Protein AF-0000000072311436 (afdb_homodimer)

Solvent-accessible surface area (backbone atoms only — not comparable to full-atom values): 47135 Å² total; per-residue (Å²): 134,53,74,67,56,51,48,60,60,48,45,54,50,68,65,32,69,63,49,47,47,46,50,50,52,46,50,50,48,48,52,52,47,52,50,50,51,50,51,50,51,47,51,50,53,33,49,52,52,41,49,52,25,52,52,29,51,49,51,46,50,51,51,28,50,52,49,45,70,76,40,73,82,64,59,47,72,61,61,71,67,48,51,60,64,57,44,34,51,34,36,73,73,56,82,38,52,48,63,60,50,39,41,40,33,50,43,38,30,52,54,36,25,74,72,24,44,18,64,55,38,50,39,72,62,25,61,57,48,52,56,52,53,73,70,46,85,77,74,34,80,35,31,44,38,48,27,36,36,35,33,30,47,30,40,55,76,36,64,36,37,45,50,37,61,86,34,57,92,47,62,32,86,48,53,8,53,56,51,50,39,40,44,69,22,28,28,28,56,41,34,27,15,33,37,4,42,65,44,82,36,53,52,17,32,16,75,59,84,40,59,29,30,12,73,90,40,72,91,39,57,8,18,11,25,22,9,12,46,23,22,32,36,59,52,58,19,37,60,33,25,42,31,40,29,64,87,40,10,33,53,40,3,14,59,62,38,74,38,32,48,46,79,57,65,70,51,69,50,66,63,55,52,49,68,62,67,64,61,40,58,73,61,53,65,60,30,50,28,42,35,24,76,40,66,66,47,43,52,52,48,47,47,52,52,35,38,69,65,43,29,66,77,34,74,82,25,72,85,62,59,62,58,63,66,70,72,69,53,83,71,71,48,79,42,78,42,65,75,60,64,88,76,62,81,64,52,70,68,55,43,49,52,52,53,52,48,51,51,54,43,42,75,72,58,31,45,75,41,82,52,74,74,74,63,47,66,55,43,48,37,62,38,45,47,15,28,74,18,28,44,22,37,45,57,58,58,56,65,44,65,82,52,77,82,34,78,94,46,40,70,62,50,55,58,46,64,48,53,53,70,58,33,46,53,50,16,64,69,29,36,87,80,40,48,66,61,13,46,48,36,47,19,47,42,27,48,59,26,24,52,45,41,19,52,48,38,43,50,50,74,74,101,134,52,73,66,56,50,48,61,60,48,46,55,49,69,65,32,65,68,48,47,47,48,50,50,52,47,50,51,48,48,51,52,49,52,51,48,51,50,50,50,52,46,51,48,52,34,50,51,51,43,50,51,26,52,53,28,53,48,50,48,51,51,52,29,51,51,47,44,69,76,39,72,82,64,58,48,70,60,61,72,66,48,51,61,65,56,44,35,50,33,36,73,71,56,82,39,54,48,64,61,50,38,41,41,33,49,43,37,29,51,55,35,26,74,72,23,45,17,65,54,40,50,39,71,61,25,61,57,48,51,55,52,52,72,70,44,84,76,74,34,80,34,31,46,39,48,27,36,35,34,33,30,48,28,40,54,75,36,64,37,35,45,49,37,61,87,34,58,90,47,63,31,87,48,52,8,53,56,52,50,38,40,44,72,22,27,27,28,54,41,34,26,15,33,37,4,42,66,42,80,36,51,52,18,33,17,75,59,83,41,59,31,30,13,73,91,40,72,90,40,56,9,18,12,24,19,8,11,46,22,21,31,37,60,53,58,18,37,60,33,24,41,32,38,29,65,88,40,10,33,53,39,2,13,58,62,39,72,37,31,46,46,79,57,66,72,52,69,52,66,63,55,53,48,66,61,66,64,61,40,57,71,60,51,63,59,30,49,28,44,34,23,76,39,66,66,47,43,52,51,49,47,46,50,52,35,38,70,65,43,29,67,77,34,74,80,24,72,83,63,60,60,59,63,67,69,72,68,53,82,71,70,47,80,42,76,44,66,76,60,65,86,77,61,81,63,52,69,68,55,43,48,53,52,53,52,48,52,52,54,42,42,74,73,58,30,46,75,42,83,52,74,73,75,61,47,66,53,42,49,38,60,39,44,47,15,28,74,18,27,44,23,35,45,56,58,56,56,65,43,64,79,52,76,81,33,79,93,46,40,71,63,50,56,59,46,65,49,54,53,68,57,32,47,52,50,17,63,69,29,36,88,80,40,47,68,59,14,46,46,36,47,18,47,42,28,49,59,25,24,52,46,41,17,52,49,37,43,49,50,73,74,101

Secondary structure (DSSP, 8-state):
--HHHHHHHHHHHHH-HHHHHHHHHHHHHHHHHHHHHHHHHHHHHHHHHHHHHHHHHHHHHHHHHHHHHH-TT--HHHHHHS-HHHHHHHHHHTSS-HHHHHHHHHHHHHHHHHHH--EEEE-THHHHHHHHHHH-SS--TTTT-EEEEETTB--TTSB--TT-GGGTT-B-SS--HHHHHHHHTT-EEEEEE---GGG-SSS---TTT-PPPBTTBTTS---SSSHHHHHHHHTTS-SEEEEEESSSTTHHHHHHTT-EE--PPTTSS--TTB--TTTT--SS--EEEEEESSHHHHHHHHHHHSSHHHHHH-TTS------HHHHH-----EEEE-S--SSSPPPHHHHHHHHHHHHHHHHTTPEEEE---TTHHHIIIIIIIHHHTTTTTHHHHHTTTTS---GGGHHHHHHHHS-HHHHHHHHHHHTTT-HHHHHHHHHHT---BHHHHHHHHHHHHH-/--HHHHHHHHHHHHH-HHHHHHHHHHHHHHHHHHHHHHHHHHHHHHHHHHHHHHHHHHHHHHHHHHHHHH-TT--HHHHHHS-HHHHHHHHHHTSS-HHHHHHHHHHHHHHHHHHH--EEEE-THHHHHHHHHHH-SS--TTTT-EEEEETTB--TTSB--TT-GGGTT-B-SS--HHHHHHHHTT-EEEEEE---GGG-SSS---TTT-PPPBTTBTTS---SSSHHHHHHHHTTS-SEEEEEESSSTTHHHHHHTT-EE--PPTTSS--TTB--TTTT--SS--EEEEEESSHHHHHHHHHHHSSHHHHHH-TTS------HHHHH-----EEEE-S--SSSPPPHHHHHHHHHHHHHHHHTTPEEEE---TTHHHIIIIIIIHHHTTTTTHHHHHTTTTS---GGGHHHHHHHHS-HHHHHHHHHHHTTT-HHHHHHHHHTT---BHHHHHHHHHHHHH-

Foldseek 3Di:
DDPVVVCVVVVVCVVDVVNVVCVVVVVVVVVVVVVVVLVVVLVVLLVVLQVQQVVQLVVLVVLLVVCCVVCVPQPLVVLLPDAQQRNLVCPVVVVDDLSSNVSSLSVLLSVLCVPFVWFRGWPPCLVVLSVVLVPDPDAALNASAEEEEEQQFADAQDWRDLLFSVRGPPGDHHGFLQVVLCSVRRYGHTTYTFADRLQPWFFGAHPSRGGGAAPVDRVDGLTTRNRSVLSSQLSSSHAKYKDKDQPCHFPSSCVSSQWDKDDDDALQADCGRGDHLQPPQDLTGMGMAMIGRDPVVRLSSQQSRLDPSRCVVPVSNPNDHRDPCVVPDLDAEEAEDELDQVPDDDDPVSSVVRVVVVVVSVVSPHHYDYDHDPPVVCCVLQRRLLSSQQVLCVSVLVSCVSHDDDPVCVVVSVLSPDALVVLQVVLVVCCVPPVSSSSNSNSSSHQNDPVSSVVSSVVSVVD/DDPVVVCVVVVVLVVDVVNVVVVVVVVVVVVVVVVVVLVVVLVVLLVVLQVQQVVQLVVLVVLLVVCCVVCVPQPLVVLLPDAQQRNLVCPVVVVDDLSSNVSSLSVLLSVLCVPFVWFRGWQPCLVVLSVVLVPDPDAALNASAEEEEEQQFADAQDWRALLFSVRGPPGDHHGFLQVVLCSVRRYGHTTYTFADRLQPWFFGAHPSRGGGAAPVDRVDGLTTRNRSVLRSQLSSSHAKYKDKDQPCHFPSSCVSSQWDKDDDDALQADCGRGDHLQPPQDLTGMGMAMIGRDPVVRLSSQQSRLDPSRCVVPVSNPNDHRDPCVVPDLDAEEAEDELDQVPDDDDPVSSVVRVVVVVVSVVSPHHYDYDHDPPVVCCVLQRRLLRSQQVLCVSVLVSCVSHDDDPVCVVVSVLSPDALVVLQVVLVVCCVPPVSSSSNSNSSSHQHDPVSSVVSSVVSVVD

InterPro domains:
  IPR020556 Amidase, conserved site [PS00571] (223-254)
  IPR023631 Amidase signature domain [PF01425] (102-411)
  IPR036928 Amidase signature (AS) superfamily [G3DSA:3.90.1300.10] (38-461)
  IPR036928 Amidase signature (AS) superfamily [SSF75304] (56-448)
  IPR052096 Endocannabinoid-regulating amidase [PTHR45847] (21-460)

pLDDT: mean 94.95, std 7.38, range [40.28, 98.94]

Organism: Meleagris gallopavo (NCBI:txid9103)

Nearest PDB structures (foldseek):
  3lj7-assembly2_B  TM=9.863E-01  e=2.237E-47  Rattus norvegicus
  3qj9-assembly1_A  TM=9.854E-01  e=7.617E-47  Rattus norvegicus
  4hbp-assembly1_A  TM=9.865E-01  e=2.593E-46  Rattus norvegicus
  4hbp-assembly1_B  TM=9.882E-01  e=1.282E-45  Rattus norvegicus
  8wv2-assembly1_D  TM=8.559E-01  e=1.307E-25  Candida parapsilosis

Sequence (926 aa):
MTQEQLWQVLDPLWADPRVLSALFCGSAATIVLLKWLGHRQIQQKMEEARRTRDLALERMEKAARRFKQENPGTQTAHILSLTMVELAEKLKEGSLSPESVLYSYIGKALEVNQEVNCVIDFVHGCEDQLQKLKKQKEKGLLYGIPVSIKDHIDCKGHVSTGGLVKFLGQVKEEDSVIVQVLKSQGAIPFVKTNIPQTMINYDCSNLIFGQTLNPLNHQKTPGGSSGGEGALIAGGGSLLGIGSDVAGSIRLPSSFCGLCGLKPTGFRISKLGVISPIAGMSSVIGMLGPIARDVDSLALCMKALLCEEMFRLDPTVPPIPFDEEVYTSSKPLRIGYYEEDGYFQPSPSMKRAVQQTRKLLQEAGHTIVPFAPPKIDYMVDELFTRGIFSDGAAHLVDSFKGDIVDPNLKSQFNTYRLPALLKRILAIILKPIYPRIARDLSALCGVGSAKNLWDQHVAVAVGMTQEQLWQVLDPLWADPRVLSALFCGSAATIVLLKWLGHRQIQQKMEEARRTRDLALERMEKAARRFKQENPGTQTAHILSLTMVELAEKLKEGSLSPESVLYSYIGKALEVNQEVNCVIDFVHGCEDQLQKLKKQKEKGLLYGIPVSIKDHIDCKGHVSTGGLVKFLGQVKEEDSVIVQVLKSQGAIPFVKTNIPQTMINYDCSNLIFGQTLNPLNHQKTPGGSSGGEGALIAGGGSLLGIGSDVAGSIRLPSSFCGLCGLKPTGFRISKLGVISPIAGMSSVIGMLGPIARDVDSLALCMKALLCEEMFRLDPTVPPIPFDEEVYTSSKPLRIGYYEEDGYFQPSPSMKRAVQQTRKLLQEAGHTIVPFAPPKIDYMVDELFTRGIFSDGAAHLVDSFKGDIVDPNLKSQFNTYRLPALLKRILAIILKPIYPRIARDLSALCGVGSAKNLWDQHVAVAVG

Radius of gyration: 33.76 Å; Cα contacts (8 Å, |Δi|>4): 1717; chains: 2; bounding box: 99×95×74 Å

Structure (mmCIF, N/CA/C/O backbone):
data_AF-0000000072311436-model_v1
#
loop_
_entity.id
_entity.type
_entity.pdbx_description
1 polymer 'Fatty-acid amide hydrolase 1'
#
loop_
_atom_site.group_PDB
_atom_site.id
_atom_site.type_symbol
_atom_site.label_atom_id
_atom_site.label_alt_id
_atom_site.label_comp_id
_atom_site.label_asym_id
_atom_site.label_entity_id
_atom_site.label_seq_id
_atom_site.pdbx_PDB_ins_code
_atom_site.Cartn_x
_atom_site.Cartn_y
_atom_site.Cartn_z
_atom_site.occupancy
_atom_site.B_iso_or_equiv
_atom_site.auth_seq_id
_atom_site.auth_comp_id
_atom_site.auth_asym_id
_atom_site.auth_atom_id
_atom_site.pdbx_PDB_model_num
ATOM 1 N N . MET A 1 1 ? 62.406 -22.281 21.609 1 40.75 1 MET A N 1
ATOM 2 C CA . MET A 1 1 ? 62.531 -21.875 20.219 1 40.75 1 MET A CA 1
ATOM 3 C C . MET A 1 1 ? 62.125 -20.438 20.031 1 40.75 1 MET A C 1
ATOM 5 O O . MET A 1 1 ? 60.969 -20.078 20.297 1 40.75 1 MET A O 1
ATOM 9 N N . THR A 1 2 ? 63.062 -19.438 20.094 1 55.28 2 THR A N 1
ATOM 10 C CA . THR A 1 2 ? 62.844 -17.984 20.141 1 55.28 2 THR A CA 1
ATOM 11 C C . THR A 1 2 ? 62.156 -17.5 18.891 1 55.28 2 THR A C 1
ATOM 13 O O . THR A 1 2 ? 62.188 -18.172 17.844 1 55.28 2 THR A O 1
ATOM 16 N N . GLN A 1 3 ? 61.344 -16.469 19.031 1 61.69 3 GLN A N 1
ATOM 17 C CA . GLN A 1 3 ? 60.656 -15.828 17.922 1 61.69 3 GLN A CA 1
ATOM 18 C C . GLN A 1 3 ? 61.562 -15.617 16.719 1 61.69 3 GLN A C 1
ATOM 20 O O . GLN A 1 3 ? 61.156 -15.789 15.578 1 61.69 3 GLN A O 1
ATOM 25 N N . GLU A 1 4 ? 62.844 -15.328 16.984 1 63.34 4 GLU A N 1
ATOM 26 C CA . GLU A 1 4 ? 63.844 -15.125 15.945 1 63.34 4 GLU A CA 1
ATOM 27 C C . GLU A 1 4 ? 64.125 -16.422 15.203 1 63.34 4 GLU A C 1
ATOM 29 O O . GLU A 1 4 ? 64.312 -16.422 13.977 1 63.34 4 GLU A O 1
ATOM 34 N N . GLN A 1 5 ? 64.188 -17.516 15.922 1 59.09 5 GLN A N 1
ATOM 35 C CA . GLN A 1 5 ? 64.438 -18.812 15.289 1 59.09 5 GLN A CA 1
ATOM 36 C C . GLN A 1 5 ? 63.25 -19.266 14.461 1 59.09 5 GLN A C 1
ATOM 38 O O . GLN A 1 5 ? 63.406 -19.938 13.445 1 59.09 5 GLN A O 1
ATOM 43 N N . LEU A 1 6 ? 62.094 -18.828 14.961 1 57.03 6 LEU A N 1
ATOM 44 C CA . LEU A 1 6 ? 60.906 -19.172 14.18 1 57.03 6 LEU A CA 1
ATOM 45 C C . LEU A 1 6 ? 60.875 -18.406 12.859 1 57.03 6 LEU A C 1
ATOM 47 O O . LEU A 1 6 ? 60.531 -18.953 11.82 1 57.03 6 LEU A O 1
ATOM 51 N N . TRP A 1 7 ? 61.312 -17.109 12.859 1 59.72 7 TRP A N 1
ATOM 52 C CA . TRP A 1 7 ? 61.375 -16.328 11.625 1 59.72 7 TRP A CA 1
ATOM 53 C C . TRP A 1 7 ? 62.5 -16.828 10.727 1 59.72 7 TRP A C 1
ATOM 55 O O . TRP A 1 7 ? 62.375 -16.781 9.5 1 59.72 7 TRP A O 1
ATOM 65 N N . GLN A 1 8 ? 63.594 -17.266 11.203 1 60.16 8 GLN A N 1
ATOM 66 C CA . GLN A 1 8 ? 64.688 -17.797 10.414 1 60.16 8 GLN A CA 1
ATOM 67 C C . GLN A 1 8 ? 64.312 -19.094 9.719 1 60.16 8 GLN A C 1
ATOM 69 O O . GLN A 1 8 ? 64.875 -19.406 8.648 1 60.16 8 GLN A O 1
ATOM 74 N N . VAL A 1 9 ? 63.562 -19.953 10.398 1 58.25 9 VAL A N 1
ATOM 75 C CA . VAL A 1 9 ? 63.094 -21.203 9.789 1 58.25 9 VAL A CA 1
ATOM 76 C C . VAL A 1 9 ? 61.969 -20.906 8.82 1 58.25 9 VAL A C 1
ATOM 78 O O . VAL A 1 9 ? 61.844 -21.531 7.762 1 58.25 9 VAL A O 1
ATOM 81 N N . LEU A 1 10 ? 61.125 -20 9.242 1 58.22 10 LEU A N 1
ATOM 82 C CA . LEU A 1 10 ? 59.969 -19.703 8.398 1 58.22 10 LEU A CA 1
ATOM 83 C C . LEU A 1 10 ? 60.375 -18.797 7.238 1 58.22 10 LEU A C 1
ATOM 85 O O . LEU A 1 10 ? 59.719 -18.797 6.191 1 58.22 10 LEU A O 1
ATOM 89 N N . ASP A 1 11 ? 61.469 -18.031 7.359 1 61.62 11 ASP A N 1
ATOM 90 C CA . ASP A 1 11 ? 61.906 -17.078 6.348 1 61.62 11 ASP A CA 1
ATOM 91 C C . ASP A 1 11 ? 62.281 -17.781 5.047 1 61.62 11 ASP A C 1
ATOM 93 O O . ASP A 1 11 ? 61.844 -17.359 3.965 1 61.62 11 ASP A O 1
ATOM 97 N N . PRO A 1 12 ? 63.188 -18.734 5.145 1 62.94 12 PRO A N 1
ATOM 98 C CA . PRO A 1 12 ? 63.531 -19.344 3.857 1 62.94 12 PRO A CA 1
ATOM 99 C C . PRO A 1 12 ? 62.375 -20.125 3.244 1 62.94 12 PRO A C 1
ATOM 101 O O . PRO A 1 12 ? 62.344 -20.344 2.031 1 62.94 12 PRO A O 1
ATOM 104 N N . LEU A 1 13 ? 61.688 -20.703 4.035 1 60.44 13 LEU A N 1
ATOM 105 C CA . LEU A 1 13 ? 60.562 -21.484 3.506 1 60.44 13 LEU A CA 1
ATOM 106 C C . LEU A 1 13 ? 59.594 -20.594 2.771 1 60.44 13 LEU A C 1
ATOM 108 O O . LEU A 1 13 ? 59.062 -20.969 1.721 1 60.44 13 LEU A O 1
ATOM 112 N N . TRP A 1 14 ? 59.5 -19.328 3.248 1 65.38 14 TRP A N 1
ATOM 113 C CA . TRP A 1 14 ? 58.562 -18.422 2.596 1 65.38 14 TRP A CA 1
ATOM 114 C C . TRP A 1 14 ? 59.188 -17.812 1.338 1 65.38 14 TRP A C 1
ATOM 116 O O . TRP A 1 14 ? 58.469 -17.266 0.501 1 65.38 14 TRP A O 1
ATOM 126 N N . ALA A 1 15 ? 60.531 -17.969 1.223 1 65.44 15 ALA A N 1
ATOM 127 C CA . ALA A 1 15 ? 61.219 -17.453 0.049 1 65.44 15 ALA A CA 1
ATOM 128 C C . ALA A 1 15 ? 61.438 -18.547 -0.99 1 65.44 15 ALA A C 1
ATOM 130 O O . ALA A 1 15 ? 61.875 -18.266 -2.113 1 65.44 15 ALA A O 1
ATOM 131 N N . ASP A 1 16 ? 61.281 -19.734 -0.703 1 76.62 16 ASP A N 1
ATOM 132 C CA . ASP A 1 16 ? 61.438 -20.828 -1.664 1 76.62 16 ASP A CA 1
ATOM 133 C C . ASP A 1 16 ? 60.219 -20.891 -2.598 1 76.62 16 ASP A C 1
ATOM 135 O O . ASP A 1 16 ? 59.094 -21.047 -2.143 1 76.62 16 ASP A O 1
ATOM 139 N N . PRO A 1 17 ? 60.406 -20.703 -3.914 1 84.25 17 PRO A N 1
ATOM 140 C CA . PRO A 1 17 ? 59.312 -20.719 -4.895 1 84.25 17 PRO A CA 1
ATOM 141 C C . PRO A 1 17 ? 58.562 -22.047 -4.891 1 84.25 17 PRO A C 1
ATOM 143 O O . PRO A 1 17 ? 57.375 -22.062 -5.23 1 84.25 17 PRO A O 1
ATOM 146 N N . ARG A 1 18 ? 59.125 -23 -4.355 1 81.69 18 ARG A N 1
ATOM 147 C CA . ARG A 1 18 ? 58.5 -24.297 -4.297 1 81.69 18 ARG A CA 1
ATOM 148 C C . ARG A 1 18 ? 57.438 -24.359 -3.189 1 81.69 18 ARG A C 1
ATOM 150 O O . ARG A 1 18 ? 56.375 -24.938 -3.369 1 81.69 18 ARG A O 1
ATOM 157 N N . VAL A 1 19 ? 57.844 -23.75 -2.148 1 80.38 19 VAL A N 1
ATOM 158 C CA . VAL A 1 19 ? 56.906 -23.719 -1.018 1 80.38 19 VAL A CA 1
ATOM 159 C C . VAL A 1 19 ? 55.75 -22.781 -1.325 1 80.38 19 VAL A C 1
ATOM 161 O O . VAL A 1 19 ? 54.594 -23.109 -1.052 1 80.38 19 VAL A O 1
ATOM 164 N N . LEU A 1 20 ? 56.062 -21.688 -1.97 1 83.19 20 LEU A N 1
ATOM 165 C CA . LEU A 1 20 ? 55.031 -20.75 -2.354 1 83.19 20 LEU A CA 1
ATOM 166 C C . LEU A 1 20 ? 54.094 -21.359 -3.408 1 83.19 20 LEU A C 1
ATOM 168 O O . LEU A 1 20 ? 52.875 -21.188 -3.352 1 83.19 20 LEU A O 1
ATOM 172 N N . SER A 1 21 ? 54.75 -22.078 -4.305 1 86.62 21 SER A N 1
ATOM 173 C CA . SER A 1 21 ? 53.969 -22.75 -5.328 1 86.62 21 SER A CA 1
ATOM 174 C C . SER A 1 21 ? 53.094 -23.844 -4.723 1 86.62 21 SER A C 1
ATOM 176 O O . SER A 1 21 ? 51.938 -24.016 -5.125 1 86.62 21 SER A O 1
ATOM 178 N N . ALA A 1 22 ? 53.594 -24.516 -3.807 1 85.62 22 ALA A N 1
ATOM 179 C CA . ALA A 1 22 ? 52.812 -25.578 -3.137 1 85.62 22 ALA A CA 1
ATOM 180 C C . ALA A 1 22 ? 51.656 -24.984 -2.328 1 85.62 22 ALA A C 1
ATOM 182 O O . ALA A 1 22 ? 50.562 -25.547 -2.297 1 85.62 22 ALA A O 1
ATOM 183 N N . LEU A 1 23 ? 51.938 -23.922 -1.688 1 85.56 23 LEU A N 1
ATOM 184 C CA . LEU A 1 23 ? 50.906 -23.25 -0.927 1 85.56 23 LEU A CA 1
ATOM 185 C C . LEU A 1 23 ? 49.812 -22.719 -1.854 1 85.56 23 LEU A C 1
ATOM 187 O O . LEU A 1 23 ? 48.625 -22.828 -1.546 1 85.56 23 LEU A O 1
ATOM 191 N N . PHE A 1 24 ? 50.25 -22.156 -2.949 1 87.31 24 PHE A N 1
ATOM 192 C CA . PHE A 1 24 ? 49.281 -21.656 -3.934 1 87.31 24 PHE A CA 1
ATOM 193 C C . PHE A 1 24 ? 48.469 -22.797 -4.535 1 87.31 24 PHE A C 1
ATOM 195 O O . PHE A 1 24 ? 47.25 -22.719 -4.664 1 87.31 24 PHE A O 1
ATOM 202 N N . CYS A 1 25 ? 49.188 -23.859 -4.941 1 87.12 25 CYS A N 1
ATOM 203 C CA . CYS A 1 25 ? 48.531 -25.031 -5.508 1 87.12 25 CYS A CA 1
ATOM 204 C C . CYS A 1 25 ? 47.594 -25.672 -4.477 1 87.12 25 CYS A C 1
ATOM 206 O O . CYS A 1 25 ? 46.5 -26.109 -4.809 1 87.12 25 CYS A O 1
ATOM 208 N N . GLY A 1 26 ? 48.031 -25.734 -3.291 1 87.75 26 GLY A N 1
ATOM 209 C CA . GLY A 1 26 ? 47.219 -26.25 -2.217 1 87.75 26 GLY A CA 1
ATOM 210 C C . GLY A 1 26 ? 45.969 -25.422 -1.958 1 87.75 26 GLY A C 1
ATOM 211 O O . GLY A 1 26 ? 44.875 -25.969 -1.781 1 87.75 26 GLY A O 1
ATOM 212 N N . SER A 1 27 ? 46.188 -24.141 -1.905 1 88.81 27 SER A N 1
ATOM 213 C CA . SER A 1 27 ? 45.062 -23.234 -1.721 1 88.81 27 SER A CA 1
ATOM 214 C C . SER A 1 27 ? 44.094 -23.328 -2.887 1 88.81 27 SER A C 1
ATOM 216 O O . SER A 1 27 ? 42.875 -23.328 -2.684 1 88.81 27 SER A O 1
ATOM 218 N N . ALA A 1 28 ? 44.625 -23.344 -4.031 1 89.75 28 ALA A N 1
ATOM 219 C CA . ALA A 1 28 ? 43.781 -23.516 -5.211 1 89.75 28 ALA A CA 1
ATOM 220 C C . ALA A 1 28 ? 43 -24.828 -5.168 1 89.75 28 ALA A C 1
ATOM 222 O O . ALA A 1 28 ? 41.812 -24.891 -5.477 1 89.75 28 ALA A O 1
ATOM 223 N N . ALA A 1 29 ? 43.75 -25.844 -4.789 1 90.44 29 ALA A N 1
ATOM 224 C CA . ALA A 1 29 ? 43.094 -27.156 -4.68 1 90.44 29 ALA A CA 1
ATOM 225 C C . ALA A 1 29 ? 42 -27.141 -3.615 1 90.44 29 ALA A C 1
ATOM 227 O O . ALA A 1 29 ? 40.969 -27.766 -3.791 1 90.44 29 ALA A O 1
ATOM 228 N N . THR A 1 30 ? 42.312 -26.484 -2.561 1 92.12 30 THR A N 1
ATOM 229 C CA . THR A 1 30 ? 41.344 -26.391 -1.496 1 92.12 30 THR A CA 1
ATOM 230 C C . THR A 1 30 ? 40.094 -25.625 -1.977 1 92.12 30 THR A C 1
ATOM 232 O O . THR A 1 30 ? 38.969 -26.016 -1.683 1 92.12 30 THR A O 1
ATOM 235 N N . ILE A 1 31 ? 40.281 -24.594 -2.652 1 90.81 31 ILE A N 1
ATOM 236 C CA . ILE A 1 31 ? 39.188 -23.812 -3.186 1 90.81 31 ILE A CA 1
ATOM 237 C C . ILE A 1 31 ? 38.375 -24.656 -4.164 1 90.81 31 ILE A C 1
ATOM 239 O O . ILE A 1 31 ? 37.125 -24.656 -4.117 1 90.81 31 ILE A O 1
ATOM 243 N N . VAL A 1 32 ? 39 -25.312 -5.016 1 91.38 32 VAL A N 1
ATOM 244 C CA . VAL A 1 32 ? 38.344 -26.141 -6 1 91.38 32 VAL A CA 1
ATOM 245 C C . VAL A 1 32 ? 37.562 -27.25 -5.297 1 91.38 32 VAL A C 1
ATOM 247 O O . VAL A 1 32 ? 36.438 -27.578 -5.684 1 91.38 32 VAL A O 1
ATOM 250 N N . LEU A 1 33 ? 38.156 -27.812 -4.305 1 91.81 33 LEU A N 1
ATOM 251 C CA . LEU A 1 33 ? 37.5 -28.875 -3.545 1 91.81 33 LEU A CA 1
ATOM 252 C C . LEU A 1 33 ? 36.25 -28.328 -2.852 1 91.81 33 LEU A C 1
ATOM 254 O O . LEU A 1 33 ? 35.188 -28.984 -2.844 1 91.81 33 LEU A O 1
ATOM 258 N N . LEU A 1 34 ? 36.406 -27.219 -2.268 1 90.88 34 LEU A N 1
ATOM 259 C CA . LEU A 1 34 ? 35.281 -26.625 -1.586 1 90.88 34 LEU A CA 1
ATOM 260 C C . LEU A 1 34 ? 34.156 -26.297 -2.572 1 90.88 34 LEU A C 1
ATOM 262 O O . LEU A 1 34 ? 32.969 -26.484 -2.264 1 90.88 34 LEU A O 1
ATOM 266 N N . LYS A 1 35 ? 34.5 -25.859 -3.67 1 90.69 35 LYS A N 1
ATOM 267 C CA . LYS A 1 35 ? 33.5 -25.578 -4.719 1 90.69 35 LYS A CA 1
ATOM 268 C C . LYS A 1 35 ? 32.844 -26.875 -5.188 1 90.69 35 LYS A C 1
ATOM 270 O O . LYS A 1 35 ? 31.625 -26.891 -5.414 1 90.69 35 LYS A O 1
ATOM 275 N N . TRP A 1 36 ? 33.656 -27.797 -5.379 1 92.69 36 TRP A N 1
ATOM 276 C CA . TRP A 1 36 ? 33.125 -29.094 -5.801 1 92.69 36 TRP A CA 1
ATOM 277 C C . TRP A 1 36 ? 32.188 -29.672 -4.746 1 92.69 36 TRP A C 1
ATOM 279 O O . TRP A 1 36 ? 31.125 -30.188 -5.074 1 92.69 36 TRP A O 1
ATOM 289 N N . LEU A 1 37 ? 32.531 -29.578 -3.547 1 92.81 37 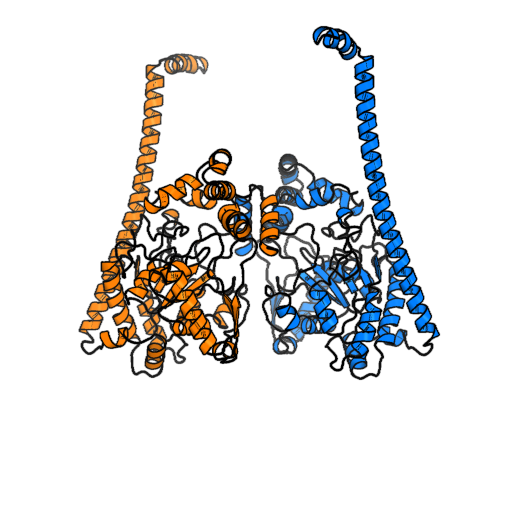LEU A N 1
ATOM 290 C CA . LEU A 1 37 ? 31.688 -30.062 -2.457 1 92.81 37 LEU A CA 1
ATOM 291 C C . LEU A 1 37 ? 30.391 -29.297 -2.398 1 92.81 37 LEU A C 1
ATOM 293 O O . LEU A 1 37 ? 29.328 -29.875 -2.156 1 92.81 37 LEU A O 1
ATOM 297 N N . GLY A 1 38 ? 30.5 -28.047 -2.564 1 92.5 38 GLY A N 1
ATOM 298 C CA . GLY A 1 38 ? 29.297 -27.234 -2.621 1 92.5 38 GLY A CA 1
ATOM 299 C C . GLY A 1 38 ? 28.359 -27.625 -3.744 1 92.5 38 GLY A C 1
ATOM 300 O O . GLY A 1 38 ? 27.141 -27.719 -3.543 1 92.5 38 GLY A O 1
ATOM 301 N N . HIS A 1 39 ? 28.922 -27.812 -4.832 1 93.94 39 HIS A N 1
ATOM 302 C CA . HIS A 1 39 ? 28.141 -28.234 -5.996 1 93.94 39 HIS A CA 1
ATOM 303 C C . HIS A 1 39 ? 27.469 -29.578 -5.754 1 93.94 39 HIS A C 1
ATOM 305 O O . HIS A 1 39 ? 26.312 -29.781 -6.121 1 93.94 39 HIS A O 1
ATOM 311 N N . ARG A 1 40 ? 28.172 -30.438 -5.199 1 95.19 40 ARG A N 1
ATOM 312 C CA . ARG A 1 40 ? 27.641 -31.766 -4.902 1 95.19 40 ARG A CA 1
ATOM 313 C C . ARG A 1 40 ? 26.484 -31.688 -3.916 1 95.19 40 ARG A C 1
ATOM 315 O O . ARG A 1 40 ? 25.5 -32.406 -4.047 1 95.19 40 ARG A O 1
ATOM 322 N N . GLN A 1 41 ? 26.672 -30.859 -2.977 1 95.94 41 GLN A N 1
ATOM 323 C CA . GLN A 1 41 ? 25.609 -30.688 -1.993 1 95.94 41 GLN A CA 1
ATOM 324 C C . GLN A 1 41 ? 24.344 -30.156 -2.646 1 95.94 41 GLN A C 1
ATOM 326 O O . GLN A 1 41 ? 23.234 -30.594 -2.316 1 95.94 41 GLN A O 1
ATOM 331 N N . ILE A 1 42 ? 24.5 -29.234 -3.498 1 96.94 42 ILE A N 1
ATOM 332 C CA . ILE A 1 42 ? 23.375 -28.656 -4.234 1 96.94 42 ILE A CA 1
ATOM 333 C C . ILE A 1 42 ? 22.688 -29.75 -5.059 1 96.94 42 ILE A C 1
ATOM 335 O O . ILE A 1 42 ? 21.453 -29.875 -5.035 1 96.94 42 ILE A O 1
ATOM 339 N N . GLN A 1 43 ? 23.438 -30.531 -5.73 1 96.75 43 GLN A N 1
ATOM 340 C CA . GLN A 1 43 ? 22.906 -31.609 -6.555 1 96.75 43 GLN A CA 1
ATOM 341 C C . GLN A 1 43 ? 22.156 -32.625 -5.699 1 96.75 43 GLN A C 1
ATOM 343 O O . GLN A 1 43 ? 21.109 -33.125 -6.109 1 96.75 43 GLN A O 1
ATOM 348 N N . GLN A 1 44 ? 22.703 -32.906 -4.605 1 97.19 44 GLN A N 1
ATOM 349 C CA . GLN A 1 44 ? 22.062 -33.844 -3.703 1 97.19 44 GLN A CA 1
ATOM 350 C C . GLN A 1 44 ? 20.703 -33.344 -3.234 1 97.19 44 GLN A C 1
ATOM 352 O O . GLN A 1 44 ? 19.734 -34.125 -3.158 1 97.19 44 GLN A O 1
ATOM 357 N N . LYS A 1 45 ? 20.672 -32.094 -2.879 1 97.5 45 LYS A N 1
ATOM 358 C CA . LYS A 1 45 ? 19.406 -31.484 -2.469 1 97.5 45 LYS A CA 1
ATOM 359 C C . LYS A 1 45 ? 18.359 -31.578 -3.584 1 97.5 45 LYS A C 1
ATOM 361 O O . LYS A 1 45 ? 17.203 -31.891 -3.334 1 97.5 45 LYS A O 1
ATOM 366 N N . MET A 1 46 ? 18.766 -31.281 -4.758 1 98.06 46 MET A N 1
ATOM 367 C CA . MET A 1 46 ? 17.859 -31.344 -5.906 1 98.06 46 MET A CA 1
ATOM 368 C C . MET A 1 46 ? 17.391 -32.781 -6.152 1 98.06 46 MET A C 1
ATOM 370 O O . MET A 1 46 ? 16.219 -33 -6.457 1 98.06 46 MET A O 1
ATOM 374 N N . GLU A 1 47 ? 18.297 -33.688 -6.043 1 97.88 47 GLU A N 1
ATOM 375 C CA . GLU A 1 47 ? 17.953 -35.094 -6.234 1 97.88 47 GLU A CA 1
ATOM 376 C C . GLU A 1 47 ? 16.938 -35.562 -5.191 1 97.88 47 GLU A C 1
ATOM 378 O O . GLU A 1 47 ? 16.016 -36.312 -5.504 1 97.88 47 GLU A O 1
ATOM 383 N N . GLU A 1 48 ? 17.188 -35.156 -4.023 1 97.75 48 GLU A N 1
ATOM 384 C CA . GLU A 1 48 ? 16.25 -35.531 -2.963 1 97.75 48 GLU A CA 1
ATOM 385 C C . GLU A 1 48 ? 14.859 -34.938 -3.246 1 97.75 48 GLU A C 1
ATOM 387 O O . GLU A 1 48 ? 13.852 -35.625 -3.008 1 97.75 48 GLU A O 1
ATOM 392 N N . ALA A 1 49 ? 14.836 -33.719 -3.719 1 98.06 49 ALA A N 1
ATOM 393 C CA . ALA A 1 49 ? 13.562 -33.125 -4.078 1 98.06 49 ALA A CA 1
ATOM 394 C C . ALA A 1 49 ? 12.867 -33.875 -5.195 1 98.06 49 ALA A C 1
ATOM 396 O O . ALA A 1 49 ? 11.648 -34.062 -5.168 1 98.06 49 ALA A O 1
ATOM 397 N N . ARG A 1 50 ? 13.586 -34.312 -6.152 1 98.12 50 ARG A N 1
ATOM 398 C CA . ARG A 1 50 ? 13.031 -35.094 -7.258 1 98.12 50 ARG A CA 1
ATOM 399 C C . ARG A 1 50 ? 12.531 -36.469 -6.773 1 98.12 50 ARG A C 1
ATOM 401 O O . ARG A 1 50 ? 11.484 -36.938 -7.227 1 98.12 50 ARG A O 1
ATOM 408 N N . ARG A 1 51 ? 13.25 -37.031 -5.926 1 97.75 51 ARG A N 1
ATOM 409 C CA . ARG A 1 51 ? 12.812 -38.312 -5.359 1 97.75 51 ARG A CA 1
ATOM 410 C C . ARG A 1 51 ? 11.492 -38.156 -4.617 1 97.75 51 ARG A C 1
ATOM 412 O O . ARG A 1 51 ? 10.602 -39 -4.73 1 97.75 51 ARG A O 1
ATOM 419 N N . THR A 1 52 ? 11.477 -37.094 -3.863 1 97.19 52 THR A N 1
ATOM 420 C CA . THR A 1 52 ? 10.242 -36.812 -3.137 1 97.19 52 THR A CA 1
ATOM 421 C C . THR A 1 52 ? 9.078 -36.625 -4.102 1 97.19 52 THR A C 1
ATOM 423 O O . THR A 1 52 ? 7.977 -37.094 -3.859 1 97.19 52 THR A O 1
ATOM 426 N N . ARG A 1 53 ? 9.289 -35.875 -5.137 1 97.5 53 ARG A N 1
ATOM 427 C CA . ARG A 1 53 ? 8.273 -35.688 -6.168 1 97.5 53 ARG A CA 1
ATOM 428 C C . ARG A 1 53 ? 7.863 -37 -6.781 1 97.5 53 ARG A C 1
ATOM 430 O O . ARG A 1 53 ? 6.672 -37.281 -6.934 1 97.5 53 ARG A O 1
ATOM 437 N N . ASP A 1 54 ? 8.828 -37.844 -7.137 1 97.75 54 ASP A N 1
ATOM 438 C CA . ASP A 1 54 ? 8.547 -39.125 -7.762 1 97.75 54 ASP A CA 1
ATOM 439 C C . ASP A 1 54 ? 7.719 -40.031 -6.84 1 97.75 54 ASP A C 1
ATOM 441 O O . ASP A 1 54 ? 6.797 -40.719 -7.289 1 97.75 54 ASP A O 1
ATOM 445 N N . LEU A 1 55 ? 8.055 -40 -5.594 1 97.25 55 LEU A N 1
ATOM 446 C CA . LEU A 1 55 ? 7.281 -40.75 -4.617 1 97.25 55 LEU A CA 1
ATOM 447 C C . LEU A 1 55 ? 5.855 -40.219 -4.523 1 97.25 55 LEU A C 1
ATOM 449 O O . LEU A 1 55 ? 4.91 -41 -4.391 1 97.25 55 LEU A O 1
ATOM 453 N N . ALA A 1 56 ? 5.695 -38.969 -4.551 1 97 56 ALA A N 1
ATOM 454 C CA . ALA A 1 56 ? 4.371 -38.375 -4.523 1 97 56 ALA A CA 1
ATOM 455 C C . ALA A 1 56 ? 3.551 -38.781 -5.742 1 97 56 ALA A C 1
ATOM 457 O O . ALA A 1 56 ? 2.359 -39.062 -5.629 1 97 56 ALA A O 1
ATOM 458 N N . LEU A 1 57 ? 4.168 -38.75 -6.887 1 97.38 57 LEU A N 1
ATOM 459 C CA . LEU A 1 57 ? 3.494 -39.125 -8.125 1 97.38 57 LEU A CA 1
ATOM 460 C C . LEU A 1 57 ? 3.098 -40.625 -8.086 1 97.38 57 LEU A C 1
ATOM 462 O O . LEU A 1 57 ? 2.033 -41 -8.586 1 97.38 57 LEU A O 1
ATOM 466 N N . GLU A 1 58 ? 3.967 -41.406 -7.492 1 97.38 58 GLU A N 1
ATOM 467 C CA . GLU A 1 58 ? 3.639 -42.812 -7.328 1 97.38 58 GLU A CA 1
ATOM 468 C C . GLU A 1 58 ? 2.422 -43 -6.426 1 97.38 58 GLU A C 1
ATOM 470 O O . GLU A 1 58 ? 1.566 -43.844 -6.688 1 97.38 58 GLU A O 1
ATOM 475 N N . ARG A 1 59 ? 2.387 -42.25 -5.414 1 96.12 59 ARG A N 1
ATOM 476 C CA . ARG A 1 59 ? 1.238 -42.281 -4.516 1 96.12 59 ARG A CA 1
ATOM 477 C C . ARG A 1 59 ? -0.037 -41.875 -5.234 1 96.12 59 ARG A C 1
ATOM 479 O O . ARG A 1 59 ? -1.105 -42.438 -5.004 1 96.12 59 ARG A O 1
ATOM 486 N N . MET A 1 60 ? 0.08 -40.875 -6.047 1 96.38 60 MET A N 1
ATOM 487 C CA . MET A 1 60 ? -1.042 -40.438 -6.867 1 96.38 60 MET A CA 1
ATOM 488 C C . MET A 1 60 ? -1.538 -41.562 -7.773 1 96.38 60 MET A C 1
ATOM 490 O O . MET A 1 60 ? -2.744 -41.781 -7.883 1 96.38 60 MET A O 1
ATOM 494 N N . GLU A 1 61 ? -0.616 -42.188 -8.367 1 97 61 GLU A N 1
ATOM 495 C CA . GLU A 1 61 ? -0.951 -43.281 -9.281 1 97 61 GLU A CA 1
ATOM 496 C C . GLU A 1 61 ? -1.652 -44.406 -8.539 1 97 61 GLU A C 1
ATOM 498 O O . GLU A 1 61 ? -2.65 -44.938 -9.023 1 97 61 GLU A O 1
ATOM 503 N N . LYS A 1 62 ? -1.144 -44.75 -7.414 1 96.25 62 LYS A N 1
ATOM 504 C CA . LYS A 1 62 ? -1.743 -45.781 -6.605 1 96.25 62 LYS A CA 1
ATOM 505 C C . LYS A 1 62 ? -3.16 -45.406 -6.18 1 96.25 62 LYS A C 1
ATOM 507 O O . LYS A 1 62 ? -4.062 -46.25 -6.199 1 96.25 62 LYS A O 1
ATOM 512 N N . ALA A 1 63 ? -3.297 -44.219 -5.812 1 94.88 63 ALA A N 1
ATOM 513 C CA . ALA A 1 63 ? -4.609 -43.75 -5.383 1 94.88 63 ALA A CA 1
ATOM 514 C C . ALA A 1 63 ? -5.613 -43.781 -6.527 1 94.88 63 ALA A C 1
ATOM 516 O O . ALA A 1 63 ? -6.754 -44.219 -6.344 1 94.88 63 ALA A O 1
ATOM 517 N N . ALA A 1 64 ? -5.23 -43.344 -7.676 1 94.94 64 ALA A N 1
ATOM 518 C CA . ALA A 1 64 ? -6.098 -43.344 -8.852 1 94.94 64 ALA A CA 1
ATOM 519 C C . ALA A 1 64 ? -6.465 -44.75 -9.258 1 94.94 64 ALA A C 1
ATOM 521 O O . ALA A 1 64 ? -7.617 -45.062 -9.586 1 94.94 64 ALA A O 1
ATOM 522 N N . ARG A 1 65 ? -5.547 -45.656 -9.195 1 95.75 65 ARG A N 1
ATOM 523 C CA . ARG A 1 65 ? -5.762 -47.062 -9.562 1 95.75 65 ARG A CA 1
ATOM 524 C C . ARG A 1 65 ? -6.695 -47.75 -8.578 1 95.75 65 ARG A C 1
ATOM 526 O O . ARG A 1 65 ? -7.59 -48.5 -8.977 1 95.75 65 ARG A O 1
ATOM 533 N N . ARG A 1 66 ? -6.391 -47.531 -7.371 1 95.88 66 ARG A N 1
ATOM 534 C CA . ARG A 1 66 ? -7.238 -48.125 -6.336 1 95.88 66 ARG A CA 1
ATOM 535 C C . ARG A 1 66 ? -8.688 -47.688 -6.5 1 95.88 66 ARG A C 1
ATOM 537 O O . ARG A 1 66 ? -9.602 -48.5 -6.441 1 95.88 66 ARG A O 1
ATOM 544 N N . PHE A 1 67 ? -8.922 -46.469 -6.734 1 95.12 67 PHE A N 1
ATOM 545 C CA . PHE A 1 67 ? -10.273 -45.938 -6.895 1 95.12 67 PHE A CA 1
ATOM 546 C C . PHE A 1 67 ? -10.945 -46.562 -8.117 1 95.12 67 PHE A C 1
ATOM 548 O O . PHE A 1 67 ? -12.125 -46.906 -8.07 1 95.12 67 PHE A O 1
ATOM 555 N N . LYS A 1 68 ? -10.219 -46.625 -9.172 1 94.25 68 LYS A N 1
ATOM 556 C CA . LYS A 1 68 ? -10.7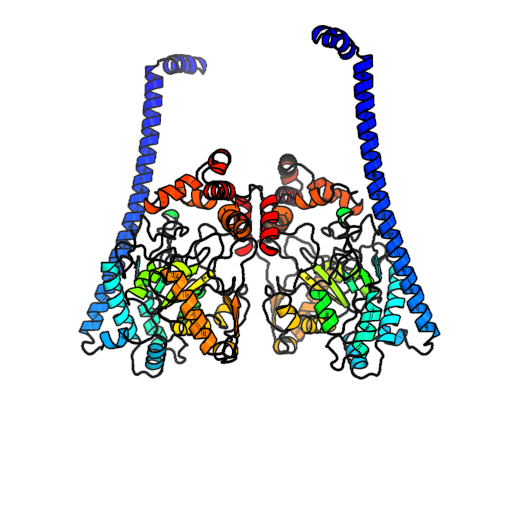58 -47.188 -10.398 1 94.25 68 LYS A CA 1
ATOM 557 C C . LYS A 1 68 ? -11.172 -48.656 -10.18 1 94.25 68 LYS A C 1
ATOM 559 O O . LYS A 1 68 ? -12.195 -49.094 -10.703 1 94.25 68 LYS A O 1
ATOM 564 N N . GLN A 1 69 ? -10.422 -49.344 -9.422 1 96.06 69 GLN A N 1
ATOM 565 C CA . GLN A 1 69 ? -10.711 -50.75 -9.141 1 96.06 69 GLN A CA 1
ATOM 566 C C . GLN A 1 69 ? -11.945 -50.875 -8.242 1 96.06 69 GLN A C 1
ATOM 568 O O . GLN A 1 69 ? -12.773 -51.781 -8.453 1 96.06 69 GLN A O 1
ATOM 573 N N . GLU A 1 70 ? -12.008 -49.969 -7.359 1 96.06 70 GLU A N 1
ATOM 574 C CA . GLU A 1 70 ? -13.102 -50.031 -6.391 1 96.06 70 GLU A CA 1
ATOM 575 C C . GLU A 1 70 ? -14.383 -49.469 -6.965 1 96.06 70 GLU A C 1
ATOM 577 O O . GLU A 1 70 ? -15.477 -49.75 -6.48 1 96.06 70 GLU A O 1
ATOM 582 N N . ASN A 1 71 ? -14.25 -48.656 -8 1 94.62 71 ASN A N 1
ATOM 583 C CA . ASN A 1 71 ? -15.391 -48 -8.602 1 94.62 71 ASN A CA 1
ATOM 584 C C . ASN A 1 71 ? -15.352 -48.062 -10.125 1 94.62 71 ASN A C 1
ATOM 586 O O . ASN A 1 71 ? -15.273 -47.031 -10.797 1 94.62 71 ASN A O 1
ATOM 590 N N . PRO A 1 72 ? -15.531 -49.219 -10.703 1 91.5 72 PRO A N 1
ATOM 591 C CA . PRO A 1 72 ? -15.391 -49.375 -12.148 1 91.5 72 PRO A CA 1
ATOM 592 C C . PRO A 1 72 ? -16.484 -48.656 -12.938 1 91.5 72 PRO A C 1
ATOM 594 O O . PRO A 1 72 ? -16.297 -48.344 -14.117 1 91.5 72 PRO A O 1
ATOM 597 N N . GLY A 1 73 ? -17.531 -48.281 -12.32 1 90.88 73 GLY A N 1
ATOM 598 C CA . GLY A 1 73 ? -18.641 -47.625 -13.008 1 90.88 73 GLY A CA 1
ATOM 599 C C . GLY A 1 73 ? -18.516 -46.125 -13.07 1 90.88 73 GLY A C 1
ATOM 600 O O . GLY A 1 73 ? -19.359 -45.438 -13.664 1 90.88 73 GLY A O 1
ATOM 601 N N . THR A 1 74 ? -17.453 -45.625 -12.555 1 92.06 74 THR A N 1
ATOM 602 C CA . THR A 1 74 ? -17.266 -44.156 -12.562 1 92.06 74 THR A CA 1
ATOM 603 C C . THR A 1 74 ? -17.109 -43.656 -13.992 1 92.06 74 THR A C 1
ATOM 605 O O . THR A 1 74 ? -16.328 -44.188 -14.773 1 92.06 74 THR A O 1
ATOM 608 N N . GLN A 1 75 ? -17.844 -42.594 -14.328 1 93.12 75 GLN A N 1
ATOM 609 C CA . GLN A 1 75 ? -17.812 -42 -15.664 1 93.12 75 GLN A CA 1
ATOM 610 C C . GLN A 1 75 ? -16.781 -40.875 -15.727 1 93.12 75 GLN A C 1
ATOM 612 O O . GLN A 1 75 ? -17.141 -39.719 -15.914 1 93.12 75 GLN A O 1
ATOM 617 N N . THR A 1 76 ? -15.594 -41.25 -15.75 1 95.56 76 THR A N 1
ATOM 618 C CA . THR A 1 76 ? -14.477 -40.312 -15.695 1 95.56 76 THR A CA 1
ATOM 619 C C . THR A 1 76 ? -14.523 -39.344 -16.875 1 95.56 76 THR A C 1
ATOM 621 O O . THR A 1 76 ? -14.344 -38.125 -16.688 1 95.56 76 THR A O 1
ATOM 624 N N . ALA A 1 77 ? -14.781 -39.875 -18.062 1 96.31 77 ALA A N 1
ATOM 625 C CA . ALA A 1 77 ? -14.812 -39.031 -19.25 1 96.31 77 ALA A CA 1
ATOM 626 C C . ALA A 1 77 ? -15.906 -37.969 -19.141 1 96.31 77 ALA A C 1
ATOM 628 O O . ALA A 1 77 ? -15.719 -36.812 -19.562 1 96.31 77 ALA A O 1
ATOM 629 N N . HIS A 1 78 ? -16.969 -38.406 -18.625 1 97 78 HIS A N 1
ATOM 630 C CA . HIS A 1 78 ? -18.078 -37.469 -18.422 1 97 78 HIS A CA 1
ATOM 631 C C . HIS A 1 78 ? -17.703 -36.375 -17.422 1 97 78 HIS A C 1
ATOM 633 O O . HIS A 1 78 ? -17.938 -35.188 -17.672 1 97 78 HIS A O 1
ATOM 639 N N . ILE A 1 79 ? -17.109 -36.781 -16.312 1 97.88 79 ILE A N 1
ATOM 640 C CA . ILE A 1 79 ? -16.703 -35.875 -15.266 1 97.88 79 ILE A CA 1
ATOM 641 C C . ILE A 1 79 ? -15.727 -34.844 -15.828 1 97.88 79 ILE A C 1
ATOM 643 O O . ILE A 1 79 ? -15.875 -33.625 -15.594 1 97.88 79 ILE A O 1
ATOM 647 N N . LEU A 1 80 ? -14.812 -35.25 -16.641 1 97.94 80 LEU A N 1
ATOM 648 C CA . LEU A 1 80 ? -13.75 -34.406 -17.172 1 97.94 80 LEU A CA 1
ATOM 649 C C . LEU A 1 80 ? -14.281 -33.469 -18.25 1 97.94 80 LEU A C 1
ATOM 651 O O . LEU A 1 80 ? -13.617 -32.5 -18.625 1 97.94 80 LEU A O 1
ATOM 655 N N . SER A 1 81 ? -15.469 -33.719 -18.734 1 97.25 81 SER A N 1
ATOM 656 C CA . SER A 1 81 ? -16.031 -32.906 -19.812 1 97.25 81 SER A CA 1
ATOM 657 C C . SER A 1 81 ? -16.875 -31.781 -19.25 1 97.25 81 SER A C 1
ATOM 659 O O . SER A 1 81 ? -17.188 -30.828 -19.984 1 97.25 81 SER A O 1
ATOM 661 N N . LEU A 1 82 ? -17.188 -31.859 -17.984 1 97.62 82 LEU A N 1
ATOM 662 C CA . LEU A 1 82 ? -18.047 -30.859 -17.375 1 97.62 82 LEU A CA 1
ATOM 663 C C . LEU A 1 82 ? -17.281 -29.578 -17.078 1 97.62 82 LEU A C 1
ATOM 665 O O . LEU A 1 82 ? -16.078 -29.625 -16.766 1 97.62 82 LEU A O 1
ATOM 669 N N . THR A 1 83 ? -17.969 -28.453 -17.172 1 97.19 83 THR A N 1
ATOM 670 C CA . THR A 1 83 ? -17.406 -27.188 -16.688 1 97.19 83 THR A CA 1
ATOM 671 C C . THR A 1 83 ? -17.359 -27.172 -15.156 1 97.19 83 THR A C 1
ATOM 673 O O . THR A 1 83 ? -18.031 -27.969 -14.5 1 97.19 83 THR A O 1
ATOM 676 N N . MET A 1 84 ? -16.531 -26.297 -14.656 1 97.75 84 MET A N 1
ATOM 677 C CA . MET A 1 84 ? -16.422 -26.219 -13.203 1 97.75 84 MET A CA 1
ATOM 678 C C . MET A 1 84 ? -17.766 -25.875 -12.57 1 97.75 84 MET A C 1
ATOM 680 O O . MET A 1 84 ? -18.125 -26.422 -11.531 1 97.75 84 MET A O 1
ATOM 684 N N . VAL A 1 85 ? -18.531 -25 -13.195 1 97.44 85 VAL A N 1
ATOM 685 C CA . VAL A 1 85 ? -19.812 -24.562 -12.656 1 97.44 85 VAL A CA 1
ATOM 686 C C . VAL A 1 85 ? -20.797 -25.734 -12.656 1 97.44 85 VAL A C 1
ATOM 688 O O . VAL A 1 85 ? -21.516 -25.938 -11.68 1 97.44 85 VAL A O 1
ATOM 691 N N . GLU A 1 86 ? -20.797 -26.516 -13.75 1 97.56 86 GLU A N 1
ATOM 692 C CA . GLU A 1 86 ? -21.641 -27.703 -13.828 1 97.56 86 GLU A CA 1
ATOM 693 C C . GLU A 1 86 ? -21.25 -28.734 -12.766 1 97.56 86 GLU A C 1
ATOM 695 O O . GLU A 1 86 ? -22.109 -29.328 -12.117 1 97.56 86 GLU A O 1
ATOM 700 N N . LEU A 1 87 ? -20.031 -28.828 -12.68 1 97.69 87 LEU A N 1
ATOM 701 C CA . LEU A 1 87 ? -19.516 -29.781 -11.703 1 97.69 87 LEU A CA 1
ATOM 702 C C . LEU A 1 87 ? -19.906 -29.375 -10.281 1 97.69 87 LEU A C 1
ATOM 704 O O . LEU A 1 87 ? -20.312 -30.219 -9.484 1 97.69 87 LEU A O 1
ATOM 708 N N . ALA A 1 88 ? -19.719 -28.141 -9.945 1 97.56 88 ALA A N 1
ATOM 709 C CA . ALA A 1 88 ? -20.062 -27.625 -8.625 1 97.56 88 ALA A CA 1
ATOM 710 C C . ALA A 1 88 ? -21.547 -27.875 -8.312 1 97.56 88 ALA A C 1
ATOM 712 O O . ALA A 1 88 ? -21.891 -28.234 -7.191 1 97.56 88 ALA A O 1
ATOM 713 N N . GLU A 1 89 ? -22.391 -27.719 -9.305 1 97.19 89 GLU A N 1
ATOM 714 C CA . GLU A 1 89 ? -23.828 -27.953 -9.141 1 97.19 89 GLU A CA 1
ATOM 715 C C . GLU A 1 89 ? -24.125 -29.422 -8.891 1 97.19 89 GLU A C 1
ATOM 717 O O . GLU A 1 89 ? -24.906 -29.75 -7.992 1 97.19 89 GLU A O 1
ATOM 722 N N . LYS A 1 90 ? -23.531 -30.234 -9.664 1 97.5 90 LYS A N 1
ATOM 723 C CA . LYS A 1 90 ? -23.781 -31.656 -9.547 1 97.5 90 LYS A CA 1
ATOM 724 C C . LYS A 1 90 ? -23.25 -32.188 -8.219 1 97.5 90 LYS A C 1
ATOM 726 O O . LYS A 1 90 ? -23.812 -33.156 -7.66 1 97.5 90 LYS A O 1
ATOM 731 N N . LEU A 1 91 ? -22.219 -31.641 -7.754 1 97.25 91 LEU A N 1
ATOM 732 C CA . LEU A 1 91 ? -21.656 -32.031 -6.461 1 97.25 91 LEU A CA 1
ATOM 733 C C . LEU A 1 91 ? -22.562 -31.594 -5.324 1 97.25 91 LEU A C 1
ATOM 735 O O . LEU A 1 91 ? -22.828 -32.375 -4.398 1 97.25 91 LEU A O 1
ATOM 739 N N . LYS A 1 92 ? -23.031 -30.422 -5.41 1 95.25 92 LYS A N 1
ATOM 740 C CA . LYS A 1 92 ? -23.922 -29.906 -4.375 1 95.25 92 LYS A CA 1
ATOM 741 C C . LYS A 1 92 ? -25.234 -30.672 -4.34 1 95.25 92 LYS A C 1
ATOM 743 O O . LYS A 1 92 ? -25.781 -30.922 -3.264 1 95.25 92 LYS A O 1
ATOM 748 N N . GLU A 1 93 ? -25.719 -31.078 -5.539 1 94.69 93 GLU A N 1
ATOM 749 C CA . GLU A 1 93 ? -26.969 -31.812 -5.652 1 94.69 93 GLU A CA 1
ATOM 750 C C . GLU A 1 93 ? -26.781 -33.281 -5.258 1 94.69 93 GLU A C 1
ATOM 752 O O . GLU A 1 93 ? -27.75 -33.969 -4.953 1 94.69 93 GLU A O 1
ATOM 757 N N . GLY A 1 94 ? -25.594 -33.781 -5.441 1 93.88 94 GLY A N 1
ATOM 758 C CA . GLY A 1 94 ? -25.297 -35.125 -5.016 1 93.88 94 GLY A CA 1
ATOM 759 C C . GLY A 1 94 ? -25.297 -36.125 -6.16 1 93.88 94 GLY A C 1
ATOM 760 O O . GLY A 1 94 ? -25.109 -37.312 -5.949 1 93.88 94 GLY A O 1
ATOM 761 N N . SER A 1 95 ? -25.438 -35.656 -7.348 1 95.5 95 SER A N 1
ATOM 762 C CA . SER A 1 95 ? -25.438 -36.562 -8.492 1 95.5 95 SER A CA 1
ATOM 763 C C . SER A 1 95 ? -24.016 -37.031 -8.812 1 95.5 95 SER A C 1
ATOM 765 O O . SER A 1 95 ? -23.828 -38.031 -9.492 1 95.5 95 SER A O 1
ATOM 767 N N . LEU A 1 96 ? -23.047 -36.312 -8.383 1 95.94 96 LEU A N 1
ATOM 768 C CA . LEU A 1 96 ? -21.641 -36.719 -8.422 1 95.94 96 LEU A CA 1
ATOM 769 C C . LEU A 1 96 ? -21.047 -36.719 -7.02 1 95.94 96 LEU A C 1
ATOM 771 O O . LEU A 1 96 ? -21.375 -35.875 -6.195 1 95.94 96 LEU A O 1
ATOM 775 N N . SER A 1 97 ? -20.234 -37.688 -6.789 1 95.12 97 SER A N 1
ATOM 776 C CA . SER A 1 97 ? -19.547 -37.719 -5.5 1 95.12 97 SER A CA 1
ATOM 777 C C . SER A 1 97 ? -18.219 -37 -5.566 1 95.12 97 SER A C 1
ATOM 779 O O . SER A 1 97 ? -17.516 -37.062 -6.582 1 95.12 97 SER A O 1
ATOM 781 N N . PRO A 1 98 ? -17.875 -36.344 -4.449 1 96.75 98 PRO A N 1
ATOM 782 C CA . PRO A 1 98 ? -16.562 -35.688 -4.43 1 96.75 98 PRO A CA 1
ATOM 783 C C . PRO A 1 98 ? -15.406 -36.656 -4.699 1 96.75 98 PRO A C 1
ATOM 785 O O . PRO A 1 98 ? -14.398 -36.281 -5.297 1 96.75 98 PRO A O 1
ATOM 788 N N . GLU A 1 99 ? -15.539 -37.906 -4.336 1 96.38 99 GLU A N 1
ATOM 789 C CA . GLU A 1 99 ? -14.508 -38.906 -4.578 1 96.38 99 GLU A CA 1
ATOM 790 C C . GLU A 1 99 ? -14.312 -39.156 -6.074 1 96.38 99 GLU A C 1
ATOM 792 O O . GLU A 1 99 ? -13.18 -39.156 -6.559 1 96.38 99 GLU A O 1
ATOM 797 N N . SER A 1 100 ? -15.438 -39.312 -6.695 1 97.19 100 SER A N 1
ATOM 798 C CA . SER A 1 100 ? -15.367 -39.562 -8.133 1 97.19 100 SER A CA 1
ATOM 799 C C . SER A 1 100 ? -14.688 -38.438 -8.867 1 97.19 100 SER A C 1
ATOM 801 O O . SER A 1 100 ? -13.875 -38.656 -9.766 1 97.19 100 SER A O 1
ATOM 803 N N . VAL A 1 101 ? -15 -37.25 -8.461 1 97.94 101 VAL A N 1
ATOM 804 C CA . VAL A 1 101 ? -14.453 -36.062 -9.117 1 97.94 101 VAL A CA 1
ATOM 805 C C . VAL A 1 101 ? -12.961 -35.969 -8.805 1 97.94 101 VAL A C 1
ATOM 807 O O . VAL A 1 101 ? -12.141 -35.812 -9.711 1 97.94 101 VAL A O 1
ATOM 810 N N . LEU A 1 102 ? -12.562 -36.062 -7.523 1 97.94 102 LEU A N 1
ATOM 811 C CA . LEU A 1 102 ? -11.172 -35.906 -7.109 1 97.94 102 LEU A CA 1
ATOM 812 C C . LEU A 1 102 ? -10.281 -36.938 -7.812 1 97.94 102 LEU A C 1
ATOM 814 O O . LEU A 1 102 ? -9.289 -36.562 -8.438 1 97.94 102 LEU A O 1
ATOM 818 N N . TYR A 1 103 ? -10.664 -38.188 -7.809 1 97.69 103 TYR A N 1
ATOM 819 C CA . TYR A 1 103 ? -9.789 -39.219 -8.32 1 97.69 103 TYR A CA 1
ATOM 820 C C . TYR A 1 103 ? -9.773 -39.25 -9.844 1 97.69 103 TYR A C 1
ATOM 822 O O . TYR A 1 103 ? -8.789 -39.625 -10.461 1 97.69 103 TYR A O 1
ATOM 830 N N . SER A 1 104 ? -10.883 -38.75 -10.492 1 97.94 104 SER A N 1
ATOM 831 C CA . SER A 1 104 ? -10.844 -38.531 -11.938 1 97.94 104 SER A CA 1
ATOM 832 C C . SER A 1 104 ? -9.781 -37.531 -12.32 1 97.94 104 SER A C 1
ATOM 834 O O . SER A 1 104 ? -9.016 -37.719 -13.258 1 97.94 104 SER A O 1
ATOM 836 N N . TYR A 1 105 ? -9.703 -36.5 -11.562 1 98.5 105 TYR A N 1
ATOM 837 C CA . TYR A 1 105 ? -8.742 -35.438 -11.875 1 98.5 105 TYR A CA 1
ATOM 838 C C . TYR A 1 105 ? -7.332 -35.844 -11.453 1 98.5 105 TYR A C 1
ATOM 840 O O . TYR A 1 105 ? -6.352 -35.469 -12.094 1 98.5 105 TYR A O 1
ATOM 848 N N . ILE A 1 106 ? -7.203 -36.625 -10.344 1 98.31 106 ILE A N 1
ATOM 849 C CA . ILE A 1 106 ? -5.895 -37.156 -9.984 1 98.31 106 ILE A CA 1
ATOM 850 C C . ILE A 1 106 ? -5.336 -37.969 -11.148 1 98.31 106 ILE A C 1
ATOM 852 O O . ILE A 1 106 ? -4.184 -37.812 -11.547 1 98.31 106 ILE A O 1
ATOM 856 N N . GLY A 1 107 ? -6.168 -38.812 -11.727 1 97.94 107 GLY A N 1
ATOM 857 C CA . GLY A 1 107 ? -5.746 -39.625 -12.867 1 97.94 107 GLY A CA 1
ATOM 858 C C . GLY A 1 107 ? -5.371 -38.781 -14.07 1 97.94 107 GLY A C 1
ATOM 859 O O . GLY A 1 107 ? -4.328 -39 -14.688 1 97.94 107 GLY A O 1
ATOM 860 N N . LYS A 1 108 ? -6.188 -37.844 -14.391 1 98.5 108 LYS A N 1
ATOM 861 C CA . LYS A 1 108 ? -5.926 -37.031 -15.562 1 98.5 108 LYS A CA 1
ATOM 862 C C . LYS A 1 108 ? -4.684 -36.156 -15.352 1 98.5 108 LYS A C 1
ATOM 864 O O . LYS A 1 108 ? -3.922 -35.938 -16.297 1 98.5 108 LYS A O 1
ATOM 869 N N . ALA A 1 109 ? -4.516 -35.625 -14.148 1 98.81 109 ALA A N 1
ATOM 870 C CA . ALA A 1 109 ? -3.332 -34.844 -13.844 1 98.81 109 ALA A CA 1
ATOM 871 C C . ALA A 1 109 ? -2.055 -35.625 -14.062 1 98.81 109 ALA A C 1
ATOM 873 O O . ALA A 1 109 ? -1.062 -35.125 -14.57 1 98.81 109 ALA A O 1
ATOM 874 N N . LEU A 1 110 ? -2.08 -36.906 -13.672 1 98.38 110 LEU A N 1
ATOM 875 C CA . LEU A 1 110 ? -0.938 -37.781 -13.875 1 98.38 110 LEU A CA 1
ATOM 876 C C . LEU A 1 110 ? -0.634 -37.938 -15.359 1 98.38 110 LEU A C 1
ATOM 878 O O . LEU A 1 110 ? 0.527 -37.875 -15.773 1 98.38 110 LEU A O 1
ATOM 882 N N . GLU A 1 111 ? -1.659 -38.094 -16.094 1 98.19 111 GLU A N 1
ATOM 883 C CA . GLU A 1 111 ? -1.506 -38.25 -17.531 1 98.19 111 GLU A CA 1
ATOM 884 C C . GLU A 1 111 ? -0.885 -37 -18.156 1 98.19 111 GLU A C 1
ATOM 886 O O . GLU A 1 111 ? 0.05 -37.094 -18.953 1 98.19 111 GLU A O 1
ATOM 891 N N . VAL A 1 112 ? -1.406 -35.906 -17.781 1 98.75 112 VAL A N 1
ATOM 892 C CA . VAL A 1 112 ? -0.907 -34.625 -18.312 1 98.75 112 VAL A CA 1
ATOM 893 C C . VAL A 1 112 ? 0.545 -34.438 -17.891 1 98.75 112 VAL A C 1
ATOM 895 O O . VAL A 1 112 ? 1.379 -34 -18.688 1 98.75 112 VAL A O 1
ATOM 898 N N . ASN A 1 113 ? 0.811 -34.719 -16.641 1 98.75 113 ASN A N 1
ATOM 899 C CA . ASN A 1 113 ? 2.166 -34.562 -16.125 1 98.75 113 ASN A CA 1
ATOM 900 C C . ASN A 1 113 ? 3.166 -35.406 -16.875 1 98.75 113 ASN A C 1
ATOM 902 O O . ASN A 1 113 ? 4.293 -35 -17.141 1 98.75 113 ASN A O 1
ATOM 906 N N . GLN A 1 114 ? 2.795 -36.594 -17.188 1 98.06 114 GLN A N 1
ATOM 907 C CA . GLN A 1 114 ? 3.662 -37.5 -17.953 1 98.06 114 GLN A CA 1
ATOM 908 C C . GLN A 1 114 ? 4.027 -36.875 -19.297 1 98.06 114 GLN A C 1
ATOM 910 O O . GLN A 1 114 ? 5.137 -37.094 -19.797 1 98.06 114 GLN A O 1
ATOM 915 N N . GLU A 1 115 ? 3.145 -36.125 -19.719 1 98.25 115 GLU A N 1
ATOM 916 C CA . GLU A 1 115 ? 3.338 -35.531 -21.047 1 98.25 115 GLU A CA 1
ATOM 917 C C . GLU A 1 115 ? 4.145 -34.25 -20.984 1 98.25 115 GLU A C 1
ATOM 919 O O . GLU A 1 115 ? 4.996 -34 -21.828 1 98.25 115 GLU A O 1
ATOM 924 N N . VAL A 1 116 ? 3.867 -33.406 -19.984 1 98.75 116 VAL A N 1
ATOM 925 C CA . VAL A 1 116 ? 4.383 -32.062 -20.125 1 98.75 116 VAL A CA 1
ATOM 926 C C . VAL A 1 116 ? 5.121 -31.641 -18.859 1 98.75 116 VAL A C 1
ATOM 928 O O . VAL A 1 116 ? 5.629 -30.531 -18.766 1 98.75 116 VAL A O 1
ATOM 931 N N . ASN A 1 117 ? 5.219 -32.406 -17.828 1 98.69 117 ASN A N 1
ATOM 932 C CA . ASN A 1 117 ? 6.012 -32.156 -16.625 1 98.69 117 ASN A CA 1
ATOM 933 C C . ASN A 1 117 ? 5.527 -30.922 -15.875 1 98.69 117 ASN A C 1
ATOM 935 O O . ASN A 1 117 ? 6.309 -30 -15.617 1 98.69 117 ASN A O 1
ATOM 939 N N . CYS A 1 118 ? 4.277 -30.969 -15.453 1 98.88 118 CYS A N 1
ATOM 940 C CA . CYS A 1 118 ? 3.709 -29.734 -14.898 1 98.88 118 CYS A CA 1
ATOM 941 C C . CYS A 1 118 ? 3.395 -29.906 -13.414 1 98.88 118 CYS A C 1
ATOM 943 O O . CYS A 1 118 ? 3.117 -28.938 -12.719 1 98.88 118 CYS A O 1
ATOM 945 N N . VAL A 1 119 ? 3.473 -31.094 -12.828 1 98.88 119 VAL A N 1
ATOM 946 C CA . VAL A 1 119 ? 3.135 -31.359 -11.438 1 98.88 119 VAL A CA 1
ATOM 947 C C . VAL A 1 119 ? 4.398 -31.703 -10.648 1 98.88 119 VAL A C 1
ATOM 949 O O . VAL A 1 119 ? 5.184 -32.562 -11.07 1 98.88 119 VAL A O 1
ATOM 952 N N . ILE A 1 120 ? 4.543 -31.031 -9.453 1 98.62 120 ILE A N 1
ATOM 953 C CA . ILE A 1 120 ? 5.793 -31.266 -8.734 1 98.62 120 ILE A CA 1
ATOM 954 C C . ILE A 1 120 ? 5.504 -31.922 -7.391 1 98.62 120 ILE A C 1
ATOM 956 O O . ILE A 1 120 ? 6.426 -32.344 -6.688 1 98.62 120 ILE A O 1
ATOM 960 N N . ASP A 1 121 ? 4.234 -31.953 -7.027 1 97.94 121 ASP A N 1
ATOM 961 C CA . ASP A 1 121 ? 3.891 -32.562 -5.738 1 97.94 121 ASP A CA 1
ATOM 962 C C . ASP A 1 121 ? 2.424 -32.969 -5.699 1 97.94 121 ASP A C 1
ATOM 964 O O . ASP A 1 121 ? 1.605 -32.469 -6.469 1 97.94 121 ASP A O 1
ATOM 968 N N . PHE A 1 122 ? 2.156 -34.062 -4.934 1 97.06 122 PHE A N 1
ATOM 969 C CA . PHE A 1 122 ? 0.816 -34.531 -4.594 1 97.06 122 PHE A CA 1
ATOM 970 C C . PHE A 1 122 ? 0.436 -34.094 -3.184 1 97.06 122 PHE A C 1
ATOM 972 O O . PHE A 1 122 ? 1.093 -34.469 -2.213 1 97.06 122 PHE A O 1
ATOM 979 N N . VAL A 1 123 ? -0.58 -33.25 -3.117 1 95.56 123 VAL A N 1
ATOM 980 C CA . VAL A 1 123 ? -1.008 -32.812 -1.802 1 95.56 123 VAL A CA 1
ATOM 981 C C . VAL A 1 123 ? -1.755 -33.906 -1.074 1 95.56 123 VAL A C 1
ATOM 983 O O . VAL A 1 123 ? -2.975 -34.031 -1.203 1 95.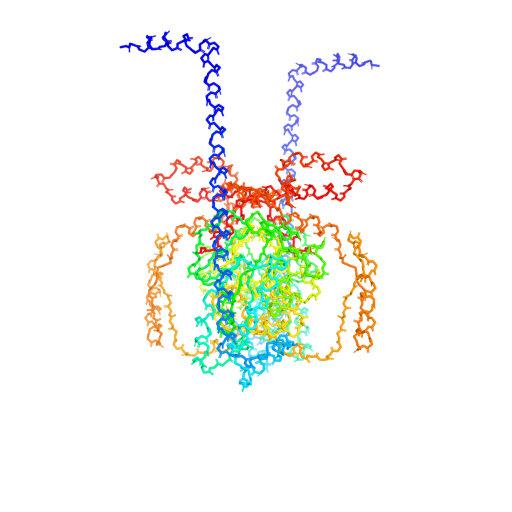56 123 VAL A O 1
ATOM 986 N N . HIS A 1 124 ? -1.07 -34.625 -0.3 1 86.62 124 HIS A N 1
ATOM 987 C CA . HIS A 1 124 ? -1.65 -35.844 0.292 1 86.62 124 HIS A CA 1
ATOM 988 C C . HIS A 1 124 ? -2.781 -35.469 1.253 1 86.62 124 HIS A C 1
ATOM 990 O O . HIS A 1 124 ? -3.668 -36.312 1.501 1 86.62 124 HIS A O 1
ATOM 996 N N . GLY A 1 125 ? -2.801 -34.281 1.717 1 88.69 125 GLY A N 1
ATOM 997 C CA . GLY A 1 125 ? -3.877 -33.781 2.566 1 88.69 125 GLY A CA 1
ATOM 998 C C . GLY A 1 125 ? -5.211 -33.719 1.848 1 88.69 125 GLY A C 1
ATOM 999 O O . GLY A 1 125 ? -6.25 -33.469 2.477 1 88.69 125 GLY A O 1
ATOM 1000 N N . CYS A 1 126 ? -5.18 -33.938 0.556 1 94.56 126 CYS A N 1
ATOM 1001 C CA . CYS A 1 126 ? -6.426 -33.812 -0.192 1 94.56 126 CYS A CA 1
ATOM 1002 C C . CYS A 1 126 ? -7.41 -34.906 0.212 1 94.56 126 CYS A C 1
ATOM 1004 O O . CYS A 1 126 ? -8.625 -34.688 0.22 1 94.56 126 CYS A O 1
ATOM 1006 N N . GLU A 1 127 ? -6.918 -36.094 0.584 1 93.06 127 GLU A N 1
ATOM 1007 C CA . GLU A 1 127 ? -7.793 -37.156 1.041 1 93.06 127 GLU A CA 1
ATOM 1008 C C . GLU A 1 127 ? -8.422 -36.812 2.391 1 93.06 127 GLU A C 1
ATOM 1010 O O . GLU A 1 127 ? -9.602 -37.094 2.623 1 93.06 127 GLU A O 1
ATOM 1015 N N . ASP A 1 128 ? -7.609 -36.25 3.219 1 94.81 128 ASP A N 1
ATOM 1016 C CA . ASP A 1 128 ? -8.141 -35.781 4.496 1 94.81 128 ASP A CA 1
ATOM 1017 C C . ASP A 1 128 ? -9.211 -34.719 4.289 1 94.81 128 ASP A C 1
ATOM 1019 O O . ASP A 1 128 ? -10.242 -34.719 4.961 1 94.81 128 ASP A O 1
ATOM 1023 N N . GLN A 1 129 ? -8.906 -33.812 3.436 1 96.88 129 GLN A N 1
ATOM 1024 C CA . GLN A 1 129 ? -9.859 -32.75 3.109 1 96.88 129 GLN A CA 1
ATOM 1025 C C . GLN A 1 129 ? -11.156 -33.344 2.555 1 96.88 129 GLN A C 1
ATOM 1027 O O . GLN A 1 129 ? -12.25 -32.875 2.883 1 96.88 129 GLN A O 1
ATOM 1032 N N . LEU A 1 130 ? -11.055 -34.344 1.753 1 96.5 130 LEU A N 1
ATOM 1033 C CA . LEU A 1 130 ? -12.211 -35.062 1.192 1 96.5 130 LEU A CA 1
ATOM 1034 C C . LEU A 1 130 ? -13.078 -35.625 2.299 1 96.5 130 LEU A C 1
ATOM 1036 O O . LEU A 1 130 ? -14.305 -35.5 2.264 1 96.5 130 LEU A O 1
ATOM 1040 N N . GLN A 1 131 ? -12.469 -36.25 3.271 1 95.19 131 GLN A N 1
ATOM 1041 C CA . GLN A 1 131 ? -13.195 -36.844 4.383 1 95.19 131 GLN A CA 1
ATOM 1042 C C . GLN A 1 131 ? -13.891 -35.781 5.227 1 95.19 131 GLN A C 1
ATOM 1044 O O . GLN A 1 131 ? -15.023 -35.969 5.672 1 95.19 131 GLN A O 1
ATOM 1049 N N . LYS A 1 132 ? -13.211 -34.719 5.406 1 95.25 132 LYS A N 1
ATOM 1050 C CA . LYS A 1 132 ? -13.781 -33.625 6.172 1 95.25 132 LYS A CA 1
ATOM 1051 C C . LYS A 1 132 ? -15.023 -33.031 5.477 1 95.25 132 LYS A C 1
ATOM 1053 O O . LYS A 1 132 ? -16 -32.688 6.137 1 95.25 132 LYS A O 1
ATOM 1058 N N . LEU A 1 133 ? -14.953 -32.906 4.219 1 94.56 133 LEU A N 1
ATOM 1059 C CA . LEU A 1 133 ? -16.047 -32.344 3.436 1 94.56 133 LEU A CA 1
ATOM 1060 C C . LEU A 1 133 ? -17.297 -33.219 3.553 1 94.56 133 LEU A C 1
ATOM 1062 O O . LEU A 1 133 ? -18.422 -32.688 3.623 1 94.56 133 LEU A O 1
ATOM 1066 N N . LYS A 1 134 ? -17.062 -34.469 3.553 1 90 134 LYS A N 1
ATOM 1067 C CA . LYS A 1 134 ? -18.188 -35.406 3.596 1 90 134 LYS A CA 1
ATOM 1068 C C . LYS A 1 134 ? -18.953 -35.281 4.91 1 90 134 LYS A C 1
ATOM 1070 O O . LYS A 1 134 ? -20.141 -35.594 4.973 1 90 134 LYS A O 1
ATOM 1075 N N . LYS A 1 135 ? -18.297 -34.781 5.852 1 91.5 135 LYS A N 1
ATOM 1076 C CA . LYS A 1 135 ? -18.906 -34.656 7.172 1 91.5 135 LYS A CA 1
ATOM 1077 C C . LYS A 1 135 ? -19.516 -33.281 7.367 1 91.5 135 LYS A C 1
ATOM 1079 O O . LYS A 1 135 ? -20.25 -33.062 8.336 1 91.5 135 LYS A O 1
ATOM 1084 N N . GLN A 1 136 ? -19.219 -32.438 6.457 1 90.19 136 GLN A N 1
ATOM 1085 C CA . GLN A 1 136 ? -19.703 -31.047 6.602 1 90.19 136 GLN A CA 1
ATOM 1086 C C . GLN A 1 136 ? -21.141 -30.922 6.129 1 90.19 136 GLN A C 1
ATOM 1088 O O . GLN A 1 136 ? -21.516 -31.5 5.109 1 90.19 136 GLN A O 1
ATOM 1093 N N . LYS A 1 137 ? -21.875 -30.203 6.941 1 88.5 137 LYS A N 1
ATOM 1094 C CA . LYS A 1 137 ? -23.281 -29.969 6.609 1 88.5 137 LYS A CA 1
ATOM 1095 C C . LYS A 1 137 ? -23.422 -28.891 5.535 1 88.5 137 LYS A C 1
ATOM 1097 O O . LYS A 1 137 ? -24.141 -29.094 4.551 1 88.5 137 LYS A O 1
ATOM 1102 N N . GLU A 1 138 ? -22.703 -27.844 5.754 1 91.69 138 GLU A N 1
ATOM 1103 C CA . GLU A 1 138 ? -22.781 -26.734 4.809 1 91.69 138 GLU A CA 1
ATOM 1104 C C . GLU A 1 138 ? -21.766 -26.906 3.68 1 91.69 138 GLU A C 1
ATOM 1106 O O . GLU A 1 138 ? -20.578 -27.094 3.934 1 91.69 138 GLU A O 1
ATOM 1111 N N . LYS A 1 139 ? -22.328 -26.906 2.461 1 94.81 139 LYS A N 1
ATOM 1112 C CA . LYS A 1 139 ? -21.453 -27.047 1.294 1 94.81 139 LYS A CA 1
ATOM 1113 C C . LYS A 1 139 ? -21.047 -25.672 0.751 1 94.81 139 LYS A C 1
ATOM 1115 O O . LYS A 1 139 ? -21.891 -24.891 0.329 1 94.81 139 LYS A O 1
ATOM 1120 N N . GLY A 1 140 ? -19.781 -25.422 0.765 1 96.62 140 GLY A N 1
ATOM 1121 C CA . GLY A 1 140 ? -19.25 -24.172 0.238 1 96.62 140 GLY A CA 1
ATOM 1122 C C . GLY A 1 140 ? -19.391 -24.062 -1.268 1 96.62 140 GLY A C 1
ATOM 1123 O O . GLY A 1 140 ? -19.812 -25.016 -1.935 1 96.62 140 GLY A O 1
ATOM 1124 N N . LEU A 1 141 ? -19 -22.953 -1.802 1 97.88 141 LEU A N 1
ATOM 1125 C CA . LEU A 1 141 ? -19.203 -22.641 -3.211 1 97.88 141 LEU A CA 1
ATOM 1126 C C . LEU A 1 141 ? -18.344 -23.531 -4.098 1 97.88 141 LEU A C 1
ATOM 1128 O O . LEU A 1 141 ? -18.688 -23.766 -5.262 1 97.88 141 LEU A O 1
ATOM 1132 N N . LEU A 1 142 ? -17.234 -24.047 -3.49 1 98.44 142 LEU A N 1
ATOM 1133 C CA . LEU A 1 142 ? -16.328 -24.891 -4.262 1 98.44 142 LEU A CA 1
ATOM 1134 C C . LEU A 1 142 ? -16.328 -26.328 -3.734 1 98.44 142 LEU A C 1
ATOM 1136 O O . LEU A 1 142 ? -15.305 -27.016 -3.805 1 98.44 142 LEU A O 1
ATOM 1140 N N . TYR A 1 143 ? -17.453 -26.719 -3.232 1 98.19 143 TYR A N 1
ATOM 1141 C CA . TYR A 1 143 ? -17.594 -28.031 -2.602 1 98.19 143 TYR A CA 1
ATOM 1142 C C . TYR A 1 143 ? -17.156 -29.141 -3.551 1 98.19 143 TYR A C 1
ATOM 1144 O O . TYR A 1 143 ? -17.75 -29.328 -4.613 1 98.19 143 TYR A O 1
ATOM 1152 N N . GLY A 1 144 ? -16.062 -29.812 -3.16 1 98.12 144 GLY A N 1
ATOM 1153 C CA . GLY A 1 144 ? -15.633 -31.016 -3.871 1 98.12 144 GLY A CA 1
ATOM 1154 C C . GLY A 1 144 ? -14.789 -30.703 -5.094 1 98.12 144 GLY A C 1
ATOM 1155 O O . GLY A 1 144 ? -14.367 -31.625 -5.809 1 98.12 144 GLY A O 1
ATOM 1156 N N . ILE A 1 145 ? -14.5 -29.422 -5.391 1 98.56 145 ILE A N 1
ATOM 1157 C CA . ILE A 1 145 ? -13.766 -29.031 -6.586 1 98.56 145 ILE A CA 1
ATOM 1158 C C . ILE A 1 145 ? -12.266 -29.219 -6.352 1 98.56 145 ILE A C 1
ATOM 1160 O O . ILE A 1 145 ? -11.695 -28.609 -5.445 1 98.56 145 ILE A O 1
ATOM 1164 N N . PRO A 1 146 ? -11.594 -30.078 -7.113 1 98.56 146 PRO A N 1
ATOM 1165 C CA . PRO A 1 146 ? -10.133 -30.141 -7.039 1 98.56 146 PRO A CA 1
ATOM 1166 C C . PRO A 1 146 ? -9.469 -28.875 -7.574 1 98.56 146 PRO A C 1
ATOM 1168 O O . PRO A 1 146 ? -9.891 -28.328 -8.602 1 98.56 146 PRO A O 1
ATOM 1171 N N . VAL A 1 147 ? -8.477 -28.406 -6.871 1 98.81 147 VAL A N 1
ATOM 1172 C CA . VAL A 1 147 ? -7.789 -27.188 -7.258 1 98.81 147 VAL A CA 1
ATOM 1173 C C . VAL A 1 147 ? -6.277 -27.406 -7.234 1 98.81 147 VAL A C 1
ATOM 1175 O O . VAL A 1 147 ? -5.75 -28 -6.293 1 98.81 147 VAL A O 1
ATOM 1178 N N . SER A 1 148 ? -5.594 -27 -8.273 1 98.94 148 SER A N 1
ATOM 1179 C CA . SER A 1 148 ? -4.133 -27.031 -8.281 1 98.94 148 SER A CA 1
ATOM 1180 C C . SER A 1 148 ? -3.551 -25.734 -7.711 1 98.94 148 SER A C 1
ATOM 1182 O O . SER A 1 148 ? -4.164 -24.672 -7.812 1 98.94 148 SER A O 1
ATOM 1184 N N . ILE A 1 149 ? -2.393 -25.875 -7.066 1 98.94 149 ILE A N 1
ATOM 1185 C CA . ILE A 1 149 ? -1.767 -24.75 -6.375 1 98.94 149 ILE A CA 1
ATOM 1186 C C . ILE A 1 149 ? -0.348 -24.547 -6.902 1 98.94 149 ILE A C 1
ATOM 1188 O O . ILE A 1 149 ? 0.446 -25.484 -6.949 1 98.94 149 ILE A O 1
ATOM 1192 N N . LYS A 1 150 ? -0.044 -23.297 -7.266 1 98.88 150 LYS A N 1
ATOM 1193 C CA . LYS A 1 150 ? 1.301 -22.953 -7.715 1 98.88 150 LYS A CA 1
ATOM 1194 C C . LYS A 1 150 ? 2.338 -23.266 -6.645 1 98.88 150 LYS A C 1
ATOM 1196 O O . LYS A 1 150 ? 2.082 -23.078 -5.453 1 98.88 150 LYS A O 1
ATOM 1201 N N . ASP A 1 151 ? 3.479 -23.625 -6.992 1 98.5 151 ASP A N 1
ATOM 1202 C CA . ASP A 1 151 ? 4.57 -24.125 -6.176 1 98.5 151 ASP A CA 1
ATOM 1203 C C . ASP A 1 151 ? 4.816 -23.234 -4.961 1 98.5 151 ASP A C 1
ATOM 1205 O O . ASP A 1 151 ? 4.922 -23.734 -3.834 1 98.5 151 ASP A O 1
ATOM 1209 N N . HIS A 1 152 ? 4.883 -21.922 -5.18 1 98.44 152 HIS A N 1
ATOM 1210 C CA . HIS A 1 152 ? 5.422 -21.047 -4.148 1 98.44 152 HIS A CA 1
ATOM 1211 C C . HIS A 1 152 ? 4.34 -20.641 -3.15 1 98.44 152 HIS A C 1
ATOM 1213 O O . HIS A 1 152 ? 4.59 -19.828 -2.258 1 98.44 152 HIS A O 1
ATOM 1219 N N . ILE A 1 153 ? 3.148 -21.188 -3.299 1 98.75 153 ILE A N 1
ATOM 1220 C CA . ILE A 1 153 ? 2.053 -20.984 -2.357 1 98.75 153 ILE A CA 1
ATOM 1221 C C . ILE A 1 153 ? 2.043 -22.109 -1.328 1 98.75 153 ILE A C 1
ATOM 1223 O O . ILE A 1 153 ? 1.915 -23.281 -1.685 1 98.75 153 ILE A O 1
ATOM 1227 N N . ASP A 1 154 ? 2.049 -21.781 -0.097 1 98.62 154 ASP A N 1
ATOM 1228 C CA . ASP A 1 154 ? 2.289 -22.766 0.961 1 98.62 154 ASP A CA 1
ATOM 1229 C C . ASP A 1 154 ? 1.077 -23.672 1.152 1 98.62 154 ASP A C 1
ATOM 1231 O O . ASP A 1 154 ? -0.059 -23.203 1.215 1 98.62 154 ASP A O 1
ATOM 1235 N N . CYS A 1 155 ? 1.309 -24.906 1.195 1 98.31 155 CYS A N 1
ATOM 1236 C CA . CYS A 1 155 ? 0.387 -25.953 1.624 1 98.31 155 CYS A CA 1
ATOM 1237 C C . CYS A 1 155 ? 0.945 -26.719 2.82 1 98.31 155 CYS A C 1
ATOM 1239 O O . CYS A 1 155 ? 2.117 -27.109 2.826 1 98.31 155 CYS A O 1
ATOM 1241 N N . LYS A 1 156 ? 0.105 -26.875 3.764 1 97.69 156 LYS A N 1
ATOM 1242 C CA . LYS A 1 156 ? 0.537 -27.547 4.992 1 97.69 156 LYS A CA 1
ATOM 1243 C C . LYS A 1 156 ? 1.123 -28.922 4.703 1 97.69 156 LYS A C 1
ATOM 1245 O O . LYS A 1 156 ? 0.515 -29.719 3.99 1 97.69 156 LYS A O 1
ATOM 1250 N N . GLY A 1 157 ? 2.324 -29.156 5.238 1 96.94 157 GLY A N 1
ATOM 1251 C CA . GLY A 1 157 ? 2.953 -30.453 5.117 1 96.94 157 GLY A CA 1
ATOM 1252 C C . GLY A 1 157 ? 3.768 -30.609 3.844 1 96.94 157 GLY A C 1
ATOM 1253 O O . GLY A 1 157 ? 4.348 -31.672 3.594 1 96.94 157 GLY A O 1
ATOM 1254 N N . HIS A 1 158 ? 3.889 -29.578 3.037 1 97.69 158 HIS A N 1
ATOM 1255 C CA . HIS A 1 158 ? 4.594 -29.641 1.761 1 97.69 158 HIS A CA 1
ATOM 1256 C C . HIS A 1 158 ? 5.613 -28.5 1.645 1 97.69 158 HIS A C 1
ATOM 1258 O O . HIS A 1 158 ? 5.633 -27.594 2.471 1 97.69 158 HIS A O 1
ATOM 1264 N N . VAL A 1 159 ? 6.449 -28.625 0.677 1 97.69 159 VAL A N 1
ATOM 1265 C CA . VAL A 1 159 ? 7.512 -27.641 0.459 1 97.69 159 VAL A CA 1
ATOM 1266 C C . VAL A 1 159 ? 7.113 -26.688 -0.662 1 97.69 159 VAL A C 1
ATOM 1268 O O . VAL A 1 159 ? 6.547 -27.109 -1.674 1 97.69 159 VAL A O 1
ATOM 1271 N N . SER A 1 160 ? 7.273 -25.469 -0.454 1 97.75 160 SER A N 1
ATOM 1272 C CA . SER A 1 160 ? 7.246 -24.453 -1.5 1 97.75 160 SER A CA 1
ATOM 1273 C C . SER A 1 160 ? 8.656 -24.047 -1.91 1 97.75 160 SER A C 1
ATOM 1275 O O . SER A 1 160 ? 9.398 -23.469 -1.113 1 97.75 160 SER A O 1
ATOM 1277 N N . THR A 1 161 ? 9.016 -24.266 -3.133 1 97.19 161 THR A N 1
ATOM 1278 C CA . THR A 1 161 ? 10.43 -24.203 -3.496 1 97.19 161 THR A CA 1
ATOM 1279 C C . THR A 1 161 ? 10.758 -22.859 -4.141 1 97.19 161 THR A C 1
ATOM 1281 O O . THR A 1 161 ? 11.906 -22.406 -4.105 1 97.19 161 THR A O 1
ATOM 1284 N N . GLY A 1 162 ? 9.766 -22.281 -4.844 1 95.81 162 GLY A N 1
ATOM 1285 C CA . GLY A 1 162 ? 10.07 -21.094 -5.621 1 95.81 162 GLY A CA 1
ATOM 1286 C C . GLY A 1 162 ? 11.086 -21.328 -6.723 1 95.81 162 GLY A C 1
ATOM 1287 O O . GLY A 1 162 ? 11.727 -20.391 -7.195 1 95.81 162 GLY A O 1
ATOM 1288 N N . GLY A 1 163 ? 11.289 -22.562 -7.012 1 96.94 163 GLY A N 1
ATOM 1289 C CA . GLY A 1 163 ? 12.289 -22.922 -8 1 96.94 163 GLY A CA 1
ATOM 1290 C C . GLY A 1 163 ? 13.711 -22.734 -7.512 1 96.94 163 GLY A C 1
ATOM 1291 O O . GLY A 1 163 ? 14.648 -22.688 -8.312 1 96.94 163 GLY A O 1
ATOM 1292 N N . LEU A 1 164 ? 13.938 -22.609 -6.238 1 97.88 164 LEU A N 1
ATOM 1293 C CA . LEU A 1 164 ? 15.25 -22.312 -5.676 1 97.88 164 LEU A CA 1
ATOM 1294 C C . LEU A 1 164 ? 15.672 -23.375 -4.676 1 97.88 164 LEU A C 1
ATOM 1296 O O . LEU A 1 164 ? 14.852 -23.875 -3.902 1 97.88 164 LEU A O 1
ATOM 1300 N N . VAL A 1 165 ? 16.938 -23.656 -4.629 1 97.5 165 VAL A N 1
ATOM 1301 C CA . VAL A 1 165 ? 17.5 -24.703 -3.779 1 97.5 165 VAL A CA 1
ATOM 1302 C C . VAL A 1 165 ? 17.391 -24.281 -2.312 1 97.5 165 VAL A C 1
ATOM 1304 O O . VAL A 1 165 ? 17.188 -25.125 -1.438 1 97.5 165 VAL A O 1
ATOM 1307 N N . LYS A 1 166 ? 17.484 -23.016 -2.039 1 95.88 166 LYS A N 1
ATOM 1308 C CA . LYS A 1 166 ? 17.547 -22.531 -0.665 1 95.88 166 LYS A CA 1
ATOM 1309 C C . LYS A 1 166 ? 16.266 -22.859 0.092 1 95.88 166 LYS A C 1
ATOM 1311 O O . LYS A 1 166 ? 16.25 -22.906 1.323 1 95.88 166 LYS A O 1
ATOM 1316 N N . PHE A 1 167 ? 15.195 -23.172 -0.568 1 96.75 167 PHE A N 1
ATOM 1317 C CA . PHE A 1 167 ? 13.93 -23.406 0.104 1 96.75 167 PHE A CA 1
ATOM 1318 C C . PHE A 1 167 ? 13.648 -24.906 0.198 1 96.75 167 PHE A C 1
ATOM 1320 O O . PHE A 1 167 ? 12.68 -25.328 0.835 1 96.75 167 PHE A O 1
ATOM 1327 N N . LEU A 1 168 ? 14.477 -25.703 -0.463 1 97.38 168 LEU A N 1
ATOM 1328 C CA . LEU A 1 168 ? 14.273 -27.156 -0.412 1 97.38 168 LEU A CA 1
ATOM 1329 C C . LEU A 1 168 ? 14.445 -27.672 1.011 1 97.38 168 LEU A C 1
ATOM 1331 O O . LEU A 1 168 ? 15.234 -27.141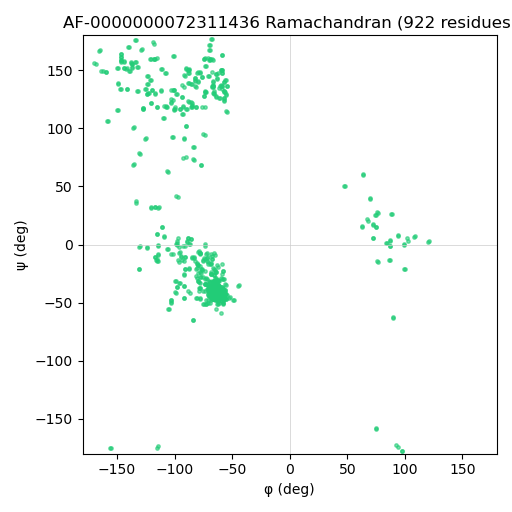 1.786 1 97.38 168 LEU A O 1
ATOM 1335 N N . GLY A 1 169 ? 13.641 -28.641 1.37 1 94.69 169 GLY A N 1
ATOM 1336 C CA . GLY A 1 169 ? 13.758 -29.281 2.67 1 94.69 169 GLY A CA 1
ATOM 1337 C C . GLY A 1 169 ? 12.984 -28.562 3.76 1 94.69 169 GLY A C 1
ATOM 1338 O O . GLY A 1 169 ? 12.914 -29.031 4.895 1 94.69 169 GLY A O 1
ATOM 1339 N N . GLN A 1 170 ? 12.352 -27.484 3.447 1 96.38 170 GLN A N 1
ATOM 1340 C CA . GLN A 1 170 ? 11.594 -26.734 4.441 1 96.38 170 GLN A CA 1
ATOM 1341 C C . GLN A 1 170 ? 10.102 -27 4.328 1 96.38 170 GLN A C 1
ATOM 1343 O O . GLN A 1 170 ? 9.375 -26.25 3.676 1 96.38 170 GLN A O 1
ATOM 1348 N N . VAL A 1 171 ? 9.688 -27.906 5.035 1 97.31 171 VAL A N 1
ATOM 1349 C CA . VAL A 1 171 ? 8.273 -28.266 5.02 1 97.31 171 VAL A CA 1
ATOM 1350 C C . VAL A 1 171 ? 7.457 -27.203 5.73 1 97.31 171 VAL A C 1
ATOM 1352 O O . VAL A 1 171 ? 7.801 -26.781 6.836 1 97.31 171 VAL A O 1
ATOM 1355 N N . LYS A 1 172 ? 6.434 -26.766 5.152 1 97.88 172 LYS A N 1
ATOM 1356 C CA . LYS A 1 172 ? 5.613 -25.703 5.719 1 97.88 172 LYS A CA 1
ATOM 1357 C C . LYS A 1 172 ? 4.637 -26.266 6.758 1 97.88 172 LYS A C 1
ATOM 1359 O O . LYS A 1 172 ? 4.031 -27.312 6.551 1 97.88 172 LYS A O 1
ATOM 1364 N N . GLU A 1 173 ? 4.422 -25.547 7.824 1 96.81 173 GLU A N 1
ATOM 1365 C CA . GLU A 1 173 ? 3.621 -26.016 8.953 1 96.81 173 GLU A CA 1
ATOM 1366 C C . GLU A 1 173 ? 2.156 -25.625 8.789 1 96.81 173 GLU A C 1
ATOM 1368 O O . GLU A 1 173 ? 1.272 -26.219 9.406 1 96.81 173 GLU A O 1
ATOM 1373 N N . GLU A 1 174 ? 1.91 -24.641 7.98 1 97.31 174 GLU A N 1
ATOM 1374 C CA . GLU A 1 174 ? 0.554 -24.125 7.816 1 97.31 174 GLU A CA 1
ATOM 1375 C C . GLU A 1 174 ? 0.235 -23.859 6.352 1 97.31 174 GLU A C 1
ATOM 1377 O O . GLU A 1 174 ? 1.142 -23.656 5.539 1 97.31 174 GLU A O 1
ATOM 1382 N N . ASP A 1 175 ? -1.037 -23.906 6.094 1 98.31 175 ASP A N 1
ATOM 1383 C CA . ASP A 1 175 ? -1.517 -23.453 4.793 1 98.31 175 ASP A CA 1
ATOM 1384 C C . ASP A 1 175 ? -1.395 -21.938 4.66 1 98.31 175 ASP A C 1
ATOM 1386 O O . ASP A 1 175 ? -1.52 -21.203 5.648 1 98.31 175 ASP A O 1
ATOM 1390 N N . SER A 1 176 ? -1.097 -21.531 3.455 1 98.62 176 SER A N 1
ATOM 1391 C CA . SER A 1 176 ? -1.306 -20.125 3.172 1 98.62 176 SER A CA 1
ATOM 1392 C C . SER A 1 176 ? -2.76 -19.719 3.396 1 98.62 176 SER A C 1
ATOM 1394 O O . SER A 1 176 ? -3.646 -20.578 3.438 1 98.62 176 SER A O 1
ATOM 1396 N N . VAL A 1 177 ? -3.004 -18.453 3.508 1 98.75 177 VAL A N 1
ATOM 1397 C CA . VAL A 1 177 ? -4.355 -17.953 3.768 1 98.75 177 VAL A CA 1
ATOM 1398 C C . VAL A 1 177 ? -5.277 -18.344 2.617 1 98.75 177 VAL A C 1
ATOM 1400 O O . VAL A 1 177 ? -6.402 -18.797 2.842 1 98.75 177 VAL A O 1
ATOM 1403 N N . ILE A 1 178 ? -4.797 -18.203 1.412 1 98.88 178 ILE A N 1
ATOM 1404 C CA . ILE A 1 178 ? -5.652 -18.484 0.264 1 98.88 178 ILE A CA 1
ATOM 1405 C C . ILE A 1 178 ? -6.02 -19.969 0.259 1 98.88 178 ILE A C 1
ATOM 1407 O O . ILE A 1 178 ? -7.152 -20.328 -0.076 1 98.88 178 ILE A O 1
ATOM 1411 N N . VAL A 1 179 ? -5.117 -20.828 0.642 1 98.81 179 VAL A N 1
ATOM 1412 C CA . VAL A 1 179 ? -5.398 -22.266 0.677 1 98.81 179 VAL A CA 1
ATOM 1413 C C . VAL A 1 179 ? -6.379 -22.562 1.808 1 98.81 179 VAL A C 1
ATOM 1415 O O . VAL A 1 179 ? -7.293 -23.375 1.644 1 98.81 179 VAL A O 1
ATOM 1418 N N . GLN A 1 180 ? -6.211 -21.938 2.936 1 98.69 180 GLN A N 1
ATOM 1419 C CA . GLN A 1 180 ? -7.164 -22.094 4.027 1 98.69 180 GLN A CA 1
ATOM 1420 C C . GLN A 1 180 ? -8.57 -21.719 3.586 1 98.69 180 GLN A C 1
ATOM 1422 O O . GLN A 1 180 ? -9.539 -22.438 3.881 1 98.69 180 GLN A O 1
ATOM 1427 N N . VAL A 1 181 ? -8.664 -20.625 2.879 1 98.88 181 VAL A N 1
ATOM 1428 C CA . VAL A 1 181 ? -9.961 -20.141 2.443 1 98.88 181 VAL A CA 1
ATOM 1429 C C . VAL A 1 181 ? -10.547 -21.078 1.393 1 98.88 181 VAL A C 1
ATOM 1431 O O . VAL A 1 181 ? -11.742 -21.391 1.423 1 98.88 181 VAL A O 1
ATOM 1434 N N . LEU A 1 182 ? -9.719 -21.531 0.468 1 98.75 182 LEU A N 1
ATOM 1435 C CA . LEU A 1 182 ? -10.172 -22.5 -0.517 1 98.75 182 LEU A CA 1
ATOM 1436 C C . LEU A 1 182 ? -10.75 -23.734 0.167 1 98.75 182 LEU A C 1
ATOM 1438 O O . LEU A 1 182 ? -11.844 -24.188 -0.175 1 98.75 182 LEU A O 1
ATOM 1442 N N . LYS A 1 183 ? -10.062 -24.219 1.122 1 98.12 183 LYS A N 1
ATOM 1443 C CA . LYS A 1 183 ? -10.516 -25.406 1.853 1 98.12 183 LYS A CA 1
ATOM 1444 C C . LYS A 1 183 ? -11.82 -25.125 2.59 1 98.12 183 LYS A C 1
ATOM 1446 O O . LYS A 1 183 ? -12.719 -25.969 2.609 1 98.12 183 LYS A O 1
ATOM 1451 N N . SER A 1 184 ? -11.945 -23.984 3.164 1 97.69 184 SER A N 1
ATOM 1452 C CA . SER A 1 184 ? -13.164 -23.641 3.889 1 97.69 184 SER A CA 1
ATOM 1453 C C . SER A 1 184 ? -14.359 -23.547 2.947 1 97.69 184 SER A C 1
ATOM 1455 O O . SER A 1 184 ? -15.5 -23.75 3.363 1 97.69 184 SER A O 1
ATOM 1457 N N . GLN A 1 185 ? -14.078 -23.25 1.679 1 98.06 185 GLN A N 1
ATOM 1458 C CA . GLN A 1 185 ? -15.125 -23.141 0.669 1 98.06 185 GLN A CA 1
ATOM 1459 C C . GLN A 1 185 ? -15.422 -24.484 0.037 1 98.06 185 GLN A C 1
ATOM 1461 O O . GLN A 1 185 ? -16.234 -24.594 -0.884 1 98.06 185 GLN A O 1
ATOM 1466 N N . GLY A 1 186 ? -14.703 -25.516 0.492 1 98 186 GLY A N 1
ATOM 1467 C CA . GLY A 1 186 ? -14.984 -26.875 0.083 1 98 186 GLY A CA 1
ATOM 1468 C C . GLY A 1 186 ? -14.07 -27.375 -1.018 1 98 186 GLY A C 1
ATOM 1469 O O . GLY A 1 186 ? -14.18 -28.516 -1.463 1 98 186 GLY A O 1
ATOM 1470 N N . ALA A 1 187 ? -13.172 -26.547 -1.455 1 98.56 187 ALA A N 1
ATOM 1471 C CA . ALA A 1 187 ? -12.227 -26.969 -2.49 1 98.56 187 ALA A CA 1
ATOM 1472 C C . ALA A 1 187 ? -11.234 -28 -1.947 1 98.56 187 ALA A C 1
ATOM 1474 O O . ALA A 1 187 ? -11.047 -28.109 -0.733 1 98.56 187 ALA A O 1
ATOM 1475 N N . ILE A 1 188 ? -10.641 -28.719 -2.846 1 98.69 188 ILE A N 1
ATOM 1476 C CA . ILE A 1 188 ? -9.68 -29.75 -2.471 1 98.69 188 ILE A CA 1
ATOM 1477 C C . ILE A 1 188 ? -8.359 -29.516 -3.207 1 98.69 188 ILE A C 1
ATOM 1479 O O . ILE A 1 188 ? -8.164 -30.016 -4.32 1 98.69 188 ILE A O 1
ATOM 1483 N N . PRO A 1 189 ? -7.445 -28.75 -2.588 1 98.75 189 PRO A N 1
ATOM 1484 C CA . PRO A 1 189 ? -6.105 -28.688 -3.176 1 98.75 189 PRO A CA 1
ATOM 1485 C C . PRO A 1 189 ? -5.461 -30.078 -3.32 1 98.75 189 PRO A C 1
ATOM 1487 O O . PRO A 1 189 ? -5.324 -30.797 -2.334 1 98.75 189 PRO A O 1
ATOM 1490 N N . PHE A 1 190 ? -5.004 -30.406 -4.562 1 98.62 190 PHE A N 1
ATOM 1491 C CA . PHE A 1 190 ? -4.652 -31.812 -4.695 1 98.62 190 PHE A CA 1
ATOM 1492 C C . PHE A 1 190 ? -3.27 -31.969 -5.316 1 98.62 190 PHE A C 1
ATOM 1494 O O . PHE A 1 190 ? -2.623 -33 -5.156 1 98.62 190 PHE A O 1
ATOM 1501 N N . VAL A 1 191 ? -2.783 -30.922 -6.027 1 98.81 191 VAL A N 1
ATOM 1502 C CA . VAL A 1 191 ? -1.428 -30.984 -6.566 1 98.81 191 VAL A CA 1
ATOM 1503 C C . VAL A 1 191 ? -0.783 -29.609 -6.504 1 98.81 191 VAL A C 1
ATOM 1505 O O . VAL A 1 191 ? -1.48 -28.594 -6.449 1 98.81 191 VAL A O 1
ATOM 1508 N N . LYS A 1 192 ? 0.531 -29.578 -6.5 1 98.81 192 LYS A N 1
ATOM 1509 C CA . LYS A 1 192 ? 1.318 -28.359 -6.695 1 98.81 192 LYS A CA 1
ATOM 1510 C C . LYS A 1 192 ? 1.985 -28.344 -8.062 1 98.81 192 LYS A C 1
ATOM 1512 O O . LYS A 1 192 ? 2.387 -29.406 -8.57 1 98.81 192 LYS A O 1
ATOM 1517 N N . THR A 1 193 ? 2.129 -27.156 -8.594 1 98.94 193 THR A N 1
ATOM 1518 C CA . THR A 1 193 ? 2.52 -27.109 -10 1 98.94 193 THR A CA 1
ATOM 1519 C C . THR A 1 193 ? 3.871 -26.422 -10.164 1 98.94 193 THR A C 1
ATOM 1521 O O . THR A 1 193 ? 4.285 -25.641 -9.297 1 98.94 193 THR A O 1
ATOM 1524 N N . ASN A 1 194 ? 4.508 -26.672 -11.273 1 98.88 194 ASN A N 1
ATOM 1525 C CA . ASN A 1 194 ? 5.871 -26.234 -11.562 1 98.88 194 ASN A CA 1
ATOM 1526 C C . ASN A 1 194 ? 5.938 -24.75 -11.875 1 98.88 194 ASN A C 1
ATOM 1528 O O . ASN A 1 194 ? 4.922 -24.125 -12.188 1 98.88 194 ASN A O 1
ATOM 1532 N N . ILE A 1 195 ? 7.152 -24.188 -11.734 1 98.75 195 ILE A N 1
ATOM 1533 C CA . ILE A 1 195 ? 7.41 -22.766 -11.945 1 98.75 195 ILE A CA 1
ATOM 1534 C C . ILE A 1 195 ? 8.812 -22.578 -12.523 1 98.75 195 ILE A C 1
ATOM 1536 O O . ILE A 1 195 ? 9.641 -23.5 -12.469 1 98.75 195 ILE A O 1
ATOM 1540 N N . PRO A 1 196 ? 9.07 -21.453 -13.164 1 98.38 196 PRO A N 1
ATOM 1541 C CA . PRO A 1 196 ? 10.461 -21.141 -13.492 1 98.38 196 PRO A CA 1
ATOM 1542 C C . PRO A 1 196 ? 11.297 -20.812 -12.258 1 98.38 196 PRO A C 1
ATOM 1544 O O . PRO A 1 196 ? 10.75 -20.422 -11.219 1 98.38 196 PRO A O 1
ATOM 1547 N N . GLN A 1 197 ? 12.617 -20.969 -12.453 1 97.81 197 GLN A N 1
ATOM 1548 C CA . GLN A 1 197 ? 13.516 -20.578 -11.375 1 97.81 197 GLN A CA 1
ATOM 1549 C C . GLN A 1 197 ? 13.359 -19.094 -11.055 1 97.81 197 GLN A C 1
ATOM 1551 O O . GLN A 1 197 ? 13.352 -18.25 -11.953 1 97.81 197 GLN A O 1
ATOM 1556 N N . THR A 1 198 ? 13.109 -18.656 -9.836 1 94.38 198 THR A N 1
ATOM 1557 C CA . THR A 1 198 ? 12.93 -17.328 -9.281 1 94.38 198 THR A CA 1
ATOM 1558 C C . THR A 1 198 ? 11.547 -16.781 -9.625 1 94.38 198 THR A C 1
ATOM 1560 O O . THR A 1 198 ? 11.102 -15.781 -9.055 1 94.38 198 THR A O 1
ATOM 1563 N N . MET A 1 199 ? 10.867 -17.359 -10.539 1 96.31 199 MET A N 1
ATOM 1564 C CA . MET A 1 199 ? 9.523 -16.984 -10.961 1 96.31 199 MET A CA 1
ATOM 1565 C C . MET A 1 199 ? 9.555 -15.672 -11.75 1 96.31 199 MET A C 1
ATOM 1567 O O . MET A 1 199 ? 8.508 -15.141 -12.125 1 96.31 199 MET A O 1
ATOM 1571 N N . ILE A 1 200 ? 10.781 -15.148 -12.023 1 95.56 200 ILE A N 1
ATOM 1572 C CA . ILE A 1 200 ? 10.898 -13.945 -12.852 1 95.56 200 ILE A CA 1
ATOM 1573 C C . ILE A 1 200 ? 11.422 -14.328 -14.234 1 95.56 200 ILE A C 1
ATOM 1575 O O . ILE A 1 200 ? 12.5 -13.883 -14.641 1 95.56 200 ILE A O 1
ATOM 1579 N N . ASN A 1 201 ? 10.617 -15.094 -14.828 1 95.94 201 ASN A N 1
ATOM 1580 C CA . ASN A 1 201 ? 10.867 -15.594 -16.172 1 95.94 201 ASN A CA 1
ATOM 1581 C C . ASN A 1 201 ? 9.602 -16.125 -16.828 1 95.94 201 ASN A C 1
ATOM 1583 O O . ASN A 1 201 ? 8.758 -16.719 -16.156 1 95.94 201 ASN A O 1
ATOM 1587 N N . TYR A 1 202 ? 9.539 -16.016 -18.172 1 95.25 202 TYR A N 1
ATOM 1588 C CA . TYR A 1 202 ? 8.32 -16.422 -18.859 1 95.25 202 TYR A CA 1
ATOM 1589 C C . TYR A 1 202 ? 8.453 -17.844 -19.422 1 95.25 202 TYR A C 1
ATOM 1591 O O . TYR A 1 202 ? 7.492 -18.391 -19.953 1 95.25 202 TYR A O 1
ATOM 1599 N N . ASP A 1 203 ? 9.602 -18.406 -19.203 1 96.69 203 ASP A N 1
ATOM 1600 C CA . ASP A 1 203 ? 9.789 -19.812 -19.547 1 96.69 203 ASP A CA 1
ATOM 1601 C C . ASP A 1 203 ? 9.734 -20.688 -18.297 1 96.69 203 ASP A C 1
ATOM 1603 O O . ASP A 1 203 ? 10.539 -20.531 -17.375 1 96.69 203 ASP A O 1
ATOM 1607 N N . CYS A 1 204 ? 8.875 -21.641 -18.328 1 98.31 204 CYS A N 1
ATOM 1608 C CA . CYS A 1 204 ? 8.625 -22.453 -17.141 1 98.31 204 CYS A CA 1
ATOM 1609 C C . CYS A 1 204 ? 9.648 -23.578 -17.016 1 98.31 204 CYS A C 1
ATOM 1611 O O . CYS A 1 204 ? 9.375 -24.703 -17.406 1 98.31 204 CYS A O 1
ATOM 1613 N N . SER A 1 205 ? 10.812 -23.203 -16.422 1 98.38 205 SER A N 1
ATOM 1614 C CA . SER A 1 205 ? 11.898 -24.172 -16.281 1 98.38 205 SER A CA 1
ATOM 1615 C C . SER A 1 205 ? 12.727 -23.875 -15.031 1 98.38 205 SER A C 1
ATOM 1617 O O . SER A 1 205 ? 12.938 -22.719 -14.68 1 98.38 205 SER A O 1
ATOM 1619 N N . ASN A 1 206 ? 13.078 -24.922 -14.344 1 98.06 206 ASN A N 1
ATOM 1620 C CA . ASN A 1 206 ? 14.062 -24.875 -13.266 1 98.06 206 ASN A CA 1
ATOM 1621 C C . ASN A 1 206 ? 14.867 -26.172 -13.188 1 98.06 206 ASN A C 1
ATOM 1623 O O . ASN A 1 206 ? 14.445 -27.203 -13.711 1 98.06 206 ASN A O 1
ATOM 1627 N N . LEU A 1 207 ? 15.984 -26.172 -12.57 1 97.38 207 LEU A N 1
ATOM 1628 C CA . LEU A 1 207 ? 16.891 -27.312 -12.57 1 97.38 207 LEU A CA 1
ATOM 1629 C C . LEU A 1 207 ? 16.406 -28.391 -11.586 1 97.38 207 LEU A C 1
ATOM 1631 O O . LEU A 1 207 ? 16.875 -29.531 -11.633 1 97.38 207 LEU A O 1
ATOM 1635 N N . ILE A 1 208 ? 15.578 -28.016 -10.703 1 98.38 208 ILE A N 1
ATOM 1636 C CA . ILE A 1 208 ? 15.117 -28.969 -9.688 1 98.38 208 ILE A CA 1
ATOM 1637 C C . ILE A 1 208 ? 14.172 -29.969 -10.328 1 98.38 208 ILE A C 1
ATOM 1639 O O . ILE A 1 208 ? 14.406 -31.188 -10.25 1 98.38 208 ILE A O 1
ATOM 1643 N N . PHE A 1 209 ? 13.125 -29.484 -11.07 1 98.62 209 PHE A N 1
ATOM 1644 C CA . PHE A 1 209 ? 12.062 -30.359 -11.531 1 98.62 209 PHE A CA 1
ATOM 1645 C C . PHE A 1 209 ? 12.047 -30.453 -13.055 1 98.62 209 PHE A C 1
ATOM 1647 O O . PHE A 1 209 ? 11.32 -31.266 -13.625 1 98.62 209 PHE A O 1
ATOM 1654 N N . GLY A 1 210 ? 12.773 -29.531 -13.711 1 98.12 210 GLY A N 1
ATOM 1655 C CA . GLY A 1 210 ? 12.836 -29.578 -15.164 1 98.12 210 GLY A CA 1
ATOM 1656 C C . GLY A 1 210 ? 11.859 -28.625 -15.828 1 98.12 210 GLY A C 1
ATOM 1657 O O . GLY A 1 210 ? 11.148 -27.875 -15.156 1 98.12 210 GLY A O 1
ATOM 1658 N N . GLN A 1 211 ? 11.852 -28.672 -17.109 1 98.38 211 GLN A N 1
ATOM 1659 C CA . GLN A 1 211 ? 11.039 -27.766 -17.922 1 98.38 211 GLN A CA 1
ATOM 1660 C C . GLN A 1 211 ? 9.625 -28.297 -18.109 1 98.38 211 GLN A C 1
ATOM 1662 O O . GLN A 1 211 ? 9.43 -29.5 -18.297 1 98.38 211 GLN A O 1
ATOM 1667 N N . THR A 1 212 ? 8.656 -27.438 -18.016 1 98.81 212 THR A N 1
ATOM 1668 C CA . THR A 1 212 ? 7.273 -27.734 -18.375 1 98.81 212 THR A CA 1
ATOM 1669 C C . THR A 1 212 ? 7.004 -27.375 -19.828 1 98.81 212 THR A C 1
ATOM 1671 O O . THR A 1 212 ? 7.379 -26.297 -20.281 1 98.81 212 THR A O 1
ATOM 1674 N N . LEU A 1 213 ? 6.324 -28.25 -20.531 1 98.69 213 LEU A N 1
ATOM 1675 C CA . LEU A 1 213 ? 5.988 -28.016 -21.922 1 98.69 213 LEU A CA 1
ATOM 1676 C C . LEU A 1 213 ? 4.543 -27.547 -22.062 1 98.69 213 LEU A C 1
ATOM 1678 O O . LEU A 1 213 ? 3.746 -27.688 -21.141 1 98.69 213 LEU A O 1
ATOM 1682 N N . ASN A 1 214 ? 4.27 -26.969 -23.219 1 98.56 214 ASN A N 1
ATOM 1683 C CA . ASN A 1 214 ? 2.91 -26.578 -23.547 1 98.56 214 ASN A CA 1
ATOM 1684 C C . ASN A 1 214 ? 2.117 -27.734 -24.156 1 98.56 214 ASN A C 1
ATOM 1686 O O . ASN A 1 214 ? 2.506 -28.281 -25.188 1 98.56 214 ASN A O 1
ATOM 1690 N N . PRO A 1 215 ? 1.048 -28.062 -23.562 1 98.31 215 PRO A N 1
ATOM 1691 C CA . PRO A 1 215 ? 0.292 -29.219 -24.078 1 98.31 215 PRO A CA 1
ATOM 1692 C C . PRO A 1 215 ? -0.26 -28.984 -25.484 1 98.31 215 PRO A C 1
ATOM 1694 O O . PRO A 1 215 ? -0.537 -29.938 -26.203 1 98.31 215 PRO A O 1
ATOM 1697 N N . LEU A 1 216 ? -0.437 -27.781 -25.875 1 97.62 216 LEU A N 1
ATOM 1698 C CA . LEU A 1 216 ? -0.976 -27.453 -27.188 1 97.62 216 LEU A CA 1
ATOM 1699 C C . LEU A 1 216 ? 0.111 -27.547 -28.25 1 97.62 216 LEU A C 1
ATOM 1701 O O . LEU A 1 216 ? -0.187 -27.719 -29.438 1 97.62 216 LEU A O 1
ATOM 1705 N N . ASN A 1 217 ? 1.316 -27.312 -27.859 1 97.88 217 ASN A N 1
ATOM 1706 C CA . ASN A 1 217 ? 2.494 -27.375 -28.719 1 97.88 217 ASN A CA 1
ATOM 1707 C C . ASN A 1 217 ? 3.77 -27.578 -27.906 1 97.88 217 ASN A C 1
ATOM 1709 O O . ASN A 1 217 ? 4.316 -26.641 -27.359 1 97.88 217 ASN A O 1
ATOM 1713 N N . HIS A 1 218 ? 4.293 -28.75 -27.969 1 97.75 218 HIS A N 1
ATOM 1714 C CA . HIS A 1 218 ? 5.402 -29.141 -27.109 1 97.75 218 HIS A CA 1
ATOM 1715 C C . HIS A 1 218 ? 6.672 -28.375 -27.469 1 97.75 218 HIS A C 1
ATOM 1717 O O . HIS A 1 218 ? 7.641 -28.375 -26.703 1 97.75 218 HIS A O 1
ATOM 1723 N N . GLN A 1 219 ? 6.645 -27.641 -28.547 1 97 219 GLN A N 1
ATOM 1724 C CA . GLN A 1 219 ? 7.809 -26.875 -28.969 1 97 219 GLN A CA 1
ATOM 1725 C C . GLN A 1 219 ? 7.758 -25.453 -28.406 1 97 219 GLN A C 1
ATOM 1727 O O . GLN A 1 219 ? 8.695 -24.672 -28.594 1 97 219 GLN A O 1
ATOM 1732 N N . LYS A 1 220 ? 6.695 -25.188 -27.688 1 96.5 220 LYS A N 1
ATOM 1733 C CA . LYS A 1 220 ? 6.512 -23.859 -27.125 1 96.5 220 LYS A CA 1
ATOM 1734 C C . LYS A 1 220 ? 6.402 -23.922 -25.609 1 96.5 220 LYS A C 1
ATOM 1736 O O . LYS A 1 220 ? 6.148 -24.984 -25.047 1 96.5 220 LYS A O 1
ATOM 1741 N N . THR A 1 221 ? 6.645 -22.812 -25.016 1 97.5 221 THR A N 1
ATOM 1742 C CA . THR A 1 221 ? 6.531 -22.703 -23.562 1 97.5 221 THR A CA 1
ATOM 1743 C C . THR A 1 221 ? 5.082 -22.469 -23.156 1 97.5 221 THR A C 1
ATOM 1745 O O . THR A 1 221 ? 4.309 -21.875 -23.906 1 97.5 221 THR A O 1
ATOM 1748 N N . PRO A 1 222 ? 4.668 -23.047 -22.047 1 98.62 222 PRO A N 1
ATOM 1749 C CA . PRO A 1 222 ? 3.352 -22.688 -21.516 1 98.62 222 PRO A CA 1
ATOM 1750 C C . PRO A 1 222 ? 3.332 -21.297 -20.875 1 98.62 222 PRO A C 1
ATOM 1752 O O . PRO A 1 222 ? 2.289 -20.859 -20.391 1 98.62 222 PRO A O 1
ATOM 1755 N N . GLY A 1 223 ? 4.469 -20.625 -20.859 1 97.75 223 GLY A N 1
ATOM 1756 C CA . GLY A 1 223 ? 4.602 -19.344 -20.188 1 97.75 223 GLY A CA 1
ATOM 1757 C C . GLY A 1 223 ? 5.109 -19.469 -18.766 1 97.75 223 GLY A C 1
ATOM 1758 O O . GLY A 1 223 ? 5.535 -20.547 -18.344 1 97.75 223 GLY A O 1
ATOM 1759 N N . GLY A 1 224 ? 5.16 -18.438 -18.031 1 96.06 224 GLY A N 1
ATOM 1760 C CA . GLY A 1 224 ? 5.625 -18.328 -16.656 1 96.06 224 GLY A CA 1
ATOM 1761 C C . GLY A 1 224 ? 5.273 -17 -16.016 1 96.06 224 GLY A C 1
ATOM 1762 O O . GLY A 1 224 ? 4.977 -16.031 -16.703 1 96.06 224 GLY A O 1
ATOM 1763 N N . SER A 1 225 ? 5.172 -16.922 -14.633 1 97.69 225 SER A N 1
ATOM 1764 C CA . SER A 1 225 ? 5.754 -17.953 -13.789 1 97.69 225 SER A CA 1
ATOM 1765 C C . SER A 1 225 ? 4.703 -18.969 -13.352 1 97.69 225 SER A C 1
ATOM 1767 O O . SER A 1 225 ? 4.996 -19.891 -12.578 1 97.69 225 SER A O 1
ATOM 1769 N N . SER A 1 226 ? 3.406 -18.875 -13.82 1 98.88 226 SER A N 1
ATOM 1770 C CA . SER A 1 226 ? 2.408 -19.891 -13.5 1 98.88 226 SER A CA 1
ATOM 1771 C C . SER A 1 226 ? 2.271 -20.922 -14.633 1 98.88 226 SER A C 1
ATOM 1773 O O . SER A 1 226 ? 1.161 -21.312 -14.977 1 98.88 226 SER A O 1
ATOM 1775 N N . GLY A 1 227 ? 3.373 -21.266 -15.148 1 98.88 227 GLY A N 1
ATOM 1776 C CA . GLY A 1 227 ? 3.383 -22.141 -16.312 1 98.88 227 GLY A CA 1
ATOM 1777 C C . GLY A 1 227 ? 2.859 -23.531 -16.016 1 98.88 227 GLY A C 1
ATOM 1778 O O . GLY A 1 227 ? 2.17 -24.141 -16.844 1 98.88 227 GLY A O 1
ATOM 1779 N N . GLY A 1 228 ? 3.258 -24.109 -14.867 1 98.94 228 GLY A N 1
ATOM 1780 C CA . GLY A 1 228 ? 2.711 -25.391 -14.469 1 98.94 228 GLY A CA 1
ATOM 1781 C C . GLY A 1 228 ? 1.197 -25.391 -14.367 1 98.94 228 GLY A C 1
ATOM 1782 O O . GLY A 1 228 ? 0.54 -26.344 -14.797 1 98.94 228 GLY A O 1
ATOM 1783 N N . GLU A 1 229 ? 0.639 -24.359 -13.844 1 98.94 229 GLU A N 1
ATOM 1784 C CA . GLU A 1 229 ? -0.811 -24.203 -13.75 1 98.94 229 GLU A CA 1
ATOM 1785 C C . GLU A 1 229 ? -1.448 -24.188 -15.141 1 98.94 229 GLU A C 1
ATOM 1787 O O . GLU A 1 229 ? -2.406 -24.922 -15.398 1 98.94 229 GLU A O 1
ATOM 1792 N N . GLY A 1 230 ? -0.852 -23.328 -15.961 1 98.88 230 GLY A N 1
ATOM 1793 C CA . GLY A 1 230 ? -1.384 -23.219 -17.312 1 98.88 230 GLY A CA 1
ATOM 1794 C C . GLY A 1 230 ? -1.388 -24.531 -18.062 1 98.88 230 GLY A C 1
ATOM 1795 O O . GLY A 1 230 ? -2.398 -24.906 -18.656 1 98.88 230 GLY A O 1
ATOM 1796 N N . ALA A 1 231 ? -0.309 -25.234 -18 1 98.94 231 ALA A N 1
ATOM 1797 C CA . ALA A 1 231 ? -0.161 -26.5 -18.719 1 98.94 231 ALA A CA 1
ATOM 1798 C C . ALA A 1 231 ? -1.13 -27.547 -18.188 1 98.94 231 ALA A C 1
ATOM 1800 O O . ALA A 1 231 ? -1.784 -28.25 -18.953 1 98.94 231 ALA A O 1
ATOM 1801 N N . LEU A 1 232 ? -1.202 -27.625 -16.891 1 98.94 232 LEU A N 1
ATOM 1802 C CA . LEU A 1 232 ? -2.047 -28.625 -16.266 1 98.94 232 LEU A CA 1
ATOM 1803 C C . LEU A 1 232 ? -3.514 -28.406 -16.625 1 98.94 232 LEU A C 1
ATOM 1805 O O . LEU A 1 232 ? -4.219 -29.359 -16.969 1 98.94 232 LEU A O 1
ATOM 1809 N N . ILE A 1 233 ? -3.988 -27.234 -16.547 1 98.94 233 ILE A N 1
ATOM 1810 C CA . ILE A 1 233 ? -5.391 -26.922 -16.797 1 98.94 233 ILE A CA 1
ATOM 1811 C C . ILE A 1 233 ? -5.688 -27.094 -18.297 1 98.94 233 ILE A C 1
ATOM 1813 O O . ILE A 1 233 ? -6.719 -27.656 -18.656 1 98.94 233 ILE A O 1
ATOM 1817 N N . ALA A 1 234 ? -4.793 -26.594 -19.125 1 98.81 234 ALA A N 1
ATOM 1818 C CA . ALA A 1 234 ? -4.984 -26.734 -20.562 1 98.81 234 ALA A CA 1
ATOM 1819 C C . ALA A 1 234 ? -5.02 -28.203 -20.969 1 98.81 234 ALA A C 1
ATOM 1821 O O . ALA A 1 234 ? -5.746 -28.578 -21.906 1 98.81 234 ALA A O 1
ATOM 1822 N N . GLY A 1 235 ? -4.238 -29 -20.312 1 98.56 235 GLY A N 1
ATOM 1823 C CA . GLY A 1 235 ? -4.207 -30.422 -20.594 1 98.56 235 GLY A CA 1
ATOM 1824 C C . GLY A 1 235 ? -5.387 -31.172 -20 1 98.56 235 GLY A C 1
ATOM 1825 O O . GLY A 1 235 ? -5.547 -32.375 -20.234 1 98.56 235 GLY A O 1
ATOM 1826 N N . GLY A 1 236 ? -6.18 -30.531 -19.219 1 98.38 236 GLY A N 1
ATOM 1827 C CA . GLY A 1 236 ? -7.391 -31.125 -18.656 1 98.38 236 GLY A CA 1
ATOM 1828 C C . GLY A 1 236 ? -7.18 -31.734 -17.281 1 98.38 236 GLY A C 1
ATOM 1829 O O . GLY A 1 236 ? -8.094 -32.344 -16.734 1 98.38 236 GLY A O 1
ATOM 1830 N N . GLY A 1 237 ? -6.035 -31.516 -16.734 1 98.69 237 GLY A N 1
ATOM 1831 C CA . GLY A 1 237 ? -5.695 -32.188 -15.484 1 98.69 237 GLY A CA 1
ATOM 1832 C C . GLY A 1 237 ? -6.203 -31.453 -14.258 1 98.69 237 GLY A C 1
ATOM 1833 O O . GLY A 1 237 ? -6.152 -31.984 -13.148 1 98.69 237 GLY A O 1
ATOM 1834 N N . SER A 1 238 ? -6.676 -30.234 -14.398 1 98.69 238 SER A N 1
ATOM 1835 C CA . SER A 1 238 ? -7.273 -29.438 -13.328 1 98.69 238 SER A CA 1
ATOM 1836 C C . SER A 1 238 ? -8.328 -28.469 -13.883 1 98.69 238 SER A C 1
ATOM 1838 O O . SER A 1 238 ? -8.281 -28.094 -15.055 1 98.69 238 SER A O 1
ATOM 1840 N N . LEU A 1 239 ? -9.305 -28.141 -13.062 1 97.56 239 LEU A N 1
ATOM 1841 C CA . LEU A 1 239 ? -10.367 -27.219 -13.445 1 97.56 239 LEU A CA 1
ATOM 1842 C C . LEU A 1 239 ? -10 -25.781 -13.062 1 97.56 239 LEU A C 1
ATOM 1844 O O . LEU A 1 239 ? -10.414 -24.828 -13.734 1 97.56 239 LEU A O 1
ATOM 1848 N N . LEU A 1 240 ? -9.375 -25.719 -12.016 1 98.75 240 LEU A N 1
ATOM 1849 C CA . LEU A 1 240 ? -9.055 -24.438 -11.391 1 98.75 240 LEU A CA 1
ATOM 1850 C C . LEU A 1 240 ? -7.656 -24.453 -10.789 1 98.75 240 LEU A C 1
ATOM 1852 O O . LEU A 1 240 ? -7.254 -25.438 -10.172 1 98.75 240 LEU A O 1
ATOM 1856 N N . GLY A 1 241 ? -6.949 -23.422 -11.062 1 98.88 241 GLY A N 1
ATOM 1857 C CA . GLY A 1 241 ? -5.641 -23.266 -10.453 1 98.88 241 GLY A CA 1
ATOM 1858 C C . GLY A 1 241 ? -5.418 -21.875 -9.875 1 98.88 241 GLY A C 1
ATOM 1859 O O . GLY A 1 241 ? -6.043 -20.906 -10.312 1 98.88 241 GLY A O 1
ATOM 1860 N N . ILE A 1 242 ? -4.551 -21.812 -8.859 1 98.94 242 ILE A N 1
ATOM 1861 C CA . ILE A 1 242 ? -4.152 -20.531 -8.289 1 98.94 242 ILE A CA 1
ATOM 1862 C C . ILE A 1 242 ? -2.717 -20.219 -8.695 1 98.94 242 ILE A C 1
ATOM 1864 O O . ILE A 1 242 ? -1.798 -20.984 -8.422 1 98.94 242 ILE A O 1
ATOM 1868 N N . GLY A 1 243 ? -2.59 -19.125 -9.406 1 98.81 243 GLY A N 1
ATOM 1869 C CA . GLY A 1 243 ? -1.284 -18.609 -9.797 1 98.81 243 GLY A CA 1
ATOM 1870 C C . GLY A 1 243 ? -0.968 -17.266 -9.18 1 98.81 243 GLY A C 1
ATOM 1871 O O . GLY A 1 243 ? -1.629 -16.844 -8.227 1 98.81 243 GLY A O 1
ATOM 1872 N N . SER A 1 244 ? 0.139 -16.719 -9.586 1 98.44 244 SER A N 1
ATOM 1873 C CA . SER A 1 244 ? 0.551 -15.391 -9.172 1 98.44 244 SER A CA 1
ATOM 1874 C C . SER A 1 244 ? 1.017 -14.562 -10.367 1 98.44 244 SER A C 1
ATOM 1876 O O . SER A 1 244 ? 1.349 -15.109 -11.422 1 98.44 244 SER A O 1
ATOM 1878 N N . ASP A 1 245 ? 0.944 -13.227 -10.172 1 98.44 245 ASP A N 1
ATOM 1879 C CA . ASP A 1 245 ? 1.267 -12.344 -11.289 1 98.44 245 ASP A CA 1
ATOM 1880 C C . ASP A 1 245 ? 1.862 -11.031 -10.797 1 98.44 245 ASP A C 1
ATOM 1882 O O . ASP A 1 245 ? 1.198 -10.266 -10.094 1 98.44 245 ASP A O 1
ATOM 1886 N N . VAL A 1 246 ? 3.098 -10.805 -11.156 1 96.44 246 VAL A N 1
ATOM 1887 C CA . VAL A 1 246 ? 3.74 -9.508 -10.969 1 96.44 246 VAL A CA 1
ATOM 1888 C C . VAL A 1 246 ? 3.812 -8.766 -12.305 1 96.44 246 VAL A C 1
ATOM 1890 O O . VAL A 1 246 ? 3.336 -7.637 -12.422 1 96.44 246 VAL A O 1
ATOM 1893 N N . ALA A 1 247 ? 4.301 -9.492 -13.273 1 96 247 ALA A N 1
ATOM 1894 C CA . ALA A 1 247 ? 4.566 -8.914 -14.586 1 96 247 ALA A CA 1
ATOM 1895 C C . ALA A 1 247 ? 4.031 -9.812 -15.695 1 96 247 ALA A C 1
ATOM 1897 O O . ALA A 1 247 ? 4.695 -10 -16.719 1 96 247 ALA A O 1
ATOM 1898 N N . GLY A 1 248 ? 2.906 -10.445 -15.43 1 97.25 248 GLY A N 1
ATOM 1899 C CA . GLY A 1 248 ? 2.295 -11.234 -16.484 1 97.25 248 GLY A CA 1
ATOM 1900 C C . GLY A 1 248 ? 2.141 -12.695 -16.125 1 97.25 248 GLY A C 1
ATOM 1901 O O . GLY A 1 248 ? 1.535 -13.469 -16.875 1 97.25 248 GLY A O 1
ATOM 1902 N N . SER A 1 249 ? 2.479 -13.094 -15 1 98.25 249 SER A N 1
ATOM 1903 C CA . SER A 1 249 ? 2.707 -14.492 -14.656 1 98.25 249 SER A CA 1
ATOM 1904 C C . SER A 1 249 ? 1.394 -15.258 -14.539 1 98.25 249 SER A C 1
ATOM 1906 O O . SER A 1 249 ? 1.39 -16.484 -14.453 1 98.25 249 SER A O 1
ATOM 1908 N N . ILE A 1 250 ? 0.274 -14.656 -14.508 1 98.75 250 ILE A N 1
ATOM 1909 C CA . ILE A 1 250 ? -1.004 -15.336 -14.695 1 98.75 250 ILE A CA 1
ATOM 1910 C C . ILE A 1 250 ? -1.478 -15.156 -16.141 1 98.75 250 ILE A C 1
ATOM 1912 O O . ILE A 1 250 ? -1.901 -16.125 -16.781 1 98.75 250 ILE A O 1
ATOM 1916 N N . ARG A 1 251 ? -1.318 -13.984 -16.672 1 97.62 251 ARG A N 1
ATOM 1917 C CA . ARG A 1 251 ? -1.843 -13.57 -17.984 1 97.62 251 ARG A CA 1
ATOM 1918 C C . ARG A 1 251 ? -1.129 -14.305 -19.109 1 97.62 251 ARG A C 1
ATOM 1920 O O . ARG A 1 251 ? -1.767 -14.758 -20.062 1 97.62 251 ARG A O 1
ATOM 1927 N N . LEU A 1 252 ? 0.154 -14.5 -18.984 1 98.25 252 LEU A N 1
ATOM 1928 C CA . LEU A 1 252 ? 0.923 -15.109 -20.062 1 98.25 252 LEU A CA 1
ATOM 1929 C C . LEU A 1 252 ? 0.649 -16.609 -20.141 1 98.25 252 LEU A C 1
ATOM 1931 O O . LEU A 1 252 ? 0.283 -17.125 -21.203 1 98.25 252 LEU A O 1
ATOM 1935 N N . PRO A 1 253 ? 0.762 -17.312 -19.016 1 98.75 253 PRO A N 1
ATOM 1936 C CA . PRO A 1 253 ? 0.409 -18.734 -19.109 1 98.75 253 PRO A CA 1
ATOM 1937 C C . PRO A 1 253 ? -1.022 -18.953 -19.594 1 98.75 253 PRO A C 1
ATOM 1939 O O . PRO A 1 253 ? -1.285 -19.891 -20.359 1 98.75 253 PRO A O 1
ATOM 1942 N N . SER A 1 254 ? -1.939 -18.125 -19.172 1 98.69 254 SER A N 1
ATOM 1943 C CA . SER A 1 254 ? -3.318 -18.234 -19.625 1 98.69 254 SER A CA 1
ATOM 1944 C C . SER A 1 254 ? -3.416 -18.031 -21.141 1 98.69 254 SER A C 1
ATOM 1946 O O . SER A 1 254 ? -4.074 -18.797 -21.828 1 98.69 254 SER A O 1
ATOM 1948 N N . SER A 1 255 ? -2.738 -17.016 -21.641 1 96.56 255 SER A N 1
ATOM 1949 C CA . SER A 1 255 ? -2.748 -16.719 -23.078 1 96.56 255 SER A CA 1
ATOM 1950 C C . SER A 1 255 ? -2.074 -17.828 -23.875 1 96.56 255 SER A C 1
ATOM 1952 O O . SER A 1 255 ? -2.623 -18.297 -24.875 1 96.56 255 SER A O 1
ATOM 1954 N N . PHE A 1 256 ? -0.916 -18.266 -23.422 1 97.88 256 PHE A N 1
ATOM 1955 C CA . PHE A 1 256 ? -0.112 -19.234 -24.156 1 97.88 256 PHE A CA 1
ATOM 1956 C C . PHE A 1 256 ? -0.802 -20.594 -24.188 1 97.88 256 PHE A C 1
ATOM 1958 O O . PHE A 1 256 ? -0.615 -21.375 -25.141 1 97.88 256 PHE A O 1
ATOM 1965 N N . CYS A 1 257 ? -1.661 -20.875 -23.203 1 98.44 257 CYS A N 1
ATOM 1966 C CA . CYS A 1 257 ? -2.281 -22.188 -23.094 1 98.44 257 CYS A CA 1
ATOM 1967 C C . CYS A 1 257 ? -3.764 -22.125 -23.438 1 98.44 257 CYS A C 1
ATOM 1969 O O . CYS A 1 257 ? -4.496 -23.094 -23.25 1 98.44 257 CYS A O 1
ATOM 1971 N N . GLY A 1 258 ? -4.262 -21 -23.922 1 97.38 258 GLY A N 1
ATOM 1972 C CA . GLY A 1 258 ? -5.648 -20.875 -24.344 1 97.38 258 GLY A CA 1
ATOM 1973 C C . GLY A 1 258 ? -6.629 -20.922 -23.172 1 97.38 258 GLY A C 1
ATOM 1974 O O . GLY A 1 258 ? -7.668 -21.562 -23.266 1 97.38 258 GLY A O 1
ATOM 1975 N N . LEU A 1 259 ? -6.258 -20.266 -22.062 1 98.62 259 LEU A N 1
ATOM 1976 C CA . LEU A 1 259 ? -7.059 -20.297 -20.844 1 98.62 259 LEU A CA 1
ATOM 1977 C C . LEU A 1 259 ? -7.516 -18.891 -20.469 1 98.62 259 LEU A C 1
ATOM 1979 O O . LEU A 1 259 ? -7.215 -17.922 -21.188 1 98.62 259 LEU A O 1
ATOM 1983 N N . CYS A 1 260 ? -8.336 -18.812 -19.469 1 98.62 260 CYS A N 1
ATOM 1984 C CA . CYS A 1 260 ? -8.711 -17.562 -18.828 1 98.62 260 CYS A CA 1
ATOM 1985 C C . CYS A 1 260 ? -7.984 -17.391 -17.5 1 98.62 260 CYS A C 1
ATOM 1987 O O . CYS A 1 260 ? -7.844 -18.344 -16.734 1 98.62 260 CYS A O 1
ATOM 1989 N N . GLY A 1 261 ? -7.438 -16.25 -17.266 1 98.75 261 GLY A N 1
ATOM 1990 C CA . GLY A 1 261 ? -6.789 -15.906 -16 1 98.75 261 GLY A CA 1
ATOM 1991 C C . GLY A 1 261 ? -7.141 -14.516 -15.516 1 98.75 261 GLY A C 1
ATOM 1992 O O . GLY A 1 261 ? -7.48 -13.641 -16.312 1 98.75 261 GLY A O 1
ATOM 1993 N N . LEU A 1 262 ? -7.098 -14.32 -14.195 1 98.62 262 LEU A N 1
ATOM 1994 C CA . LEU A 1 262 ? -7.418 -13.016 -13.625 1 98.62 262 LEU A CA 1
ATOM 1995 C C . LEU A 1 262 ? -6.301 -12.547 -12.695 1 98.62 262 LEU A C 1
ATOM 1997 O O . LEU A 1 262 ? -5.922 -13.258 -11.766 1 98.62 262 LEU A O 1
ATOM 2001 N N . LYS A 1 263 ? -5.715 -11.5 -13.039 1 98.31 263 LYS A N 1
ATOM 2002 C CA . LYS A 1 263 ? -4.914 -10.75 -12.078 1 98.31 263 LYS A CA 1
ATOM 2003 C C . LYS A 1 263 ? -5.758 -9.711 -11.352 1 98.31 263 LYS A C 1
ATOM 2005 O O . LYS A 1 263 ? -6.098 -8.672 -11.922 1 98.31 263 LYS A O 1
ATOM 2010 N N . PRO A 1 264 ? -6.152 -9.977 -10.148 1 97 264 PRO A N 1
ATOM 2011 C CA . PRO A 1 264 ? -7 -9.008 -9.453 1 97 264 PRO A CA 1
ATOM 2012 C C . PRO A 1 264 ? -6.254 -7.73 -9.078 1 97 264 PRO A C 1
ATOM 2014 O O . PRO A 1 264 ? -5.059 -7.605 -9.352 1 97 264 PRO A O 1
ATOM 2017 N N . THR A 1 265 ? -7.059 -6.738 -8.594 1 94.06 265 THR A N 1
ATOM 2018 C CA . THR A 1 265 ? -6.461 -5.531 -8.031 1 94.06 265 THR A CA 1
ATOM 2019 C C . THR A 1 265 ? -5.551 -5.875 -6.855 1 94.06 265 THR A C 1
ATOM 2021 O O . THR A 1 265 ? -5.777 -6.871 -6.164 1 94.06 265 THR A O 1
ATOM 2024 N N . GLY A 1 266 ? -4.594 -5.082 -6.707 1 93.38 266 GLY A N 1
ATOM 2025 C CA . GLY A 1 266 ? -3.658 -5.305 -5.617 1 93.38 266 GLY A CA 1
ATOM 2026 C C . GLY A 1 266 ? -4.332 -5.406 -4.262 1 93.38 266 GLY A C 1
ATOM 2027 O O . GLY A 1 266 ? -5.297 -4.688 -3.988 1 93.38 266 GLY A O 1
ATOM 2028 N N . PHE A 1 267 ? -3.9 -6.375 -3.479 1 93.25 267 PHE A N 1
ATOM 2029 C CA . PHE A 1 267 ? -4.285 -6.551 -2.084 1 93.25 267 PHE A CA 1
ATOM 2030 C C . PHE A 1 267 ? -5.699 -7.105 -1.979 1 93.25 267 PHE A C 1
ATOM 2032 O O . PHE A 1 267 ? -6.32 -7.047 -0.913 1 93.25 267 PHE A O 1
ATOM 2039 N N . ARG A 1 268 ? -6.223 -7.613 -3.064 1 96.56 268 ARG A N 1
ATOM 2040 C CA . ARG A 1 268 ? -7.562 -8.195 -3.055 1 96.56 268 ARG A CA 1
ATOM 2041 C C . ARG A 1 268 ? -7.543 -9.602 -2.477 1 96.56 268 ARG A C 1
ATOM 2043 O O . ARG A 1 268 ? -8.547 -10.062 -1.92 1 96.56 268 ARG A O 1
ATOM 2050 N N . ILE A 1 269 ? -6.434 -10.289 -2.68 1 98.25 269 ILE A N 1
ATOM 2051 C CA . ILE A 1 269 ? -6.219 -11.641 -2.16 1 98.25 269 ILE A CA 1
ATOM 2052 C C . ILE A 1 269 ? -4.949 -11.664 -1.309 1 98.25 269 ILE A C 1
ATOM 2054 O O . ILE A 1 269 ? -3.934 -11.078 -1.679 1 98.25 269 ILE A O 1
ATOM 2058 N N . SER A 1 270 ? -5.078 -12.375 -0.196 1 98.25 270 SER A N 1
ATOM 2059 C CA . SER A 1 270 ? -3.969 -12.43 0.75 1 98.25 270 SER A CA 1
ATOM 2060 C C . SER A 1 270 ? -2.754 -13.117 0.136 1 98.25 270 SER A C 1
ATOM 2062 O O . SER A 1 270 ? -2.891 -14.102 -0.592 1 98.25 270 SER A O 1
ATOM 2064 N N . LYS A 1 271 ? -1.595 -12.656 0.534 1 96.81 271 LYS A N 1
ATOM 2065 C CA . LYS A 1 271 ? -0.344 -13.281 0.112 1 96.81 271 LYS A CA 1
ATOM 2066 C C . LYS A 1 271 ? 0.391 -13.891 1.299 1 96.81 271 LYS A C 1
ATOM 2068 O O . LYS A 1 271 ? 1.567 -14.242 1.192 1 96.81 271 LYS A O 1
ATOM 2073 N N . LEU A 1 272 ? -0.304 -13.922 2.434 1 97.44 272 LEU A N 1
ATOM 2074 C CA . LEU A 1 272 ? 0.316 -14.547 3.592 1 97.44 272 LEU A CA 1
ATOM 2075 C C . LEU A 1 272 ? 0.541 -16.031 3.346 1 97.44 272 LEU A C 1
ATOM 2077 O O . LEU A 1 272 ? -0.393 -16.766 2.986 1 97.44 272 LEU A O 1
ATOM 2081 N N . GLY A 1 273 ? 1.76 -16.469 3.551 1 97.38 273 GLY A N 1
ATOM 2082 C CA . GLY A 1 273 ? 2.119 -17.859 3.289 1 97.38 273 GLY A CA 1
ATOM 2083 C C . GLY A 1 273 ? 2.572 -18.094 1.861 1 97.38 273 GLY A C 1
ATOM 2084 O O . GLY A 1 273 ? 2.41 -19.188 1.33 1 97.38 273 GLY A O 1
ATOM 2085 N N . VAL A 1 274 ? 3.094 -17.109 1.202 1 97.12 274 VAL A N 1
ATOM 2086 C CA . VAL A 1 274 ? 3.592 -17.188 -0.166 1 97.12 274 VAL A CA 1
ATOM 2087 C C . VAL A 1 274 ? 5.059 -16.766 -0.213 1 97.12 274 VAL A C 1
ATOM 2089 O O . VAL A 1 274 ? 5.418 -15.703 0.29 1 97.12 274 VAL A O 1
ATOM 2092 N N . ILE A 1 275 ? 5.863 -17.531 -0.812 1 95.5 275 ILE A N 1
ATOM 2093 C CA . ILE A 1 275 ? 7.289 -17.234 -0.907 1 95.5 275 ILE A CA 1
ATOM 2094 C C . ILE A 1 275 ? 7.562 -16.391 -2.143 1 95.5 275 ILE A C 1
ATOM 2096 O O . ILE A 1 275 ? 6.969 -16.609 -3.203 1 95.5 275 ILE A O 1
ATOM 2100 N N . SER A 1 276 ? 8.438 -15.406 -1.979 1 93.81 276 SER A N 1
ATOM 2101 C CA . SER A 1 276 ? 8.82 -14.555 -3.102 1 93.81 276 SER A CA 1
ATOM 2102 C C . SER A 1 276 ? 10.273 -14.102 -2.984 1 93.81 276 SER A C 1
ATOM 2104 O O . SER A 1 276 ? 10.703 -13.672 -1.915 1 93.81 276 SER A O 1
ATOM 2106 N N . PRO A 1 277 ? 11.008 -14.188 -4.066 1 93.81 277 PRO A N 1
ATOM 2107 C CA . PRO A 1 277 ? 12.383 -13.68 -4.039 1 93.81 277 PRO A CA 1
ATOM 2108 C C . PRO A 1 277 ? 12.453 -12.156 -4.152 1 93.81 277 PRO A C 1
ATOM 2110 O O . PRO A 1 277 ? 13.539 -11.578 -4.043 1 93.81 277 PRO A O 1
ATOM 2113 N N . ILE A 1 278 ? 11.406 -11.516 -4.383 1 94.56 278 ILE A N 1
ATOM 2114 C CA . ILE A 1 278 ? 11.406 -10.062 -4.527 1 94.56 278 ILE A CA 1
ATOM 2115 C C . ILE A 1 278 ? 10.484 -9.438 -3.48 1 94.56 278 ILE A C 1
ATOM 2117 O O . ILE A 1 278 ? 9.82 -8.438 -3.75 1 94.56 278 ILE A O 1
ATOM 2121 N N . ALA A 1 279 ? 10.391 -10.055 -2.352 1 93.75 279 ALA A N 1
ATOM 2122 C CA . ALA A 1 279 ? 9.594 -9.523 -1.252 1 93.75 279 ALA A CA 1
ATOM 2123 C C . ALA A 1 279 ? 10.055 -8.125 -0.86 1 93.75 279 ALA A C 1
ATOM 2125 O O . ALA A 1 279 ? 11.258 -7.855 -0.821 1 93.75 279 ALA A O 1
ATOM 2126 N N . GLY A 1 280 ? 9.102 -7.25 -0.573 1 94.5 280 GLY A N 1
ATOM 2127 C CA . GLY A 1 280 ? 9.422 -5.898 -0.151 1 94.5 280 GLY A CA 1
ATOM 2128 C C . GLY A 1 280 ? 9.312 -4.883 -1.272 1 94.5 280 GLY A C 1
ATOM 2129 O O . GLY A 1 280 ? 9.266 -3.676 -1.022 1 94.5 280 GLY A O 1
ATOM 2130 N N . MET A 1 281 ? 9.375 -5.371 -2.512 1 95.12 281 MET A N 1
ATOM 2131 C CA . MET A 1 281 ? 9.188 -4.504 -3.674 1 95.12 281 MET A CA 1
ATOM 2132 C C . MET A 1 281 ? 7.758 -3.971 -3.73 1 95.12 281 MET A C 1
ATOM 2134 O O . MET A 1 281 ? 6.801 -4.734 -3.604 1 95.12 281 MET A O 1
ATOM 2138 N N . SER A 1 282 ? 7.652 -2.639 -3.9 1 92.75 282 SER A N 1
ATOM 2139 C CA . SER A 1 282 ? 6.312 -2.062 -3.793 1 92.75 282 SER A CA 1
ATOM 2140 C C . SER A 1 282 ? 5.945 -1.287 -5.055 1 92.75 282 SER A C 1
ATOM 2142 O O . SER A 1 282 ? 4.824 -0.792 -5.176 1 92.75 282 SER A O 1
ATOM 2144 N N . SER A 1 283 ? 6.785 -1.165 -6 1 95.5 283 SER A N 1
ATOM 2145 C CA . SER A 1 283 ? 6.523 -0.386 -7.207 1 95.5 283 SER A CA 1
ATOM 2146 C C . SER A 1 283 ? 5.543 -1.104 -8.125 1 95.5 283 SER A C 1
ATOM 2148 O O . SER A 1 283 ? 4.77 -0.463 -8.836 1 95.5 283 SER A O 1
ATOM 2150 N N . VAL A 1 284 ? 5.641 -2.418 -8.117 1 95.44 284 VAL A N 1
ATOM 2151 C CA . VAL A 1 284 ? 4.73 -3.262 -8.883 1 95.44 284 VAL A CA 1
ATOM 2152 C C . VAL A 1 284 ? 4.113 -4.32 -7.969 1 95.44 284 VAL A C 1
ATOM 2154 O O . VAL A 1 284 ? 4.805 -5.23 -7.504 1 95.44 284 VAL A O 1
ATOM 2157 N N . ILE A 1 285 ? 2.865 -4.266 -7.809 1 93.88 285 ILE A N 1
ATOM 2158 C CA . ILE A 1 285 ? 2.215 -5.102 -6.805 1 93.88 285 ILE A CA 1
ATOM 2159 C C . ILE A 1 285 ? 1.928 -6.48 -7.395 1 93.88 285 ILE A C 1
ATOM 2161 O O . ILE A 1 285 ? 1.26 -6.598 -8.422 1 93.88 285 ILE A O 1
ATOM 2165 N N . GLY A 1 286 ? 2.514 -7.488 -6.762 1 95.12 286 GLY A N 1
ATOM 2166 C CA . GLY A 1 286 ? 2.197 -8.859 -7.125 1 95.12 286 GLY A CA 1
ATOM 2167 C C . GLY A 1 286 ? 0.904 -9.359 -6.504 1 95.12 286 GLY A C 1
ATOM 2168 O O . GLY A 1 286 ? 0.581 -9.008 -5.367 1 95.12 286 GLY A O 1
ATOM 2169 N N . MET A 1 287 ? 0.229 -10.25 -7.273 1 96.44 287 MET A N 1
ATOM 2170 C CA . MET A 1 287 ? -1.078 -10.727 -6.828 1 96.44 287 MET A CA 1
ATOM 2171 C C . MET A 1 287 ? -1.23 -12.227 -7.082 1 96.44 287 MET A C 1
ATOM 2173 O O . MET A 1 287 ? -0.583 -12.773 -7.977 1 96.44 287 MET A O 1
ATOM 2177 N N . LEU A 1 288 ? -2.006 -12.805 -6.203 1 98.62 288 LEU A N 1
ATOM 2178 C CA . LEU A 1 288 ? -2.516 -14.141 -6.516 1 98.62 288 LEU A CA 1
ATOM 2179 C C . LEU A 1 288 ? -3.824 -14.047 -7.293 1 98.62 288 LEU A C 1
ATOM 2181 O O . LEU A 1 288 ? -4.551 -13.055 -7.188 1 98.62 288 LEU A O 1
ATOM 2185 N N . GLY A 1 289 ? -4.051 -15.031 -8.109 1 98.75 289 GLY A N 1
ATOM 2186 C CA . GLY A 1 289 ? -5.285 -15.062 -8.875 1 98.75 289 GLY A CA 1
ATOM 2187 C C . GLY A 1 289 ? -5.57 -16.422 -9.492 1 98.75 289 GLY A C 1
ATOM 2188 O O . GLY A 1 289 ? -4.691 -17.281 -9.547 1 98.75 289 GLY A O 1
ATOM 2189 N N . PRO A 1 290 ? -6.754 -16.578 -9.953 1 98.88 290 PRO A N 1
ATOM 2190 C CA . PRO A 1 290 ? -7.176 -17.875 -10.492 1 98.88 290 PRO A CA 1
ATOM 2191 C C . PRO A 1 290 ? -6.91 -18.016 -11.984 1 98.88 290 PRO A C 1
ATOM 2193 O O . PRO A 1 290 ? -6.84 -17 -12.703 1 98.88 290 PRO A O 1
ATOM 2196 N N . ILE A 1 291 ? -6.695 -19.172 -12.43 1 98.94 291 ILE A N 1
ATOM 2197 C CA . ILE A 1 291 ? -6.617 -19.594 -13.82 1 98.94 291 ILE A CA 1
ATOM 2198 C C . ILE A 1 291 ? -7.602 -20.734 -14.07 1 98.94 291 ILE A C 1
ATOM 2200 O O . ILE A 1 291 ? -7.711 -21.656 -13.258 1 98.94 291 ILE A O 1
ATOM 2204 N N . ALA A 1 292 ? -8.359 -20.672 -15.125 1 98.88 292 ALA A N 1
ATOM 2205 C CA . ALA A 1 292 ? -9.336 -21.703 -15.477 1 98.88 292 ALA A CA 1
ATOM 2206 C C . ALA A 1 292 ? -9.625 -21.703 -16.969 1 98.88 292 ALA A C 1
ATOM 2208 O O . ALA A 1 292 ? -8.992 -20.953 -17.734 1 98.88 292 ALA A O 1
ATOM 2209 N N . ARG A 1 293 ? -10.555 -22.516 -17.391 1 98.19 293 ARG A N 1
ATOM 2210 C CA . ARG A 1 293 ? -10.836 -22.688 -18.812 1 98.19 293 ARG A CA 1
ATOM 2211 C C . ARG A 1 293 ? -11.852 -21.641 -19.281 1 98.19 293 ARG A C 1
ATOM 2213 O O . ARG A 1 293 ? -11.953 -21.375 -20.484 1 98.19 293 ARG A O 1
ATOM 2220 N N . ASP A 1 294 ? -12.562 -21.141 -18.297 1 97.75 294 ASP A N 1
ATOM 2221 C CA . ASP A 1 294 ? -13.594 -20.188 -18.703 1 97.75 294 ASP A CA 1
ATOM 2222 C C . ASP A 1 294 ? -13.781 -19.094 -17.641 1 97.75 294 ASP A C 1
ATOM 2224 O O . ASP A 1 294 ? -13.328 -19.25 -16.5 1 97.75 294 ASP A O 1
ATOM 2228 N N . VAL A 1 295 ? -14.422 -18.031 -18.031 1 97.5 295 VAL A N 1
ATOM 2229 C CA . VAL A 1 295 ? -14.578 -16.828 -17.203 1 97.5 295 VAL A CA 1
ATOM 2230 C C . VAL A 1 295 ? -15.5 -17.141 -16.031 1 97.5 295 VAL A C 1
ATOM 2232 O O . VAL A 1 295 ? -15.281 -16.625 -14.922 1 97.5 295 VAL A O 1
ATOM 2235 N N . ASP A 1 296 ? -16.5 -17.953 -16.188 1 97.81 296 ASP A N 1
ATOM 2236 C CA . ASP A 1 296 ? -17.438 -18.281 -15.117 1 97.81 296 ASP A CA 1
ATOM 2237 C C . ASP A 1 296 ? -16.734 -18.984 -13.961 1 97.81 296 ASP A C 1
ATOM 2239 O O . ASP A 1 296 ? -17.078 -18.75 -12.797 1 97.81 296 ASP A O 1
ATOM 2243 N N . SER A 1 297 ? -15.805 -19.781 -14.297 1 98.56 297 SER A N 1
ATOM 2244 C CA . SER A 1 297 ? -15.016 -20.453 -13.273 1 98.56 297 SER A CA 1
ATOM 2245 C C . SER A 1 297 ? -14.219 -19.453 -12.453 1 98.56 297 SER A C 1
ATOM 2247 O O . SER A 1 297 ? -14.109 -19.578 -11.227 1 98.56 297 SER A O 1
ATOM 2249 N N . LEU A 1 298 ? -13.672 -18.453 -13.141 1 98.69 298 LEU A N 1
ATOM 2250 C CA . LEU A 1 298 ? -12.93 -17.422 -12.438 1 98.69 298 LEU A CA 1
ATOM 2251 C C . LEU A 1 298 ? -13.844 -16.641 -11.484 1 98.69 298 LEU A C 1
ATOM 2253 O O . LEU A 1 298 ? -13.469 -16.375 -10.344 1 98.69 298 LEU A O 1
ATOM 2257 N N . ALA A 1 299 ? -15.008 -16.297 -12 1 98.38 299 ALA A N 1
ATOM 2258 C CA . ALA A 1 299 ? -15.969 -15.555 -11.188 1 98.38 299 ALA A CA 1
ATOM 2259 C C . ALA A 1 299 ? -16.375 -16.344 -9.953 1 98.38 299 ALA A C 1
ATOM 2261 O O . ALA A 1 299 ? -16.422 -15.797 -8.844 1 98.38 299 ALA A O 1
ATOM 2262 N N . LEU A 1 300 ? -16.656 -17.594 -10.164 1 98.56 300 LEU A N 1
ATOM 2263 C CA . LEU A 1 300 ? -17.047 -18.453 -9.047 1 98.56 300 LEU A CA 1
ATOM 2264 C C . LEU A 1 300 ? -15.922 -18.547 -8.023 1 98.56 300 LEU A C 1
ATOM 2266 O O . LEU A 1 300 ? -16.172 -18.5 -6.812 1 98.56 300 LEU A O 1
ATOM 2270 N N . CYS A 1 301 ? -14.742 -18.672 -8.477 1 98.81 301 CYS A N 1
ATOM 2271 C CA . CYS A 1 301 ? -13.586 -18.734 -7.586 1 98.81 301 CYS A CA 1
ATOM 2272 C C . CYS A 1 301 ? -13.445 -17.453 -6.785 1 98.81 301 CYS A C 1
ATOM 2274 O O . CYS A 1 301 ? -13.242 -17.484 -5.57 1 98.81 301 CYS A O 1
ATOM 2276 N N . MET A 1 302 ? -13.539 -16.312 -7.453 1 98.81 302 MET A N 1
ATOM 2277 C CA . MET A 1 302 ? -13.406 -15.023 -6.77 1 98.81 302 MET A CA 1
ATOM 2278 C C . MET A 1 302 ? -14.523 -14.836 -5.742 1 98.81 302 MET A C 1
ATOM 2280 O O . MET A 1 302 ? -14.289 -14.32 -4.652 1 98.81 302 MET A O 1
ATOM 2284 N N . LYS A 1 303 ? -15.727 -15.25 -6.125 1 98.62 303 LYS A N 1
ATOM 2285 C CA . LYS A 1 303 ? -16.844 -15.195 -5.18 1 98.62 303 LYS A CA 1
ATOM 2286 C C . LYS A 1 303 ? -16.531 -16.016 -3.926 1 98.62 303 LYS A C 1
ATOM 2288 O O . LYS A 1 303 ? -16.844 -15.578 -2.811 1 98.62 303 LYS A O 1
ATOM 2293 N N . ALA A 1 304 ? -15.93 -17.109 -4.137 1 98.69 304 ALA A N 1
ATOM 2294 C CA . ALA A 1 304 ? -15.586 -18 -3.027 1 98.69 304 ALA A CA 1
ATOM 2295 C C . ALA A 1 304 ? -14.477 -17.406 -2.166 1 98.69 304 ALA A C 1
ATOM 2297 O O . ALA A 1 304 ? -14.5 -17.531 -0.939 1 98.69 304 ALA A O 1
ATOM 2298 N N . LEU A 1 305 ? -13.5 -16.75 -2.791 1 98.81 305 LEU A N 1
ATOM 2299 C CA . LEU A 1 305 ? -12.32 -16.25 -2.092 1 98.81 305 LEU A CA 1
ATOM 2300 C C . LEU A 1 305 ? -12.633 -14.969 -1.338 1 98.81 305 LEU A C 1
ATOM 2302 O O . LEU A 1 305 ? -12.086 -14.719 -0.262 1 98.81 305 LEU A O 1
ATOM 2306 N N . LEU A 1 306 ? -13.469 -14.125 -1.92 1 98.5 306 LEU A N 1
ATOM 2307 C CA . LEU A 1 306 ? -13.789 -12.836 -1.315 1 98.5 306 LEU A CA 1
ATOM 2308 C C . LEU A 1 306 ? -14.898 -12.977 -0.283 1 98.5 306 LEU A C 1
ATOM 2310 O O . LEU A 1 306 ? -16 -12.453 -0.475 1 98.5 306 LEU A O 1
ATOM 2314 N N . CYS A 1 307 ? -14.555 -13.555 0.858 1 98.12 307 CYS A N 1
ATOM 2315 C CA . CYS A 1 307 ? -15.508 -13.898 1.91 1 98.12 307 CYS A CA 1
ATOM 2316 C C . CYS A 1 307 ? -14.984 -13.477 3.277 1 98.12 307 CYS A C 1
ATOM 2318 O O . CYS A 1 307 ? -13.844 -13.016 3.396 1 98.12 307 CYS A O 1
ATOM 2320 N N . GLU A 1 308 ? -15.789 -13.664 4.27 1 97.19 308 GLU A N 1
ATOM 2321 C CA . GLU A 1 308 ? -15.461 -13.234 5.629 1 97.19 308 GLU A CA 1
ATOM 2322 C C . GLU A 1 308 ? -14.211 -13.938 6.141 1 97.19 308 GLU A C 1
ATOM 2324 O O . GLU A 1 308 ? -13.406 -13.344 6.855 1 97.19 308 GLU A O 1
ATOM 2329 N N . GLU A 1 309 ? -14.031 -15.188 5.789 1 98.19 309 GLU A N 1
ATOM 2330 C CA . GLU A 1 309 ? -12.875 -15.945 6.254 1 98.19 309 GLU A CA 1
ATOM 2331 C C . GLU A 1 309 ? -11.57 -15.328 5.75 1 98.19 309 GLU A C 1
ATOM 2333 O O . GLU A 1 309 ? -10.602 -15.219 6.504 1 98.19 309 GLU A O 1
ATOM 2338 N N . MET A 1 310 ? -11.547 -14.93 4.508 1 98.62 310 MET A N 1
ATOM 2339 C CA . MET A 1 310 ? -10.383 -14.25 3.938 1 98.62 310 MET A CA 1
ATOM 2340 C C . MET A 1 310 ? -10.055 -12.984 4.719 1 98.62 310 MET A C 1
ATOM 2342 O O . MET A 1 310 ? -8.906 -12.766 5.109 1 98.62 310 MET A O 1
ATOM 2346 N N . PHE A 1 311 ? -11.07 -12.219 5.02 1 97.75 311 PHE A N 1
ATOM 2347 C CA . PHE A 1 311 ? -10.891 -10.922 5.66 1 97.75 311 PHE A CA 1
ATOM 2348 C C . PHE A 1 311 ? -10.469 -11.086 7.117 1 97.75 311 PHE A C 1
ATOM 2350 O O . PHE A 1 311 ? -9.734 -10.258 7.656 1 97.75 311 PHE A O 1
ATOM 2357 N N . ARG A 1 312 ? -10.945 -12.078 7.715 1 97.44 312 ARG A N 1
ATOM 2358 C CA . ARG A 1 312 ? -10.594 -12.375 9.102 1 97.44 312 ARG A CA 1
ATOM 2359 C C . ARG A 1 312 ? -9.156 -12.867 9.211 1 97.44 312 ARG A C 1
ATOM 2361 O O . ARG A 1 312 ? -8.406 -12.438 10.094 1 97.44 312 ARG A O 1
ATOM 2368 N N . LEU A 1 313 ? -8.758 -13.734 8.297 1 98.12 313 LEU A N 1
ATOM 2369 C CA . LEU A 1 313 ? -7.438 -14.352 8.352 1 98.12 313 LEU A CA 1
ATOM 2370 C C . LEU A 1 313 ? -6.355 -13.344 7.984 1 98.12 313 LEU A C 1
ATOM 2372 O O . LEU A 1 313 ? -5.219 -13.445 8.453 1 98.12 313 LEU A O 1
ATOM 2376 N N . ASP A 1 314 ? -6.699 -12.391 7.172 1 97.5 314 ASP A N 1
ATOM 2377 C CA . ASP A 1 314 ? -5.758 -11.344 6.789 1 97.5 314 ASP A CA 1
ATOM 2378 C C . ASP A 1 314 ? -6.426 -9.969 6.816 1 97.5 314 ASP A C 1
ATOM 2380 O O . ASP A 1 314 ? -7.027 -9.547 5.828 1 97.5 314 ASP A O 1
ATOM 2384 N N . PRO A 1 315 ? -6.195 -9.242 7.848 1 93.75 315 PRO A N 1
ATOM 2385 C CA . PRO A 1 315 ? -6.871 -7.949 8 1 93.75 315 PRO A CA 1
ATOM 2386 C C . PRO A 1 315 ? -6.344 -6.887 7.039 1 93.75 315 PRO A C 1
ATOM 2388 O O . PRO A 1 315 ? -6.906 -5.793 6.961 1 93.75 315 PRO A O 1
ATOM 2391 N N . THR A 1 316 ? -5.277 -7.148 6.281 1 93.12 316 THR A N 1
ATOM 2392 C CA . THR A 1 316 ? -4.754 -6.184 5.32 1 93.12 316 THR A CA 1
ATOM 2393 C C . THR A 1 316 ? -5.523 -6.262 4.004 1 93.12 316 THR A C 1
ATOM 2395 O O . THR A 1 316 ? -5.379 -5.391 3.145 1 93.12 316 THR A O 1
ATOM 2398 N N . VAL A 1 317 ? -6.344 -7.301 3.871 1 96.38 317 VAL A N 1
ATOM 2399 C CA . VAL A 1 317 ? -7.227 -7.398 2.713 1 96.38 317 VAL A CA 1
ATOM 2400 C C . VAL A 1 317 ? -8.516 -6.633 2.979 1 96.38 317 VAL A C 1
ATOM 2402 O O . VAL A 1 317 ? -9.25 -6.941 3.922 1 96.38 317 VAL A O 1
ATOM 2405 N N . PRO A 1 318 ? -8.82 -5.562 2.166 1 95.38 318 PRO A N 1
ATOM 2406 C CA . PRO A 1 318 ? -10.086 -4.855 2.396 1 95.38 318 PRO A CA 1
ATOM 2407 C C . PRO A 1 318 ? -11.297 -5.781 2.32 1 95.38 318 PRO A C 1
ATOM 2409 O O . PRO A 1 318 ? -11.406 -6.582 1.39 1 95.38 318 PRO A O 1
ATOM 2412 N N . PRO A 1 319 ? -12.148 -5.711 3.258 1 95.75 319 PRO A N 1
ATOM 2413 C CA . PRO A 1 319 ? -13.297 -6.625 3.311 1 95.75 319 PRO A CA 1
ATOM 2414 C C . PRO A 1 319 ? -14.406 -6.238 2.332 1 95.75 319 PRO A C 1
ATOM 2416 O O . PRO A 1 319 ? -15.516 -5.898 2.75 1 95.75 319 PRO A O 1
ATOM 2419 N N . ILE A 1 320 ? -14.156 -6.363 1.061 1 95.88 320 ILE A N 1
ATOM 2420 C CA . ILE A 1 320 ? -15.094 -6.074 -0.018 1 95.88 320 ILE A CA 1
ATOM 2421 C C . ILE A 1 320 ? -15.531 -7.379 -0.684 1 95.88 320 ILE A C 1
ATOM 2423 O O . ILE A 1 320 ? -14.758 -8.008 -1.403 1 95.88 320 ILE A O 1
ATOM 2427 N N . PRO A 1 321 ? -16.719 -7.773 -0.495 1 96.5 321 PRO A N 1
ATOM 2428 C CA . PRO A 1 321 ? -17.219 -9.016 -1.105 1 96.5 321 PRO A CA 1
ATOM 2429 C C . PRO A 1 321 ? -17.375 -8.906 -2.621 1 96.5 321 PRO A C 1
ATOM 2431 O O . PRO A 1 321 ? -17.266 -7.809 -3.178 1 96.5 321 PRO A O 1
ATOM 2434 N N . PHE A 1 322 ? -17.562 -10.047 -3.236 1 97.62 322 PHE A N 1
ATOM 2435 C CA . PHE A 1 322 ? -17.812 -10.109 -4.668 1 97.62 322 PHE A CA 1
ATOM 2436 C C . PHE A 1 322 ? -19.094 -9.352 -5.02 1 97.62 322 PHE A C 1
ATOM 2438 O O . PHE A 1 322 ? -20.109 -9.469 -4.316 1 97.62 322 PHE A O 1
ATOM 2445 N N . ASP A 1 323 ? -19.094 -8.539 -6.035 1 95.94 323 ASP A N 1
ATOM 2446 C CA . ASP A 1 323 ? -20.234 -7.727 -6.441 1 95.94 323 ASP A CA 1
ATOM 2447 C C . ASP A 1 323 ? -21.078 -8.461 -7.477 1 95.94 323 ASP A C 1
ATOM 2449 O O . ASP A 1 323 ? -20.922 -8.242 -8.68 1 95.94 323 ASP A O 1
ATOM 2453 N N . GLU A 1 324 ? -22.062 -9.195 -7.016 1 96.5 324 GLU A N 1
ATOM 2454 C CA . GLU A 1 324 ? -22.922 -10 -7.871 1 96.5 324 GLU A CA 1
ATOM 2455 C C . GLU A 1 324 ? -23.734 -9.117 -8.812 1 96.5 324 GLU A C 1
ATOM 2457 O O . GLU A 1 324 ? -23.984 -9.484 -9.961 1 96.5 324 GLU A O 1
ATOM 2462 N N . GLU A 1 325 ? -24.078 -7.945 -8.344 1 95.44 325 GLU A N 1
ATOM 2463 C CA . GLU A 1 325 ? -24.891 -7.039 -9.141 1 95.44 325 GLU A CA 1
ATOM 2464 C C . GLU A 1 325 ? -24.141 -6.547 -10.375 1 95.44 325 GLU A C 1
ATOM 2466 O O . GLU A 1 325 ? -24.688 -6.531 -11.477 1 95.44 325 GLU A O 1
ATOM 2471 N N . VAL A 1 326 ? -22.938 -6.219 -10.117 1 93.56 326 VAL A N 1
ATOM 2472 C CA . VAL A 1 326 ? -22.125 -5.727 -11.234 1 93.56 326 VAL A CA 1
ATOM 2473 C C . VAL A 1 326 ? -21.844 -6.867 -12.203 1 93.56 326 VAL A C 1
ATOM 2475 O O . VAL A 1 326 ? -21.891 -6.68 -13.422 1 93.56 326 VAL A O 1
ATOM 2478 N N . TYR A 1 327 ? -21.594 -8.062 -11.703 1 95.5 327 TYR A N 1
ATOM 2479 C CA . TYR A 1 327 ? -21.219 -9.203 -12.523 1 95.5 327 TYR A CA 1
ATOM 2480 C C . TYR A 1 327 ? -22.391 -9.625 -13.414 1 95.5 327 TYR A C 1
ATOM 2482 O O . TYR A 1 327 ? -22.203 -10.016 -14.562 1 95.5 327 TYR A O 1
ATOM 2490 N N . THR A 1 328 ? -23.625 -9.484 -12.961 1 95.75 328 THR A N 1
ATOM 2491 C CA . THR A 1 328 ? -24.781 -9.984 -13.695 1 95.75 328 THR A CA 1
ATOM 2492 C C . THR A 1 328 ? -25.438 -8.859 -14.484 1 95.75 328 THR A C 1
ATOM 2494 O O . THR A 1 328 ? -26.438 -9.078 -15.164 1 95.75 328 THR A O 1
ATOM 2497 N N . SER A 1 329 ? -24.875 -7.664 -14.398 1 95.25 329 SER A N 1
ATOM 2498 C CA . SER A 1 329 ? -25.469 -6.52 -15.078 1 95.25 329 SER A CA 1
ATOM 2499 C C . SER A 1 329 ? -25.391 -6.668 -16.594 1 95.25 329 SER A C 1
ATOM 2501 O O . SER A 1 329 ? -24.391 -7.141 -17.125 1 95.25 329 SER A O 1
ATOM 2503 N N . SER A 1 330 ? -26.469 -6.27 -17.328 1 94.5 330 SER A N 1
ATOM 2504 C CA . SER A 1 330 ? -26.5 -6.285 -18.781 1 94.5 330 SER A CA 1
ATOM 2505 C C . SER A 1 330 ? -26.516 -4.871 -19.359 1 94.5 330 SER A C 1
ATOM 2507 O O . SER A 1 330 ? -26.797 -4.672 -20.547 1 94.5 330 SER A O 1
ATOM 2509 N N . LYS A 1 331 ? -26.188 -3.947 -18.469 1 96.06 331 LYS A N 1
ATOM 2510 C CA . LYS A 1 331 ? -26.141 -2.559 -18.906 1 96.06 331 LYS A CA 1
ATOM 2511 C C . LYS A 1 331 ? -25 -2.334 -19.891 1 96.06 331 LYS A C 1
ATOM 2513 O O . LYS A 1 331 ? -23.906 -2.887 -19.734 1 96.06 331 LYS A O 1
ATOM 2518 N N . PRO A 1 332 ? -25.312 -1.583 -20.984 1 97.25 332 PRO A N 1
ATOM 2519 C CA . PRO A 1 332 ? -24.234 -1.274 -21.922 1 97.25 332 PRO A CA 1
ATOM 2520 C C . PRO A 1 332 ? -23.047 -0.589 -21.25 1 97.25 332 PRO A C 1
ATOM 2522 O O . PRO A 1 332 ? -23.234 0.269 -20.391 1 97.25 332 PRO A O 1
ATOM 2525 N N . LEU A 1 333 ? -21.875 -0.963 -21.688 1 96.88 333 LEU A N 1
ATOM 2526 C CA . LEU A 1 333 ? -20.641 -0.422 -21.125 1 96.88 333 LEU A CA 1
ATOM 2527 C C . LEU A 1 333 ? -19.922 0.46 -22.141 1 96.88 333 LEU A C 1
ATOM 2529 O O . LEU A 1 333 ? -20.219 0.402 -23.344 1 96.88 333 LEU A O 1
ATOM 2533 N N . ARG A 1 334 ? -19.203 1.414 -21.672 1 96.94 334 ARG A N 1
ATOM 2534 C CA . ARG A 1 334 ? -18.203 2.127 -22.469 1 96.94 334 ARG A CA 1
ATOM 2535 C C . ARG A 1 334 ? -16.828 1.494 -22.312 1 96.94 334 ARG A C 1
ATOM 2537 O O . ARG A 1 334 ? -16.25 1.527 -21.234 1 96.94 334 ARG A O 1
ATOM 2544 N N . ILE A 1 335 ? -16.297 0.868 -23.391 1 97 335 ILE A N 1
ATOM 2545 C CA . ILE A 1 335 ? -15.117 0.02 -23.312 1 97 335 ILE A CA 1
ATOM 2546 C C . ILE A 1 335 ? -13.977 0.651 -24.109 1 97 335 ILE A C 1
ATOM 2548 O O . ILE A 1 335 ? -14.125 0.918 -25.297 1 97 335 ILE A O 1
ATOM 2552 N N . GLY A 1 336 ? -12.875 0.965 -23.375 1 96.81 336 GLY A N 1
ATOM 2553 C CA . GLY A 1 336 ? -11.672 1.436 -24.047 1 96.81 336 GLY A CA 1
ATOM 2554 C C . GLY A 1 336 ? -10.844 0.312 -24.656 1 96.81 336 GLY A C 1
ATOM 2555 O O . GLY A 1 336 ? -10.727 -0.76 -24.047 1 96.81 336 GLY A O 1
ATOM 2556 N N . TYR A 1 337 ? -10.297 0.577 -25.875 1 95.44 337 TYR A N 1
ATOM 2557 C CA . TYR A 1 337 ? -9.438 -0.441 -26.469 1 95.44 337 TYR A CA 1
ATOM 2558 C C . TYR A 1 337 ? -8.32 0.198 -27.281 1 95.44 337 TYR A C 1
ATOM 2560 O O . TYR A 1 337 ? -8.383 1.386 -27.609 1 95.44 337 TYR A O 1
ATOM 2568 N N . TYR A 1 338 ? -7.277 -0.511 -27.484 1 94.38 338 TYR A N 1
ATOM 2569 C CA . TYR A 1 338 ? -6.23 -0.138 -28.422 1 94.38 338 TYR A CA 1
ATOM 2570 C C . TYR A 1 338 ? -5.688 -1.363 -29.156 1 94.38 338 TYR A C 1
ATOM 2572 O O . TYR A 1 338 ? -5.703 -2.471 -28.609 1 94.38 338 TYR A O 1
ATOM 2580 N N . GLU A 1 339 ? -5.227 -1.225 -30.312 1 91.94 339 GLU A N 1
ATOM 2581 C CA . GLU A 1 339 ? -4.68 -2.314 -31.109 1 91.94 339 GLU A CA 1
ATOM 2582 C C . GLU A 1 339 ? -3.162 -2.391 -30.969 1 91.94 339 GLU A C 1
ATOM 2584 O O . GLU A 1 339 ? -2.576 -3.471 -31.078 1 91.94 339 GLU A O 1
ATOM 2589 N N . GLU A 1 340 ? -2.652 -1.246 -30.812 1 90.81 340 GLU A N 1
ATOM 2590 C CA . GLU A 1 340 ? -1.212 -1.123 -30.609 1 90.81 340 GLU A CA 1
ATOM 2591 C C . GLU A 1 340 ? -0.883 0.002 -29.625 1 90.81 340 GLU A C 1
ATOM 2593 O O . GLU A 1 340 ? -1.656 0.95 -29.484 1 90.81 340 GLU A O 1
ATOM 2598 N N . ASP A 1 341 ? 0.245 -0.17 -28.938 1 90 341 ASP A N 1
ATOM 2599 C CA . ASP A 1 341 ? 0.607 0.841 -27.938 1 90 341 ASP A CA 1
ATOM 2600 C C . ASP A 1 341 ? 1.888 1.567 -28.344 1 90 341 ASP A C 1
ATOM 2602 O O . ASP A 1 341 ? 2.354 2.457 -27.625 1 90 341 ASP A O 1
ATOM 2606 N N . GLY A 1 342 ? 2.439 1.146 -29.484 1 88.12 342 GLY A N 1
ATOM 2607 C CA . GLY A 1 342 ? 3.646 1.78 -29.984 1 88.12 342 GLY A CA 1
ATOM 2608 C C . GLY A 1 342 ? 4.918 1.178 -29.422 1 88.12 342 GLY A C 1
ATOM 2609 O O . GLY A 1 342 ? 6.016 1.441 -29.922 1 88.12 342 GLY A O 1
ATOM 2610 N N . TYR A 1 343 ? 4.789 0.422 -28.438 1 90.25 343 TYR A N 1
ATOM 2611 C CA . TYR A 1 343 ? 5.938 -0.226 -27.812 1 90.25 343 TYR A CA 1
ATOM 2612 C C . TYR A 1 343 ? 5.992 -1.705 -28.172 1 90.25 343 TYR A C 1
ATOM 2614 O O . TYR A 1 343 ? 7.012 -2.191 -28.672 1 90.25 343 TYR A O 1
ATOM 2622 N N . PHE A 1 344 ? 4.941 -2.436 -27.922 1 88.69 344 PHE A N 1
ATOM 2623 C CA . PHE A 1 344 ? 4.832 -3.844 -28.281 1 88.69 344 PHE A CA 1
ATOM 2624 C C . PHE A 1 344 ? 4.051 -4.008 -29.578 1 88.69 344 PHE A C 1
ATOM 2626 O O . PHE A 1 344 ? 2.916 -3.539 -29.688 1 88.69 344 PHE A O 1
ATOM 2633 N N . GLN A 1 345 ? 4.613 -4.719 -30.438 1 90.38 345 GLN A N 1
ATOM 2634 C CA . GLN A 1 345 ? 3.93 -4.973 -31.688 1 90.38 345 GLN A CA 1
ATOM 2635 C C . GLN A 1 345 ? 3.166 -6.293 -31.656 1 90.38 345 GLN A C 1
ATOM 2637 O O . GLN A 1 345 ? 3.771 -7.363 -31.531 1 90.38 345 GLN A O 1
ATOM 2642 N N . PRO A 1 346 ? 1.894 -6.145 -31.781 1 92.38 346 PRO A N 1
ATOM 2643 C CA . PRO A 1 346 ? 1.132 -7.395 -31.781 1 92.38 346 PRO A CA 1
ATOM 2644 C C . PRO A 1 346 ? 1.288 -8.188 -33.062 1 92.38 346 PRO A C 1
ATOM 2646 O O . PRO A 1 346 ? 1.552 -7.609 -34.125 1 92.38 346 PRO A O 1
ATOM 2649 N N . SER A 1 347 ? 1.123 -9.445 -33 1 92.69 347 SER A N 1
ATOM 2650 C CA . SER A 1 347 ? 1.019 -10.25 -34.188 1 92.69 347 SER A CA 1
ATOM 2651 C C . SER A 1 347 ? -0.267 -9.938 -34.969 1 92.69 347 SER A C 1
ATOM 2653 O O . SER A 1 347 ? -1.219 -9.398 -34.375 1 92.69 347 SER A O 1
ATOM 2655 N N . PRO A 1 348 ? -0.253 -10.266 -36.188 1 94.88 348 PRO A N 1
ATOM 2656 C CA . PRO A 1 348 ? -1.468 -10.016 -36.969 1 94.88 348 PRO A CA 1
ATOM 2657 C C . PRO A 1 348 ? -2.688 -10.75 -36.406 1 94.88 348 PRO A C 1
ATOM 2659 O O . PRO A 1 348 ? -3.799 -10.219 -36.438 1 94.88 348 PRO A O 1
ATOM 2662 N N . SER A 1 349 ? -2.455 -11.875 -36 1 94.56 349 SER A N 1
ATOM 2663 C CA . SER A 1 349 ? -3.561 -12.648 -35.438 1 94.56 349 SER A CA 1
ATOM 2664 C C . SER A 1 349 ? -4.125 -11.984 -34.188 1 94.56 349 SER A C 1
ATOM 2666 O O . SER A 1 349 ? -5.34 -11.992 -33.969 1 94.56 349 SER A O 1
ATOM 2668 N N . MET A 1 350 ? -3.301 -11.422 -33.406 1 93.94 350 MET A N 1
ATOM 2669 C CA . MET A 1 350 ? -3.748 -10.727 -32.188 1 93.94 350 MET A CA 1
ATOM 2670 C C . MET A 1 350 ? -4.543 -9.477 -32.562 1 93.94 350 MET A C 1
ATOM 2672 O O . MET A 1 350 ? -5.566 -9.188 -31.938 1 93.94 350 MET A O 1
ATOM 2676 N N . LYS A 1 351 ? -4.043 -8.758 -33.5 1 95.12 351 LYS A N 1
ATOM 2677 C CA . LYS A 1 351 ? -4.758 -7.578 -33.969 1 95.12 351 LYS A CA 1
ATOM 2678 C C . LYS A 1 351 ? -6.152 -7.949 -34.5 1 95.12 351 LYS A C 1
ATOM 2680 O O . LYS A 1 351 ? -7.129 -7.262 -34.188 1 95.12 351 LYS A O 1
ATOM 2685 N N . ARG A 1 352 ? -6.207 -8.969 -35.219 1 96.62 352 ARG A N 1
ATOM 2686 C CA . ARG A 1 352 ? -7.48 -9.445 -35.781 1 96.62 352 ARG A CA 1
ATOM 2687 C C . ARG A 1 352 ? -8.438 -9.828 -34.656 1 96.62 352 ARG A C 1
ATOM 2689 O O . ARG A 1 352 ? -9.641 -9.562 -34.719 1 96.62 352 ARG A O 1
ATOM 2696 N N . ALA A 1 353 ? -7.898 -10.539 -33.656 1 95.56 353 ALA A N 1
ATOM 2697 C CA . ALA A 1 353 ? -8.727 -10.945 -32.531 1 95.56 353 ALA A CA 1
ATOM 2698 C C . ALA A 1 353 ? -9.352 -9.734 -31.859 1 95.56 353 ALA A C 1
ATOM 2700 O O . ALA A 1 353 ? -10.531 -9.758 -31.484 1 95.56 353 ALA A O 1
ATOM 2701 N N . VAL A 1 354 ? -8.602 -8.633 -31.688 1 96.06 354 VAL A N 1
ATOM 2702 C CA . VAL A 1 354 ? -9.094 -7.41 -31.062 1 96.06 354 VAL A CA 1
ATOM 2703 C C . VAL A 1 354 ? -10.164 -6.773 -31.938 1 96.06 354 VAL A C 1
ATOM 2705 O O . VAL A 1 354 ? -11.203 -6.336 -31.453 1 96.06 354 VAL A O 1
ATOM 2708 N N . GLN A 1 355 ? -9.945 -6.781 -33.188 1 96.69 355 GLN A N 1
ATOM 2709 C CA . GLN A 1 355 ? -10.891 -6.188 -34.125 1 96.69 355 GLN A CA 1
ATOM 2710 C C . GLN A 1 355 ? -12.203 -6.965 -34.156 1 96.69 355 GLN A C 1
ATOM 2712 O O . GLN A 1 355 ? -13.281 -6.367 -34.156 1 96.69 355 GLN A O 1
ATOM 2717 N N . GLN A 1 356 ? -12.078 -8.227 -34.156 1 97.62 356 GLN A N 1
ATOM 2718 C CA . GLN A 1 356 ? -13.273 -9.062 -34.156 1 97.62 356 GLN A CA 1
ATOM 2719 C C . GLN A 1 356 ? -14.062 -8.898 -32.844 1 97.62 356 GLN A C 1
ATOM 2721 O O . GLN A 1 356 ? -15.289 -8.828 -32.875 1 97.62 356 GLN A O 1
ATOM 2726 N N . THR A 1 357 ? -13.352 -8.875 -31.781 1 97.12 357 THR A N 1
ATOM 2727 C CA . THR A 1 357 ? -14.008 -8.688 -30.5 1 97.12 357 THR A CA 1
ATOM 2728 C C . THR A 1 357 ? -14.695 -7.332 -30.422 1 97.12 357 THR A C 1
ATOM 2730 O O . THR A 1 357 ? -15.805 -7.223 -29.891 1 97.12 357 THR A O 1
ATOM 2733 N N . ARG A 1 358 ? -14.031 -6.281 -30.906 1 97.19 358 ARG A N 1
ATOM 2734 C CA . ARG A 1 358 ? -14.617 -4.949 -30.969 1 97.19 358 ARG A CA 1
ATOM 2735 C C . ARG A 1 358 ? -15.961 -4.977 -31.688 1 97.19 358 ARG A C 1
ATOM 2737 O O . ARG A 1 358 ? -16.938 -4.414 -31.203 1 97.19 358 ARG A O 1
ATOM 2744 N N . LYS A 1 359 ? -16.016 -5.652 -32.812 1 97.62 359 LYS A N 1
ATOM 2745 C CA . LYS A 1 359 ? -17.234 -5.738 -33.594 1 97.62 359 LYS A CA 1
ATOM 2746 C C . LYS A 1 359 ? -18.344 -6.465 -32.812 1 97.62 359 LYS A C 1
ATOM 2748 O O . LYS A 1 359 ? -19.484 -6.023 -32.812 1 97.62 359 LYS A O 1
ATOM 2753 N N . LEU A 1 360 ? -17.938 -7.535 -32.219 1 97.69 360 LEU A N 1
ATOM 2754 C CA . LEU A 1 360 ? -18.906 -8.328 -31.469 1 97.69 360 LEU A CA 1
ATOM 2755 C C . LEU A 1 360 ? -19.484 -7.523 -30.297 1 97.69 360 LEU A C 1
ATOM 2757 O O . LEU A 1 360 ? -20.688 -7.582 -30.031 1 97.69 360 LEU A O 1
ATOM 2761 N N . LEU A 1 361 ? -18.625 -6.777 -29.609 1 97.56 361 LEU A N 1
ATOM 2762 C CA . LEU A 1 361 ? -19.062 -5.973 -28.469 1 97.56 361 LEU A CA 1
ATOM 2763 C C . LEU A 1 361 ? -19.938 -4.812 -28.922 1 97.56 361 LEU A C 1
ATOM 2765 O O . LEU A 1 361 ? -20.906 -4.465 -28.234 1 97.56 361 LEU A O 1
ATOM 2769 N N . GLN A 1 362 ? -19.609 -4.238 -30.047 1 97.5 362 GLN A N 1
ATOM 2770 C CA . GLN A 1 362 ? -20.438 -3.178 -30.609 1 97.5 362 GLN A CA 1
ATOM 2771 C C . GLN A 1 362 ? -21.828 -3.701 -30.984 1 97.5 362 GLN A C 1
ATOM 2773 O O . GLN A 1 362 ? -22.844 -3.047 -30.719 1 97.5 362 GLN A O 1
ATOM 2778 N N . GLU A 1 363 ? -21.875 -4.809 -31.562 1 97.81 363 GLU A N 1
ATOM 2779 C CA . GLU A 1 363 ? -23.141 -5.434 -31.953 1 97.81 363 GLU A CA 1
ATOM 2780 C C . GLU A 1 363 ? -23.984 -5.781 -30.719 1 97.81 363 GLU A C 1
ATOM 2782 O O . GLU A 1 363 ? -25.219 -5.777 -30.797 1 97.81 363 GLU A O 1
ATOM 2787 N N . ALA A 1 364 ? -23.266 -6.062 -29.688 1 96.69 364 ALA A N 1
ATOM 2788 C CA . ALA A 1 364 ? -23.969 -6.406 -28.453 1 96.69 364 ALA A CA 1
ATOM 2789 C C . ALA A 1 364 ? -24.484 -5.156 -27.734 1 96.69 364 ALA A C 1
ATOM 2791 O O . ALA A 1 364 ? -25.125 -5.246 -26.688 1 96.69 364 ALA A O 1
ATOM 2792 N N . GLY A 1 365 ? -24.156 -3.977 -28.219 1 97.81 365 GLY A N 1
ATOM 2793 C CA . GLY A 1 365 ? -24.75 -2.752 -27.703 1 97.81 365 GLY A CA 1
ATOM 2794 C C . GLY A 1 365 ? -23.781 -1.923 -26.875 1 97.81 365 GLY A C 1
ATOM 2795 O O . GLY A 1 365 ? -24.156 -0.87 -26.344 1 97.81 365 GLY A O 1
ATOM 2796 N N . HIS A 1 366 ? -22.516 -2.295 -26.812 1 98.06 366 HIS A N 1
ATOM 2797 C CA . HIS A 1 366 ? -21.516 -1.542 -26.047 1 98.06 366 HIS A CA 1
ATOM 2798 C C . HIS A 1 366 ? -20.906 -0.434 -26.891 1 98.06 366 HIS A C 1
ATOM 2800 O O . HIS A 1 366 ? -20.938 -0.494 -28.125 1 98.06 366 HIS A O 1
ATOM 2806 N N . THR A 1 367 ? -20.5 0.667 -26.188 1 98.25 367 THR A N 1
ATOM 2807 C CA . THR A 1 367 ? -19.719 1.719 -26.844 1 98.25 367 THR A CA 1
ATOM 2808 C C . THR A 1 367 ? -18.234 1.434 -26.75 1 98.25 367 THR A C 1
ATOM 2810 O O . THR A 1 367 ? -17.688 1.309 -25.641 1 98.25 367 THR A O 1
ATOM 2813 N N . ILE A 1 368 ? -17.656 1.244 -27.906 1 97.31 368 ILE A N 1
ATOM 2814 C CA . ILE A 1 368 ? -16.219 0.945 -27.938 1 97.31 368 ILE A CA 1
ATOM 2815 C C . ILE A 1 368 ? -15.445 2.188 -28.359 1 97.31 368 ILE A C 1
ATOM 2817 O O . ILE A 1 368 ? -15.703 2.754 -29.422 1 97.31 368 ILE A O 1
ATOM 2821 N N . VAL A 1 369 ? -14.523 2.652 -27.531 1 97.31 369 VAL A N 1
ATOM 2822 C CA . VAL A 1 369 ? -13.805 3.895 -27.781 1 97.31 369 VAL A CA 1
ATOM 2823 C C . VAL A 1 369 ? -12.305 3.611 -27.859 1 97.31 369 VAL A C 1
ATOM 2825 O O . VAL A 1 369 ? -11.719 3.055 -26.938 1 97.31 369 VAL A O 1
ATOM 2828 N N . PRO A 1 370 ? -11.695 3.957 -28.984 1 95.19 370 PRO A N 1
ATOM 2829 C CA . PRO A 1 370 ? -10.234 3.809 -29.047 1 95.19 370 PRO A CA 1
ATOM 2830 C C . PRO A 1 370 ? -9.5 4.754 -28.094 1 95.19 370 PRO A C 1
ATOM 2832 O O . PRO A 1 370 ? -9.945 5.883 -27.891 1 95.19 370 PRO A O 1
ATOM 2835 N N . PHE A 1 371 ? -8.547 4.285 -27.422 1 92.81 371 PHE A N 1
ATOM 2836 C CA . PHE A 1 371 ? -7.695 5.164 -26.641 1 92.81 371 PHE A CA 1
ATOM 2837 C C . PHE A 1 371 ? -6.23 4.766 -26.781 1 92.81 371 PHE A C 1
ATOM 2839 O O . PHE A 1 371 ? -5.926 3.658 -27.234 1 92.81 371 PHE A O 1
ATOM 2846 N N . ALA A 1 372 ? -5.316 5.695 -26.531 1 91.06 372 ALA A N 1
ATOM 2847 C CA . ALA A 1 372 ? -3.875 5.473 -26.531 1 91.06 372 ALA A CA 1
ATOM 2848 C C . ALA A 1 372 ? -3.316 5.539 -25.109 1 91.06 372 ALA A C 1
ATOM 2850 O O . ALA A 1 372 ? -3.473 6.551 -24.422 1 91.06 372 ALA A O 1
ATOM 2851 N N . PRO A 1 373 ? -2.719 4.398 -24.656 1 91.12 373 PRO A N 1
ATOM 2852 C CA . PRO A 1 373 ? -2.09 4.484 -23.328 1 91.12 373 PRO A CA 1
ATOM 2853 C C . PRO A 1 373 ? -1.037 5.59 -23.25 1 91.12 373 PRO A C 1
ATOM 2855 O O . PRO A 1 373 ? -0.177 5.691 -24.141 1 91.12 373 PRO A O 1
ATOM 2858 N N . PRO A 1 374 ? -1.1 6.363 -22.266 1 91.06 374 PRO A N 1
ATOM 2859 C CA . PRO A 1 374 ? -0.193 7.512 -22.203 1 91.06 374 PRO A CA 1
ATOM 2860 C C . PRO A 1 374 ? 1.231 7.117 -21.812 1 91.06 374 PRO A C 1
ATOM 2862 O O . PRO A 1 374 ? 1.426 6.211 -21 1 91.06 374 PRO A O 1
ATOM 2865 N N . LYS A 1 375 ? 2.271 7.742 -22.344 1 93.44 375 LYS A N 1
ATOM 2866 C CA . LYS A 1 375 ? 3.686 7.688 -21.984 1 93.44 375 LYS A CA 1
ATOM 2867 C C . LYS A 1 375 ? 4.156 6.25 -21.812 1 93.44 375 LYS A C 1
ATOM 2869 O O . LYS A 1 375 ? 4.766 5.91 -20.797 1 93.44 375 LYS A O 1
ATOM 2874 N N . ILE A 1 376 ? 3.9 5.434 -22.734 1 93.94 376 ILE A N 1
ATOM 2875 C CA . ILE A 1 376 ? 4.098 3.992 -22.609 1 93.94 376 ILE A CA 1
ATOM 2876 C C . ILE A 1 376 ? 5.582 3.688 -22.422 1 93.94 376 ILE A C 1
ATOM 2878 O O . ILE A 1 376 ? 5.953 2.805 -21.656 1 93.94 376 ILE A O 1
ATOM 2882 N N . ASP A 1 377 ? 6.496 4.406 -23.109 1 93 377 ASP A N 1
ATOM 2883 C CA . ASP A 1 377 ? 7.93 4.176 -22.969 1 93 377 ASP A CA 1
ATOM 2884 C C . ASP A 1 377 ? 8.391 4.465 -21.547 1 93 377 ASP A C 1
ATOM 2886 O O . ASP A 1 377 ? 9.125 3.672 -20.953 1 93 377 ASP A O 1
ATOM 2890 N N . TYR A 1 378 ? 7.93 5.59 -21.109 1 95.19 378 TYR A N 1
ATOM 2891 C CA . TYR A 1 378 ? 8.266 5.988 -19.734 1 95.19 378 TYR A CA 1
ATOM 2892 C C . TYR A 1 378 ? 7.711 4.984 -18.734 1 95.19 378 TYR A C 1
ATOM 2894 O O . TYR A 1 378 ? 8.406 4.598 -17.797 1 95.19 378 TYR A O 1
ATOM 2902 N N . MET A 1 379 ? 6.457 4.609 -18.984 1 95.5 379 MET A N 1
ATOM 2903 C CA . MET A 1 379 ? 5.809 3.656 -18.078 1 95.5 379 MET A CA 1
ATOM 2904 C C . MET A 1 379 ? 6.57 2.334 -18.062 1 95.5 379 MET A C 1
ATOM 2906 O O . MET A 1 379 ? 6.871 1.81 -16.984 1 95.5 379 MET A O 1
ATOM 2910 N N . VAL A 1 380 ? 6.965 1.763 -19.156 1 95.62 380 VAL A N 1
ATOM 2911 C CA . VAL A 1 380 ? 7.594 0.448 -19.234 1 95.62 380 VAL A CA 1
ATOM 2912 C C . VAL A 1 380 ? 9.016 0.522 -18.688 1 95.62 380 VAL A C 1
ATOM 2914 O O . VAL A 1 380 ? 9.406 -0.29 -17.844 1 95.62 380 VAL A O 1
ATOM 2917 N N . ASP A 1 381 ? 9.773 1.486 -19.094 1 95.94 381 ASP A N 1
ATOM 2918 C CA . ASP A 1 381 ? 11.195 1.529 -18.781 1 95.94 381 ASP A CA 1
ATOM 2919 C C . ASP A 1 381 ? 11.422 2.078 -17.375 1 95.94 381 ASP A C 1
ATOM 2921 O O . ASP A 1 381 ? 12.148 1.478 -16.578 1 95.94 381 ASP A O 1
ATOM 2925 N N . GLU A 1 382 ? 10.75 3.146 -17.047 1 96.56 382 GLU A N 1
ATOM 2926 C CA . GLU A 1 382 ? 11.125 3.91 -15.859 1 96.56 382 GLU A CA 1
ATOM 2927 C C . GLU A 1 382 ? 10.242 3.541 -14.672 1 96.56 382 GLU A C 1
ATOM 2929 O O . GLU A 1 382 ? 10.695 3.59 -13.523 1 96.56 382 GLU A O 1
ATOM 2934 N N . LEU A 1 383 ? 9.016 3.295 -14.93 1 97.06 383 LEU A N 1
ATOM 2935 C CA . LEU A 1 383 ? 8.117 2.996 -13.812 1 97.06 383 LEU A CA 1
ATOM 2936 C C . LEU A 1 383 ? 8.062 1.494 -13.555 1 97.06 383 LEU A C 1
ATOM 2938 O O . LEU A 1 383 ? 8.242 1.051 -12.422 1 97.06 383 LEU A O 1
ATOM 2942 N N . PHE A 1 384 ? 7.918 0.716 -14.602 1 96.94 384 PHE A N 1
ATOM 2943 C CA . PHE A 1 384 ? 7.684 -0.718 -14.477 1 96.94 384 PHE A CA 1
ATOM 2944 C C . PHE A 1 384 ? 9 -1.468 -14.312 1 96.94 384 PHE A C 1
ATOM 2946 O O . PHE A 1 384 ? 9.258 -2.062 -13.266 1 96.94 384 PHE A O 1
ATOM 2953 N N . THR A 1 385 ? 9.828 -1.442 -15.297 1 97.44 385 THR A N 1
ATOM 2954 C CA . THR A 1 385 ? 11.062 -2.217 -15.281 1 97.44 385 THR A CA 1
ATOM 2955 C C . THR A 1 385 ? 11.977 -1.749 -14.148 1 97.44 385 THR A C 1
ATOM 2957 O O . THR A 1 385 ? 12.438 -2.559 -13.344 1 97.44 385 THR A O 1
ATOM 2960 N N . ARG A 1 386 ? 12.203 -0.476 -14.102 1 97.81 386 ARG A N 1
ATOM 2961 C CA . ARG A 1 386 ? 13.031 0.044 -13.016 1 97.81 386 ARG A CA 1
ATOM 2962 C C . ARG A 1 386 ? 12.383 -0.208 -11.664 1 97.81 386 ARG A C 1
ATOM 2964 O O . ARG A 1 386 ? 13.07 -0.397 -10.664 1 97.81 386 ARG A O 1
ATOM 2971 N N . GLY A 1 387 ? 11.094 -0.233 -11.625 1 97.69 387 GLY A N 1
ATOM 2972 C CA . GLY A 1 387 ? 10.367 -0.527 -10.398 1 97.69 387 GLY A CA 1
ATOM 2973 C C . GLY A 1 387 ? 10.57 -1.948 -9.914 1 97.69 387 GLY A C 1
ATOM 2974 O O . GLY A 1 387 ? 10.914 -2.168 -8.75 1 97.69 387 GLY A O 1
ATOM 2975 N N . ILE A 1 388 ? 10.477 -2.904 -10.758 1 97.31 388 ILE A N 1
ATOM 2976 C CA . ILE A 1 388 ? 10.641 -4.316 -10.422 1 97.31 388 ILE A CA 1
ATOM 2977 C C . ILE A 1 388 ? 12.078 -4.582 -9.992 1 97.31 388 ILE A C 1
ATOM 2979 O O . ILE A 1 388 ? 12.328 -5.406 -9.109 1 97.31 388 ILE A O 1
ATOM 2983 N N . PHE A 1 389 ? 12.984 -3.84 -10.562 1 97.94 389 PHE A N 1
ATOM 2984 C CA . PHE A 1 389 ? 14.398 -4.051 -10.281 1 97.94 389 PHE A CA 1
ATOM 2985 C C . PHE A 1 389 ? 15.008 -2.824 -9.609 1 97.94 389 PHE A C 1
ATOM 2987 O O . PHE A 1 389 ? 16.156 -2.48 -9.867 1 97.94 389 PHE A O 1
ATOM 2994 N N . SER A 1 390 ? 14.211 -2.148 -8.828 1 98 390 SER A N 1
ATOM 2995 C CA . SER A 1 390 ? 14.672 -0.917 -8.203 1 98 390 SER A CA 1
ATOM 2996 C C . SER A 1 390 ? 15.914 -1.168 -7.348 1 98 390 SER A C 1
ATOM 2998 O O . SER A 1 390 ? 16.719 -0.255 -7.117 1 98 390 SER A O 1
ATOM 3000 N N . ASP A 1 391 ? 16.141 -2.381 -6.898 1 97.88 391 ASP A N 1
ATOM 3001 C CA . ASP A 1 391 ? 17.297 -2.723 -6.09 1 97.88 391 ASP A CA 1
ATOM 3002 C C . ASP A 1 391 ? 18.484 -3.109 -6.969 1 97.88 391 ASP A C 1
ATOM 3004 O O . ASP A 1 391 ? 19.5 -3.623 -6.477 1 97.88 391 ASP A O 1
ATOM 3008 N N . GLY A 1 392 ? 18.312 -2.963 -8.297 1 97.44 392 GLY A N 1
ATOM 3009 C CA . GLY A 1 392 ? 19.359 -3.367 -9.227 1 97.44 392 GLY A CA 1
ATOM 3010 C C . GLY A 1 392 ? 19.469 -4.871 -9.391 1 97.44 392 GLY A C 1
ATOM 3011 O O . GLY A 1 392 ? 20.562 -5.41 -9.57 1 97.44 392 GLY A O 1
ATOM 3012 N N . ALA A 1 393 ? 18.406 -5.547 -9.148 1 97.25 393 ALA A N 1
ATOM 3013 C CA . ALA A 1 393 ? 18.281 -7 -9.219 1 97.25 393 ALA A CA 1
ATOM 3014 C C . ALA A 1 393 ? 19.094 -7.684 -8.133 1 97.25 393 ALA A C 1
ATOM 3016 O O . ALA A 1 393 ? 19.422 -8.867 -8.242 1 97.25 393 ALA A O 1
ATOM 3017 N N . ALA A 1 394 ? 19.406 -7.004 -7.145 1 97.44 394 ALA A N 1
ATOM 3018 C CA . ALA A 1 394 ? 20.312 -7.508 -6.105 1 97.44 394 ALA A CA 1
ATOM 3019 C C . ALA A 1 394 ? 19.688 -8.703 -5.387 1 97.44 394 ALA A C 1
ATOM 3021 O O . ALA A 1 394 ? 20.375 -9.711 -5.145 1 97.44 394 ALA A O 1
ATOM 3022 N N . HIS A 1 395 ? 18.453 -8.633 -5.008 1 97.31 395 HIS A N 1
ATOM 3023 C CA . HIS A 1 395 ? 17.797 -9.734 -4.316 1 97.31 395 HIS A CA 1
ATOM 3024 C C . HIS A 1 395 ? 17.75 -10.984 -5.188 1 97.31 395 HIS A C 1
ATOM 3026 O O . HIS A 1 395 ? 17.969 -12.094 -4.699 1 97.31 395 HIS A O 1
ATOM 3032 N N . LEU A 1 396 ? 17.438 -10.781 -6.426 1 96.81 396 LEU A N 1
ATOM 3033 C CA . LEU A 1 396 ? 17.391 -11.914 -7.344 1 96.81 396 LEU A CA 1
ATOM 3034 C C . LEU A 1 396 ? 18.766 -12.57 -7.48 1 96.81 396 LEU A C 1
ATOM 3036 O O . LEU A 1 396 ? 18.875 -13.797 -7.414 1 96.81 396 LEU A O 1
ATOM 3040 N N . VAL A 1 397 ? 19.75 -11.75 -7.66 1 97.06 397 VAL A N 1
ATOM 3041 C CA . VAL A 1 397 ? 21.109 -12.281 -7.793 1 97.06 397 VAL A CA 1
ATOM 3042 C C . VAL A 1 397 ? 21.5 -13.016 -6.512 1 97.06 397 VAL A C 1
ATOM 3044 O O . VAL A 1 397 ? 22.062 -14.109 -6.57 1 97.06 397 VAL A O 1
ATOM 3047 N N . ASP A 1 398 ? 21.156 -12.461 -5.387 1 96.44 398 ASP A N 1
ATOM 3048 C CA . ASP A 1 398 ? 21.484 -13.062 -4.098 1 96.44 398 ASP A CA 1
ATOM 3049 C C . ASP A 1 398 ? 20.766 -14.398 -3.914 1 96.44 398 ASP A C 1
ATOM 3051 O O . ASP A 1 398 ? 21.25 -15.273 -3.189 1 96.44 398 ASP A O 1
ATOM 3055 N N . SER A 1 399 ? 19.641 -14.562 -4.516 1 95.44 399 SER A N 1
ATOM 3056 C CA . SER A 1 399 ? 18.859 -15.781 -4.363 1 95.44 399 SER A CA 1
ATOM 3057 C C . SER A 1 399 ? 19.562 -16.984 -4.988 1 95.44 399 SER A C 1
ATOM 3059 O O . SER A 1 399 ? 19.219 -18.125 -4.699 1 95.44 399 SER A O 1
ATOM 3061 N N . PHE A 1 400 ? 20.609 -16.734 -5.777 1 95.31 400 PHE A N 1
ATOM 3062 C CA . PHE A 1 400 ? 21.297 -17.812 -6.477 1 95.31 400 PHE A CA 1
ATOM 3063 C C . PHE A 1 400 ? 22.516 -18.281 -5.691 1 95.31 400 PHE A C 1
ATOM 3065 O O . PHE A 1 400 ? 23.188 -19.219 -6.086 1 95.31 400 PHE A O 1
ATOM 3072 N N . 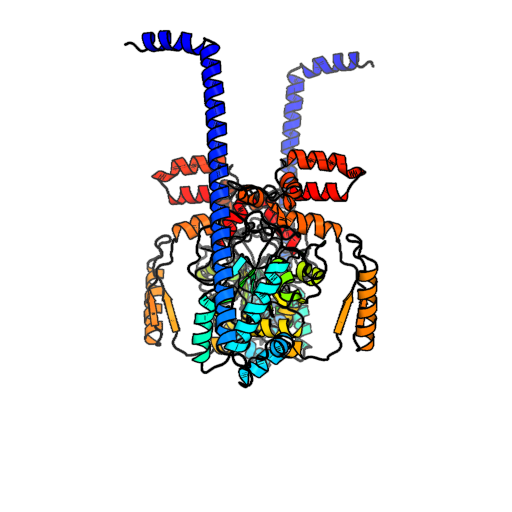LYS A 1 401 ? 22.781 -17.516 -4.625 1 94 401 LYS A N 1
ATOM 3073 C CA . LYS A 1 401 ? 23.844 -18.016 -3.76 1 94 401 LYS A CA 1
ATOM 3074 C C . LYS A 1 401 ? 23.531 -19.422 -3.273 1 94 401 LYS A C 1
ATOM 3076 O O . LYS A 1 401 ? 22.484 -19.672 -2.684 1 94 401 LYS A O 1
ATOM 3081 N N . GLY A 1 402 ? 24.453 -20.328 -3.549 1 94.31 402 GLY A N 1
ATOM 3082 C CA . GLY A 1 402 ? 24.234 -21.734 -3.195 1 94.31 402 GLY A CA 1
ATOM 3083 C C . GLY A 1 402 ? 23.281 -22.438 -4.137 1 94.31 402 GLY A C 1
ATOM 3084 O O . GLY A 1 402 ? 22.594 -23.375 -3.736 1 94.31 402 GLY A O 1
ATOM 3085 N N . ASP A 1 403 ? 23.203 -22 -5.332 1 96.94 403 ASP A N 1
ATOM 3086 C CA . ASP A 1 403 ? 22.312 -22.562 -6.344 1 96.94 403 ASP A CA 1
ATOM 3087 C C . ASP A 1 403 ? 23 -22.625 -7.707 1 96.94 403 ASP A C 1
ATOM 3089 O O . ASP A 1 403 ? 24.156 -22.203 -7.844 1 96.94 403 ASP A O 1
ATOM 3093 N N . ILE A 1 404 ? 22.391 -23.281 -8.656 1 96.62 404 ILE A N 1
ATOM 3094 C CA . ILE A 1 404 ? 22.844 -23.359 -10.047 1 96.62 404 ILE A CA 1
ATOM 3095 C C . ILE A 1 404 ? 21.812 -22.719 -10.961 1 96.62 404 ILE A C 1
ATOM 3097 O O . ILE A 1 404 ? 20.609 -23.016 -10.859 1 96.62 404 ILE A O 1
ATOM 3101 N N . VAL A 1 405 ? 22.234 -21.844 -11.812 1 97 405 VAL A N 1
ATOM 3102 C CA . VAL A 1 405 ? 21.328 -21.109 -12.68 1 97 405 VAL A CA 1
ATOM 3103 C C . VAL A 1 405 ? 20.812 -22.016 -13.789 1 97 405 VAL A C 1
ATOM 3105 O O . VAL A 1 405 ? 21.594 -22.688 -14.469 1 97 405 VAL A O 1
ATOM 3108 N N . ASP A 1 406 ? 19.516 -22.062 -13.945 1 97.62 406 ASP A N 1
ATOM 3109 C CA . ASP A 1 406 ? 18.875 -22.797 -15.039 1 97.62 406 ASP A CA 1
ATOM 3110 C C . ASP A 1 406 ? 19.328 -22.25 -16.391 1 97.62 406 ASP A C 1
ATOM 3112 O O . ASP A 1 406 ? 19.422 -21.031 -16.578 1 97.62 406 ASP A O 1
ATOM 3116 N N . PRO A 1 407 ? 19.641 -23.141 -17.344 1 96.75 407 PRO A N 1
ATOM 3117 C CA . PRO A 1 407 ? 20.094 -22.688 -18.656 1 96.75 407 PRO A CA 1
ATOM 3118 C C . PRO A 1 407 ? 19.109 -21.734 -19.328 1 96.75 407 PRO A C 1
ATOM 3120 O O . PRO A 1 407 ? 19.531 -20.797 -20.031 1 96.75 407 PRO A O 1
ATOM 3123 N N . ASN A 1 408 ? 17.844 -21.891 -19.156 1 95.5 408 ASN A N 1
ATOM 3124 C CA . ASN A 1 408 ? 16.828 -21.031 -19.766 1 95.5 408 ASN A CA 1
ATOM 3125 C C . ASN A 1 408 ? 16.844 -19.641 -19.156 1 95.5 408 ASN A C 1
ATOM 3127 O O . ASN A 1 408 ? 16.266 -18.703 -19.719 1 95.5 408 ASN A O 1
ATOM 3131 N N . LEU A 1 409 ? 17.469 -19.469 -17.984 1 96 409 LEU A N 1
ATOM 3132 C CA . LEU A 1 409 ? 17.5 -18.203 -17.266 1 96 409 LEU A CA 1
ATOM 3133 C C . LEU A 1 409 ? 18.891 -17.562 -17.375 1 96 409 LEU A C 1
ATOM 3135 O O . LEU A 1 409 ? 19.094 -16.422 -16.938 1 96 409 LEU A O 1
ATOM 3139 N N . LYS A 1 410 ? 19.781 -18.219 -17.969 1 96.38 410 LYS A N 1
ATOM 3140 C CA . LYS A 1 410 ? 21.203 -17.859 -17.906 1 96.38 410 LYS A CA 1
ATOM 3141 C C . LYS A 1 410 ? 21.453 -16.484 -18.5 1 96.38 410 LYS A C 1
ATOM 3143 O O . LYS A 1 410 ? 22.156 -15.664 -17.906 1 96.38 410 LYS A O 1
ATOM 3148 N N . SER A 1 411 ? 20.891 -16.219 -19.656 1 95.06 411 SER A N 1
ATOM 3149 C CA . SER A 1 411 ? 21.109 -14.938 -20.312 1 95.06 411 SER A CA 1
ATOM 3150 C C . SER A 1 411 ? 20.594 -13.789 -19.453 1 95.06 411 SER A C 1
ATOM 3152 O O . SER A 1 411 ? 21.281 -12.781 -19.281 1 95.06 411 SER A O 1
ATOM 3154 N N . GLN A 1 412 ? 19.438 -13.953 -18.922 1 95 412 GLN A N 1
ATOM 3155 C CA . GLN A 1 412 ? 18.828 -12.953 -18.047 1 95 412 GLN A CA 1
ATOM 3156 C C . GLN A 1 412 ? 19.656 -12.742 -16.781 1 95 412 GLN A C 1
ATOM 3158 O O . GLN A 1 412 ? 19.922 -11.602 -16.406 1 95 412 GLN A O 1
ATOM 3163 N N . PHE A 1 413 ? 20.078 -13.828 -16.203 1 96.12 413 PHE A N 1
ATOM 3164 C CA . PHE A 1 413 ? 20.844 -13.766 -14.961 1 96.12 413 PHE A CA 1
ATOM 3165 C C . PHE A 1 413 ? 22.188 -13.078 -15.195 1 96.12 413 PHE A C 1
ATOM 3167 O O . PHE A 1 413 ? 22.641 -12.289 -14.367 1 96.12 413 PHE A O 1
ATOM 3174 N N . ASN A 1 414 ? 22.75 -13.383 -16.281 1 96.44 414 ASN A N 1
ATOM 3175 C CA . ASN A 1 414 ? 24.031 -12.773 -16.625 1 96.44 414 ASN A CA 1
ATOM 3176 C C . ASN A 1 414 ? 23.922 -11.258 -16.75 1 96.44 414 ASN A C 1
ATOM 3178 O O . ASN A 1 414 ? 24.859 -10.531 -16.391 1 96.44 414 ASN A O 1
ATOM 3182 N N . THR A 1 415 ? 22.844 -10.844 -17.234 1 96.38 415 THR A N 1
ATOM 3183 C CA . THR A 1 415 ? 22.609 -9.406 -17.344 1 96.38 415 THR A CA 1
ATOM 3184 C C . THR A 1 415 ? 22.391 -8.789 -15.969 1 96.38 415 THR A C 1
ATOM 3186 O O . THR A 1 415 ? 22.906 -7.703 -15.688 1 96.38 415 THR A O 1
ATOM 3189 N N . TYR A 1 416 ? 21.672 -9.469 -15.094 1 96.56 416 TYR A N 1
ATOM 3190 C CA . TYR A 1 416 ? 21.391 -8.992 -13.742 1 96.56 416 TYR A CA 1
ATOM 3191 C C . TYR A 1 416 ? 22.688 -8.828 -12.945 1 96.56 416 TYR A C 1
ATOM 3193 O O . TYR A 1 416 ? 22.812 -7.891 -12.156 1 96.56 416 TYR A O 1
ATOM 3201 N N . ARG A 1 417 ? 23.562 -9.68 -13.18 1 96 417 ARG A N 1
ATOM 3202 C CA . ARG A 1 417 ? 24.766 -9.766 -12.344 1 96 417 ARG A CA 1
ATOM 3203 C C . ARG A 1 417 ? 25.781 -8.703 -12.742 1 96 417 ARG A C 1
ATOM 3205 O O . ARG A 1 417 ? 26.734 -8.438 -12 1 96 417 ARG A O 1
ATOM 3212 N N . LEU A 1 418 ? 25.625 -8.148 -13.93 1 96.81 418 LEU A N 1
ATOM 3213 C CA . LEU A 1 418 ? 26.562 -7.113 -14.359 1 96.81 418 LEU A CA 1
ATOM 3214 C C . LEU A 1 418 ? 26.562 -5.938 -13.383 1 96.81 418 LEU A C 1
ATOM 3216 O O . LEU A 1 418 ? 25.5 -5.52 -12.914 1 96.81 418 LEU A O 1
ATOM 3220 N N . PRO A 1 419 ? 27.844 -5.477 -13.086 1 96.38 419 PRO A N 1
ATOM 3221 C CA . PRO A 1 419 ? 27.875 -4.27 -12.258 1 96.38 419 PRO A CA 1
ATOM 3222 C C . PRO A 1 419 ? 27.172 -3.086 -12.906 1 96.38 419 PRO A C 1
ATOM 3224 O O . PRO A 1 419 ? 27.188 -2.947 -14.133 1 96.38 419 PRO A O 1
ATOM 3227 N N . ALA A 1 420 ? 26.641 -2.254 -12.109 1 96.19 420 ALA A N 1
ATOM 3228 C CA . ALA A 1 420 ? 25.859 -1.117 -12.578 1 96.19 420 ALA A CA 1
ATOM 3229 C C . ALA A 1 420 ? 26.656 -0.252 -13.539 1 96.19 420 ALA A C 1
ATOM 3231 O O . ALA A 1 420 ? 26.141 0.22 -14.555 1 96.19 420 ALA A O 1
ATOM 3232 N N . LEU A 1 421 ? 27.906 -0.001 -13.195 1 96.62 421 LEU A N 1
ATOM 3233 C CA . LEU A 1 421 ? 28.75 0.831 -14.039 1 96.62 421 LEU A CA 1
ATOM 3234 C C . LEU A 1 421 ? 28.859 0.248 -15.445 1 96.62 421 LEU A C 1
ATOM 3236 O O . LEU A 1 421 ? 28.797 0.984 -16.438 1 96.62 421 LEU A O 1
ATOM 3240 N N . LEU A 1 422 ? 29.047 -1.051 -15.539 1 97.69 422 LEU A N 1
ATOM 3241 C CA . LEU A 1 422 ? 29.141 -1.703 -16.844 1 97.69 422 LEU A CA 1
ATOM 3242 C C . LEU A 1 422 ? 27.828 -1.614 -17.594 1 97.69 422 LEU A C 1
ATOM 3244 O O . LEU A 1 422 ? 27.812 -1.413 -18.812 1 97.69 422 LEU A O 1
ATOM 3248 N N . LYS A 1 423 ? 26.734 -1.826 -16.906 1 97.69 423 LYS A N 1
ATOM 3249 C CA . LYS A 1 423 ? 25.422 -1.661 -17.531 1 97.69 423 LYS A CA 1
ATOM 3250 C C . LYS A 1 423 ? 25.266 -0.258 -18.109 1 97.69 423 LYS A C 1
ATOM 3252 O O . LYS A 1 423 ? 24.766 -0.095 -19.234 1 97.69 423 LYS A O 1
ATOM 3257 N N . ARG A 1 424 ? 25.703 0.739 -17.391 1 97 424 ARG A N 1
ATOM 3258 C CA . ARG A 1 424 ? 25.594 2.125 -17.828 1 97 424 ARG A CA 1
ATOM 3259 C C . ARG A 1 424 ? 26.438 2.379 -19.078 1 97 424 ARG A C 1
ATOM 3261 O O . ARG A 1 424 ? 25.984 3.047 -20.016 1 97 424 ARG A O 1
ATOM 3268 N N . ILE A 1 425 ? 27.625 1.867 -19.016 1 97.81 425 ILE A N 1
ATOM 3269 C CA . ILE A 1 425 ? 28.531 2.031 -20.141 1 97.81 425 ILE A CA 1
ATOM 3270 C C . ILE A 1 425 ? 27.922 1.362 -21.375 1 97.81 425 ILE A C 1
ATOM 3272 O O . ILE A 1 425 ? 27.875 1.964 -22.453 1 97.81 425 ILE A O 1
ATOM 3276 N N . LEU A 1 426 ? 27.453 0.129 -21.203 1 97.56 426 LEU A N 1
ATOM 3277 C CA . LEU A 1 426 ? 26.859 -0.602 -22.312 1 97.56 426 LEU A CA 1
ATOM 3278 C C . LEU A 1 426 ? 25.625 0.126 -22.828 1 97.56 426 LEU A C 1
ATOM 3280 O O . LEU A 1 426 ? 25.359 0.139 -24.031 1 97.56 426 LEU A O 1
ATOM 3284 N N . ALA A 1 427 ? 24.859 0.697 -21.953 1 97.44 427 ALA A N 1
ATOM 3285 C CA . ALA A 1 427 ? 23.672 1.452 -22.359 1 97.44 427 ALA A CA 1
ATOM 3286 C C . ALA A 1 427 ? 24.047 2.641 -23.234 1 97.44 427 ALA A C 1
ATOM 3288 O O . ALA A 1 427 ? 23.391 2.912 -24.234 1 97.44 427 ALA A O 1
ATOM 3289 N N . ILE A 1 428 ? 25.062 3.342 -22.859 1 97.44 428 ILE A N 1
ATOM 3290 C CA . ILE A 1 428 ? 25.516 4.492 -23.641 1 97.44 428 ILE A CA 1
ATOM 3291 C C . ILE A 1 428 ? 25.969 4.039 -25.016 1 97.44 428 ILE A C 1
ATOM 3293 O O . ILE A 1 428 ? 25.609 4.656 -26.031 1 97.44 428 ILE A O 1
ATOM 3297 N N . ILE A 1 429 ? 26.641 2.945 -25.094 1 97.69 429 ILE A N 1
ATOM 3298 C CA . ILE A 1 429 ? 27.203 2.43 -26.328 1 97.69 429 ILE A CA 1
ATOM 3299 C C . ILE A 1 429 ? 26.078 1.942 -27.234 1 97.69 429 ILE A C 1
ATOM 3301 O O . ILE A 1 429 ? 26.109 2.152 -28.453 1 97.69 429 ILE A O 1
ATOM 3305 N N . LEU A 1 430 ? 25.062 1.378 -26.641 1 97.56 430 LEU A N 1
ATOM 3306 C CA . LEU A 1 430 ? 24.031 0.711 -27.422 1 97.56 430 LEU A CA 1
ATOM 3307 C C . LEU A 1 430 ? 22.906 1.681 -27.781 1 97.56 430 LEU A C 1
ATOM 3309 O O . LEU A 1 430 ? 22.078 1.385 -28.641 1 97.56 430 LEU A O 1
ATOM 3313 N N . LYS A 1 431 ? 22.922 2.811 -27.188 1 96.31 431 LYS A N 1
ATOM 3314 C CA . LYS A 1 431 ? 21.812 3.762 -27.344 1 96.31 431 LYS A CA 1
ATOM 3315 C C . LYS A 1 431 ? 21.562 4.082 -28.812 1 96.31 431 LYS A C 1
ATOM 3317 O O . LYS A 1 431 ? 20.406 4.066 -29.25 1 96.31 431 LYS A O 1
ATOM 3322 N N . PRO A 1 432 ? 22.531 4.309 -29.688 1 96.38 432 PRO A N 1
ATOM 3323 C CA . PRO A 1 432 ? 22.266 4.668 -31.078 1 96.38 432 PRO A CA 1
ATOM 3324 C C . PRO A 1 432 ? 21.844 3.471 -31.922 1 96.38 432 PRO A C 1
ATOM 3326 O O . PRO A 1 432 ? 21.219 3.646 -32.969 1 96.38 432 PRO A O 1
ATOM 3329 N N . ILE A 1 433 ? 22.125 2.246 -31.547 1 96.06 433 ILE A N 1
ATOM 3330 C CA . ILE A 1 433 ? 21.875 1.053 -32.344 1 96.06 433 ILE A CA 1
ATOM 3331 C C . ILE A 1 433 ? 20.641 0.33 -31.828 1 96.06 433 ILE A C 1
ATOM 3333 O O . ILE A 1 433 ? 19.75 -0.046 -32.625 1 96.06 433 ILE A O 1
ATOM 3337 N N . TYR A 1 434 ? 20.578 0.138 -30.547 1 94.88 434 TYR A N 1
ATOM 3338 C CA . TYR A 1 434 ? 19.484 -0.565 -29.906 1 94.88 434 TYR A CA 1
ATOM 3339 C C . TYR A 1 434 ? 18.938 0.232 -28.719 1 94.88 434 TYR A C 1
ATOM 3341 O O . TYR A 1 434 ? 19.141 -0.14 -27.562 1 94.88 434 TYR A O 1
ATOM 3349 N N . PRO A 1 435 ? 18.156 1.215 -29 1 94 435 PRO A N 1
ATOM 3350 C CA . PRO A 1 435 ? 17.734 2.127 -27.938 1 94 435 PRO A CA 1
ATOM 3351 C C . PRO A 1 435 ? 16.906 1.431 -26.875 1 94 435 PRO A C 1
ATOM 3353 O O . PRO A 1 435 ? 16.984 1.779 -25.688 1 94 435 PRO A O 1
ATOM 3356 N N . ARG A 1 436 ? 16.109 0.455 -27.219 1 93.5 436 ARG A N 1
ATOM 3357 C CA . ARG A 1 436 ? 15.281 -0.23 -26.234 1 93.5 436 ARG A CA 1
ATOM 3358 C C . ARG A 1 436 ? 16.125 -1.063 -25.281 1 93.5 436 ARG A C 1
ATOM 3360 O O . ARG A 1 436 ? 15.883 -1.071 -24.078 1 93.5 436 ARG A O 1
ATOM 3367 N N . ILE A 1 437 ? 17.078 -1.731 -25.844 1 94.5 437 ILE A N 1
ATOM 3368 C CA . ILE A 1 437 ? 17.969 -2.527 -25.016 1 94.5 437 ILE A CA 1
ATOM 3369 C C . ILE A 1 437 ? 18.781 -1.608 -24.094 1 94.5 437 ILE A C 1
ATOM 3371 O O . ILE A 1 437 ? 19.016 -1.938 -22.922 1 94.5 437 ILE A O 1
ATOM 3375 N N . ALA A 1 438 ? 19.141 -0.507 -24.641 1 96.81 438 ALA A N 1
ATOM 3376 C CA . ALA A 1 438 ? 19.891 0.474 -23.859 1 96.81 438 ALA A CA 1
ATOM 3377 C C . ALA A 1 438 ? 19.062 0.964 -22.672 1 96.81 438 ALA A C 1
ATOM 3379 O O . ALA A 1 438 ? 19.562 1.054 -21.547 1 96.81 438 ALA A O 1
ATOM 3380 N N . ARG A 1 439 ? 17.828 1.267 -22.891 1 96.31 439 ARG A N 1
ATOM 3381 C CA . ARG A 1 439 ? 16.953 1.729 -21.828 1 96.31 439 ARG A CA 1
ATOM 3382 C C . ARG A 1 439 ? 16.703 0.628 -20.797 1 96.31 439 ARG A C 1
ATOM 3384 O O . ARG A 1 439 ? 16.609 0.902 -19.594 1 96.31 439 ARG A O 1
ATOM 3391 N N . ASP A 1 440 ? 16.609 -0.563 -21.266 1 96 440 ASP A N 1
ATOM 3392 C CA . ASP A 1 440 ? 16.438 -1.697 -20.359 1 96 440 ASP A CA 1
ATOM 3393 C C . ASP A 1 440 ? 17.641 -1.861 -19.453 1 96 440 ASP A C 1
ATOM 3395 O O . ASP A 1 440 ? 17.5 -2.09 -18.25 1 96 440 ASP A O 1
ATOM 3399 N N . LEU A 1 441 ? 18.797 -1.798 -20.031 1 97 441 LEU A N 1
ATOM 3400 C CA . LEU A 1 441 ? 20.031 -1.895 -19.25 1 97 441 LEU A CA 1
ATOM 3401 C C . LEU A 1 441 ? 20.094 -0.788 -18.203 1 97 441 LEU A C 1
ATOM 3403 O O . LEU A 1 441 ? 20.5 -1.028 -17.062 1 97 441 LEU A O 1
ATOM 3407 N N . SER A 1 442 ? 19.703 0.372 -18.625 1 97.31 442 SER A N 1
ATOM 3408 C CA . SER A 1 442 ? 19.672 1.495 -17.703 1 97.31 442 SER A CA 1
ATOM 3409 C C . SER A 1 442 ? 18.688 1.234 -16.547 1 97.31 442 SER A C 1
ATOM 3411 O O . SER A 1 442 ? 19 1.511 -15.391 1 97.31 442 SER A O 1
ATOM 3413 N N . ALA A 1 443 ? 17.547 0.726 -16.891 1 97.25 443 ALA A N 1
ATOM 3414 C CA . ALA A 1 443 ? 16.531 0.426 -15.875 1 97.25 443 ALA A CA 1
ATOM 3415 C C . ALA A 1 443 ? 17.016 -0.65 -14.914 1 97.25 443 ALA A C 1
ATOM 3417 O O . ALA A 1 443 ? 16.719 -0.596 -13.711 1 97.25 443 ALA A O 1
ATOM 3418 N N . LEU A 1 444 ? 17.781 -1.581 -15.375 1 97.44 444 LEU A N 1
ATOM 3419 C CA . LEU A 1 444 ? 18.25 -2.715 -14.586 1 97.44 444 LEU A CA 1
ATOM 3420 C C . LEU A 1 444 ? 19.297 -2.275 -13.57 1 97.44 444 LEU A C 1
ATOM 3422 O O . LEU A 1 444 ? 19.625 -3.031 -12.656 1 97.44 444 LEU A O 1
ATOM 3426 N N . CYS A 1 445 ? 19.781 -1.048 -13.703 1 97.5 445 CYS A N 1
ATOM 3427 C CA . CYS A 1 445 ? 20.703 -0.505 -12.711 1 97.5 445 CYS A CA 1
ATOM 3428 C C . CYS A 1 445 ? 19.984 -0.212 -11.398 1 97.5 445 CYS A C 1
ATOM 3430 O O . CYS A 1 445 ? 20.625 -0.021 -10.367 1 97.5 445 CYS A O 1
ATOM 3432 N N . GLY A 1 446 ? 18.672 -0.187 -11.461 1 97.56 446 GLY A N 1
ATOM 3433 C CA . GLY A 1 446 ? 17.922 0.158 -10.266 1 97.56 446 GLY A CA 1
ATOM 3434 C C . GLY A 1 446 ? 17.969 1.638 -9.938 1 97.56 446 GLY A C 1
ATOM 3435 O O . GLY A 1 446 ? 18.141 2.473 -10.828 1 97.56 446 GLY A O 1
ATOM 3436 N N . VAL A 1 447 ? 17.688 1.933 -8.633 1 97.94 447 VAL A N 1
ATOM 3437 C CA . VAL A 1 447 ? 17.609 3.336 -8.242 1 97.94 447 VAL A CA 1
ATOM 3438 C C . VAL A 1 447 ? 18.75 3.654 -7.27 1 97.94 447 VAL A C 1
ATOM 3440 O O . VAL A 1 447 ? 18.969 4.816 -6.922 1 97.94 447 VAL A O 1
ATOM 3443 N N . GLY A 1 448 ? 19.375 2.668 -6.754 1 96.69 448 GLY A N 1
ATOM 3444 C CA . GLY A 1 448 ? 20.594 2.84 -5.969 1 96.69 448 GLY A CA 1
ATOM 3445 C C . GLY A 1 448 ? 20.328 3.039 -4.488 1 96.69 448 GLY A C 1
ATOM 3446 O O . GLY A 1 448 ? 20.672 2.184 -3.67 1 96.69 448 GLY A O 1
ATOM 3447 N N . SER A 1 449 ? 19.641 4.137 -4.137 1 97.5 449 SER A N 1
ATOM 3448 C CA . SER A 1 449 ? 19.469 4.496 -2.732 1 97.5 449 SER A CA 1
ATOM 3449 C C . SER A 1 449 ? 18 4.441 -2.312 1 97.5 449 SER A C 1
ATOM 3451 O O . SER A 1 449 ? 17.109 4.453 -3.162 1 97.5 449 SER A O 1
ATOM 3453 N N . ALA A 1 450 ? 17.859 4.344 -0.976 1 97.88 450 ALA A N 1
ATOM 3454 C CA . ALA A 1 450 ? 16.516 4.418 -0.427 1 97.88 450 ALA A CA 1
ATOM 3455 C C . ALA A 1 450 ? 15.836 5.738 -0.794 1 97.88 450 ALA A C 1
ATOM 3457 O O . ALA A 1 450 ? 14.641 5.773 -1.077 1 97.88 450 ALA A O 1
ATOM 3458 N N . LYS A 1 451 ? 16.562 6.805 -0.827 1 97.62 451 LYS A N 1
ATOM 3459 C CA . LYS A 1 451 ? 16.031 8.109 -1.223 1 97.62 451 LYS A CA 1
ATOM 3460 C C . LYS A 1 451 ? 15.445 8.062 -2.631 1 97.62 451 LYS A C 1
ATOM 3462 O O . LYS A 1 451 ? 14.32 8.508 -2.855 1 97.62 451 LYS A O 1
ATOM 3467 N N . ASN A 1 452 ? 16.203 7.559 -3.504 1 98 452 ASN A N 1
ATOM 3468 C CA . ASN A 1 452 ? 15.766 7.488 -4.895 1 98 452 ASN A CA 1
ATOM 3469 C C . ASN A 1 452 ? 14.578 6.543 -5.055 1 98 452 ASN A C 1
ATOM 3471 O O . ASN A 1 452 ? 13.742 6.738 -5.934 1 98 452 ASN A O 1
ATOM 3475 N N . LEU A 1 453 ? 14.539 5.504 -4.207 1 98.38 453 LEU A N 1
ATOM 3476 C CA . LEU A 1 453 ? 13.398 4.594 -4.273 1 98.38 453 LEU A CA 1
ATOM 3477 C C . LEU A 1 453 ? 12.117 5.309 -3.875 1 98.38 453 LEU A C 1
ATOM 3479 O O . LEU A 1 453 ? 11.062 5.078 -4.469 1 98.38 453 LEU A O 1
ATOM 3483 N N . TRP A 1 454 ? 12.18 6.176 -2.869 1 97.69 454 TRP A N 1
ATOM 3484 C CA . TRP A 1 454 ? 11.016 6.988 -2.527 1 97.69 454 TRP A CA 1
ATOM 3485 C C . TRP A 1 454 ? 10.555 7.809 -3.727 1 97.69 454 TRP A C 1
ATOM 3487 O O . TRP A 1 454 ? 9.359 7.91 -3.994 1 97.69 454 TRP A O 1
ATOM 3497 N N . ASP A 1 455 ? 11.523 8.398 -4.426 1 97.62 455 ASP A N 1
ATOM 3498 C CA . ASP A 1 455 ? 11.188 9.164 -5.621 1 97.62 455 ASP A CA 1
ATOM 3499 C C . ASP A 1 455 ? 10.5 8.289 -6.668 1 97.62 455 ASP A C 1
ATOM 3501 O O . ASP A 1 455 ? 9.562 8.727 -7.336 1 97.62 455 ASP A O 1
ATOM 3505 N N . GLN A 1 456 ? 11.031 7.094 -6.812 1 97.88 456 GLN A N 1
ATOM 3506 C CA . GLN A 1 456 ? 10.43 6.141 -7.734 1 97.88 456 GLN A CA 1
ATOM 3507 C C . GLN A 1 456 ? 9 5.805 -7.328 1 97.88 456 GLN A C 1
ATOM 3509 O O . GLN A 1 456 ? 8.109 5.707 -8.18 1 97.88 456 GLN A O 1
ATOM 3514 N N . HIS A 1 457 ? 8.797 5.617 -6.074 1 97.06 457 HIS A N 1
ATOM 3515 C CA . HIS A 1 457 ? 7.449 5.359 -5.57 1 97.06 457 HIS A CA 1
ATOM 3516 C C . HIS A 1 457 ? 6.5 6.5 -5.926 1 97.06 457 HIS A C 1
ATOM 3518 O O . HIS A 1 457 ? 5.359 6.266 -6.324 1 97.06 457 HIS A O 1
ATOM 3524 N N . VAL A 1 458 ? 6.938 7.719 -5.762 1 96.31 458 VAL A N 1
ATOM 3525 C CA . VAL A 1 458 ? 6.125 8.891 -6.078 1 96.31 458 VAL A CA 1
ATOM 3526 C C . VAL A 1 458 ? 5.785 8.898 -7.566 1 96.31 458 VAL A C 1
ATOM 3528 O O . VAL A 1 458 ? 4.641 9.148 -7.945 1 96.31 458 VAL A O 1
ATOM 3531 N N . ALA A 1 459 ? 6.777 8.633 -8.367 1 96.06 459 ALA A N 1
ATOM 3532 C CA . ALA A 1 459 ? 6.57 8.602 -9.812 1 96.06 459 ALA A CA 1
ATOM 3533 C C . ALA A 1 459 ? 5.539 7.547 -10.195 1 96.06 459 ALA A C 1
ATOM 3535 O O . ALA A 1 459 ? 4.684 7.789 -11.055 1 96.06 459 ALA A O 1
ATOM 3536 N N . VAL A 1 460 ? 5.605 6.395 -9.562 1 94.69 460 VAL A N 1
ATOM 3537 C CA . VAL A 1 460 ? 4.688 5.297 -9.852 1 94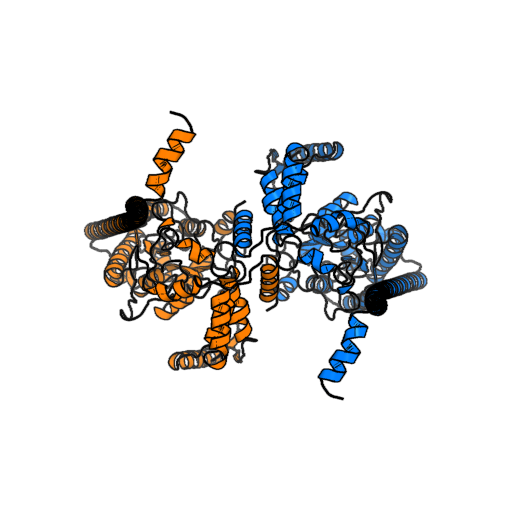.69 460 VAL A CA 1
ATOM 3538 C C . VAL A 1 460 ? 3.27 5.684 -9.43 1 94.69 460 VAL A C 1
ATOM 3540 O O . VAL A 1 460 ? 2.305 5.406 -10.148 1 94.69 460 VAL A O 1
ATOM 3543 N N . ALA A 1 461 ? 3.135 6.34 -8.344 1 89.12 461 ALA A N 1
ATOM 3544 C CA . ALA A 1 461 ? 1.825 6.715 -7.816 1 89.12 461 ALA A CA 1
ATOM 3545 C C . ALA A 1 461 ? 1.147 7.746 -8.711 1 89.12 461 ALA A C 1
ATOM 3547 O O . ALA A 1 461 ? -0.073 7.719 -8.891 1 89.12 461 ALA A O 1
ATOM 3548 N N . VAL A 1 462 ? 1.885 8.688 -9.312 1 80.62 462 VAL A N 1
ATOM 3549 C CA . VAL A 1 462 ? 1.323 9.789 -10.086 1 80.62 462 VAL A CA 1
ATOM 3550 C C . VAL A 1 462 ? 1.223 9.391 -11.562 1 80.62 462 VAL A C 1
ATOM 3552 O O . VAL A 1 462 ? 0.395 9.922 -12.297 1 80.62 462 VAL A O 1
ATOM 3555 N N . GLY A 1 463 ? 2.041 8.516 -11.906 1 71.94 463 GLY A N 1
ATOM 3556 C CA . GLY A 1 463 ? 2.111 8.141 -13.305 1 71.94 463 GLY A CA 1
ATOM 3557 C C . GLY A 1 463 ? 1.051 7.133 -13.703 1 71.94 463 GLY A C 1
ATOM 3558 O O . GLY A 1 463 ? 0.468 7.234 -14.789 1 71.94 463 GLY A O 1
ATOM 3559 N N . MET B 1 1 ? 49.281 39.219 -30.156 1 40.28 1 MET B N 1
ATOM 3560 C CA . MET B 1 1 ? 49.688 38.938 -28.797 1 40.28 1 MET B CA 1
ATOM 3561 C C . MET B 1 1 ? 49.75 37.406 -28.562 1 40.28 1 MET B C 1
ATOM 3563 O O . MET B 1 1 ? 48.719 36.75 -28.672 1 40.28 1 MET B O 1
ATOM 3567 N N . THR B 1 2 ? 50.875 36.719 -28.672 1 54.19 2 THR B N 1
ATOM 3568 C CA . THR B 1 2 ? 51.094 35.281 -28.734 1 54.19 2 THR B CA 1
ATOM 3569 C C . THR B 1 2 ? 50.75 34.625 -27.406 1 54.19 2 THR B C 1
ATOM 3571 O O . THR B 1 2 ? 50.719 35.281 -26.375 1 54.19 2 THR B O 1
ATOM 3574 N N . GLN B 1 3 ? 50.281 33.406 -27.484 1 61.12 3 GLN B N 1
ATOM 3575 C CA . GLN B 1 3 ? 49.938 32.594 -26.312 1 61.12 3 GLN B CA 1
ATOM 3576 C C . GLN B 1 3 ? 51.031 32.688 -25.25 1 61.12 3 GLN B C 1
ATOM 3578 O O . GLN B 1 3 ? 50.781 32.75 -24.062 1 61.12 3 GLN B O 1
ATOM 3583 N N . GLU B 1 4 ? 52.281 32.781 -25.703 1 61.69 4 GLU B N 1
ATOM 3584 C CA . GLU B 1 4 ? 53.406 32.875 -24.812 1 61.69 4 GLU B CA 1
ATOM 3585 C C . GLU B 1 4 ? 53.438 34.219 -24.078 1 61.69 4 GLU B C 1
ATOM 3587 O O . GLU B 1 4 ? 53.75 34.281 -22.891 1 61.69 4 GLU B O 1
ATOM 3592 N N . GLN B 1 5 ? 53.031 35.219 -24.781 1 58.44 5 GLN B N 1
ATOM 3593 C CA . GLN B 1 5 ? 53 36.562 -24.172 1 58.44 5 GLN B CA 1
ATOM 3594 C C . GLN B 1 5 ? 51.844 36.656 -23.172 1 58.44 5 GLN B C 1
ATOM 3596 O O . GLN B 1 5 ? 51.938 37.375 -22.172 1 58.44 5 GLN B O 1
ATOM 3601 N N . LEU B 1 6 ? 50.781 35.875 -23.469 1 56.31 6 LEU B N 1
ATOM 3602 C CA . LEU B 1 6 ? 49.688 35.844 -22.516 1 56.31 6 LEU B CA 1
ATOM 3603 C C . LEU B 1 6 ? 50.062 35.125 -21.234 1 56.31 6 LEU B C 1
ATOM 3605 O O . LEU B 1 6 ? 49.719 35.594 -20.141 1 56.31 6 LEU B O 1
ATOM 3609 N N . TRP B 1 7 ? 50.844 34.062 -21.297 1 59.03 7 TRP B N 1
ATOM 3610 C CA . TRP B 1 7 ? 51.281 33.344 -20.094 1 59.03 7 TRP B CA 1
ATOM 3611 C C . TRP B 1 7 ? 52.344 34.188 -19.359 1 59.03 7 TRP B C 1
ATOM 3613 O O . TRP B 1 7 ? 52.438 34.125 -18.125 1 59.03 7 TRP B O 1
ATOM 3623 N N . GLN B 1 8 ? 53.156 34.906 -19.984 1 59.69 8 GLN B N 1
ATOM 3624 C CA . GLN B 1 8 ? 54.156 35.75 -19.344 1 59.69 8 GLN B CA 1
ATOM 3625 C C . GLN B 1 8 ? 53.5 36.906 -18.562 1 59.69 8 GLN B C 1
ATOM 3627 O O . GLN B 1 8 ? 54.062 37.375 -17.578 1 59.69 8 GLN B O 1
ATOM 3632 N N . VAL B 1 9 ? 52.438 37.438 -19.125 1 57.38 9 VAL B N 1
ATOM 3633 C CA . VAL B 1 9 ? 51.719 38.5 -18.422 1 57.38 9 VAL B CA 1
ATOM 3634 C C . VAL B 1 9 ? 50.844 37.906 -17.312 1 57.38 9 VAL B C 1
ATOM 3636 O O . VAL B 1 9 ? 50.719 38.5 -16.25 1 57.38 9 VAL B O 1
ATOM 3639 N N . LEU B 1 10 ? 50.281 36.781 -17.594 1 57.59 10 LEU B N 1
ATOM 3640 C CA . LEU B 1 10 ? 49.406 36.188 -16.594 1 57.59 10 LEU B CA 1
ATOM 3641 C C . LEU B 1 10 ? 50.188 35.469 -15.516 1 57.59 10 LEU B C 1
ATOM 3643 O O . LEU B 1 10 ? 49.719 35.312 -14.391 1 57.59 10 LEU B O 1
ATOM 3647 N N . ASP B 1 11 ? 51.406 35.031 -15.812 1 61.16 11 ASP B N 1
ATOM 3648 C CA . ASP B 1 11 ? 52.25 34.281 -14.883 1 61.16 11 ASP B CA 1
ATOM 3649 C C . ASP B 1 11 ? 52.531 35.094 -13.633 1 61.16 11 ASP B C 1
ATOM 3651 O O . ASP B 1 11 ? 52.406 34.594 -12.508 1 61.16 11 ASP B O 1
ATOM 3655 N N . PRO B 1 12 ? 53.125 36.25 -13.852 1 62.78 12 PRO B N 1
ATOM 3656 C CA . PRO B 1 12 ? 53.438 36.969 -12.609 1 62.78 12 PRO B CA 1
ATOM 3657 C C . PRO B 1 12 ? 52.219 37.375 -11.82 1 62.78 12 PRO B C 1
ATOM 3659 O O . PRO B 1 12 ? 52.312 37.656 -10.617 1 62.78 12 PRO B O 1
ATOM 3662 N N . LEU B 1 13 ? 51.281 37.719 -12.484 1 59.81 13 LEU B N 1
ATOM 3663 C CA . LEU B 1 13 ? 50.094 38.156 -11.781 1 59.81 13 LEU B CA 1
ATOM 3664 C C . LEU B 1 13 ? 49.5 37.031 -10.93 1 59.81 13 LEU B C 1
ATOM 3666 O O . LEU B 1 13 ? 49.062 37.281 -9.805 1 59.81 13 LEU B O 1
ATOM 3670 N N . TRP B 1 14 ? 49.688 35.781 -11.438 1 65.44 14 TRP B N 1
ATOM 3671 C CA . TRP B 1 14 ? 49.156 34.656 -10.672 1 65.44 14 TRP B CA 1
ATOM 3672 C C . TRP B 1 14 ? 50.094 34.281 -9.523 1 65.44 14 TRP B C 1
ATOM 3674 O O . TRP B 1 14 ? 49.688 33.562 -8.602 1 65.44 14 TRP B O 1
ATOM 3684 N N . ALA B 1 15 ? 51.312 34.781 -9.617 1 66.69 15 ALA B N 1
ATOM 3685 C CA . ALA B 1 15 ? 52.281 34.5 -8.555 1 66.69 15 ALA B CA 1
ATOM 3686 C C . ALA B 1 15 ? 52.312 35.656 -7.543 1 66.69 15 ALA B C 1
ATOM 3688 O O . ALA B 1 15 ? 52.938 35.531 -6.492 1 66.69 15 ALA B O 1
ATOM 3689 N N . ASP B 1 16 ? 51.812 36.75 -7.816 1 75.69 16 ASP B N 1
ATOM 3690 C CA . ASP B 1 16 ? 51.781 37.844 -6.871 1 75.69 16 ASP B CA 1
ATOM 3691 C C . ASP B 1 16 ? 50.75 37.594 -5.762 1 75.69 16 ASP B C 1
ATOM 3693 O O . ASP B 1 16 ? 49.562 37.406 -6.039 1 75.69 16 ASP B O 1
ATOM 3697 N N . PRO B 1 17 ? 51.125 37.5 -4.516 1 84.12 17 PRO B N 1
ATOM 3698 C CA . PRO B 1 17 ? 50.25 37.219 -3.377 1 84.12 17 PRO B CA 1
ATOM 3699 C C . PRO B 1 17 ? 49.156 38.25 -3.234 1 84.12 17 PRO B C 1
ATOM 3701 O O . PRO B 1 17 ? 48.062 37.938 -2.719 1 84.12 17 PRO B O 1
ATOM 3704 N N . ARG B 1 18 ? 49.469 39.438 -3.756 1 85 18 ARG B N 1
ATOM 3705 C CA . ARG B 1 18 ? 48.438 40.5 -3.662 1 85 18 ARG B CA 1
ATOM 3706 C C . ARG B 1 18 ? 47.281 40.188 -4.59 1 85 18 ARG B C 1
ATOM 3708 O O . ARG B 1 18 ? 46.125 40.406 -4.219 1 85 18 ARG B O 1
ATOM 3715 N N . VAL B 1 19 ? 47.562 39.656 -5.723 1 83.88 19 VAL B N 1
ATOM 3716 C CA . VAL B 1 19 ? 46.5 39.312 -6.699 1 83.88 19 VAL B CA 1
ATOM 3717 C C . VAL B 1 19 ? 45.75 38.094 -6.242 1 83.88 19 VAL B C 1
ATOM 3719 O O . VAL B 1 19 ? 44.5 38.031 -6.328 1 83.88 19 VAL B O 1
ATOM 3722 N N . LEU B 1 20 ? 46.469 37.125 -5.711 1 83.5 20 LEU B N 1
ATOM 3723 C CA . LEU B 1 20 ? 45.844 35.938 -5.195 1 83.5 20 LEU B CA 1
ATOM 3724 C C . LEU B 1 20 ? 44.938 36.25 -4.008 1 83.5 20 LEU B C 1
ATOM 3726 O O . LEU B 1 20 ? 43.812 35.719 -3.895 1 83.5 20 LEU B O 1
ATOM 3730 N N . SER B 1 21 ? 45.5 37.156 -3.199 1 87 21 SER B N 1
ATOM 3731 C CA . SER B 1 21 ? 44.688 37.594 -2.055 1 87 21 SER B CA 1
ATOM 3732 C C . SER B 1 21 ? 43.469 38.344 -2.498 1 87 21 SER B C 1
ATOM 3734 O O . SER B 1 21 ? 42.375 38.188 -1.923 1 87 21 SER B O 1
ATOM 3736 N N . ALA B 1 22 ? 43.594 39.188 -3.469 1 85.81 22 ALA B N 1
ATOM 3737 C CA . ALA B 1 22 ? 42.469 39.938 -3.998 1 85.81 22 ALA B CA 1
ATOM 3738 C C . ALA B 1 22 ? 41.438 39 -4.648 1 85.81 22 ALA B C 1
ATOM 3740 O O . ALA B 1 22 ? 40.25 39.219 -4.504 1 85.81 22 ALA B O 1
ATOM 3741 N N . LEU B 1 23 ? 41.906 38.031 -5.316 1 85.62 23 LEU B N 1
ATOM 3742 C CA . LEU B 1 23 ? 41.031 37.062 -5.941 1 85.62 23 LEU B CA 1
ATOM 3743 C C . LEU B 1 23 ? 40.281 36.25 -4.887 1 85.62 23 LEU B C 1
ATOM 3745 O O . LEU B 1 23 ? 39.094 35.969 -5.027 1 85.62 23 LEU B O 1
ATOM 3749 N N . PHE B 1 24 ? 41.031 35.844 -3.887 1 87.75 24 PHE B N 1
ATOM 3750 C CA . PHE B 1 24 ? 40.406 35.094 -2.787 1 87.75 24 PHE B CA 1
ATOM 3751 C C . PHE B 1 24 ? 39.406 35.969 -2.051 1 87.75 24 PHE B C 1
ATOM 3753 O O . PHE B 1 24 ? 38.281 35.5 -1.75 1 87.75 24 PHE B O 1
ATOM 3760 N N . CYS B 1 25 ? 39.812 37.219 -1.731 1 87.5 25 CYS B N 1
ATOM 3761 C CA . CYS B 1 25 ? 38.875 38.125 -1.048 1 87.5 25 CYS B CA 1
ATOM 3762 C C . CYS B 1 25 ? 37.688 38.438 -1.922 1 87.5 25 CYS B C 1
ATOM 3764 O O . CYS B 1 25 ? 36.562 38.531 -1.425 1 87.5 25 CYS B O 1
ATOM 3766 N N . GLY B 1 26 ? 37.938 38.625 -3.148 1 87.94 26 GLY B N 1
ATOM 3767 C CA . GLY B 1 26 ? 36.844 38.844 -4.082 1 87.94 26 GLY B CA 1
ATOM 3768 C C . GLY B 1 26 ? 35.906 37.656 -4.184 1 87.94 26 GLY B C 1
ATOM 3769 O O . GLY B 1 26 ? 34.688 37.844 -4.191 1 87.94 26 GLY B O 1
ATOM 3770 N N . SER B 1 27 ? 36.469 36.5 -4.285 1 88.88 27 SER B N 1
ATOM 3771 C CA . SER B 1 27 ? 35.656 35.281 -4.332 1 88.88 27 SER B CA 1
ATOM 3772 C C . 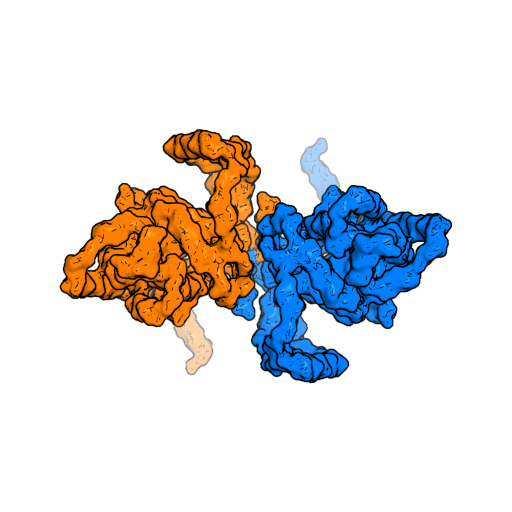SER B 1 27 ? 34.875 35.094 -3.039 1 88.88 27 SER B C 1
ATOM 3774 O O . SER B 1 27 ? 33.688 34.719 -3.068 1 88.88 27 SER B O 1
ATOM 3776 N N . ALA B 1 28 ? 35.531 35.281 -1.988 1 89.94 28 ALA B N 1
ATOM 3777 C CA . ALA B 1 28 ? 34.844 35.219 -0.696 1 89.94 28 ALA B CA 1
ATOM 3778 C C . ALA B 1 28 ? 33.75 36.25 -0.591 1 89.94 28 ALA B C 1
ATOM 3780 O O . ALA B 1 28 ? 32.656 35.938 -0.106 1 89.94 28 ALA B O 1
ATOM 3781 N N . ALA B 1 29 ? 34.062 37.406 -1.051 1 90.44 29 ALA B N 1
ATOM 3782 C CA . ALA B 1 29 ? 33.031 38.469 -1.033 1 90.44 29 ALA B CA 1
ATOM 3783 C C . ALA B 1 29 ? 31.859 38.125 -1.931 1 90.44 29 ALA B C 1
ATOM 3785 O O . ALA B 1 29 ? 30.719 38.406 -1.588 1 90.44 29 ALA B O 1
ATOM 3786 N N . THR B 1 30 ? 32.188 37.562 -3.033 1 92.19 30 THR B N 1
ATOM 3787 C CA . THR B 1 30 ? 31.141 37.156 -3.949 1 92.19 30 THR B CA 1
ATOM 3788 C C . THR B 1 30 ? 30.281 36.062 -3.32 1 92.19 30 THR B C 1
ATOM 3790 O O . THR B 1 30 ? 29.047 36.094 -3.438 1 92.19 30 THR B O 1
ATOM 3793 N N . ILE B 1 31 ? 30.859 35.156 -2.697 1 90.94 31 ILE B N 1
ATOM 3794 C CA . ILE B 1 31 ? 30.125 34.062 -2.035 1 90.94 31 ILE B CA 1
ATOM 3795 C C . ILE B 1 31 ? 29.25 34.656 -0.927 1 90.94 31 ILE B C 1
ATOM 3797 O O . ILE B 1 31 ? 28.078 34.281 -0.802 1 90.94 31 ILE B O 1
ATOM 3801 N N . VAL B 1 32 ? 29.766 35.5 -0.164 1 91.38 32 VAL B N 1
ATOM 3802 C CA . VAL B 1 32 ? 29.031 36.094 0.931 1 91.38 32 VAL B CA 1
ATOM 3803 C C . VAL B 1 32 ? 27.859 36.906 0.372 1 91.38 32 VAL B C 1
ATOM 3805 O O . VAL B 1 32 ? 26.766 36.906 0.926 1 91.38 32 VAL B O 1
ATOM 3808 N N . LEU B 1 33 ? 28.109 37.594 -0.683 1 91.62 33 LEU B N 1
ATOM 3809 C CA . LEU B 1 33 ? 27.062 38.375 -1.317 1 91.62 33 LEU B CA 1
ATOM 3810 C C . LEU B 1 33 ? 25.953 37.5 -1.841 1 91.62 33 LEU B C 1
ATOM 3812 O O . LEU B 1 33 ? 24.766 37.812 -1.686 1 91.62 33 LEU B O 1
ATOM 3816 N N . LEU B 1 34 ? 26.359 36.469 -2.457 1 90.88 34 LEU B N 1
ATOM 3817 C CA . LEU B 1 34 ? 25.359 35.531 -2.988 1 90.88 34 LEU B CA 1
ATOM 3818 C C . LEU B 1 34 ? 24.547 34.906 -1.861 1 90.88 34 LEU B C 1
ATOM 3820 O O . LEU B 1 34 ? 23.344 34.719 -1.999 1 90.88 34 LEU B O 1
ATOM 3824 N N . LYS B 1 35 ? 25.156 34.594 -0.836 1 90.62 35 LYS B N 1
ATOM 3825 C CA . LYS B 1 35 ? 24.469 34.062 0.331 1 90.62 35 LYS B CA 1
ATOM 3826 C C . LYS B 1 35 ? 23.516 35.094 0.924 1 90.62 35 LYS B C 1
ATOM 3828 O O . LYS B 1 35 ? 22.391 34.75 1.326 1 90.62 35 LYS B O 1
ATOM 3833 N N . TRP B 1 36 ? 24.016 36.219 1.011 1 92.5 36 TRP B N 1
ATOM 3834 C CA . TRP B 1 36 ? 23.188 37.312 1.529 1 92.5 36 TRP B CA 1
ATOM 3835 C C . TRP B 1 36 ? 21.984 37.562 0.633 1 92.5 36 TRP B C 1
ATOM 3837 O O . TRP B 1 36 ? 20.859 37.719 1.122 1 92.5 36 TRP B O 1
ATOM 3847 N N . LEU B 1 37 ? 22.141 37.562 -0.605 1 92.62 37 LEU B N 1
ATOM 3848 C CA . LEU B 1 37 ? 21.047 37.719 -1.555 1 92.62 37 LEU B CA 1
ATOM 3849 C C . LEU B 1 37 ? 20.047 36.594 -1.443 1 92.62 37 LEU B C 1
ATOM 3851 O O . LEU B 1 37 ? 18.844 36.812 -1.525 1 92.62 37 LEU B O 1
ATOM 3855 N N . GLY B 1 38 ? 20.562 35.469 -1.315 1 92.44 38 GLY B N 1
ATOM 3856 C CA . GLY B 1 38 ? 19.688 34.312 -1.108 1 92.44 38 GLY B CA 1
ATOM 3857 C C . GLY B 1 38 ? 18.844 34.406 0.145 1 92.44 38 GLY B C 1
ATOM 3858 O O . GLY B 1 38 ? 17.656 34.125 0.122 1 92.44 38 GLY B O 1
ATOM 3859 N N . HIS B 1 39 ? 19.469 34.781 1.151 1 93.94 39 HIS B N 1
ATOM 3860 C CA . HIS B 1 39 ? 18.781 35 2.42 1 93.94 39 HIS B CA 1
ATOM 3861 C C . HIS B 1 39 ? 17.703 36.062 2.303 1 93.94 39 HIS B C 1
ATOM 3863 O O . HIS B 1 39 ? 16.609 35.906 2.844 1 93.94 39 HIS B O 1
ATOM 3869 N N . ARG B 1 40 ? 18.016 37.094 1.669 1 95 40 ARG B N 1
ATOM 3870 C CA . ARG B 1 40 ? 17.062 38.188 1.478 1 95 40 ARG B CA 1
ATOM 3871 C C . ARG B 1 40 ? 15.859 37.719 0.664 1 95 40 ARG B C 1
ATOM 3873 O O . ARG B 1 40 ? 14.727 38.125 0.949 1 95 40 ARG B O 1
ATOM 3880 N N . GLN B 1 41 ? 16.156 36.969 -0.302 1 95.88 41 GLN B N 1
ATOM 3881 C CA . GLN B 1 41 ? 15.07 36.438 -1.129 1 95.88 41 GLN B CA 1
ATOM 3882 C C . GLN B 1 41 ? 14.125 35.562 -0.311 1 95.88 41 GLN B C 1
ATOM 3884 O O . GLN B 1 41 ? 12.906 35.625 -0.472 1 95.88 41 GLN B O 1
ATOM 3889 N N . ILE B 1 42 ? 14.68 34.75 0.493 1 96.88 42 ILE B N 1
ATOM 3890 C CA . ILE B 1 42 ? 13.898 33.875 1.37 1 96.88 42 ILE B CA 1
ATOM 3891 C C . ILE B 1 42 ? 13.039 34.719 2.305 1 96.88 42 ILE B C 1
ATOM 3893 O O . ILE B 1 42 ? 11.844 34.469 2.463 1 96.88 42 ILE B O 1
ATOM 3897 N N . GLN B 1 43 ? 13.609 35.719 2.877 1 96.69 43 GLN B N 1
ATOM 3898 C CA . GLN B 1 43 ? 12.898 36.625 3.787 1 96.69 43 GLN B CA 1
ATOM 3899 C C . GLN B 1 43 ? 11.758 37.344 3.072 1 96.69 43 GLN B C 1
ATOM 3901 O O . GLN B 1 43 ? 10.672 37.5 3.637 1 96.69 43 GLN B O 1
ATOM 3906 N N . GLN B 1 44 ? 12.016 37.719 1.909 1 97.06 44 GLN B N 1
ATOM 3907 C CA . GLN B 1 44 ? 10.992 38.406 1.13 1 97.06 44 GLN B CA 1
ATOM 3908 C C . GLN B 1 44 ? 9.805 37.5 0.846 1 97.06 44 GLN B C 1
ATOM 3910 O O . GLN B 1 44 ? 8.648 37.938 0.923 1 97.06 44 GLN B O 1
ATOM 3915 N N . LYS B 1 45 ? 10.109 36.281 0.476 1 97.44 45 LYS B N 1
ATOM 3916 C CA . LYS B 1 45 ? 9.039 35.312 0.236 1 97.44 45 LYS B CA 1
ATOM 3917 C C . LYS B 1 45 ? 8.195 35.125 1.489 1 97.44 45 LYS B C 1
ATOM 3919 O O . LYS B 1 45 ? 6.965 35.062 1.412 1 97.44 45 LYS B O 1
ATOM 3924 N N . MET B 1 46 ? 8.828 34.969 2.594 1 98.06 46 MET B N 1
ATOM 3925 C CA . MET B 1 46 ? 8.125 34.781 3.859 1 98.06 46 MET B CA 1
ATOM 3926 C C . MET B 1 46 ? 7.281 36 4.203 1 98.06 46 MET B C 1
ATOM 3928 O O . MET B 1 46 ? 6.148 35.875 4.672 1 98.06 46 MET B O 1
ATOM 3932 N N . GLU B 1 47 ? 7.828 37.156 3.979 1 97.81 47 GLU B N 1
ATOM 3933 C CA . GLU B 1 47 ? 7.098 38.406 4.246 1 97.81 47 GLU B CA 1
ATOM 3934 C C . GLU B 1 47 ? 5.859 38.531 3.365 1 97.81 47 GLU B C 1
ATOM 3936 O O . GLU B 1 47 ? 4.805 38.969 3.824 1 97.81 47 GLU B O 1
ATOM 3941 N N . GLU B 1 48 ? 6.055 38.188 2.162 1 97.75 48 GLU B N 1
ATOM 3942 C CA . GLU B 1 48 ? 4.914 38.219 1.251 1 97.75 48 GLU B CA 1
ATOM 3943 C C . GLU B 1 48 ? 3.82 37.25 1.711 1 97.75 48 GLU B C 1
ATOM 3945 O O . GLU B 1 48 ? 2.633 37.562 1.633 1 97.75 48 GLU B O 1
ATOM 3950 N N . ALA B 1 49 ? 4.227 36.094 2.16 1 98.06 49 ALA B N 1
ATOM 3951 C CA . ALA B 1 49 ? 3.27 35.125 2.678 1 98.06 49 ALA B CA 1
ATOM 3952 C C . ALA B 1 49 ? 2.537 35.656 3.9 1 98.06 49 ALA B C 1
ATOM 3954 O O . ALA B 1 49 ? 1.329 35.469 4.047 1 98.06 49 ALA B O 1
ATOM 3955 N N . ARG B 1 50 ? 3.213 36.312 4.758 1 98.12 50 ARG B N 1
ATOM 3956 C CA . ARG B 1 50 ? 2.609 36.906 5.949 1 98.12 50 ARG B CA 1
ATOM 3957 C C . ARG B 1 50 ? 1.654 38.031 5.57 1 98.12 50 ARG B C 1
ATOM 3959 O O . ARG B 1 50 ? 0.588 38.188 6.172 1 98.12 50 ARG B O 1
ATOM 3966 N N . ARG B 1 51 ? 2.035 38.812 4.637 1 97.69 51 ARG B N 1
ATOM 3967 C CA . ARG B 1 51 ? 1.154 39.875 4.168 1 97.69 51 ARG B CA 1
ATOM 3968 C C . ARG B 1 51 ? -0.145 39.281 3.609 1 97.69 51 ARG B C 1
ATOM 3970 O O . ARG B 1 51 ? -1.225 39.844 3.863 1 97.69 51 ARG B O 1
ATOM 3977 N N . THR B 1 52 ? 0.058 38.281 2.842 1 97.19 52 THR B N 1
ATOM 3978 C CA . THR B 1 52 ? -1.115 37.594 2.285 1 97.19 52 THR B CA 1
ATOM 3979 C C . THR B 1 52 ? -2.021 37.094 3.398 1 97.19 52 THR B C 1
ATOM 3981 O O . THR B 1 52 ? -3.244 37.219 3.322 1 97.19 52 THR B O 1
ATOM 3984 N N . ARG B 1 53 ? -1.459 36.438 4.379 1 97.56 53 ARG B N 1
ATOM 3985 C CA . ARG B 1 53 ? -2.215 35.969 5.535 1 97.56 53 ARG B CA 1
ATOM 3986 C C . ARG B 1 53 ? -2.922 37.125 6.234 1 97.56 53 ARG B C 1
ATOM 3988 O O . ARG B 1 53 ? -4.109 37.031 6.555 1 97.56 53 ARG B O 1
ATOM 3995 N N . ASP B 1 54 ? -2.213 38.25 6.477 1 97.75 54 ASP B N 1
ATOM 3996 C CA . ASP B 1 54 ? -2.783 39.406 7.164 1 97.75 54 ASP B CA 1
ATOM 3997 C C . ASP B 1 54 ? -3.961 39.969 6.383 1 97.75 54 ASP B C 1
ATOM 3999 O O . ASP B 1 54 ? -4.977 40.344 6.973 1 97.75 54 ASP B O 1
ATOM 4003 N N . LEU B 1 55 ? -3.816 40.031 5.105 1 97.25 55 LEU B N 1
ATOM 4004 C CA . LEU B 1 55 ? -4.91 40.5 4.262 1 97.25 55 LEU B CA 1
ATOM 4005 C C . LEU B 1 55 ? -6.109 39.562 4.352 1 97.25 55 LEU B C 1
ATOM 4007 O O . LEU B 1 55 ? -7.258 40 4.375 1 97.25 55 LEU B O 1
ATOM 4011 N N . ALA B 1 56 ? -5.871 38.312 4.375 1 97 56 ALA B N 1
ATOM 4012 C CA . ALA B 1 56 ? -6.934 37.312 4.516 1 97 56 ALA B CA 1
ATOM 4013 C C . ALA B 1 56 ? -7.66 37.469 5.848 1 97 56 ALA B C 1
ATOM 4015 O O . ALA B 1 56 ? -8.891 37.406 5.906 1 97 56 ALA B O 1
ATOM 4016 N N . LEU B 1 57 ? -6.91 37.688 6.898 1 97.38 57 LEU B N 1
ATOM 4017 C CA . LEU B 1 57 ? -7.492 37.875 8.227 1 97.38 57 LEU B CA 1
ATOM 4018 C C . LEU B 1 57 ? -8.312 39.156 8.281 1 97.38 57 LEU B C 1
ATOM 4020 O O . LEU B 1 57 ? -9.359 39.188 8.93 1 97.38 57 LEU B O 1
ATOM 4024 N N . GLU B 1 58 ? -7.82 40.156 7.594 1 97.38 58 GLU B N 1
ATOM 4025 C CA . GLU B 1 58 ? -8.578 41.375 7.504 1 97.38 58 GLU B CA 1
ATOM 4026 C C . GLU B 1 58 ? -9.906 41.156 6.781 1 97.38 58 GLU B C 1
ATOM 4028 O O . GLU B 1 58 ? -10.938 41.719 7.184 1 97.38 58 GLU B O 1
ATOM 4033 N N . ARG B 1 59 ? -9.859 40.438 5.766 1 96.12 59 ARG B N 1
ATOM 4034 C CA . ARG B 1 59 ? -11.078 40.125 5.035 1 96.12 59 ARG B CA 1
ATOM 4035 C C . ARG B 1 59 ? -12.055 39.344 5.91 1 96.12 59 ARG B C 1
ATOM 4037 O O . ARG B 1 59 ? -13.266 39.531 5.84 1 96.12 59 ARG B O 1
ATOM 4044 N N . MET B 1 60 ? -11.523 38.438 6.672 1 96.38 60 MET B N 1
ATOM 4045 C CA . MET B 1 60 ? -12.328 37.688 7.625 1 96.38 60 MET B CA 1
ATOM 4046 C C . MET B 1 60 ? -13.008 38.594 8.617 1 96.38 60 MET B C 1
ATOM 4048 O O . MET B 1 60 ? -14.203 38.469 8.898 1 96.38 60 MET B O 1
ATOM 4052 N N . GLU B 1 61 ? -12.258 39.5 9.102 1 97.06 61 GLU B N 1
ATOM 4053 C CA . GLU B 1 61 ? -12.781 40.469 10.078 1 97.06 61 GLU B CA 1
ATOM 4054 C C . GLU B 1 61 ? -13.891 41.312 9.469 1 97.06 61 GLU B C 1
ATOM 4056 O O . GLU B 1 61 ? -14.93 41.531 10.094 1 97.06 61 GLU B O 1
ATOM 4061 N N . LYS B 1 62 ? -13.672 41.75 8.281 1 96.31 62 LYS B N 1
ATOM 4062 C CA . LYS B 1 62 ? -14.672 42.562 7.586 1 96.31 62 LYS B CA 1
ATOM 4063 C C . LYS B 1 62 ? -15.953 41.75 7.352 1 96.31 62 LYS B C 1
ATOM 4065 O O . LYS B 1 62 ? -17.047 42.281 7.512 1 96.31 62 LYS B O 1
ATOM 4070 N N . ALA B 1 63 ? -15.766 40.562 6.98 1 94.94 63 ALA B N 1
ATOM 4071 C CA . ALA B 1 63 ? -16.922 39.719 6.723 1 94.94 63 ALA B CA 1
ATOM 4072 C C . ALA B 1 63 ? -17.719 39.469 8 1 94.94 63 ALA B C 1
ATOM 4074 O O . ALA B 1 63 ? -18.953 39.531 7.984 1 94.94 63 ALA B O 1
ATOM 4075 N N . ALA B 1 64 ? -17.062 39.188 9.086 1 95 64 ALA B N 1
ATOM 4076 C CA . ALA B 1 64 ? -17.719 38.938 10.367 1 95 64 ALA B CA 1
ATOM 4077 C C . ALA B 1 64 ? -18.438 40.188 10.852 1 95 64 ALA B C 1
ATOM 4079 O O . ALA B 1 64 ? -19.562 40.125 11.344 1 95 64 ALA B O 1
ATOM 4080 N N . ARG B 1 65 ? -17.859 41.344 10.688 1 95.75 65 ARG B N 1
ATOM 4081 C CA . ARG B 1 65 ? -18.438 42.594 11.109 1 95.75 65 ARG B CA 1
ATOM 4082 C C . ARG B 1 65 ? -19.672 42.969 10.281 1 95.75 65 ARG B C 1
ATOM 4084 O O . ARG B 1 65 ? -20.688 43.406 10.812 1 95.75 65 ARG B O 1
ATOM 4091 N N . ARG B 1 66 ? -19.484 42.812 9.039 1 95.81 66 ARG B N 1
ATOM 4092 C CA . ARG B 1 66 ? -20.594 43.062 8.141 1 95.81 66 ARG B CA 1
ATOM 4093 C C . ARG B 1 66 ? -21.812 42.219 8.492 1 95.81 66 ARG B C 1
ATOM 4095 O O . ARG B 1 66 ? -22.938 42.719 8.578 1 95.81 66 ARG B O 1
ATOM 4102 N N . PHE B 1 67 ? -21.625 41 8.727 1 95.12 67 PHE B N 1
ATOM 4103 C CA . PHE B 1 67 ? -22.719 40.094 9.062 1 95.12 67 PHE B CA 1
ATOM 4104 C C . PHE B 1 67 ? -23.375 40.5 10.375 1 95.12 67 PHE B C 1
ATOM 4106 O O . PHE B 1 67 ? -24.594 40.469 10.5 1 95.12 67 PHE B O 1
ATOM 4113 N N . LYS B 1 68 ? -22.562 40.812 11.32 1 94.19 68 LYS B N 1
ATOM 4114 C CA . LYS B 1 68 ? -23.078 41.219 12.617 1 94.19 68 LYS B CA 1
ATOM 4115 C C . LYS B 1 68 ? -23.938 42.469 12.5 1 94.19 68 LYS B C 1
ATOM 4117 O O . LYS B 1 68 ? -24.969 42.594 13.164 1 94.19 68 LYS B O 1
ATOM 4122 N N . GLN B 1 69 ? -23.547 43.344 11.664 1 96 69 GLN B N 1
ATOM 4123 C CA . GLN B 1 69 ? -24.281 44.594 11.453 1 96 69 GLN B CA 1
ATOM 4124 C C . GLN B 1 69 ? -25.609 44.312 10.734 1 96 69 GLN B C 1
ATOM 4126 O O . GLN B 1 69 ? -26.641 44.906 11.078 1 96 69 GLN B O 1
ATOM 4131 N N . GLU B 1 70 ? -25.531 43.438 9.844 1 96.12 70 GLU B N 1
ATOM 4132 C CA . GLU B 1 70 ? -26.703 43.125 9.031 1 96.12 70 GLU B CA 1
ATOM 4133 C C . GLU B 1 70 ? -27.656 42.188 9.766 1 96.12 70 GLU B C 1
ATOM 4135 O O . GLU B 1 70 ? -28.844 42.125 9.438 1 96.12 70 GLU B O 1
ATOM 4140 N N . ASN B 1 71 ? -27.141 41.5 10.758 1 94.62 71 ASN B N 1
ATOM 4141 C CA . ASN B 1 71 ? -27.922 40.531 11.492 1 94.62 71 ASN B CA 1
ATOM 4142 C C . ASN B 1 71 ? -27.703 40.625 12.992 1 94.62 71 ASN B C 1
ATOM 4144 O O . ASN B 1 71 ? -27.219 39.688 13.625 1 94.62 71 ASN B O 1
ATOM 4148 N N . PRO B 1 72 ? -28.156 41.688 13.609 1 91.44 72 PRO B N 1
ATOM 4149 C CA . PRO B 1 72 ? -27.875 41.906 15.031 1 91.44 72 PRO B CA 1
ATOM 4150 C C . PRO B 1 72 ? -28.578 40.906 15.938 1 91.44 72 PRO B C 1
ATOM 4152 O O . PRO B 1 72 ? -28.156 40.688 17.078 1 91.44 72 PRO B O 1
ATOM 4155 N N . GLY B 1 73 ? -29.547 40.219 15.477 1 90.81 73 GLY B N 1
ATOM 4156 C CA . GLY B 1 73 ? -30.297 39.281 16.297 1 90.81 73 GLY B CA 1
ATOM 4157 C C . GLY B 1 73 ? -29.703 37.875 16.297 1 90.81 73 GLY B C 1
ATOM 4158 O O . GLY B 1 73 ? -30.203 37 16.984 1 90.81 73 GLY B O 1
ATOM 4159 N N . THR B 1 74 ? -28.594 37.688 15.641 1 92.06 74 THR B N 1
ATOM 4160 C CA . THR B 1 74 ? -27.969 36.375 15.586 1 92.06 74 THR B CA 1
ATOM 4161 C C . THR B 1 74 ? -27.469 35.938 16.969 1 92.06 74 THR B C 1
ATOM 4163 O O . THR B 1 74 ? -26.797 36.719 17.641 1 92.06 74 THR B O 1
ATOM 4166 N N . GLN B 1 75 ? -27.812 34.75 17.391 1 93 75 GLN B N 1
ATOM 4167 C CA . GLN B 1 75 ? -27.391 34.219 18.688 1 93 75 GLN B CA 1
ATOM 4168 C C . GLN B 1 75 ? -26.078 33.469 18.578 1 93 75 GLN B C 1
ATOM 4170 O O . GLN B 1 75 ? -26.031 32.25 18.781 1 93 75 GLN B O 1
ATOM 4175 N N . THR B 1 76 ? -25.062 34.188 18.453 1 95.5 76 THR B N 1
ATOM 4176 C CA . THR B 1 76 ? -23.734 33.625 18.219 1 95.5 76 THR B CA 1
ATOM 4177 C C . THR B 1 76 ? -23.312 32.719 19.359 1 95.5 76 THR B C 1
ATOM 4179 O O . THR B 1 76 ? -22.797 31.625 19.141 1 95.5 76 THR B O 1
ATOM 4182 N N . ALA B 1 77 ? -23.547 33.156 20.594 1 96.25 77 ALA B N 1
ATOM 4183 C CA . ALA B 1 77 ? -23.156 32.375 21.766 1 96.25 77 ALA B CA 1
ATOM 4184 C C . ALA B 1 77 ? -23.875 31.031 21.766 1 96.25 77 ALA B C 1
ATOM 4186 O O . ALA B 1 77 ? -23.297 30 22.141 1 96.25 77 ALA B O 1
ATOM 4187 N N . HIS B 1 78 ? -25.078 31.125 21.422 1 97 78 HIS B N 1
ATOM 4188 C CA . HIS B 1 78 ? -25.859 29.891 21.359 1 97 78 HIS B CA 1
ATOM 4189 C C . HIS B 1 78 ? -25.328 28.953 20.281 1 97 78 HIS B C 1
ATOM 4191 O O . HIS B 1 78 ? -25.141 27.75 20.531 1 97 78 HIS B O 1
ATOM 4197 N N . ILE B 1 79 ? -25.062 29.469 19.109 1 97.88 79 ILE B N 1
ATOM 4198 C CA . ILE B 1 79 ? -24.531 28.703 17.984 1 97.88 79 ILE B CA 1
ATOM 4199 C C . ILE B 1 79 ? -23.219 28.031 18.375 1 97.88 79 ILE B C 1
ATOM 4201 O O . ILE B 1 79 ? -23.031 26.844 18.141 1 97.88 79 ILE B O 1
ATOM 4205 N N . LEU B 1 80 ? -22.375 28.734 19.078 1 97.94 80 LEU B N 1
ATOM 4206 C CA . LEU B 1 80 ? -21.031 28.281 19.438 1 97.94 80 LEU B CA 1
ATOM 4207 C C . LEU B 1 80 ? -21.094 27.25 20.562 1 97.94 80 LEU B C 1
ATOM 4209 O O . LEU B 1 80 ? -20.125 26.531 20.812 1 97.94 80 LEU B O 1
ATOM 4213 N N . SER B 1 81 ? -22.234 27.141 21.219 1 97.25 81 SER B N 1
ATOM 4214 C CA . SER B 1 81 ? -22.375 26.219 22.344 1 97.25 81 SER B CA 1
ATOM 4215 C C . SER B 1 81 ? -22.891 24.859 21.875 1 97.25 81 SER B C 1
ATOM 4217 O O . SER B 1 81 ? -22.797 23.875 22.609 1 97.25 81 SER B O 1
ATOM 4219 N N . LEU B 1 82 ? -23.375 24.812 20.672 1 97.62 82 LEU B N 1
ATOM 4220 C CA . LEU B 1 82 ? -23.969 23.578 20.156 1 97.62 82 LEU B CA 1
ATOM 4221 C C . LEU B 1 82 ? -22.891 22.594 19.734 1 97.62 82 LEU B C 1
ATOM 4223 O O . LEU B 1 82 ? -21.828 23 19.266 1 97.62 82 LEU B O 1
ATOM 4227 N N . THR B 1 83 ? -23.203 21.297 19.875 1 97.19 83 THR B N 1
ATOM 4228 C CA . THR B 1 83 ? -22.344 20.266 19.297 1 97.19 83 THR B CA 1
ATOM 4229 C C . THR B 1 83 ? -22.516 20.234 17.781 1 97.19 83 THR B C 1
ATOM 4231 O O . THR B 1 83 ? -23.469 20.781 17.234 1 97.19 83 THR B O 1
ATOM 4234 N N . MET B 1 84 ? -21.516 19.641 17.156 1 97.75 84 MET B N 1
ATOM 4235 C CA . MET B 1 84 ? -21.594 19.578 15.695 1 97.75 84 MET B CA 1
ATOM 4236 C C . MET B 1 84 ? -22.828 18.828 15.242 1 97.75 84 MET B C 1
ATOM 4238 O O . MET B 1 84 ? -23.484 19.219 14.273 1 97.75 84 MET B O 1
ATOM 4242 N N . VAL B 1 85 ? -23.203 17.766 15.945 1 97.44 85 VAL B N 1
ATOM 4243 C CA . VAL B 1 85 ? -24.344 16.953 15.578 1 97.44 85 VAL B CA 1
ATOM 4244 C C . VAL B 1 85 ? -25.625 17.766 15.742 1 97.44 85 VAL B C 1
ATOM 4246 O O . VAL B 1 85 ? -26.516 17.734 14.875 1 97.44 85 VAL B O 1
ATOM 4249 N N . GLU B 1 86 ? -25.734 18.531 16.844 1 97.56 86 GLU B N 1
ATOM 4250 C CA . GLU B 1 86 ? -26.891 19.406 17.062 1 97.56 86 GLU B CA 1
ATOM 4251 C C . GLU B 1 86 ? -26.969 20.484 15.984 1 97.56 86 GLU B C 1
ATOM 4253 O O . GLU B 1 86 ? -28.062 20.766 15.477 1 97.56 86 GLU B O 1
ATOM 4258 N N . LEU B 1 87 ? -25.875 20.953 15.727 1 97.69 87 LEU B N 1
ATOM 4259 C CA . LEU B 1 87 ? -25.812 22 14.711 1 97.69 87 LEU B CA 1
ATOM 4260 C C . LEU B 1 87 ? -26.25 21.453 13.352 1 97.69 87 LEU B C 1
ATOM 4262 O O . LEU B 1 87 ? -27.016 22.125 12.641 1 97.69 87 LEU B O 1
ATOM 4266 N N . ALA B 1 88 ? -25.734 20.328 12.961 1 97.56 88 ALA B N 1
ATOM 4267 C CA . ALA B 1 88 ? -26.094 19.703 11.695 1 97.56 88 ALA B CA 1
ATOM 4268 C C . ALA B 1 88 ? -27.594 19.484 11.602 1 97.56 88 ALA B C 1
ATOM 4270 O O . ALA B 1 88 ? -28.203 19.688 10.539 1 97.56 88 ALA B O 1
ATOM 4271 N N . GLU B 1 89 ? -28.219 19.109 12.68 1 97.19 89 GLU B N 1
ATOM 4272 C CA . GLU B 1 89 ? -29.656 18.875 12.727 1 97.19 89 GLU B CA 1
ATOM 4273 C C . GLU B 1 89 ? -30.422 20.172 12.555 1 97.19 89 GLU B C 1
ATOM 4275 O O . GLU B 1 89 ? -31.391 20.234 11.781 1 97.19 89 GLU B O 1
ATOM 4280 N N . LYS B 1 90 ? -30.016 21.141 13.258 1 97.5 90 LYS B N 1
ATOM 4281 C CA . LYS B 1 90 ? -30.703 22.438 13.211 1 97.5 90 LYS B CA 1
ATOM 4282 C C . LYS B 1 90 ? -30.562 23.078 11.836 1 97.5 90 LYS B C 1
ATOM 4284 O O . LYS B 1 90 ? -31.453 23.797 11.383 1 97.5 90 LYS B O 1
ATOM 4289 N N . LEU B 1 91 ? -29.469 22.859 11.234 1 97.19 91 LEU B N 1
ATOM 4290 C CA . LEU B 1 91 ? -29.234 23.375 9.883 1 97.19 91 LEU B CA 1
ATOM 4291 C C . LEU B 1 91 ? -30.125 22.656 8.875 1 97.19 91 LEU B C 1
ATOM 4293 O O . LEU B 1 91 ? -30.734 23.297 8.016 1 97.19 91 LEU B O 1
ATOM 4297 N N . LYS B 1 92 ? -30.188 21.406 9 1 95.25 92 LYS B N 1
ATOM 4298 C CA . LYS B 1 92 ? -31 20.609 8.086 1 95.25 92 LYS B CA 1
ATOM 4299 C C . LYS B 1 92 ? -32.5 20.938 8.25 1 95.25 92 LYS B C 1
ATOM 4301 O O . LYS B 1 92 ? -33.219 20.984 7.27 1 95.25 92 LYS B O 1
ATOM 4306 N N . GLU B 1 93 ? -32.906 21.203 9.5 1 94.75 93 GLU B N 1
ATOM 4307 C CA . GLU B 1 93 ? -34.281 21.516 9.805 1 94.75 93 GLU B CA 1
ATOM 4308 C C . GLU B 1 93 ? -34.594 22.953 9.422 1 94.75 93 GLU B C 1
ATOM 4310 O O . GLU B 1 93 ? -35.781 23.312 9.273 1 94.75 93 GLU B O 1
ATOM 4315 N N . GLY B 1 94 ? -33.625 23.797 9.445 1 93.88 94 GLY B N 1
ATOM 4316 C CA . GLY B 1 94 ? -33.844 25.172 9.016 1 93.88 94 GLY B CA 1
ATOM 4317 C C . GLY B 1 94 ? -33.969 26.141 10.172 1 93.88 94 GLY B C 1
ATOM 4318 O O . GLY B 1 94 ? -34.188 27.344 9.969 1 93.88 94 GLY B O 1
ATOM 4319 N N . SER B 1 95 ? -33.812 25.672 11.352 1 95.44 95 SER B N 1
ATOM 4320 C CA . SER B 1 95 ? -33.906 26.562 12.508 1 95.44 95 SER B CA 1
ATOM 4321 C C . SER B 1 95 ? -32.688 27.453 12.641 1 95.44 95 SER B C 1
ATOM 4323 O O . SER B 1 95 ? -32.719 28.484 13.312 1 95.44 95 SER B O 1
ATOM 4325 N N . LEU B 1 96 ? -31.594 27.047 12.07 1 95.94 96 LEU B N 1
ATOM 4326 C CA . LEU B 1 96 ? -30.391 27.875 11.922 1 95.94 96 LEU B CA 1
ATOM 4327 C C . LEU B 1 96 ? -30.031 28.031 10.445 1 95.94 96 LEU B C 1
ATOM 4329 O O . LEU B 1 96 ? -30.188 27.109 9.656 1 95.94 96 LEU B O 1
ATOM 4333 N N . SER B 1 97 ? -29.594 29.203 10.133 1 95.06 97 SER B N 1
ATOM 4334 C CA . SER B 1 97 ? -29.141 29.406 8.766 1 95.06 97 SER B CA 1
ATOM 4335 C C . SER B 1 97 ? -27.641 29.141 8.625 1 95.06 97 SER B C 1
ATOM 4337 O O . SER B 1 97 ? -26.859 29.422 9.539 1 95.06 97 SER B O 1
ATOM 4339 N N . PRO B 1 98 ? -27.266 28.609 7.461 1 96.69 98 PRO B N 1
ATOM 4340 C CA . PRO B 1 98 ? -25.828 28.375 7.242 1 96.69 98 PRO B CA 1
ATOM 4341 C C . PRO B 1 98 ? -25 29.656 7.375 1 96.69 98 PRO B C 1
ATOM 4343 O O . PRO B 1 98 ? -23.859 29.609 7.816 1 96.69 98 PRO B O 1
ATOM 4346 N N . GLU B 1 99 ? -25.578 30.812 7.066 1 96.31 99 GLU B N 1
ATOM 4347 C CA . GLU B 1 99 ? -24.875 32.094 7.188 1 96.31 99 GLU B CA 1
ATOM 4348 C C . GLU B 1 99 ? -24.562 32.406 8.648 1 96.31 99 GLU B C 1
ATOM 4350 O O . GLU B 1 99 ? -23.422 32.781 8.977 1 96.31 99 GLU B O 1
ATOM 4355 N N . SER B 1 100 ? -25.578 32.219 9.422 1 97.12 100 SER B N 1
ATOM 4356 C CA . SER B 1 100 ? -25.391 32.5 10.836 1 97.12 100 SER B CA 1
ATOM 4357 C C . SER B 1 100 ? -24.312 31.625 11.445 1 97.12 100 SER B C 1
ATOM 4359 O O . SER B 1 100 ? -23.484 32.125 12.234 1 97.12 100 SER B O 1
ATOM 4361 N N . VAL B 1 101 ? -24.297 30.422 11.047 1 97.94 101 VAL B N 1
ATOM 4362 C CA . VAL B 1 101 ? -23.328 29.469 11.594 1 97.94 101 VAL B CA 1
ATOM 4363 C C . VAL B 1 101 ? -21.938 29.812 11.078 1 97.94 101 VAL B C 1
ATOM 4365 O O . VAL B 1 101 ? -20.984 29.938 11.867 1 97.94 101 VAL B O 1
ATOM 4368 N N . LEU B 1 102 ? -21.766 30 9.766 1 97.94 102 LEU B N 1
ATOM 4369 C CA . LEU B 1 102 ? -20.469 30.281 9.156 1 97.94 102 LEU B CA 1
ATOM 4370 C C . LEU B 1 102 ? -19.844 31.531 9.758 1 97.94 102 LEU B C 1
ATOM 4372 O O . LEU B 1 102 ? -18.688 31.5 10.227 1 97.94 102 LEU B O 1
ATOM 4376 N N . TYR B 1 103 ? -20.578 32.625 9.836 1 97.62 103 TYR B N 1
ATOM 4377 C CA . TYR B 1 103 ? -20.016 33.906 10.242 1 97.62 103 TYR B CA 1
ATOM 4378 C C . TYR B 1 103 ? -19.781 33.938 11.75 1 97.62 103 TYR B C 1
ATOM 4380 O O . TYR B 1 103 ? -18.891 34.625 12.234 1 97.62 103 TYR B O 1
ATOM 4388 N N . SER B 1 104 ? -20.594 33.156 12.531 1 97.94 104 SER B N 1
ATOM 4389 C CA . SER B 1 104 ? -20.297 33 13.953 1 97.94 104 SER B CA 1
ATOM 4390 C C . SER B 1 104 ? -18.938 32.344 14.164 1 97.94 104 SER B C 1
ATOM 4392 O O . SER B 1 104 ? -18.141 32.781 14.992 1 97.94 104 SER B O 1
ATOM 4394 N N . TYR B 1 105 ? -18.641 31.391 13.375 1 98.5 105 TYR B N 1
ATOM 4395 C CA . TYR B 1 105 ? -17.375 30.688 13.531 1 98.5 105 TYR B CA 1
ATOM 4396 C C . TYR B 1 105 ? -16.219 31.484 12.93 1 98.5 105 TYR B C 1
ATOM 4398 O O . TYR B 1 105 ? -15.094 31.438 13.422 1 98.5 105 TYR B O 1
ATOM 4406 N N . ILE B 1 106 ? -16.484 32.25 11.836 1 98.25 106 ILE B N 1
ATOM 4407 C CA . ILE B 1 106 ? -15.469 33.156 11.312 1 98.25 106 ILE B CA 1
ATOM 4408 C C . ILE B 1 106 ? -15.031 34.125 12.406 1 98.25 106 ILE B C 1
ATOM 4410 O O . ILE B 1 106 ? -13.836 34.312 12.641 1 98.25 106 ILE B O 1
ATOM 4414 N N . GLY B 1 107 ? -16 34.688 13.109 1 97.88 107 GLY B N 1
ATOM 4415 C CA . GLY B 1 107 ? -15.695 35.594 14.203 1 97.88 107 GLY B CA 1
ATOM 4416 C C . GLY B 1 107 ? -14.914 34.938 15.328 1 97.88 107 GLY B C 1
ATOM 4417 O O . GLY B 1 107 ? -13.922 35.469 15.805 1 97.88 107 GLY B O 1
ATOM 4418 N N . LYS B 1 108 ? -15.359 33.812 15.727 1 98.5 108 LYS B N 1
ATOM 4419 C CA . LYS B 1 108 ? -14.695 33.125 16.828 1 98.5 108 LYS B CA 1
ATOM 4420 C C . LYS B 1 108 ? -13.289 32.656 16.438 1 98.5 108 LYS B C 1
ATOM 4422 O O . LYS B 1 108 ? -12.375 32.688 17.25 1 98.5 108 LYS B O 1
ATOM 4427 N N . ALA B 1 109 ? -13.141 32.188 15.203 1 98.81 109 ALA B N 1
ATOM 4428 C CA . ALA B 1 109 ? -11.82 31.797 14.727 1 98.81 109 ALA B CA 1
ATOM 4429 C C . ALA B 1 109 ? -10.836 32.938 14.789 1 98.81 109 ALA B C 1
ATOM 4431 O O . ALA B 1 109 ? -9.664 32.75 15.133 1 98.81 109 ALA B O 1
ATOM 4432 N N . LEU B 1 110 ? -11.289 34.125 14.43 1 98.38 110 LEU B N 1
ATOM 4433 C CA . LEU B 1 110 ? -10.461 35.344 14.492 1 98.38 110 LEU B CA 1
ATOM 4434 C C . LEU B 1 110 ? -10.016 35.594 15.93 1 98.38 110 LEU B C 1
ATOM 4436 O O . LEU B 1 110 ? -8.844 35.906 16.172 1 98.38 110 LEU B O 1
ATOM 4440 N N . GLU B 1 111 ? -10.922 35.469 16.797 1 98.19 111 GLU B N 1
ATOM 4441 C CA . GLU B 1 111 ? -10.617 35.688 18.203 1 98.19 111 GLU B CA 1
ATOM 4442 C C . GLU B 1 111 ? -9.57 34.688 18.703 1 98.19 111 GLU B C 1
ATOM 4444 O O . GLU B 1 111 ? -8.609 35.094 19.375 1 98.19 111 GLU B O 1
ATOM 4449 N N . VAL B 1 112 ? -9.773 33.469 18.375 1 98.75 112 VAL B N 1
ATOM 4450 C CA . VAL B 1 112 ? -8.844 32.438 18.812 1 98.75 112 VAL B CA 1
ATOM 4451 C C . VAL B 1 112 ? -7.473 32.688 18.188 1 98.75 112 VAL B C 1
ATOM 4453 O O . VAL B 1 112 ? -6.445 32.531 18.859 1 98.75 112 VAL B O 1
ATOM 4456 N N . ASN B 1 113 ? -7.484 33 16.922 1 98.75 113 ASN B N 1
ATOM 4457 C CA . ASN B 1 113 ? -6.227 33.25 16.219 1 98.75 113 ASN B CA 1
ATOM 4458 C C . ASN B 1 113 ? -5.449 34.406 16.844 1 98.75 113 ASN B C 1
ATOM 4460 O O . ASN B 1 113 ? -4.223 34.344 16.938 1 98.75 113 ASN B O 1
ATOM 4464 N N . GLN B 1 114 ? -6.113 35.406 17.234 1 98.06 114 GLN B N 1
ATOM 4465 C CA . GLN B 1 114 ? -5.469 36.562 17.891 1 98.06 114 GLN B CA 1
ATOM 4466 C C . GLN B 1 114 ? -4.75 36.125 19.156 1 98.06 114 GLN B C 1
ATOM 4468 O O . GLN B 1 114 ? -3.705 36.656 19.5 1 98.06 114 GLN B O 1
ATOM 4473 N N . GLU B 1 115 ? -5.281 35.125 19.672 1 98.25 115 GLU B N 1
ATOM 4474 C CA . GLU B 1 115 ? -4.742 34.656 20.953 1 98.25 115 GLU B CA 1
ATOM 4475 C C . GLU B 1 115 ? -3.598 33.656 20.75 1 98.25 115 GLU B C 1
ATOM 4477 O O . GLU B 1 115 ? -2.6 33.719 21.469 1 98.25 115 GLU B O 1
ATOM 4482 N N . VAL B 1 116 ? -3.748 32.781 19.766 1 98.75 116 VAL B N 1
ATOM 4483 C CA . VAL B 1 116 ? -2.828 31.641 19.812 1 98.75 116 VAL B CA 1
ATOM 4484 C C . VAL B 1 116 ? -2.182 31.453 18.438 1 98.75 116 VAL B C 1
ATOM 4486 O O . VAL B 1 116 ? -1.372 30.547 18.25 1 98.75 116 VAL B O 1
ATOM 4489 N N . ASN B 1 117 ? -2.469 32.188 17.422 1 98.69 117 ASN B N 1
ATOM 4490 C CA . ASN B 1 117 ? -1.812 32.188 16.125 1 98.69 117 ASN B CA 1
ATOM 4491 C C . ASN B 1 117 ? -1.99 30.828 15.422 1 98.69 117 ASN B C 1
ATOM 4493 O O . ASN B 1 117 ? -1.01 30.188 15.039 1 98.69 117 ASN B O 1
ATOM 4497 N N . CYS B 1 118 ? -3.244 30.469 15.18 1 98.81 118 CYS B N 1
ATOM 4498 C CA . CYS B 1 118 ? -3.48 29.125 14.672 1 98.81 118 CYS B CA 1
ATOM 4499 C C . CYS B 1 118 ? -4.035 29.156 13.258 1 98.81 118 CYS B C 1
ATOM 4501 O O . CYS B 1 118 ? -4.082 28.125 12.578 1 98.81 118 CYS B O 1
ATOM 4503 N N . VAL B 1 119 ? -4.406 30.297 12.695 1 98.81 119 VAL B N 1
ATOM 4504 C CA . VAL B 1 119 ? -4.996 30.406 11.367 1 98.81 119 VAL B CA 1
ATOM 4505 C C . VAL B 1 119 ? -4.02 31.109 10.422 1 98.81 119 VAL B C 1
ATOM 4507 O O . VAL B 1 119 ? -3.484 32.156 10.75 1 98.81 119 VAL B O 1
ATOM 4510 N N . ILE B 1 120 ? -3.84 30.5 9.203 1 98.62 120 ILE B N 1
ATOM 4511 C CA . ILE B 1 120 ? -2.83 31.078 8.328 1 98.62 120 ILE B CA 1
ATOM 4512 C C . ILE B 1 120 ? -3.49 31.594 7.051 1 98.62 120 ILE B C 1
ATOM 4514 O O . ILE B 1 120 ? -2.848 32.281 6.238 1 98.62 120 ILE B O 1
ATOM 4518 N N . ASP B 1 121 ? -4.75 31.234 6.867 1 97.94 121 ASP B N 1
ATOM 4519 C CA . ASP B 1 121 ? -5.434 31.672 5.648 1 97.94 121 ASP B CA 1
ATOM 4520 C C . ASP B 1 121 ? -6.949 31.625 5.824 1 97.94 121 ASP B C 1
ATOM 4522 O O . ASP B 1 121 ? -7.457 30.906 6.691 1 97.94 121 ASP B O 1
ATOM 4526 N N . PHE B 1 122 ? -7.633 32.562 5.125 1 97.06 122 PHE B N 1
ATOM 4527 C CA . PHE B 1 122 ? -9.086 32.594 4.984 1 97.06 122 PHE B CA 1
ATOM 4528 C C . PHE B 1 122 ? -9.5 32.031 3.629 1 97.06 122 PHE B C 1
ATOM 4530 O O . PHE B 1 122 ? -9.125 32.562 2.586 1 97.06 122 PHE B O 1
ATOM 4537 N N . VAL B 1 123 ? -10.227 30.922 3.68 1 95.5 123 VAL B N 1
ATOM 4538 C CA . VAL B 1 123 ? -10.664 30.312 2.428 1 95.5 123 VAL B CA 1
ATOM 4539 C C . VAL B 1 123 ? -11.82 31.141 1.84 1 95.5 123 VAL B C 1
ATOM 4541 O O . VAL B 1 123 ? -12.984 30.875 2.133 1 95.5 123 VAL B O 1
ATOM 4544 N N . HIS B 1 124 ? -11.508 32 0.992 1 86.75 124 HIS B N 1
ATOM 4545 C CA . HIS B 1 124 ? -12.508 32.969 0.521 1 86.75 124 HIS B CA 1
ATOM 4546 C C . HIS B 1 124 ? -13.602 32.281 -0.278 1 86.75 124 HIS B C 1
ATOM 4548 O O . HIS B 1 124 ? -14.727 32.781 -0.366 1 86.75 124 HIS B O 1
ATOM 4554 N N . GLY B 1 125 ? -13.312 31.109 -0.771 1 88.81 125 GLY B N 1
ATOM 4555 C CA . GLY B 1 125 ? -14.297 30.297 -1.473 1 88.81 125 GLY B CA 1
ATOM 4556 C C . GLY B 1 125 ? -15.43 29.828 -0.577 1 88.81 125 GLY B C 1
ATOM 4557 O O . GLY B 1 125 ? -16.422 29.281 -1.061 1 88.81 125 GLY B O 1
ATOM 4558 N N . CYS B 1 126 ? -15.289 30.078 0.704 1 94.56 126 CYS B N 1
ATOM 4559 C CA . CYS B 1 126 ? -16.312 29.594 1.615 1 94.56 126 CYS B CA 1
ATOM 4560 C C . CYS B 1 126 ? -17.641 30.328 1.376 1 94.56 126 CYS B C 1
ATOM 4562 O O . CYS B 1 126 ? -18.703 29.75 1.532 1 94.56 126 CYS B O 1
ATOM 4564 N N . GLU B 1 127 ? -17.578 31.594 0.963 1 93.06 127 GLU B N 1
ATOM 4565 C CA . GLU B 1 127 ? -18.797 32.344 0.658 1 93.06 127 GLU B CA 1
ATOM 4566 C C . GLU B 1 127 ? -19.469 31.797 -0.603 1 93.06 127 GLU B C 1
ATOM 4568 O O . GLU B 1 127 ? -20.703 31.703 -0.664 1 93.06 127 GLU B O 1
ATOM 4573 N N . ASP B 1 128 ? -18.656 31.484 -1.551 1 94.81 128 ASP B N 1
ATOM 4574 C CA . ASP B 1 128 ? -19.188 30.844 -2.754 1 94.81 128 ASP B CA 1
ATOM 4575 C C . ASP B 1 128 ? -19.828 29.5 -2.428 1 94.81 128 ASP B C 1
ATOM 4577 O O . ASP B 1 128 ? -20.906 29.188 -2.947 1 94.81 128 ASP B O 1
ATOM 4581 N N . GLN B 1 129 ? -19.156 28.766 -1.642 1 96.81 129 GLN B N 1
ATOM 4582 C CA . GLN B 1 129 ? -19.688 27.469 -1.211 1 96.81 129 GLN B CA 1
ATOM 4583 C C . GLN B 1 129 ? -21 27.641 -0.471 1 96.81 129 GLN B C 1
ATOM 4585 O O . GLN B 1 129 ? -21.938 26.844 -0.658 1 96.81 129 GLN B O 1
ATOM 4590 N N . LEU B 1 130 ? -21.109 28.641 0.325 1 96.44 130 LEU B N 1
ATOM 4591 C CA . LEU B 1 130 ? -22.328 28.969 1.055 1 96.44 130 LEU B CA 1
ATOM 4592 C C . LEU B 1 130 ? -23.484 29.234 0.093 1 96.44 130 LEU B C 1
ATOM 4594 O O . LEU B 1 130 ? -24.594 28.734 0.294 1 96.44 130 LEU B O 1
ATOM 4598 N N . GLN B 1 131 ? -23.219 29.984 -0.945 1 95.06 131 GLN B N 1
ATOM 4599 C CA . GLN B 1 131 ? -24.25 30.297 -1.931 1 95.06 131 GLN B CA 1
ATOM 4600 C C . GLN B 1 131 ? -24.688 29.062 -2.697 1 95.06 131 GLN B C 1
ATOM 4602 O O . GLN B 1 131 ? -25.875 28.875 -2.98 1 95.06 131 GLN B O 1
ATOM 4607 N N . LYS B 1 132 ? -23.75 28.25 -2.984 1 95.25 132 LYS B N 1
ATOM 4608 C CA . LYS B 1 132 ? -24.062 27 -3.689 1 95.25 132 LYS B CA 1
ATOM 4609 C C . LYS B 1 132 ? -24.953 26.094 -2.846 1 95.25 132 LYS B C 1
ATOM 4611 O O . LYS B 1 132 ? -25.875 25.469 -3.369 1 95.25 132 LYS B O 1
ATOM 4616 N N . LEU B 1 133 ? -24.672 26.031 -1.617 1 94.44 133 LEU B N 1
ATOM 4617 C CA . LEU B 1 133 ? -25.422 25.188 -0.702 1 94.44 133 LEU B CA 1
ATOM 4618 C C . LEU B 1 133 ? -26.891 25.625 -0.625 1 94.44 133 LEU B C 1
ATOM 4620 O O . LEU B 1 133 ? -27.781 24.781 -0.55 1 94.44 133 LEU B O 1
ATOM 4624 N N . LYS B 1 134 ? -27.047 26.875 -0.619 1 89.81 134 LYS B N 1
ATOM 4625 C CA . LYS B 1 134 ? -28.391 27.422 -0.482 1 89.81 134 LYS B CA 1
ATOM 4626 C C . LYS B 1 134 ? -29.266 27.031 -1.679 1 89.81 134 LYS B C 1
ATOM 4628 O O . LYS B 1 134 ? -30.484 26.984 -1.568 1 89.81 134 LYS B O 1
ATOM 4633 N N . LYS B 1 135 ? -28.625 26.75 -2.719 1 91.44 135 LYS B N 1
ATOM 4634 C CA . LYS B 1 135 ? -29.344 26.422 -3.945 1 91.44 135 LYS B CA 1
ATOM 4635 C C . LYS B 1 135 ? -29.531 24.906 -4.086 1 91.44 135 LYS B C 1
ATOM 4637 O O . LYS B 1 135 ? -30.297 24.453 -4.938 1 91.44 135 LYS B O 1
ATOM 4642 N N . GLN B 1 136 ? -28.844 24.203 -3.248 1 90.12 136 GLN B N 1
ATOM 4643 C CA . GLN B 1 136 ? -28.891 22.75 -3.357 1 90.12 136 GLN B CA 1
ATOM 4644 C C . GLN B 1 136 ? -30.156 22.188 -2.686 1 90.12 136 GLN B C 1
ATOM 4646 O O . GLN B 1 136 ? -30.531 22.641 -1.606 1 90.12 136 GLN B O 1
ATOM 4651 N N . LYS B 1 137 ? -30.734 21.281 -3.404 1 88.56 137 LYS B N 1
ATOM 4652 C CA . LYS B 1 137 ? -31.953 20.641 -2.881 1 88.56 137 LYS B CA 1
ATOM 4653 C C . LYS B 1 137 ? -31.609 19.594 -1.823 1 88.56 137 LYS B C 1
ATOM 4655 O O . LYS B 1 137 ? -32.188 19.578 -0.742 1 88.56 137 LYS B O 1
ATOM 4660 N N . GLU B 1 138 ? -30.656 18.797 -2.166 1 91.75 138 GLU B N 1
ATOM 4661 C CA . GLU B 1 138 ? -30.25 17.734 -1.239 1 91.75 138 GLU B CA 1
ATOM 4662 C C . GLU B 1 138 ? -29.188 18.234 -0.259 1 91.75 138 GLU B C 1
ATOM 4664 O O . GLU B 1 138 ? -28.172 18.781 -0.67 1 91.75 138 GLU B O 1
ATOM 4669 N N . LYS B 1 139 ? -29.531 18.109 1.03 1 94.81 139 LYS B N 1
ATOM 4670 C CA . LYS B 1 139 ? -28.594 18.531 2.068 1 94.81 139 LYS B CA 1
ATOM 4671 C C . LYS B 1 139 ? -27.719 17.359 2.523 1 94.81 139 LYS B C 1
ATOM 4673 O O . LYS B 1 139 ? -28.219 16.375 3.051 1 94.81 139 LYS B O 1
ATOM 4678 N N . GLY B 1 140 ? -26.453 17.5 2.32 1 96.62 140 GLY B N 1
ATOM 4679 C CA . GLY B 1 140 ? -25.5 16.484 2.742 1 96.62 140 GLY B CA 1
ATOM 4680 C C . GLY B 1 140 ? -25.391 16.359 4.25 1 96.62 140 GLY B C 1
ATOM 4681 O O . GLY B 1 140 ? -25.984 17.156 4.988 1 96.62 140 GLY B O 1
ATOM 4682 N N . LEU B 1 141 ? -24.609 15.445 4.691 1 97.88 141 LEU B N 1
ATOM 4683 C CA . LEU B 1 141 ? -24.5 15.109 6.105 1 97.88 141 LEU B CA 1
ATOM 4684 C C . LEU B 1 141 ? -23.844 16.25 6.883 1 97.88 141 LEU B C 1
ATOM 4686 O O . LEU B 1 141 ? -24.062 16.391 8.086 1 97.88 141 LEU B O 1
ATOM 4690 N N . LEU B 1 142 ? -23.031 17.062 6.145 1 98.44 142 LEU B N 1
ATOM 4691 C CA . LEU B 1 142 ? -22.328 18.156 6.801 1 98.44 142 LEU B CA 1
ATOM 4692 C C . LEU B 1 142 ? -22.844 19.516 6.309 1 98.44 142 LEU B C 1
ATOM 4694 O O . LEU B 1 142 ? -22.094 20.484 6.254 1 98.44 142 LEU B O 1
ATOM 4698 N N . TYR B 1 143 ? -24.109 19.531 5.984 1 98.19 143 TYR B N 1
ATOM 4699 C CA . TYR B 1 143 ? -24.719 20.719 5.406 1 98.19 143 TYR B CA 1
ATOM 4700 C C . TYR B 1 143 ? -24.516 21.938 6.309 1 98.19 143 TYR B C 1
ATOM 4702 O O . TYR B 1 143 ? -25 21.953 7.445 1 98.19 143 TYR B O 1
ATOM 4710 N N . GLY B 1 144 ? -23.75 22.906 5.785 1 98.06 144 GLY B N 1
ATOM 4711 C CA . GLY B 1 144 ? -23.609 24.188 6.457 1 98.06 144 GLY B CA 1
ATOM 4712 C C . GLY B 1 144 ? -22.562 24.188 7.547 1 98.06 144 GLY B C 1
ATOM 4713 O O . GLY B 1 144 ? -22.328 25.203 8.211 1 98.06 144 GLY B O 1
ATOM 4714 N N . ILE B 1 145 ? -21.859 23.047 7.758 1 98.56 145 ILE B N 1
ATOM 4715 C CA . ILE B 1 145 ? -20.875 22.938 8.836 1 98.56 145 ILE B CA 1
ATOM 4716 C C . ILE B 1 145 ? -19.562 23.562 8.398 1 98.56 145 ILE B C 1
ATOM 4718 O O . ILE B 1 145 ? -18.953 23.125 7.41 1 98.56 145 ILE B O 1
ATOM 4722 N N . PRO B 1 146 ? -19.078 24.609 9.078 1 98.56 146 PRO B N 1
ATOM 4723 C CA . PRO B 1 146 ? -17.734 25.109 8.805 1 98.56 146 PRO B CA 1
ATOM 4724 C C . PRO B 1 146 ? -16.641 24.109 9.211 1 98.56 146 PRO B C 1
ATOM 4726 O O . PRO B 1 146 ? -16.734 23.5 10.273 1 98.56 146 PRO B O 1
ATOM 4729 N N . VAL B 1 147 ? -15.656 23.969 8.375 1 98.81 147 VAL B N 1
ATOM 4730 C CA . VAL B 1 147 ? -14.586 23.016 8.633 1 98.81 147 VAL B CA 1
ATOM 4731 C C . VAL B 1 147 ? -13.234 23.688 8.398 1 98.81 147 VAL B C 1
ATOM 4733 O O . VAL B 1 147 ? -13.047 24.391 7.41 1 98.81 147 VAL B O 1
ATOM 4736 N N . SER B 1 148 ? -12.32 23.531 9.336 1 98.94 148 SER B N 1
ATOM 4737 C CA . SER B 1 148 ? -10.953 24 9.141 1 98.94 148 SER B CA 1
ATOM 4738 C C . SER B 1 148 ? -10.086 22.938 8.461 1 98.94 148 SER B C 1
ATOM 4740 O O . SER B 1 148 ? -10.328 21.75 8.617 1 98.94 148 SER B O 1
ATOM 4742 N N . ILE B 1 149 ? -9.125 23.406 7.664 1 98.94 149 ILE B N 1
ATOM 4743 C CA . ILE B 1 149 ? -8.281 22.516 6.867 1 98.94 149 ILE B CA 1
ATOM 4744 C C . ILE B 1 149 ? -6.812 22.766 7.188 1 98.94 149 ILE B C 1
ATOM 4746 O O . ILE B 1 149 ? -6.348 23.906 7.145 1 98.94 149 ILE B O 1
ATOM 4750 N N . LYS B 1 150 ? -6.102 21.672 7.48 1 98.88 150 LYS B N 1
ATOM 4751 C CA . LYS B 1 150 ? -4.664 21.766 7.73 1 98.88 150 LYS B CA 1
ATOM 4752 C C . LYS B 1 150 ? -3.934 22.359 6.531 1 98.88 150 LYS B C 1
ATOM 4754 O O . LYS B 1 150 ? -4.285 22.094 5.383 1 98.88 150 LYS B O 1
ATOM 4759 N N . ASP B 1 151 ? -2.916 23.062 6.734 1 98.5 151 ASP B N 1
ATOM 4760 C CA . ASP B 1 151 ? -2.154 23.875 5.785 1 98.5 151 ASP B CA 1
ATOM 4761 C C . ASP B 1 151 ? -1.818 23.062 4.531 1 98.5 151 ASP B C 1
ATOM 4763 O O . ASP B 1 151 ? -2.021 23.547 3.412 1 98.5 151 ASP B O 1
ATOM 4767 N N . HIS B 1 152 ? -1.316 21.828 4.711 1 98.44 152 HIS B N 1
ATOM 4768 C CA . HIS B 1 152 ? -0.685 21.141 3.592 1 98.44 152 HIS B CA 1
ATOM 4769 C C . HIS B 1 152 ? -1.717 20.406 2.744 1 98.44 152 HIS B C 1
ATOM 4771 O O . HIS B 1 152 ? -1.36 19.688 1.805 1 98.44 152 HIS B O 1
ATOM 4777 N N . ILE B 1 153 ? -2.984 20.562 3.068 1 98.75 153 ILE B N 1
ATOM 4778 C CA . ILE B 1 153 ? -4.086 20.016 2.283 1 98.75 153 ILE B CA 1
ATOM 4779 C C . ILE B 1 153 ? -4.582 21.062 1.289 1 98.75 153 ILE B C 1
ATOM 4781 O O . ILE B 1 153 ? -5.012 22.156 1.687 1 98.75 153 ILE B O 1
ATOM 4785 N N . ASP B 1 154 ? -4.652 20.719 0.07 1 98.62 154 ASP B N 1
ATOM 4786 C CA . ASP B 1 154 ? -4.875 21.703 -0.989 1 98.62 154 ASP B CA 1
ATOM 4787 C C . ASP B 1 154 ? -6.32 22.203 -0.99 1 98.62 154 ASP B C 1
ATOM 4789 O O . ASP B 1 154 ? -7.254 21.391 -0.912 1 98.62 154 ASP B O 1
ATOM 4793 N N . CYS B 1 155 ? -6.48 23.453 -1.031 1 98.31 155 CYS B N 1
ATOM 4794 C CA . CYS B 1 155 ? -7.73 24.156 -1.303 1 98.31 155 CYS B CA 1
ATOM 4795 C C . CYS B 1 155 ? -7.602 25.031 -2.547 1 98.31 155 CYS B C 1
ATOM 4797 O O . CYS B 1 155 ? -6.613 25.75 -2.707 1 98.31 155 CYS B O 1
ATOM 4799 N N . LYS B 1 156 ? -8.57 24.906 -3.365 1 97.75 156 LYS B N 1
ATOM 4800 C CA . LYS B 1 156 ? -8.539 25.641 -4.625 1 97.75 156 LYS B CA 1
ATOM 4801 C C . LYS B 1 156 ? -8.367 27.141 -4.387 1 97.75 156 LYS B C 1
ATOM 4803 O O . LYS B 1 156 ? -9.086 27.734 -3.576 1 97.75 156 LYS B O 1
ATOM 4808 N N . GLY B 1 157 ? -7.391 27.734 -5.082 1 96.94 157 GLY B N 1
ATOM 4809 C CA . GLY B 1 157 ? -7.176 29.172 -5.012 1 96.94 157 GLY B CA 1
ATOM 4810 C C . GLY B 1 157 ? -6.277 29.578 -3.865 1 96.94 157 GLY B C 1
ATOM 4811 O O . GLY B 1 157 ? -6.02 30.766 -3.67 1 96.94 157 GLY B O 1
ATOM 4812 N N . HIS B 1 158 ? -5.734 28.641 -3.107 1 97.69 158 HIS B N 1
ATOM 4813 C CA . HIS B 1 158 ? -4.91 28.938 -1.939 1 97.69 158 HIS B CA 1
ATOM 4814 C C . HIS B 1 158 ? -3.586 28.188 -1.997 1 97.69 158 HIS B C 1
ATOM 4816 O O . HIS B 1 158 ? -3.406 27.297 -2.84 1 97.69 158 HIS B O 1
ATOM 4822 N N . VAL B 1 159 ? -2.697 28.562 -1.151 1 97.69 159 VAL B N 1
ATOM 4823 C CA . VAL B 1 159 ? -1.369 27.969 -1.104 1 97.69 159 VAL B CA 1
ATOM 4824 C C . VAL B 1 159 ? -1.3 26.953 0.04 1 97.69 159 VAL B C 1
ATOM 4826 O O . VAL B 1 159 ? -1.827 27.203 1.128 1 97.69 159 VAL B O 1
ATOM 4829 N N . SER B 1 160 ? -0.802 25.844 -0.225 1 97.75 160 SER B N 1
ATOM 4830 C CA . SER B 1 160 ? -0.374 24.875 0.792 1 97.75 160 SER B CA 1
ATOM 4831 C C . SER B 1 160 ? 1.136 24.938 0.998 1 97.75 160 SER B C 1
ATOM 4833 O O . SER B 1 160 ? 1.902 24.578 0.098 1 97.75 160 SER B O 1
ATOM 4835 N N . THR B 1 161 ? 1.581 25.297 2.164 1 97.12 161 THR B N 1
ATOM 4836 C CA . THR B 1 161 ? 2.982 25.672 2.326 1 97.12 161 THR B CA 1
ATOM 4837 C C . THR B 1 161 ? 3.791 24.5 2.889 1 97.12 161 THR B C 1
ATOM 4839 O O . THR B 1 161 ? 5.004 24.422 2.678 1 97.12 161 THR B O 1
ATOM 4842 N N . GLY B 1 162 ? 3.129 23.672 3.705 1 95.75 162 GLY B N 1
ATOM 4843 C CA . GLY B 1 162 ? 3.881 22.641 4.406 1 95.75 162 GLY B CA 1
ATOM 4844 C C . GLY B 1 162 ? 4.914 23.203 5.363 1 95.75 162 GLY B C 1
ATOM 4845 O O . GLY B 1 162 ? 5.867 22.516 5.73 1 95.75 162 GLY B O 1
ATOM 4846 N N . GLY B 1 163 ? 4.773 24.438 5.66 1 96.81 163 GLY B N 1
ATOM 4847 C CA . GLY B 1 163 ? 5.738 25.109 6.512 1 96.81 163 GLY B CA 1
ATOM 4848 C C . GLY B 1 163 ? 7.066 25.359 5.824 1 96.81 163 GLY B C 1
ATOM 4849 O O . GLY B 1 163 ? 8.078 25.594 6.484 1 96.81 163 GLY B O 1
ATOM 4850 N N . LEU B 1 164 ? 7.137 25.297 4.523 1 97.88 164 LEU B N 1
ATOM 4851 C CA . LEU B 1 164 ? 8.383 25.391 3.777 1 97.88 164 LEU B CA 1
ATOM 4852 C C . LEU B 1 164 ? 8.32 26.516 2.754 1 97.88 164 LEU B C 1
ATOM 4854 O O . LEU B 1 164 ? 7.285 26.734 2.115 1 97.88 164 LEU B O 1
ATOM 4858 N N . VAL B 1 165 ? 9.43 27.156 2.547 1 97.44 165 VAL B N 1
ATOM 4859 C CA . VAL B 1 165 ? 9.523 28.312 1.652 1 97.44 165 VAL B CA 1
ATOM 4860 C C . VAL B 1 165 ? 9.344 27.859 0.205 1 97.44 165 VAL B C 1
ATOM 4862 O O . VAL B 1 165 ? 8.766 28.578 -0.611 1 97.44 165 VAL B O 1
ATOM 4865 N N . LYS B 1 166 ? 9.773 26.672 -0.121 1 95.81 166 LYS B N 1
ATOM 4866 C CA . LYS B 1 166 ? 9.781 26.188 -1.501 1 95.81 166 LYS B CA 1
ATOM 4867 C C . LYS B 1 166 ? 8.367 26.109 -2.066 1 95.81 166 LYS B C 1
ATOM 4869 O O . LYS B 1 166 ? 8.18 26.125 -3.283 1 95.81 166 LYS B O 1
ATOM 4874 N N . PHE B 1 167 ? 7.379 26.078 -1.252 1 96.69 167 PHE B N 1
ATOM 4875 C CA . PHE B 1 167 ? 6.012 25.906 -1.736 1 96.69 167 PHE B CA 1
ATOM 4876 C C . PHE B 1 167 ? 5.281 27.25 -1.756 1 96.69 167 PHE B C 1
ATOM 4878 O O . PHE B 1 167 ? 4.152 27.344 -2.24 1 96.69 167 PHE B O 1
ATOM 4885 N N . LEU B 1 168 ? 5.891 28.297 -1.195 1 97.31 168 LEU B N 1
ATOM 4886 C CA . LEU B 1 168 ? 5.262 29.609 -1.185 1 97.31 168 LEU B CA 1
ATOM 4887 C C . LEU B 1 168 ? 5.066 30.125 -2.604 1 97.31 168 LEU B C 1
ATOM 4889 O O . LEU B 1 168 ? 5.875 29.844 -3.49 1 97.31 168 LEU B O 1
ATOM 4893 N N . GLY B 1 169 ? 3.963 30.781 -2.824 1 94.56 169 GLY B N 1
ATOM 4894 C CA . GLY B 1 169 ? 3.699 31.406 -4.113 1 94.56 169 GLY B CA 1
ATOM 4895 C C . GLY B 1 169 ? 3.039 30.453 -5.105 1 94.56 169 GLY B C 1
ATOM 4896 O O . GLY B 1 169 ? 2.674 30.875 -6.207 1 94.56 169 GLY B O 1
ATOM 4897 N N . GLN B 1 170 ? 2.812 29.25 -4.734 1 96.38 170 GLN B N 1
ATOM 4898 C CA . GLN B 1 170 ? 2.197 28.281 -5.629 1 96.38 170 GLN B CA 1
ATOM 4899 C C . GLN B 1 170 ? 0.72 28.078 -5.301 1 96.38 170 GLN B C 1
ATOM 4901 O O . GLN B 1 170 ? 0.355 27.156 -4.574 1 96.38 170 GLN B O 1
ATOM 4906 N N . VAL B 1 171 ? -0.05 28.797 -5.938 1 97.25 171 VAL B N 1
ATOM 4907 C CA . VAL B 1 171 ? -1.488 28.703 -5.715 1 97.25 171 VAL B CA 1
ATOM 4908 C C . VAL B 1 171 ? -2.029 27.422 -6.328 1 97.25 171 VAL B C 1
ATOM 4910 O O . VAL B 1 171 ? -1.725 27.094 -7.477 1 97.25 171 VAL B O 1
ATOM 4913 N N . LYS B 1 172 ? -2.77 26.719 -5.625 1 97.88 172 LYS B N 1
ATOM 4914 C CA . LYS B 1 172 ? -3.299 25.438 -6.098 1 97.88 172 LYS B CA 1
ATOM 4915 C C . LYS B 1 172 ? -4.531 25.641 -6.973 1 97.88 172 LYS B C 1
ATOM 4917 O O . LYS B 1 172 ? -5.395 26.469 -6.652 1 97.88 172 LYS B O 1
ATOM 4922 N N . GLU B 1 173 ? -4.676 24.891 -8.016 1 96.81 173 GLU B N 1
ATOM 4923 C CA . GLU B 1 173 ? -5.73 25.062 -9.008 1 96.81 173 GLU B CA 1
ATOM 4924 C C . GLU B 1 173 ? -6.965 24.234 -8.648 1 96.81 173 GLU B C 1
ATOM 4926 O O . GLU B 1 173 ? -8.07 24.531 -9.125 1 96.81 173 GLU B O 1
ATOM 4931 N N . GLU B 1 174 ? -6.781 23.234 -7.84 1 97.38 174 GLU B N 1
ATOM 4932 C CA . GLU B 1 174 ? -7.879 22.344 -7.508 1 97.38 174 GLU B CA 1
ATOM 4933 C C . GLU B 1 174 ? -7.891 22.016 -6.016 1 97.38 174 GLU B C 1
ATOM 4935 O O . GLU B 1 174 ? -6.863 22.109 -5.344 1 97.38 174 GLU B O 1
ATOM 4940 N N . ASP B 1 175 ? -9.062 21.672 -5.582 1 98.31 175 ASP B N 1
ATOM 4941 C CA . ASP B 1 175 ? -9.195 21.125 -4.238 1 98.31 175 ASP B CA 1
ATOM 4942 C C . ASP B 1 175 ? -8.602 19.719 -4.164 1 98.31 175 ASP B C 1
ATOM 4944 O O . ASP B 1 175 ? -8.633 18.969 -5.141 1 98.31 175 ASP B O 1
ATOM 4948 N N . SER B 1 176 ? -8.039 19.469 -3.021 1 98.62 176 SER B N 1
ATOM 4949 C CA . SER B 1 176 ? -7.762 18.062 -2.744 1 98.62 176 SER B CA 1
ATOM 4950 C C . SER B 1 176 ? -9.039 17.219 -2.775 1 98.62 176 SER B C 1
ATOM 4952 O O . SER B 1 176 ? -10.141 17.766 -2.676 1 98.62 176 SER B O 1
ATOM 4954 N N . VAL B 1 177 ? -8.898 15.93 -2.887 1 98.75 177 VAL B N 1
ATOM 4955 C CA . VAL B 1 177 ? -10.055 15.047 -2.967 1 98.75 177 VAL B CA 1
ATOM 4956 C C . VAL B 1 177 ? -10.883 15.164 -1.689 1 98.75 177 VAL B C 1
ATOM 4958 O O . VAL B 1 177 ? -12.109 15.227 -1.743 1 98.75 177 VAL B O 1
ATOM 4961 N N . ILE B 1 178 ? -10.219 15.203 -0.565 1 98.88 178 ILE B N 1
ATOM 4962 C CA . ILE B 1 178 ? -10.945 15.242 0.697 1 98.88 178 ILE B CA 1
ATOM 4963 C C . ILE B 1 178 ? -11.75 16.531 0.789 1 98.88 178 ILE B C 1
ATOM 4965 O O . ILE B 1 178 ? -12.883 16.531 1.283 1 98.88 178 ILE B O 1
ATOM 4969 N N . VAL B 1 179 ? -11.211 17.609 0.312 1 98.81 179 VAL B N 1
ATOM 4970 C CA . VAL B 1 179 ? -11.922 18.891 0.351 1 98.81 179 VAL B CA 1
ATOM 4971 C C . VAL B 1 179 ? -13.094 18.859 -0.625 1 98.81 179 VAL B C 1
ATOM 4973 O O . VAL B 1 179 ? -14.18 19.359 -0.318 1 98.81 179 VAL B O 1
ATOM 4976 N N . GLN B 1 180 ? -12.898 18.281 -1.785 1 98.69 180 GLN B N 1
ATOM 4977 C CA . GLN B 1 180 ? -14 18.125 -2.73 1 98.69 180 GLN B CA 1
ATOM 4978 C C . GLN B 1 180 ? -15.148 17.344 -2.107 1 98.69 180 GLN B C 1
ATOM 4980 O O . GLN B 1 180 ? -16.312 17.719 -2.252 1 98.69 180 GLN B O 1
ATOM 4985 N N . VAL B 1 181 ? -14.797 16.297 -1.428 1 98.81 181 VAL B N 1
ATOM 4986 C CA . VAL B 1 181 ? -15.82 15.438 -0.83 1 98.81 181 VAL B CA 1
ATOM 4987 C C . VAL B 1 181 ? -16.516 16.172 0.313 1 98.81 181 VAL B C 1
ATOM 4989 O O . VAL B 1 181 ? -17.734 16.109 0.455 1 98.81 181 VAL B O 1
ATOM 4992 N N . LEU B 1 182 ? -15.734 16.875 1.133 1 98.75 182 LEU B N 1
ATOM 4993 C CA . LEU B 1 182 ? -16.328 17.688 2.193 1 98.75 182 LEU B CA 1
ATOM 4994 C C . LEU B 1 182 ? -17.344 18.672 1.625 1 98.75 182 LEU B C 1
ATOM 4996 O O . LEU B 1 182 ? -18.469 18.766 2.125 1 98.75 182 LEU B O 1
ATOM 5000 N N . LYS B 1 183 ? -16.984 19.328 0.597 1 98.12 183 LYS B N 1
ATOM 5001 C CA . LYS B 1 183 ? -17.859 20.297 -0.038 1 98.12 183 LYS B CA 1
ATOM 5002 C C . LYS B 1 183 ? -19.109 19.625 -0.594 1 98.12 183 LYS B C 1
ATOM 5004 O O . LYS B 1 183 ? -20.219 20.156 -0.473 1 98.12 183 LYS B O 1
ATOM 5009 N N . SER B 1 184 ? -18.969 18.484 -1.177 1 97.69 184 SER B N 1
ATOM 5010 C CA . SER B 1 184 ? -20.109 17.766 -1.735 1 97.69 184 SER B CA 1
ATOM 5011 C C . SER B 1 184 ? -21.078 17.328 -0.641 1 97.69 184 SER B C 1
ATOM 5013 O O . SER B 1 184 ? -22.266 17.172 -0.891 1 97.69 184 SER B O 1
ATOM 5015 N N . GLN B 1 185 ? -20.531 17.156 0.56 1 98.12 185 GLN B N 1
ATOM 5016 C CA . GLN B 1 185 ? -21.359 16.766 1.701 1 98.12 185 GLN B CA 1
ATOM 5017 C C . GLN B 1 185 ? -21.969 17.969 2.398 1 98.12 185 GLN B C 1
ATOM 5019 O O . GLN B 1 185 ? -22.641 17.828 3.422 1 98.12 185 GLN B O 1
ATOM 5024 N N . GLY B 1 186 ? -21.672 19.141 1.876 1 98 186 GLY B N 1
ATOM 5025 C CA . GLY B 1 186 ? -22.297 20.375 2.35 1 98 186 GLY B CA 1
ATOM 5026 C C . GLY B 1 186 ? -21.422 21.141 3.324 1 98 186 GLY B C 1
ATOM 5027 O O . GLY B 1 186 ? -21.828 22.203 3.803 1 98 186 GLY B O 1
ATOM 5028 N N . ALA B 1 187 ? -20.266 20.656 3.619 1 98.56 187 ALA B N 1
ATOM 5029 C CA . ALA B 1 187 ? -19.359 21.359 4.523 1 98.56 187 ALA B CA 1
ATOM 5030 C C . ALA B 1 187 ? -18.812 22.625 3.873 1 98.56 187 ALA B C 1
ATOM 5032 O O . ALA B 1 187 ? -18.844 22.766 2.646 1 98.56 187 ALA B O 1
ATOM 5033 N N . ILE B 1 188 ? -18.359 23.516 4.695 1 98.62 188 ILE B N 1
ATOM 5034 C CA . ILE B 1 188 ? -17.812 24.781 4.215 1 98.62 188 ILE B CA 1
ATOM 5035 C C . ILE B 1 188 ? -16.406 24.984 4.758 1 98.62 188 ILE B C 1
ATOM 5037 O O . ILE B 1 188 ? -16.219 25.547 5.84 1 98.62 188 ILE B O 1
ATOM 5041 N N . PRO B 1 189 ? -15.383 24.531 4.004 1 98.75 189 PRO B N 1
ATOM 5042 C CA . PRO B 1 189 ? -14.023 24.891 4.398 1 98.75 189 PRO B CA 1
ATOM 5043 C C . PRO B 1 189 ? -13.82 26.406 4.48 1 98.75 189 PRO B C 1
ATOM 5045 O O . PRO B 1 189 ? -14.047 27.109 3.5 1 98.75 189 PRO B O 1
ATOM 5048 N N . PHE B 1 190 ? -13.32 26.891 5.656 1 98.62 190 PHE B N 1
ATOM 5049 C CA . PHE B 1 190 ? -13.398 28.344 5.766 1 98.62 190 PHE B CA 1
ATOM 5050 C C . PHE B 1 190 ? -12.055 28.922 6.195 1 98.62 190 PHE B C 1
ATOM 5052 O O . PHE B 1 190 ? -11.789 30.109 5.973 1 98.62 190 PHE B O 1
ATOM 5059 N N . VAL B 1 191 ? -11.188 28.078 6.812 1 98.81 191 VAL B N 1
ATOM 5060 C CA . VAL B 1 191 ? -9.852 28.578 7.156 1 98.81 191 VAL B CA 1
ATOM 5061 C C . VAL B 1 191 ? -8.828 27.453 6.977 1 98.81 191 VAL B C 1
ATOM 5063 O O . VAL B 1 191 ? -9.188 26.266 6.988 1 98.81 191 VAL B O 1
ATOM 5066 N N . LYS B 1 192 ? -7.582 27.812 6.797 1 98.81 192 LYS B N 1
ATOM 5067 C CA . LYS B 1 192 ? -6.441 26.906 6.852 1 98.81 192 LYS B CA 1
ATOM 5068 C C . LYS B 1 192 ? -5.621 27.141 8.117 1 98.81 192 LYS B C 1
ATOM 5070 O O . LYS B 1 192 ? -5.496 28.266 8.594 1 98.81 192 LYS B O 1
ATOM 5075 N N . THR B 1 193 ? -5.047 26.062 8.594 1 98.94 193 THR B N 1
ATOM 5076 C CA . THR B 1 193 ? -4.469 26.156 9.93 1 98.94 193 THR B CA 1
ATOM 5077 C C . THR B 1 193 ? -2.963 25.922 9.883 1 98.94 193 THR B C 1
ATOM 5079 O O . THR B 1 193 ? -2.455 25.297 8.961 1 98.94 193 THR B O 1
ATOM 5082 N N . ASN B 1 194 ? -2.287 26.375 10.906 1 98.88 194 ASN B N 1
ATOM 5083 C CA . ASN B 1 194 ? -0.831 26.391 11 1 98.88 194 ASN B CA 1
ATOM 5084 C C . ASN B 1 194 ? -0.269 25 11.258 1 98.88 194 ASN B C 1
ATOM 5086 O O . ASN B 1 194 ? -0.997 24.094 11.688 1 98.88 194 ASN B O 1
ATOM 5090 N N . ILE B 1 195 ? 1.027 24.844 10.938 1 98.75 195 ILE B N 1
ATOM 5091 C CA . ILE B 1 195 ? 1.734 23.562 11.078 1 98.75 195 ILE B CA 1
ATOM 5092 C C . ILE B 1 195 ? 3.191 23.828 11.453 1 98.75 195 ILE B C 1
ATOM 5094 O O . ILE B 1 195 ? 3.686 24.953 11.312 1 98.75 195 ILE B O 1
ATOM 5098 N N . PRO B 1 196 ? 3.863 22.844 12.031 1 98.31 196 PRO B N 1
ATOM 5099 C CA . PRO B 1 196 ? 5.316 22.984 12.156 1 98.31 196 PRO B CA 1
ATOM 5100 C C . PRO B 1 196 ? 6.031 22.906 10.812 1 98.31 196 PRO B C 1
ATOM 5102 O O . PRO B 1 196 ? 5.496 22.328 9.852 1 98.31 196 PRO B O 1
ATOM 5105 N N . GLN B 1 197 ? 7.266 23.453 10.828 1 97.75 197 GLN B N 1
ATOM 5106 C CA . GLN B 1 197 ? 8.086 23.328 9.625 1 97.75 197 GLN B CA 1
ATOM 5107 C C . GLN B 1 197 ? 8.352 21.859 9.297 1 97.75 197 GLN B C 1
ATOM 5109 O O . GLN B 1 197 ? 8.719 21.078 10.18 1 97.75 197 GLN B O 1
ATOM 5114 N N . THR B 1 198 ? 8.086 21.344 8.109 1 94.25 198 THR B N 1
ATOM 5115 C CA . THR B 1 198 ? 8.242 20.016 7.555 1 94.25 198 THR B CA 1
ATOM 5116 C C . THR B 1 198 ? 7.152 19.078 8.086 1 94.25 198 THR B C 1
ATOM 5118 O O . THR B 1 198 ? 6.965 17.969 7.559 1 94.25 198 THR B O 1
ATOM 5121 N N . MET B 1 199 ? 6.465 19.438 9.086 1 96.19 199 MET B N 1
ATOM 5122 C CA . MET B 1 199 ? 5.375 18.672 9.68 1 96.19 199 MET B CA 1
ATOM 5123 C C . MET B 1 199 ? 5.914 17.453 10.43 1 96.19 199 MET B C 1
ATOM 5125 O O . MET B 1 199 ? 5.141 16.641 10.93 1 96.19 199 MET B O 1
ATOM 5129 N N . ILE B 1 200 ? 7.273 17.344 10.523 1 95.44 200 ILE B N 1
ATOM 5130 C CA . ILE B 1 200 ? 7.863 16.25 11.297 1 95.44 200 ILE B CA 1
ATOM 5131 C C . ILE B 1 200 ? 8.43 16.797 12.602 1 95.44 200 ILE B C 1
ATOM 5133 O O . ILE B 1 200 ? 9.641 16.703 12.844 1 95.44 200 ILE B O 1
ATOM 5137 N N . ASN B 1 201 ? 7.523 17.281 13.32 1 95.81 201 ASN B N 1
ATOM 5138 C CA . ASN B 1 201 ? 7.797 17.859 14.633 1 95.81 201 ASN B CA 1
ATOM 5139 C C . ASN B 1 201 ? 6.523 18.016 15.461 1 95.81 201 ASN B C 1
ATOM 5141 O O . ASN B 1 201 ? 5.457 18.312 14.914 1 95.81 201 ASN B O 1
ATOM 5145 N N . TYR B 1 202 ? 6.68 17.906 16.797 1 95.06 202 TYR B N 1
ATOM 5146 C CA . TYR B 1 202 ? 5.5 17.953 17.641 1 95.06 202 TYR B CA 1
ATOM 5147 C C . TYR B 1 202 ? 5.266 19.344 18.188 1 95.06 202 TYR B C 1
ATOM 5149 O O . TYR B 1 202 ? 4.262 19.609 18.859 1 95.06 202 TYR B O 1
ATOM 5157 N N . ASP B 1 203 ? 6.145 20.219 17.859 1 96.56 203 ASP B N 1
ATOM 5158 C CA . ASP B 1 203 ? 5.949 21.625 18.203 1 96.56 203 ASP B CA 1
ATOM 5159 C C . ASP B 1 203 ? 5.453 22.422 17 1 96.56 203 ASP B C 1
ATOM 5161 O O . ASP B 1 203 ? 6.133 22.5 15.977 1 96.56 203 ASP B O 1
ATOM 5165 N N . CYS B 1 204 ? 4.355 23.062 17.172 1 98.31 204 CYS B N 1
ATOM 5166 C CA . CYS B 1 204 ? 3.705 23.734 16.047 1 98.31 204 CYS B CA 1
ATOM 5167 C C . CYS B 1 204 ? 4.309 25.109 15.805 1 98.31 204 CYS B C 1
ATOM 5169 O O . CYS B 1 204 ? 3.76 26.125 16.25 1 98.31 204 CYS B O 1
ATOM 5171 N N . SER B 1 205 ? 5.426 25.125 15.055 1 98.38 205 SER B N 1
ATOM 5172 C CA . SER B 1 205 ? 6.133 26.375 14.773 1 98.38 205 SER B CA 1
ATOM 5173 C C . SER B 1 205 ? 6.828 26.328 13.422 1 98.38 205 SER B C 1
ATOM 5175 O O . SER B 1 205 ? 7.332 25.266 13.016 1 98.38 205 SER B O 1
ATOM 5177 N N . ASN B 1 206 ? 6.746 27.406 12.711 1 98 206 ASN B N 1
ATOM 5178 C CA . ASN B 1 206 ? 7.539 27.625 11.5 1 98 206 ASN B CA 1
ATOM 5179 C C . ASN B 1 206 ? 7.895 29.109 11.344 1 98 206 ASN B C 1
ATOM 5181 O O . ASN B 1 206 ? 7.262 29.969 11.945 1 98 206 ASN B O 1
ATOM 5185 N N . LEU B 1 207 ? 8.852 29.438 10.578 1 97.31 207 LEU B N 1
ATOM 5186 C CA . LEU B 1 207 ? 9.352 30.797 10.477 1 97.31 207 LEU B CA 1
ATOM 5187 C C . LEU B 1 207 ? 8.453 31.656 9.586 1 97.31 207 LEU B C 1
ATOM 5189 O O . LEU B 1 207 ? 8.547 32.875 9.594 1 97.31 207 LEU B O 1
ATOM 5193 N N . ILE B 1 208 ? 7.656 31.031 8.82 1 98.31 208 ILE B N 1
ATOM 5194 C CA . ILE B 1 208 ? 6.789 31.766 7.906 1 98.31 208 ILE B CA 1
ATOM 5195 C C . ILE B 1 208 ? 5.676 32.438 8.695 1 98.31 208 ILE B C 1
ATOM 5197 O O . ILE B 1 208 ? 5.516 33.656 8.617 1 98.31 208 ILE B O 1
ATOM 5201 N N . PHE B 1 209 ? 4.945 31.688 9.562 1 98.56 209 PHE B N 1
ATOM 5202 C CA . PHE B 1 209 ? 3.736 32.219 10.188 1 98.56 209 PHE B CA 1
ATOM 5203 C C . PHE B 1 209 ? 3.908 32.312 11.695 1 98.56 209 PHE B C 1
ATOM 5205 O O . PHE B 1 209 ? 3.059 32.875 12.383 1 98.56 209 PHE B O 1
ATOM 5212 N N . GLY B 1 210 ? 4.961 31.672 12.227 1 98.12 210 GLY B N 1
ATOM 5213 C CA . GLY B 1 210 ? 5.211 31.766 13.656 1 98.12 210 GLY B CA 1
ATOM 5214 C C . GLY B 1 210 ? 4.668 30.578 14.438 1 98.12 210 GLY B C 1
ATOM 5215 O O . GLY B 1 210 ? 4.137 29.641 13.852 1 98.12 210 GLY B O 1
ATOM 5216 N N . GLN B 1 211 ? 4.824 30.641 15.711 1 98.38 211 GLN B N 1
ATOM 5217 C CA . GLN B 1 211 ? 4.453 29.562 16.609 1 98.38 211 GLN B CA 1
ATOM 5218 C C . GLN B 1 211 ? 2.977 29.641 16.984 1 98.38 211 GLN B C 1
ATOM 5220 O O . GLN B 1 211 ? 2.451 30.734 17.219 1 98.38 211 GLN B O 1
ATOM 5225 N N . THR B 1 212 ? 2.318 28.5 17.016 1 98.81 212 THR B N 1
ATOM 5226 C CA . THR B 1 212 ? 0.974 28.391 17.562 1 98.81 212 THR B CA 1
ATOM 5227 C C . THR B 1 212 ? 1.027 27.984 19.047 1 98.81 212 THR B C 1
ATOM 5229 O O . THR B 1 212 ? 1.774 27.078 19.422 1 98.81 212 THR B O 1
ATOM 5232 N N . LEU B 1 213 ? 0.223 28.609 19.844 1 98.62 213 LEU B N 1
ATOM 5233 C CA . LEU B 1 213 ? 0.175 28.312 21.266 1 98.62 213 LEU B CA 1
ATOM 5234 C C . LEU B 1 213 ? -1.027 27.438 21.609 1 98.62 213 LEU B C 1
ATOM 5236 O O . LEU B 1 213 ? -1.946 27.297 20.797 1 98.62 213 LEU B O 1
ATOM 5240 N N . ASN B 1 214 ? -0.957 26.828 22.766 1 98.56 214 ASN B N 1
ATOM 5241 C CA . ASN B 1 214 ? -2.07 26.047 23.281 1 98.56 214 ASN B CA 1
ATOM 5242 C C . ASN B 1 214 ? -3.084 26.906 24.016 1 98.56 214 ASN B C 1
ATOM 5244 O O . ASN B 1 214 ? -2.744 27.578 25 1 98.56 214 ASN B O 1
ATOM 5248 N N . PRO B 1 215 ? -4.281 26.891 23.594 1 98.31 215 PRO B N 1
ATOM 5249 C CA . PRO B 1 215 ? -5.273 27.766 24.234 1 98.31 215 PRO B CA 1
ATOM 5250 C C . PRO B 1 215 ? -5.523 27.406 25.688 1 98.31 215 PRO B C 1
ATOM 5252 O O . PRO B 1 215 ? -5.977 28.234 26.469 1 98.31 215 PRO B O 1
ATOM 5255 N N . LEU B 1 216 ? -5.262 26.203 26.062 1 97.56 216 LEU B N 1
ATOM 5256 C CA . LEU B 1 216 ? -5.484 25.766 27.438 1 97.56 216 LEU B CA 1
ATOM 5257 C C . LEU B 1 216 ? -4.336 26.188 28.344 1 97.56 216 LEU B C 1
ATOM 5259 O O . LEU B 1 216 ? -4.5 26.266 29.562 1 97.56 216 LEU B O 1
ATOM 5263 N N . ASN B 1 217 ? -3.189 26.344 27.781 1 97.88 217 ASN B N 1
ATOM 5264 C CA . ASN B 1 217 ? -1.978 26.781 28.469 1 97.88 217 ASN B CA 1
ATOM 5265 C C . ASN B 1 217 ? -0.953 27.359 27.5 1 97.88 217 ASN B C 1
ATOM 5267 O O . ASN B 1 217 ? -0.223 26.609 26.844 1 97.88 217 ASN B O 1
ATOM 5271 N N . HIS B 1 218 ? -0.809 28.609 27.516 1 97.75 218 HIS B N 1
ATOM 5272 C CA . HIS B 1 218 ? -0.001 29.312 26.516 1 97.75 218 HIS B CA 1
ATOM 5273 C C . HIS B 1 218 ? 1.479 28.969 26.672 1 97.75 218 HIS B C 1
ATOM 5275 O O . HIS B 1 218 ? 2.283 29.266 25.781 1 97.75 218 HIS B O 1
ATOM 5281 N N . GLN B 1 219 ? 1.823 28.312 27.734 1 97 219 GLN B N 1
ATOM 5282 C CA . GLN B 1 219 ? 3.213 27.938 27.969 1 97 219 GLN B CA 1
ATOM 5283 C C . GLN B 1 219 ? 3.518 26.562 27.391 1 97 219 GLN B C 1
ATOM 5285 O O . GLN B 1 219 ? 4.66 26.109 27.422 1 97 219 GLN B O 1
ATOM 5290 N N . LYS B 1 220 ? 2.504 25.969 26.828 1 96.44 220 LYS B N 1
ATOM 5291 C CA . LYS B 1 220 ? 2.66 24.625 26.266 1 96.44 220 LYS B CA 1
ATOM 5292 C C . LYS B 1 220 ? 2.328 24.625 24.766 1 96.44 220 LYS B C 1
ATOM 5294 O O . LYS B 1 220 ? 1.682 25.531 24.266 1 96.44 220 LYS B O 1
ATOM 5299 N N . THR B 1 221 ? 2.828 23.625 24.125 1 97.44 221 THR B N 1
ATOM 5300 C CA . THR B 1 221 ? 2.553 23.469 22.703 1 97.44 221 THR B CA 1
ATOM 5301 C C . THR B 1 221 ? 1.201 22.797 22.484 1 97.44 221 THR B C 1
ATOM 5303 O O . THR B 1 221 ? 0.759 22 23.312 1 97.44 221 THR B O 1
ATOM 5306 N N . PRO B 1 222 ? 0.478 23.188 21.469 1 98.62 222 PRO B N 1
ATOM 5307 C CA . PRO B 1 222 ? -0.728 22.438 21.109 1 98.62 222 PRO B CA 1
ATOM 5308 C C . PRO B 1 222 ? -0.414 21.109 20.438 1 98.62 222 PRO B C 1
ATOM 5310 O O . PRO B 1 222 ? -1.329 20.344 20.094 1 98.62 222 PRO B O 1
ATOM 5313 N N . GLY B 1 223 ? 0.859 20.797 20.266 1 97.75 223 GLY B N 1
ATOM 5314 C CA . GLY B 1 223 ? 1.28 19.609 19.547 1 97.75 223 GLY B CA 1
ATOM 5315 C C . GLY B 1 223 ? 1.526 19.844 18.078 1 97.75 223 GLY B C 1
ATOM 5316 O O . GLY B 1 223 ? 1.554 21 17.625 1 97.75 223 GLY B O 1
ATOM 5317 N N . GLY B 1 224 ? 1.763 18.859 17.312 1 96.06 224 GLY B N 1
ATOM 5318 C CA . GLY B 1 224 ? 2.047 18.875 15.891 1 96.06 224 GLY B CA 1
ATOM 5319 C C . GLY B 1 224 ? 2.037 17.484 15.281 1 96.06 224 GLY B C 1
ATOM 5320 O O . GLY B 1 224 ? 2.158 16.484 15.984 1 96.06 224 GLY B O 1
ATOM 5321 N N . SER B 1 225 ? 1.792 17.344 13.898 1 97.62 225 SER B N 1
ATOM 5322 C CA . SER B 1 225 ? 1.905 18.5 13.016 1 97.62 225 SER B CA 1
ATOM 5323 C C . SER B 1 225 ? 0.542 19.125 12.75 1 97.62 225 SER B C 1
ATOM 5325 O O . SER B 1 225 ? 0.427 20.062 11.953 1 97.62 225 SER B O 1
ATOM 5327 N N . SER B 1 226 ? -0.58 18.672 13.391 1 98.88 226 SER B N 1
ATOM 5328 C CA . SER B 1 226 ? -1.876 19.328 13.234 1 98.88 226 SER B CA 1
ATOM 5329 C C . SER B 1 226 ? -2.16 20.266 14.398 1 98.88 226 SER B C 1
ATOM 5331 O O . SER B 1 226 ? -3.283 20.328 14.898 1 98.88 226 SER B O 1
ATOM 5333 N N . GLY B 1 227 ? -1.165 20.953 14.773 1 98.88 227 GLY B N 1
ATOM 5334 C CA . GLY B 1 227 ? -1.264 21.812 15.938 1 98.88 227 GLY B CA 1
ATOM 5335 C C . GLY B 1 227 ? -2.221 22.984 15.742 1 98.88 227 GLY B C 1
ATOM 5336 O O . GLY B 1 227 ? -2.936 23.359 16.672 1 98.88 227 GLY B O 1
ATOM 5337 N N . GLY B 1 228 ? -2.178 23.625 14.57 1 98.94 228 GLY B N 1
ATOM 5338 C CA . GLY B 1 228 ? -3.141 24.672 14.281 1 98.94 228 GLY B CA 1
ATOM 5339 C C . GLY B 1 228 ? -4.582 24.203 14.391 1 98.94 228 GLY B C 1
ATOM 5340 O O . GLY B 1 228 ? -5.43 24.922 14.922 1 98.94 228 GLY B O 1
ATOM 5341 N N . GLU B 1 229 ? -4.859 23.031 13.922 1 98.94 229 GLU B N 1
ATOM 5342 C CA . GLU B 1 229 ? -6.191 22.453 14.031 1 98.94 229 GLU B CA 1
ATOM 5343 C C . GLU B 1 229 ? -6.598 22.266 15.484 1 98.94 229 GLU B C 1
ATOM 5345 O O . GLU B 1 229 ? -7.688 22.672 15.891 1 98.94 229 GLU B O 1
ATOM 5350 N N . GLY B 1 230 ? -5.656 21.641 16.203 1 98.88 230 GLY B N 1
ATOM 5351 C CA . GLY B 1 230 ? -5.938 21.406 17.609 1 98.88 230 GLY B CA 1
ATOM 5352 C C . GLY B 1 230 ? -6.238 22.672 18.391 1 98.88 230 GLY B C 1
ATOM 5353 O O . GLY B 1 230 ? -7.227 22.734 19.125 1 98.88 230 GLY B O 1
ATOM 5354 N N . ALA B 1 231 ? -5.445 23.672 18.188 1 98.94 231 ALA B N 1
ATOM 5355 C CA . ALA B 1 231 ? -5.594 24.922 18.906 1 98.94 231 ALA B CA 1
ATOM 5356 C C . ALA B 1 231 ? -6.902 25.625 18.531 1 98.94 231 ALA B C 1
ATOM 5358 O O . ALA B 1 231 ? -7.625 26.109 19.406 1 98.94 231 ALA B O 1
ATOM 5359 N N . LEU B 1 232 ? -7.172 25.641 17.266 1 98.94 232 LEU B N 1
ATOM 5360 C CA . LEU B 1 232 ? -8.359 26.344 16.797 1 98.94 232 LEU B CA 1
ATOM 5361 C C . LEU B 1 232 ? -9.625 25.688 17.344 1 98.94 232 LEU B C 1
ATOM 5363 O O . LEU B 1 232 ? -10.539 26.375 17.797 1 98.94 232 LEU B O 1
ATOM 5367 N N . ILE B 1 233 ? -9.727 24.406 17.297 1 98.94 233 ILE B N 1
ATOM 5368 C CA . ILE B 1 233 ? -10.914 23.688 17.75 1 98.94 233 ILE B CA 1
ATOM 5369 C C . ILE B 1 233 ? -11.039 23.781 19.266 1 98.94 233 ILE B C 1
ATOM 5371 O O . ILE B 1 233 ? -12.133 24.016 19.797 1 98.94 233 ILE B O 1
ATOM 5375 N N . ALA B 1 234 ? -9.93 23.625 19.953 1 98.75 234 ALA B N 1
ATOM 5376 C CA . ALA B 1 234 ? -9.953 23.719 21.406 1 98.75 234 ALA B CA 1
ATOM 5377 C C . ALA B 1 234 ? -10.375 25.125 21.859 1 98.75 234 ALA B C 1
ATOM 5379 O O . ALA B 1 234 ? -11.047 25.266 22.891 1 98.75 234 ALA B O 1
ATOM 5380 N N . GLY B 1 235 ? -9.992 26.109 21.125 1 98.56 235 GLY B N 1
ATOM 5381 C CA . GLY B 1 235 ? -10.359 27.469 21.422 1 98.56 235 GLY B CA 1
ATOM 5382 C C . GLY B 1 235 ? -11.781 27.812 21.016 1 98.56 235 GLY B C 1
ATOM 5383 O O . GLY B 1 235 ? -12.273 28.906 21.312 1 98.56 235 GLY B O 1
ATOM 5384 N N . GLY B 1 236 ? -12.438 26.938 20.328 1 98.38 236 GLY B N 1
ATOM 5385 C CA . GLY B 1 236 ? -13.836 27.109 19.969 1 98.38 236 GLY B CA 1
ATOM 5386 C C . GLY B 1 236 ? -14.016 27.734 18.594 1 98.38 236 GLY B C 1
ATOM 5387 O O . GLY B 1 236 ? -15.141 28.031 18.188 1 98.38 236 GLY B O 1
ATOM 5388 N N . GLY B 1 237 ? -12.953 27.875 17.875 1 98.69 237 GLY B N 1
ATOM 5389 C CA . GLY B 1 237 ? -13.008 28.594 16.609 1 98.69 237 GLY B CA 1
ATOM 5390 C C . GLY B 1 237 ? -13.43 27.719 15.453 1 98.69 237 GLY B C 1
ATOM 5391 O O . GLY B 1 237 ? -13.711 28.219 14.359 1 98.69 237 GLY B O 1
ATOM 5392 N N . SER B 1 238 ? -13.469 26.406 15.625 1 98.69 238 SER B N 1
ATOM 5393 C CA . SER B 1 238 ? -13.945 25.438 14.633 1 98.69 238 SER B CA 1
ATOM 5394 C C . SER B 1 238 ? -14.562 24.219 15.297 1 98.69 238 SER B C 1
ATOM 5396 O O . SER B 1 238 ? -14.242 23.906 16.438 1 98.69 238 SER B O 1
ATOM 5398 N N . LEU B 1 239 ? -15.492 23.578 14.617 1 97.56 239 LEU B N 1
ATOM 5399 C CA . LEU B 1 239 ? -16.156 22.391 15.125 1 97.56 239 LEU B CA 1
ATOM 5400 C C . LEU B 1 239 ? -15.422 21.125 14.664 1 97.56 239 LEU B C 1
ATOM 5402 O O . LEU B 1 239 ? -15.422 20.109 15.367 1 97.56 239 LEU B O 1
ATOM 5406 N N . LEU B 1 240 ? -14.969 21.234 13.539 1 98.75 240 LEU B N 1
ATOM 5407 C CA . LEU B 1 240 ? -14.359 20.094 12.852 1 98.75 240 LEU B CA 1
ATOM 5408 C C . LEU B 1 240 ? -13.133 20.531 12.055 1 98.75 240 LEU B C 1
ATOM 5410 O O . LEU B 1 240 ? -13.148 21.578 11.406 1 98.75 240 LEU B O 1
ATOM 5414 N N . GLY B 1 241 ? -12.109 19.781 12.211 1 98.88 241 GLY B N 1
ATOM 5415 C CA . GLY B 1 241 ? -10.914 20.016 11.422 1 98.88 241 GLY B CA 1
ATOM 5416 C C . GLY B 1 241 ? -10.359 18.75 10.789 1 98.88 241 GLY B C 1
ATOM 5417 O O . GLY B 1 241 ? -10.594 17.641 11.289 1 98.88 241 GLY B O 1
ATOM 5418 N N . ILE B 1 242 ? -9.672 18.938 9.648 1 98.94 242 ILE B N 1
ATOM 5419 C CA . ILE B 1 242 ? -8.984 17.828 9 1 98.94 242 ILE B CA 1
ATOM 5420 C C . ILE B 1 242 ? -7.473 17.969 9.203 1 98.94 242 ILE B C 1
ATOM 5422 O O . ILE B 1 242 ? -6.883 18.984 8.82 1 98.94 242 ILE B O 1
ATOM 5426 N N . GLY B 1 243 ? -6.922 17 9.867 1 98.81 243 GLY B N 1
ATOM 5427 C CA . GLY B 1 243 ? -5.484 16.922 10.062 1 98.81 243 GLY B CA 1
ATOM 5428 C C . GLY B 1 243 ? -4.855 15.719 9.375 1 98.81 243 GLY B C 1
ATOM 5429 O O . GLY B 1 243 ? -5.469 15.109 8.5 1 98.81 243 GLY B O 1
ATOM 5430 N N . SER B 1 244 ? -3.594 15.539 9.633 1 98.44 244 SER B N 1
ATOM 5431 C CA . SER B 1 244 ? -2.852 14.391 9.133 1 98.44 244 SER B CA 1
ATOM 5432 C C . SER B 1 244 ? -1.989 13.773 10.227 1 98.44 244 SER B C 1
ATOM 5434 O O . SER B 1 244 ? -1.698 14.414 11.234 1 98.44 244 SER B O 1
ATOM 5436 N N . ASP B 1 245 ? -1.676 12.477 10.008 1 98.44 245 ASP B N 1
ATOM 5437 C CA . ASP B 1 245 ? -0.949 11.766 11.055 1 98.44 245 ASP B CA 1
ATOM 5438 C C . ASP B 1 245 ? -0.053 10.68 10.453 1 98.44 245 ASP B C 1
ATOM 5440 O O . ASP B 1 245 ? -0.542 9.734 9.836 1 98.44 245 ASP B O 1
ATOM 5444 N N . VAL B 1 246 ? 1.229 10.852 10.633 1 96.38 246 VAL B N 1
ATOM 5445 C CA . VAL B 1 246 ? 2.203 9.812 10.32 1 96.38 246 VAL B CA 1
ATOM 5446 C C . VAL B 1 246 ? 2.676 9.148 11.617 1 96.38 246 VAL B C 1
ATOM 5448 O O . VAL B 1 246 ? 2.586 7.926 11.758 1 96.38 246 VAL B O 1
ATOM 5451 N N . ALA B 1 247 ? 3.061 10 12.531 1 95.94 247 ALA B N 1
ATOM 5452 C CA . ALA B 1 247 ? 3.66 9.547 13.789 1 95.94 247 ALA B CA 1
ATOM 5453 C C . ALA B 1 247 ? 3.045 10.273 14.977 1 95.94 247 ALA B C 1
ATOM 5455 O O . ALA B 1 247 ? 3.756 10.695 15.891 1 95.94 247 ALA B O 1
ATOM 5456 N N . GLY B 1 248 ? 1.74 10.523 14.891 1 97.25 248 GLY B N 1
ATOM 5457 C CA . GLY B 1 248 ? 1.077 11.125 16.031 1 97.25 248 GLY B CA 1
ATOM 5458 C C . GLY B 1 248 ? 0.435 12.461 15.727 1 97.25 248 GLY B C 1
ATOM 5459 O O . GLY B 1 248 ? -0.268 13.023 16.562 1 97.25 248 GLY B O 1
ATOM 5460 N N . SER B 1 249 ? 0.48 12.906 14.57 1 98.19 249 SER B N 1
ATOM 5461 C CA . SER B 1 249 ? 0.225 14.297 14.219 1 98.19 249 SER B CA 1
ATOM 5462 C C . SER B 1 249 ? -1.262 14.625 14.305 1 98.19 249 SER B C 1
ATOM 5464 O O . SER B 1 249 ? -1.649 15.797 14.234 1 98.19 249 SER B O 1
ATOM 5466 N N . ILE B 1 250 ? -2.141 13.719 14.422 1 98.75 250 ILE B N 1
ATOM 5467 C CA . ILE B 1 250 ? -3.525 13.984 14.805 1 98.75 250 ILE B CA 1
ATOM 5468 C C . ILE B 1 250 ? -3.719 13.688 16.281 1 98.75 250 ILE B C 1
ATOM 5470 O O . ILE B 1 250 ? -4.32 14.492 17.016 1 98.75 250 ILE B O 1
ATOM 5474 N N . ARG B 1 251 ? -3.133 12.633 16.766 1 97.62 251 ARG B N 1
ATOM 5475 C CA . ARG B 1 251 ? -3.324 12.102 18.125 1 97.62 251 ARG B CA 1
ATOM 5476 C C . ARG B 1 251 ? -2.717 13.039 19.156 1 97.62 251 ARG B C 1
ATOM 5478 O O . ARG B 1 251 ? -3.322 13.289 20.203 1 97.62 251 ARG B O 1
ATOM 5485 N N . LEU B 1 252 ? -1.593 13.625 18.844 1 98.25 252 LEU B N 1
ATOM 5486 C CA . LEU B 1 252 ? -0.906 14.461 19.828 1 98.25 252 LEU B CA 1
ATOM 5487 C C . LEU B 1 252 ? -1.612 15.805 19.984 1 98.25 252 LEU B C 1
ATOM 5489 O O . LEU B 1 252 ? -1.964 16.203 21.094 1 98.25 252 LEU B O 1
ATOM 5493 N N . PRO B 1 253 ? -1.872 16.484 18.875 1 98.75 253 PRO B N 1
ATOM 5494 C CA . PRO B 1 253 ? -2.625 17.734 19.047 1 98.75 253 PRO B CA 1
ATOM 5495 C C . PRO B 1 253 ? -3.975 17.516 19.719 1 98.75 253 PRO B C 1
ATOM 5497 O O . PRO B 1 253 ? -4.406 18.344 20.531 1 98.75 253 PRO B O 1
ATOM 5500 N N . SER B 1 254 ? -4.645 16.438 19.406 1 98.69 254 SER B N 1
ATOM 5501 C CA . SER B 1 254 ? -5.914 16.141 20.062 1 98.69 254 SER B CA 1
ATOM 5502 C C . SER B 1 254 ? -5.734 15.938 21.562 1 98.69 254 SER B C 1
ATOM 5504 O O . SER B 1 254 ? -6.496 16.484 22.359 1 98.69 254 SER B O 1
ATOM 5506 N N . SER B 1 255 ? -4.723 15.203 21.938 1 96.56 255 SER B N 1
ATOM 5507 C CA . SER B 1 255 ? -4.441 14.938 23.359 1 96.56 255 SER B CA 1
ATOM 5508 C C . SER B 1 255 ? -4.035 16.219 24.078 1 96.56 255 SER B C 1
ATOM 5510 O O . SER B 1 255 ? -4.555 16.516 25.156 1 96.56 255 SER B O 1
ATOM 5512 N N . PHE B 1 256 ? -3.143 16.984 23.484 1 97.88 256 PHE B N 1
ATOM 5513 C CA . PHE B 1 256 ? -2.582 18.156 24.125 1 97.88 256 PHE B CA 1
ATOM 5514 C C . PHE B 1 256 ? -3.643 19.25 24.297 1 97.88 256 PHE B C 1
ATOM 5516 O O . PHE B 1 256 ? -3.578 20.047 25.219 1 97.88 256 PHE B O 1
ATOM 5523 N N . CYS B 1 257 ? -4.672 19.219 23.438 1 98.44 257 CYS B N 1
ATOM 5524 C CA . CYS B 1 257 ? -5.672 20.266 23.438 1 98.44 257 CYS B CA 1
ATOM 5525 C C . CYS B 1 257 ? -7 19.766 23.984 1 98.44 257 CYS B C 1
ATOM 5527 O O . CYS B 1 257 ? -8.016 20.453 23.906 1 98.44 257 CYS B O 1
ATOM 5529 N N . GLY B 1 258 ? -7.062 18.547 24.5 1 97.38 258 GLY B N 1
ATOM 5530 C CA . GLY B 1 258 ? -8.273 18.016 25.094 1 97.38 258 GLY B CA 1
ATOM 5531 C C . GLY B 1 258 ? -9.367 17.734 24.094 1 97.38 258 GLY B C 1
ATOM 5532 O O . GLY B 1 258 ? -10.531 18.031 24.328 1 97.38 258 GLY B O 1
ATOM 5533 N N . LEU B 1 259 ? -8.977 17.219 22.922 1 98.62 259 LEU B N 1
ATOM 5534 C CA . LEU B 1 259 ? -9.898 16.969 21.828 1 98.62 259 LEU B CA 1
ATOM 5535 C C . LEU B 1 259 ? -9.945 15.484 21.484 1 98.62 259 LEU B C 1
ATOM 5537 O O . LEU B 1 259 ? -9.266 14.672 22.125 1 98.62 259 LEU B O 1
ATOM 5541 N N . CYS B 1 260 ? -10.844 15.133 20.625 1 98.62 260 CYS B N 1
ATOM 5542 C CA . CYS B 1 260 ? -10.898 13.812 20 1 98.62 260 CYS B CA 1
ATOM 5543 C C . CYS B 1 260 ? -10.344 13.852 18.578 1 98.62 260 CYS B C 1
ATOM 5545 O O . CYS B 1 260 ? -10.617 14.789 17.828 1 98.62 260 CYS B O 1
ATOM 5547 N N . GLY B 1 261 ? -9.516 12.938 18.25 1 98.75 261 GLY B N 1
ATOM 5548 C CA . GLY B 1 261 ? -8.969 12.789 16.906 1 98.75 261 GLY B CA 1
ATOM 5549 C C . GLY B 1 261 ? -8.93 11.344 16.438 1 98.75 261 GLY B C 1
ATOM 5550 O O . GLY B 1 261 ? -8.867 10.422 17.25 1 98.75 261 GLY B O 1
ATOM 5551 N N . LEU B 1 262 ? -9.016 11.141 15.117 1 98.56 262 LEU B N 1
ATOM 5552 C CA . LEU B 1 262 ? -9 9.789 14.57 1 98.56 262 LEU B CA 1
ATOM 5553 C C . LEU B 1 262 ? -7.934 9.664 13.484 1 98.56 262 LEU B C 1
ATOM 5555 O O . LEU B 1 262 ? -7.926 10.438 12.523 1 98.56 262 LEU B O 1
ATOM 5559 N N . LYS B 1 263 ? -7.012 8.852 13.719 1 98.31 263 LYS B N 1
ATOM 5560 C CA . LYS B 1 263 ? -6.164 8.359 12.633 1 98.31 263 LYS B CA 1
ATOM 5561 C C . LYS B 1 263 ? -6.742 7.094 12.016 1 98.31 263 LYS B C 1
ATOM 5563 O O . LYS B 1 263 ? -6.664 6.016 12.602 1 98.31 263 LYS B O 1
ATOM 5568 N N . PRO B 1 264 ? -7.367 7.203 10.891 1 97 264 PRO B N 1
ATOM 5569 C CA . PRO B 1 264 ? -7.969 6.008 10.297 1 97 264 PRO B CA 1
ATOM 5570 C C . PRO B 1 264 ? -6.926 5.012 9.789 1 97 264 PRO B C 1
ATOM 5572 O O . PRO B 1 264 ? -5.723 5.266 9.891 1 97 264 PRO B O 1
ATOM 5575 N N . THR B 1 265 ? -7.445 3.816 9.398 1 94.06 265 THR B N 1
ATOM 5576 C CA . THR B 1 265 ? -6.594 2.84 8.734 1 94.06 265 THR B CA 1
ATOM 5577 C C . THR B 1 265 ? -6.008 3.424 7.449 1 94.06 265 THR B C 1
ATOM 5579 O O . THR B 1 265 ? -6.617 4.289 6.816 1 94.06 265 THR B O 1
ATOM 5582 N N . GLY B 1 266 ? -4.871 2.953 7.152 1 93.44 266 GLY B N 1
ATOM 5583 C CA . GLY B 1 266 ? -4.215 3.432 5.949 1 93.44 266 GLY B CA 1
ATOM 5584 C C . GLY B 1 266 ? -5.07 3.291 4.703 1 93.44 266 GLY B C 1
ATOM 5585 O O . GLY B 1 266 ? -5.793 2.303 4.551 1 93.44 266 GLY B O 1
ATOM 5586 N N . PHE B 1 267 ? -5.074 4.324 3.891 1 93.25 267 PHE B N 1
ATOM 5587 C CA . PHE B 1 267 ? -5.688 4.344 2.568 1 93.25 267 PHE B CA 1
ATOM 5588 C C . PHE B 1 267 ? -7.203 4.43 2.676 1 93.25 267 PHE B C 1
ATOM 5590 O O . PHE B 1 267 ? -7.918 4.145 1.712 1 93.25 267 PHE B O 1
ATOM 5597 N N . ARG B 1 268 ? -7.688 4.777 3.832 1 96.62 268 ARG B N 1
ATOM 5598 C CA . ARG B 1 268 ? -9.125 4.918 4.023 1 96.62 268 ARG B CA 1
ATOM 5599 C C . ARG B 1 268 ? -9.625 6.25 3.477 1 96.62 268 ARG B C 1
ATOM 5601 O O . ARG B 1 268 ? -10.789 6.371 3.076 1 96.62 268 ARG B O 1
ATOM 5608 N N . ILE B 1 269 ? -8.773 7.262 3.543 1 98.25 269 ILE B N 1
ATOM 5609 C CA . ILE B 1 269 ? -9.055 8.594 3.025 1 98.25 269 ILE B CA 1
ATOM 5610 C C . ILE B 1 269 ? -7.988 8.992 2.006 1 98.25 269 ILE B C 1
ATOM 5612 O O . ILE B 1 269 ? -6.797 8.75 2.219 1 98.25 269 ILE B O 1
ATOM 5616 N N . SER B 1 270 ? -8.484 9.594 0.932 1 98.25 270 SER B N 1
ATOM 5617 C CA . SER B 1 270 ? -7.586 9.961 -0.158 1 98.25 270 SER B CA 1
ATOM 5618 C C . SER B 1 270 ? -6.562 11 0.295 1 98.25 270 SER B C 1
ATOM 5620 O O . SER B 1 270 ? -6.891 11.914 1.057 1 98.25 270 SER B O 1
ATOM 5622 N N . LYS B 1 271 ? -5.387 10.922 -0.264 1 96.75 271 LYS B N 1
ATOM 5623 C CA . LYS B 1 271 ? -4.34 11.906 -0.005 1 96.75 271 LYS B CA 1
ATOM 5624 C C . LYS B 1 271 ? -3.998 12.688 -1.27 1 96.75 271 LYS B C 1
ATOM 5626 O O . LYS B 1 271 ? -2.98 13.383 -1.319 1 96.75 271 LYS B O 1
ATOM 5631 N N . LEU B 1 272 ? -4.828 12.469 -2.281 1 97.44 272 LEU B N 1
ATOM 5632 C CA . LEU B 1 272 ? -4.594 13.234 -3.5 1 97.44 272 LEU B CA 1
ATOM 5633 C C . LEU B 1 272 ? -4.801 14.727 -3.252 1 97.44 272 LEU B C 1
ATOM 5635 O O . LEU B 1 272 ? -5.855 15.133 -2.756 1 97.44 272 LEU B O 1
ATOM 5639 N N . GLY B 1 273 ? -3.805 15.508 -3.629 1 97.38 273 GLY B N 1
ATOM 5640 C CA . GLY B 1 273 ? -3.855 16.938 -3.389 1 97.38 273 GLY B CA 1
ATOM 5641 C C . GLY B 1 273 ? -3.301 17.344 -2.035 1 97.38 273 GLY B C 1
ATOM 5642 O O . GLY B 1 273 ? -3.715 18.344 -1.461 1 97.38 273 GLY B O 1
ATOM 5643 N N . VAL B 1 274 ? -2.414 16.562 -1.473 1 97.12 274 VAL B N 1
ATOM 5644 C CA . VAL B 1 274 ? -1.782 16.828 -0.185 1 97.12 274 VAL B CA 1
ATOM 5645 C C . VAL B 1 274 ? -0.265 16.875 -0.352 1 97.12 274 VAL B C 1
ATOM 5647 O O . VAL B 1 274 ? 0.328 15.953 -0.925 1 97.12 274 VAL B O 1
ATOM 5650 N N . ILE B 1 275 ? 0.348 17.859 0.134 1 95.44 275 ILE B N 1
ATOM 5651 C CA . ILE B 1 275 ? 1.794 18.016 0.026 1 95.44 275 ILE B CA 1
ATOM 5652 C C . ILE B 1 275 ? 2.479 17.312 1.196 1 95.44 275 ILE B C 1
ATOM 5654 O O . ILE B 1 275 ? 1.999 17.375 2.332 1 95.44 275 ILE B O 1
ATOM 5658 N N . SER B 1 276 ? 3.584 16.641 0.894 1 93.69 276 SER B N 1
ATOM 5659 C CA . SER B 1 276 ? 4.355 15.969 1.938 1 93.69 276 SER B CA 1
ATOM 5660 C C . SER B 1 276 ? 5.844 15.977 1.615 1 93.69 276 SER B C 1
ATOM 5662 O O . SER B 1 276 ? 6.242 15.672 0.488 1 93.69 276 SER B O 1
ATOM 5664 N N . PRO B 1 277 ? 6.66 16.312 2.596 1 93.62 277 PRO B N 1
ATOM 5665 C CA . PRO B 1 277 ? 8.109 16.25 2.373 1 93.62 277 PRO B CA 1
ATOM 5666 C C . PRO B 1 277 ? 8.656 14.828 2.439 1 93.62 277 PRO B C 1
ATOM 5668 O O . PRO B 1 277 ? 9.836 14.602 2.166 1 93.62 277 PRO B O 1
ATOM 5671 N N . ILE B 1 278 ? 7.891 13.898 2.797 1 94.5 278 ILE B N 1
ATOM 5672 C CA . ILE B 1 278 ? 8.359 12.523 2.906 1 94.5 278 ILE B CA 1
ATOM 5673 C C . ILE B 1 278 ? 7.539 11.625 1.979 1 94.5 278 ILE B C 1
ATOM 5675 O O . ILE B 1 278 ? 7.25 10.477 2.314 1 94.5 278 ILE B O 1
ATOM 5679 N N . ALA B 1 279 ? 7.109 12.164 0.896 1 93.69 279 ALA B N 1
ATOM 5680 C CA . ALA B 1 279 ? 6.367 11.391 -0.097 1 93.69 279 ALA B CA 1
ATOM 5681 C C . ALA B 1 279 ? 7.184 10.195 -0.579 1 93.69 279 ALA B C 1
ATOM 5683 O O . ALA B 1 279 ? 8.398 10.305 -0.786 1 93.69 279 ALA B O 1
ATOM 5684 N N . GLY B 1 280 ? 6.523 9.062 -0.753 1 94.44 280 GLY B N 1
ATOM 5685 C CA . GLY B 1 280 ? 7.184 7.859 -1.241 1 94.44 280 GLY B CA 1
ATOM 5686 C C . GLY B 1 280 ? 7.535 6.883 -0.137 1 94.44 280 GLY B C 1
ATOM 5687 O O . GLY B 1 280 ? 7.82 5.711 -0.404 1 94.44 280 GLY B O 1
ATOM 5688 N N . MET B 1 281 ? 7.617 7.383 1.084 1 95.12 281 MET B N 1
ATOM 5689 C CA . MET B 1 281 ? 7.863 6.531 2.242 1 95.12 281 MET B CA 1
ATOM 5690 C C . MET B 1 281 ? 6.688 5.586 2.48 1 95.12 281 MET B C 1
ATOM 5692 O O . MET B 1 281 ? 5.531 6.016 2.496 1 95.12 281 MET B O 1
ATOM 5696 N N . SER B 1 282 ? 7.023 4.277 2.639 1 92.88 282 SER B N 1
ATOM 5697 C CA . SER B 1 282 ? 5.926 3.316 2.705 1 92.88 282 SER B CA 1
ATOM 5698 C C . SER B 1 282 ? 5.988 2.496 3.988 1 92.88 282 SER B C 1
ATOM 5700 O O . SER B 1 282 ? 5.094 1.688 4.258 1 92.88 282 SER B O 1
ATOM 5702 N N . SER B 1 283 ? 6.945 2.666 4.809 1 95.62 283 SER B N 1
ATOM 5703 C CA . SER B 1 283 ? 7.105 1.871 6.023 1 95.62 283 SER B CA 1
ATOM 5704 C C . SER B 1 283 ? 6.086 2.275 7.086 1 95.62 283 SER B C 1
ATOM 5706 O O . SER B 1 283 ? 5.656 1.443 7.887 1 95.62 283 SER B O 1
ATOM 5708 N N . VAL B 1 284 ? 5.777 3.559 7.094 1 95.44 284 VAL B N 1
ATOM 5709 C CA . VAL B 1 284 ? 4.766 4.102 7.996 1 95.44 284 VAL B CA 1
ATOM 5710 C C . VAL B 1 284 ? 3.738 4.902 7.199 1 95.44 284 VAL B C 1
ATOM 5712 O O . VAL B 1 284 ? 4.051 5.961 6.656 1 95.44 284 VAL B O 1
ATOM 5715 N N . ILE B 1 285 ? 2.553 4.465 7.207 1 93.81 285 ILE B N 1
ATOM 5716 C CA . ILE B 1 285 ? 1.5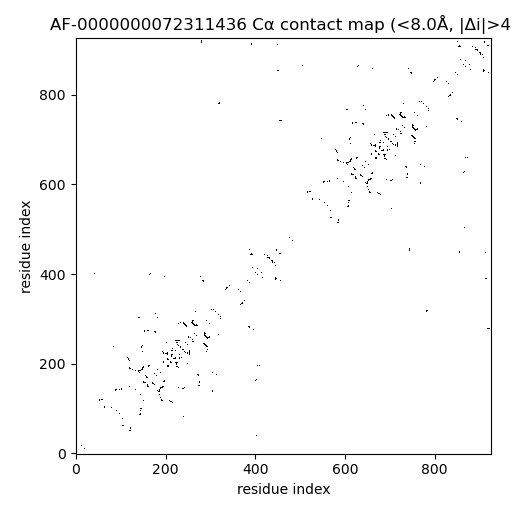46 5.039 6.32 1 93.81 285 ILE B CA 1
ATOM 5717 C C . ILE B 1 285 ? 0.932 6.277 6.973 1 93.81 285 ILE B C 1
ATOM 5719 O O . ILE B 1 285 ? 0.404 6.203 8.086 1 93.81 285 ILE B O 1
ATOM 5723 N N . GLY B 1 286 ? 1.095 7.41 6.305 1 95 286 GLY B N 1
ATOM 5724 C CA . GLY B 1 286 ? 0.426 8.625 6.738 1 95 286 GLY B CA 1
ATOM 5725 C C . GLY B 1 286 ? -1.027 8.695 6.309 1 95 286 GLY B C 1
ATOM 5726 O O . GLY B 1 286 ? -1.38 8.234 5.219 1 95 286 GLY B O 1
ATOM 5727 N N . MET B 1 287 ? -1.835 9.359 7.168 1 96.38 287 MET B N 1
ATOM 5728 C CA . MET B 1 287 ? -3.271 9.406 6.918 1 96.38 287 MET B CA 1
ATOM 5729 C C . MET B 1 287 ? -3.834 10.789 7.223 1 96.38 287 MET B C 1
ATOM 5731 O O . MET B 1 287 ? -3.268 11.531 8.023 1 96.38 287 MET B O 1
ATOM 5735 N N . LEU B 1 288 ? -4.863 11.094 6.469 1 98.62 288 LEU B N 1
ATOM 5736 C CA . LEU B 1 288 ? -5.707 12.211 6.883 1 98.62 288 LEU B CA 1
ATOM 5737 C C . LEU B 1 288 ? -6.805 11.742 7.832 1 98.62 288 LEU B C 1
ATOM 5739 O O . LEU B 1 288 ? -7.195 10.57 7.809 1 98.62 288 LEU B O 1
ATOM 5743 N N . GLY B 1 289 ? -7.215 12.633 8.688 1 98.75 289 GLY B N 1
ATOM 5744 C CA . GLY B 1 289 ? -8.281 12.297 9.617 1 98.75 289 GLY B CA 1
ATOM 5745 C C . GLY B 1 289 ? -8.883 13.508 10.305 1 98.75 289 GLY B C 1
ATOM 5746 O O . GLY B 1 289 ? -8.32 14.602 10.25 1 98.75 289 GLY B O 1
ATOM 5747 N N . PRO B 1 290 ? -9.977 13.305 10.922 1 98.88 290 PRO B N 1
ATOM 5748 C CA . PRO B 1 290 ? -10.695 14.414 11.539 1 98.88 290 PRO B CA 1
ATOM 5749 C C . PRO B 1 290 ? -10.273 14.656 12.992 1 98.88 290 PRO B C 1
ATOM 5751 O O . PRO B 1 290 ? -9.797 13.742 13.656 1 98.88 290 PRO B O 1
ATOM 5754 N N . ILE B 1 291 ? -10.383 15.836 13.422 1 98.94 291 ILE B N 1
ATOM 5755 C CA . ILE B 1 291 ? -10.242 16.297 14.797 1 98.94 291 ILE B CA 1
ATOM 5756 C C . ILE B 1 291 ? -11.484 17.078 15.203 1 98.94 291 ILE B C 1
ATOM 5758 O O . ILE B 1 291 ? -11.984 17.906 14.438 1 98.94 291 ILE B O 1
ATOM 5762 N N . ALA B 1 292 ? -12.031 16.812 16.359 1 98.88 292 ALA B N 1
ATOM 5763 C CA . ALA B 1 292 ? -13.219 17.5 16.859 1 98.88 292 ALA B CA 1
ATOM 5764 C C . ALA B 1 292 ? -13.273 17.438 18.391 1 98.88 292 ALA B C 1
ATOM 5766 O O . ALA B 1 292 ? -12.352 16.938 19.031 1 98.88 292 ALA B O 1
ATOM 5767 N N . ARG B 1 293 ? -14.352 17.938 18.938 1 98.19 293 ARG B N 1
ATOM 5768 C CA . ARG B 1 293 ? -14.469 18.031 20.391 1 98.19 293 ARG B CA 1
ATOM 5769 C C . ARG B 1 293 ? -15.039 16.75 20.984 1 98.19 293 ARG B C 1
ATOM 5771 O O . ARG B 1 293 ? -14.891 16.484 22.172 1 98.19 293 ARG B O 1
ATOM 5778 N N . ASP B 1 294 ? -15.688 16.031 20.094 1 97.69 294 ASP B N 1
ATOM 5779 C CA . ASP B 1 294 ? -16.312 14.812 20.609 1 97.69 294 ASP B CA 1
ATOM 5780 C C . ASP B 1 294 ? -16.297 13.703 19.562 1 97.69 294 ASP B C 1
ATOM 5782 O O . ASP B 1 294 ? -16.078 13.969 18.375 1 97.69 294 ASP B O 1
ATOM 5786 N N . VAL B 1 295 ? -16.531 12.484 20.016 1 97.5 295 VAL B N 1
ATOM 5787 C CA . VAL B 1 295 ? -16.422 11.281 19.203 1 97.5 295 VAL B CA 1
ATOM 5788 C C . VAL B 1 295 ? -17.547 11.266 18.156 1 97.5 295 VAL B C 1
ATOM 5790 O O . VAL B 1 295 ? -17.344 10.82 17.031 1 97.5 295 VAL B O 1
ATOM 5793 N N . ASP B 1 296 ? -18.719 11.75 18.484 1 97.81 296 ASP B N 1
ATOM 5794 C CA . ASP B 1 296 ? -19.859 11.75 17.562 1 97.81 296 ASP B CA 1
ATOM 5795 C C . ASP B 1 296 ? -19.562 12.602 16.328 1 97.81 296 ASP B C 1
ATOM 5797 O O . ASP B 1 296 ? -19.984 12.266 15.219 1 97.81 296 ASP B O 1
ATOM 5801 N N . SER B 1 297 ? -18.891 13.672 16.562 1 98.56 297 SER B N 1
ATOM 5802 C CA . SER B 1 297 ? -18.5 14.523 15.445 1 98.56 297 SER B CA 1
ATOM 5803 C C . SER B 1 297 ? -17.547 13.797 14.5 1 98.56 297 SER B C 1
ATOM 5805 O O . SER B 1 297 ? -17.656 13.938 13.273 1 98.56 297 SER B O 1
ATOM 5807 N N . LEU B 1 298 ? -16.625 13.039 15.086 1 98.69 298 LEU B N 1
ATOM 5808 C CA . LEU B 1 298 ? -15.711 12.258 14.258 1 98.69 298 LEU B CA 1
ATOM 5809 C C . LEU B 1 298 ? -16.469 11.227 13.43 1 98.69 298 LEU B C 1
ATOM 5811 O O . LEU B 1 298 ? -16.188 11.055 12.242 1 98.69 298 LEU B O 1
ATOM 5815 N N . ALA B 1 299 ? -17.391 10.547 14.094 1 98.38 299 ALA B N 1
ATOM 5816 C CA . ALA B 1 299 ? -18.172 9.523 13.414 1 98.38 299 ALA B CA 1
ATOM 5817 C C . ALA B 1 299 ? -18.984 10.133 12.258 1 98.38 299 ALA B C 1
ATOM 5819 O O . ALA B 1 299 ? -19.016 9.57 11.156 1 98.38 299 ALA B O 1
ATOM 5820 N N . LEU B 1 300 ? -19.594 11.25 12.531 1 98.56 300 LEU B N 1
ATOM 5821 C CA . LEU B 1 300 ? -20.375 11.914 11.492 1 98.56 300 LEU B CA 1
ATOM 5822 C C . LEU B 1 300 ? -19.484 12.328 10.328 1 98.56 300 LEU B C 1
ATOM 5824 O O . LEU B 1 300 ? -19.875 12.188 9.164 1 98.56 300 LEU B O 1
ATOM 5828 N N . CYS B 1 301 ? -18.344 12.828 10.617 1 98.81 301 CYS B N 1
ATOM 5829 C CA . CYS B 1 301 ? -17.406 13.227 9.578 1 98.81 301 CYS B CA 1
ATOM 5830 C C . CYS B 1 301 ? -16.984 12.023 8.734 1 98.81 301 CYS B C 1
ATOM 5832 O O . CYS B 1 301 ? -16.969 12.102 7.508 1 98.81 301 CYS B O 1
ATOM 5834 N N . MET B 1 302 ? -16.641 10.922 9.391 1 98.81 302 MET B N 1
ATOM 5835 C CA . MET B 1 302 ? -16.219 9.727 8.664 1 98.81 302 MET B CA 1
ATOM 5836 C C . MET B 1 302 ? -17.359 9.188 7.801 1 98.81 302 MET B C 1
ATOM 5838 O O . MET B 1 302 ? -17.125 8.742 6.672 1 98.81 302 MET B O 1
ATOM 5842 N N . LYS B 1 303 ? -18.562 9.219 8.352 1 98.62 303 LYS B N 1
ATOM 5843 C CA . LYS B 1 303 ? -19.719 8.805 7.57 1 98.62 303 LYS B CA 1
ATOM 5844 C C . LYS B 1 303 ? -19.859 9.648 6.305 1 98.62 303 LYS B C 1
ATOM 5846 O O . LYS B 1 303 ? -20.172 9.125 5.23 1 98.62 303 LYS B O 1
ATOM 5851 N N . ALA B 1 304 ? -19.609 10.883 6.449 1 98.69 304 ALA B N 1
ATOM 5852 C CA . ALA B 1 304 ? -19.703 11.812 5.32 1 98.69 304 ALA B CA 1
ATOM 5853 C C . ALA B 1 304 ? -18.594 11.562 4.305 1 98.69 304 ALA B C 1
ATOM 5855 O O . ALA B 1 304 ? -18.812 11.648 3.096 1 98.69 304 ALA B O 1
ATOM 5856 N N . LEU B 1 305 ? -17.391 11.242 4.77 1 98.81 305 LEU B N 1
ATOM 5857 C CA . LEU B 1 305 ? -16.219 11.117 3.906 1 98.81 305 LEU B CA 1
ATOM 5858 C C . LEU B 1 305 ? -16.234 9.781 3.172 1 98.81 305 LEU B C 1
ATOM 5860 O O . LEU B 1 305 ? -15.781 9.695 2.027 1 98.81 305 LEU B O 1
ATOM 5864 N N . LEU B 1 306 ? -16.672 8.734 3.844 1 98.5 306 LEU B N 1
ATOM 5865 C CA . LEU B 1 306 ? -16.672 7.402 3.26 1 98.5 306 LEU B CA 1
ATOM 5866 C C . LEU B 1 306 ? -17.906 7.176 2.396 1 98.5 306 LEU B C 1
ATOM 5868 O O . LEU B 1 306 ? -18.75 6.344 2.729 1 98.5 306 LEU B O 1
ATOM 5872 N N . CYS B 1 307 ? -17.922 7.812 1.226 1 98.12 307 CYS B N 1
ATOM 5873 C CA . CYS B 1 307 ? -19.062 7.824 0.322 1 98.12 307 CYS B CA 1
ATOM 5874 C C . CYS B 1 307 ? -18.625 7.547 -1.112 1 98.12 307 CYS B C 1
ATOM 5876 O O . CYS B 1 307 ? -17.438 7.465 -1.398 1 98.12 307 CYS B O 1
ATOM 5878 N N . GLU B 1 308 ? -19.578 7.457 -1.97 1 97.25 308 GLU B N 1
ATOM 5879 C CA . GLU B 1 308 ? -19.328 7.121 -3.369 1 97.25 308 GLU B CA 1
ATOM 5880 C C . GLU B 1 308 ? -18.438 8.164 -4.035 1 97.25 308 GLU B C 1
ATOM 5882 O O . GLU B 1 308 ? -17.594 7.824 -4.863 1 97.25 308 GLU B O 1
ATOM 5887 N N . GLU B 1 309 ? -18.609 9.414 -3.682 1 98.19 309 GLU B N 1
ATOM 5888 C CA . GLU B 1 309 ? -17.812 10.477 -4.285 1 98.19 309 GLU B CA 1
ATOM 5889 C C . GLU B 1 309 ? -16.328 10.297 -3.979 1 98.19 309 GLU B C 1
ATOM 5891 O O . GLU B 1 309 ? -15.477 10.469 -4.859 1 98.19 309 GLU B O 1
ATOM 5896 N N . MET B 1 310 ? -15.992 9.953 -2.762 1 98.62 310 MET B N 1
ATOM 5897 C CA . MET B 1 310 ? -14.617 9.664 -2.371 1 98.62 310 MET B CA 1
ATOM 5898 C C . MET B 1 310 ? -14.031 8.539 -3.219 1 98.62 310 MET B C 1
ATOM 5900 O O . MET B 1 310 ? -12.938 8.68 -3.768 1 98.62 310 MET B O 1
ATOM 5904 N N . PHE B 1 311 ? -14.789 7.508 -3.393 1 97.75 311 PHE B N 1
ATOM 5905 C CA . PHE B 1 311 ? -14.312 6.312 -4.078 1 97.75 311 PHE B CA 1
ATOM 5906 C C . PHE B 1 311 ? -14.172 6.566 -5.574 1 97.75 311 PHE B C 1
ATOM 5908 O O . PHE B 1 311 ? -13.297 5.992 -6.23 1 97.75 311 PHE B O 1
ATOM 5915 N N . ARG B 1 312 ? -15 7.352 -6.082 1 97.44 312 ARG B N 1
ATOM 5916 C CA . ARG B 1 312 ? -14.953 7.707 -7.496 1 97.44 312 ARG B CA 1
ATOM 5917 C C . ARG B 1 312 ? -13.766 8.609 -7.793 1 97.44 312 ARG B C 1
ATOM 5919 O O . ARG B 1 312 ? -13.055 8.414 -8.781 1 97.44 312 ARG B O 1
ATOM 5926 N N . LEU B 1 313 ? -13.531 9.586 -6.93 1 98.12 313 LEU B N 1
ATOM 5927 C CA . LEU B 1 313 ? -12.484 10.57 -7.156 1 98.12 313 LEU B CA 1
ATOM 5928 C C . LEU B 1 313 ? -11.102 9.945 -6.965 1 98.12 313 LEU B C 1
ATOM 5930 O O . LEU B 1 313 ? -10.133 10.383 -7.578 1 98.12 313 LEU B O 1
ATOM 5934 N N . ASP B 1 314 ? -11.023 8.961 -6.121 1 97.5 314 ASP B N 1
ATOM 5935 C CA . ASP B 1 314 ? -9.766 8.258 -5.895 1 97.5 314 ASP B CA 1
ATOM 5936 C C . ASP B 1 314 ? -9.977 6.742 -5.863 1 97.5 314 ASP B C 1
ATOM 5938 O O . ASP B 1 314 ? -10.281 6.18 -4.812 1 97.5 314 ASP B O 1
ATOM 5942 N N . PRO B 1 315 ? -9.672 6.094 -6.926 1 93.75 315 PRO B N 1
ATOM 5943 C CA . PRO B 1 315 ? -9.938 4.656 -7.016 1 93.75 315 PRO B CA 1
ATOM 5944 C C . PRO B 1 315 ? -8.992 3.822 -6.156 1 93.75 315 PRO B C 1
ATOM 5946 O O . PRO B 1 315 ? -9.18 2.611 -6.016 1 93.75 315 PRO B O 1
ATOM 5949 N N . THR B 1 316 ? -7.965 4.402 -5.559 1 93.12 316 THR B N 1
ATOM 5950 C CA . THR B 1 316 ? -7.047 3.662 -4.699 1 93.12 316 THR B CA 1
ATOM 5951 C C . THR B 1 316 ? -7.617 3.529 -3.291 1 93.12 316 THR B C 1
ATOM 5953 O O . THR B 1 316 ? -7.098 2.762 -2.477 1 93.12 316 THR B O 1
ATOM 5956 N N . VAL B 1 317 ? -8.688 4.277 -3.018 1 96.44 317 VAL B N 1
ATOM 5957 C CA . VAL B 1 317 ? -9.391 4.133 -1.749 1 96.44 317 VAL B CA 1
ATOM 5958 C C . VAL B 1 317 ? -10.406 3 -1.851 1 96.44 317 VAL B C 1
ATOM 5960 O O . VAL B 1 317 ? -11.32 3.051 -2.68 1 96.44 317 VAL B O 1
ATOM 5963 N N . PRO B 1 318 ? -10.258 1.908 -1.018 1 95.44 318 PRO B N 1
ATOM 5964 C CA . PRO B 1 318 ? -11.258 0.845 -1.085 1 95.44 318 PRO B CA 1
ATOM 5965 C C . PRO B 1 318 ? -12.68 1.355 -0.832 1 95.44 318 PRO B C 1
ATOM 5967 O O . PRO B 1 318 ? -12.906 2.111 0.116 1 95.44 318 PRO B O 1
ATOM 5970 N N . PRO B 1 319 ? -13.594 1.003 -1.646 1 95.75 319 PRO B N 1
ATOM 5971 C CA . PRO B 1 319 ? -14.961 1.516 -1.525 1 95.75 319 PRO B CA 1
ATOM 5972 C C . PRO B 1 319 ? -15.75 0.831 -0.413 1 95.75 319 PRO B C 1
ATOM 5974 O O . PRO B 1 319 ? -16.75 0.159 -0.683 1 95.75 319 PRO B O 1
ATOM 5977 N N . ILE B 1 320 ? -15.383 1.063 0.806 1 95.88 320 ILE B N 1
ATOM 5978 C CA . ILE B 1 320 ? -16.031 0.528 1.997 1 95.88 320 ILE B CA 1
ATOM 5979 C C . ILE B 1 320 ? -16.75 1.652 2.744 1 95.88 320 ILE B C 1
ATOM 5981 O O . ILE B 1 320 ? -16.109 2.496 3.371 1 95.88 320 ILE B O 1
ATOM 5985 N N . PRO B 1 321 ? -18.016 1.673 2.734 1 96.5 321 PRO B N 1
ATOM 5986 C CA . PRO B 1 321 ? -18.766 2.721 3.432 1 96.5 321 PRO B CA 1
ATOM 5987 C C . PRO B 1 321 ? -18.672 2.598 4.949 1 96.5 321 PRO B C 1
ATOM 5989 O O . PRO B 1 321 ? -18.172 1.597 5.465 1 96.5 321 PRO B O 1
ATOM 5992 N N . PHE B 1 322 ? -19.094 3.65 5.613 1 97.56 322 PHE B N 1
ATOM 5993 C CA . PHE B 1 322 ? -19.172 3.658 7.07 1 97.56 322 PHE B CA 1
ATOM 5994 C C . PHE B 1 322 ? -20.094 2.559 7.57 1 97.56 322 PHE B C 1
ATOM 5996 O O . PHE B 1 322 ? -21.172 2.346 7.016 1 97.56 322 PHE B O 1
ATOM 6003 N N . ASP B 1 323 ? -19.688 1.804 8.562 1 96 323 ASP B N 1
ATOM 6004 C CA . ASP B 1 323 ? -20.469 0.692 9.102 1 96 323 ASP B CA 1
ATOM 6005 C C . ASP B 1 323 ? -21.359 1.149 10.258 1 96 323 ASP B C 1
ATOM 6007 O O . ASP B 1 323 ? -20.969 1.02 11.422 1 96 323 ASP B O 1
ATOM 6011 N N . GLU B 1 324 ? -22.562 1.541 9.953 1 96.5 324 GLU B N 1
ATOM 6012 C CA . GLU B 1 324 ? -23.516 2.055 10.938 1 96.5 324 GLU B CA 1
ATOM 6013 C C . GLU B 1 324 ? -23.875 0.987 11.961 1 96.5 324 GLU B C 1
ATOM 6015 O O . GLU B 1 324 ? -24.062 1.289 13.141 1 96.5 324 GLU B O 1
ATOM 6020 N N . GLU B 1 325 ? -23.906 -0.239 11.516 1 95.5 325 GLU B N 1
ATOM 6021 C CA . GLU B 1 325 ? -24.281 -1.338 12.398 1 95.5 325 GLU B CA 1
ATOM 6022 C C . GLU B 1 325 ? -23.25 -1.551 13.5 1 95.5 325 GLU B C 1
ATOM 6024 O O . GLU B 1 325 ? -23.594 -1.707 14.672 1 95.5 325 GLU B O 1
ATOM 6029 N N . VAL B 1 326 ? -22.047 -1.509 13.078 1 93.62 326 VAL B N 1
ATOM 6030 C CA . VAL B 1 326 ? -20.984 -1.706 14.055 1 93.62 326 VAL B CA 1
ATOM 6031 C C . VAL B 1 326 ? -20.922 -0.512 15 1 93.62 326 VAL B C 1
ATOM 6033 O O . VAL B 1 326 ? -20.734 -0.68 16.203 1 93.62 326 VAL B O 1
ATOM 6036 N N . TYR B 1 327 ? -21.125 0.682 14.5 1 95.44 327 TYR B N 1
ATOM 6037 C CA . TYR B 1 327 ? -21.016 1.901 15.289 1 95.44 327 TYR B CA 1
ATOM 6038 C C . TYR B 1 327 ? -22.125 1.965 16.344 1 95.44 327 TYR B C 1
ATOM 6040 O O . TYR B 1 327 ? -21.891 2.424 17.469 1 95.44 327 TYR B O 1
ATOM 6048 N N . THR B 1 328 ? -23.297 1.44 16.047 1 95.69 328 THR B N 1
ATOM 6049 C CA . THR B 1 328 ? -24.438 1.579 16.953 1 95.69 328 THR B CA 1
ATOM 6050 C C . THR B 1 328 ? -24.609 0.324 17.812 1 95.69 328 THR B C 1
ATOM 6052 O O . THR B 1 328 ? -25.516 0.248 18.641 1 95.69 328 THR B O 1
ATOM 6055 N N . SER B 1 329 ? -23.703 -0.64 17.609 1 95.25 329 SER B N 1
ATOM 6056 C CA . SER B 1 329 ? -23.828 -1.899 18.344 1 95.25 329 SER B CA 1
ATOM 6057 C C . SER B 1 329 ? -23.594 -1.7 19.844 1 95.25 329 SER B C 1
ATOM 6059 O O . SER B 1 329 ? -22.703 -0.933 20.234 1 95.25 329 SER B O 1
ATOM 6061 N N . SER B 1 330 ? -24.375 -2.395 20.703 1 94.38 330 SER B N 1
ATOM 6062 C CA . SER B 1 330 ? -24.188 -2.357 22.156 1 94.38 330 SER B CA 1
ATOM 6063 C C . SER B 1 330 ? -23.688 -3.695 22.672 1 94.38 330 SER B C 1
ATOM 6065 O O . SER B 1 330 ? -23.734 -3.947 23.891 1 94.38 330 SER B O 1
ATOM 6067 N N . LYS B 1 331 ? -23.219 -4.496 21.719 1 96.06 331 LYS B N 1
ATOM 6068 C CA . LYS B 1 331 ? -22.688 -5.793 22.125 1 96.06 331 LYS B CA 1
ATOM 6069 C C . LYS B 1 331 ? -21.422 -5.633 22.953 1 96.06 331 LYS B C 1
ATOM 6071 O O . LYS B 1 331 ? -20.578 -4.77 22.641 1 96.06 331 LYS B O 1
ATOM 6076 N N . PRO B 1 332 ? -21.328 -6.422 24.062 1 97.19 332 PRO B N 1
ATOM 6077 C CA . PRO B 1 332 ? -20.078 -6.363 24.844 1 97.19 332 PRO B CA 1
ATOM 6078 C C . PRO B 1 332 ? -18.844 -6.672 24 1 97.19 332 PRO B C 1
ATOM 6080 O O . PRO B 1 332 ? -18.875 -7.57 23.141 1 97.19 332 PRO B O 1
ATOM 6083 N N . LEU B 1 333 ? -17.797 -5.953 24.266 1 96.88 333 LEU B N 1
ATOM 6084 C CA . LEU B 1 333 ? -16.547 -6.105 23.547 1 96.88 333 LEU B CA 1
ATOM 6085 C C . LEU B 1 333 ? -15.469 -6.707 24.438 1 96.88 333 LEU B C 1
ATOM 6087 O O . LEU B 1 333 ? -15.602 -6.715 25.672 1 96.88 333 LEU B O 1
ATOM 6091 N N . ARG B 1 334 ? -14.562 -7.41 23.859 1 97.06 334 ARG B N 1
ATOM 6092 C CA . ARG B 1 334 ? -13.297 -7.766 24.5 1 97.06 334 ARG B CA 1
ATOM 6093 C C . ARG B 1 334 ? -12.211 -6.75 24.156 1 97.06 334 ARG B C 1
ATOM 6095 O O . ARG B 1 334 ? -11.797 -6.633 23.016 1 97.06 334 ARG B O 1
ATOM 6102 N N . ILE B 1 335 ? -11.758 -5.973 25.172 1 96.94 335 ILE B N 1
ATOM 6103 C CA . ILE B 1 335 ? -10.906 -4.805 24.953 1 96.94 335 ILE B CA 1
ATOM 6104 C C . ILE B 1 335 ? -9.531 -5.039 25.578 1 96.94 335 ILE B C 1
ATOM 6106 O O . ILE B 1 335 ? -9.422 -5.316 26.766 1 96.94 335 ILE B O 1
ATOM 6110 N N . GLY B 1 336 ? -8.5 -5.023 24.688 1 96.75 336 GLY B N 1
ATOM 6111 C CA . GLY B 1 336 ? -7.133 -5.086 25.188 1 96.75 336 GLY B CA 1
ATOM 6112 C C . GLY B 1 336 ? -6.621 -3.748 25.688 1 96.75 336 GLY B C 1
ATOM 6113 O O . GLY B 1 336 ? -6.922 -2.705 25.109 1 96.75 336 GLY B O 1
ATOM 6114 N N . TYR B 1 337 ? -5.855 -3.801 26.812 1 95.38 337 TYR B N 1
ATOM 6115 C CA . TYR B 1 337 ? -5.285 -2.553 27.312 1 95.38 337 TYR B CA 1
ATOM 6116 C C . TYR B 1 337 ? -3.924 -2.795 27.953 1 95.38 337 TYR B C 1
ATOM 6118 O O . TYR B 1 337 ? -3.568 -3.936 28.25 1 95.38 337 TYR B O 1
ATOM 6126 N N . TYR B 1 338 ? -3.125 -1.802 28.016 1 94.5 338 TYR B N 1
ATOM 6127 C CA . TYR B 1 338 ? -1.893 -1.813 28.797 1 94.5 338 TYR B CA 1
ATOM 6128 C C . TYR B 1 338 ? -1.654 -0.464 29.469 1 94.5 338 TYR B C 1
ATOM 6130 O O . TYR B 1 338 ? -2.092 0.572 28.953 1 94.5 338 TYR B O 1
ATOM 6138 N N . GLU B 1 339 ? -1.013 -0.423 30.531 1 92 339 GLU B N 1
ATOM 6139 C CA . GLU B 1 339 ? -0.718 0.802 31.266 1 92 339 GLU B CA 1
ATOM 6140 C C . GLU B 1 339 ? 0.671 1.332 30.922 1 92 339 GLU B C 1
ATOM 6142 O O . GLU B 1 339 ? 0.91 2.541 30.969 1 92 339 GLU B O 1
ATOM 6147 N N . GLU B 1 340 ? 1.478 0.402 30.672 1 90.94 340 GLU B N 1
ATOM 6148 C CA . GLU B 1 340 ? 2.846 0.72 30.266 1 90.94 340 GLU B CA 1
ATOM 6149 C C . GLU B 1 340 ? 3.365 -0.275 29.234 1 90.94 340 GLU B C 1
ATOM 6151 O O . GLU B 1 340 ? 2.906 -1.418 29.188 1 90.94 340 GLU B O 1
ATOM 6156 N N . ASP B 1 341 ? 4.277 0.202 28.391 1 90.06 341 ASP B N 1
ATOM 6157 C CA . ASP B 1 341 ? 4.789 -0.672 27.344 1 90.06 341 ASP B CA 1
ATOM 6158 C C . ASP B 1 341 ? 6.273 -0.96 27.547 1 90.06 341 ASP B C 1
ATOM 6160 O O . ASP B 1 341 ? 6.887 -1.677 26.75 1 90.06 341 ASP B O 1
ATOM 6164 N N . GLY B 1 342 ? 6.828 -0.351 28.625 1 88.12 342 GLY B N 1
ATOM 6165 C CA . GLY B 1 342 ? 8.234 -0.569 28.938 1 88.12 342 GLY B CA 1
ATOM 6166 C C . GLY B 1 342 ? 9.164 0.38 28.203 1 88.12 342 GLY B C 1
ATOM 6167 O O . GLY B 1 342 ? 10.344 0.474 28.531 1 88.12 342 GLY B O 1
ATOM 6168 N N . TYR B 1 343 ? 8.664 1.028 27.266 1 90.12 343 TYR B N 1
ATOM 6169 C CA . TYR B 1 343 ? 9.453 1.98 26.5 1 90.12 343 TYR B CA 1
ATOM 6170 C C . TYR B 1 343 ? 9.102 3.414 26.875 1 90.12 343 TYR B C 1
ATOM 6172 O O . TYR B 1 343 ? 9.984 4.203 27.234 1 90.12 343 TYR B O 1
ATOM 6180 N N . PHE B 1 344 ? 7.852 3.787 26.781 1 88.56 344 PHE B N 1
ATOM 6181 C CA . PHE B 1 344 ? 7.367 5.102 27.188 1 88.56 344 PHE B CA 1
ATOM 6182 C C . PHE B 1 344 ? 6.766 5.047 28.594 1 88.56 344 PHE B C 1
ATOM 6184 O O . PHE B 1 344 ? 5.855 4.258 28.844 1 88.56 344 PHE B O 1
ATOM 6191 N N . GLN B 1 345 ? 7.199 5.918 29.375 1 90.31 345 GLN B N 1
ATOM 6192 C CA . GLN B 1 345 ? 6.652 5.977 30.719 1 90.31 345 GLN B CA 1
ATOM 6193 C C . GLN B 1 345 ? 5.523 7.004 30.812 1 90.31 345 GLN B C 1
ATOM 6195 O O . GLN B 1 345 ? 5.75 8.203 30.625 1 90.31 345 GLN B O 1
ATOM 6200 N N . PRO B 1 346 ? 4.398 6.48 31.109 1 92.5 346 PRO B N 1
ATOM 6201 C CA . PRO B 1 346 ? 3.295 7.438 31.234 1 92.5 346 PRO B CA 1
ATOM 6202 C C . PRO B 1 346 ? 3.373 8.266 32.5 1 92.5 346 PRO B C 1
ATOM 6204 O O . PRO B 1 346 ? 3.941 7.816 33.5 1 92.5 346 PRO B O 1
ATOM 6207 N N . SER B 1 347 ? 2.82 9.414 32.469 1 92.69 347 SER B N 1
ATOM 6208 C CA . SER B 1 347 ? 2.643 10.172 33.719 1 92.69 347 SER B CA 1
ATOM 6209 C C . SER B 1 347 ? 1.635 9.492 34.625 1 92.69 347 SER B C 1
ATOM 6211 O O . SER B 1 347 ? 0.825 8.68 34.188 1 92.69 347 SER B O 1
ATOM 6213 N N . PRO B 1 348 ? 1.717 9.828 35.844 1 94.94 348 PRO B N 1
ATOM 6214 C CA . PRO B 1 348 ? 0.754 9.234 36.781 1 94.94 348 PRO B CA 1
ATOM 6215 C C . PRO B 1 348 ? -0.694 9.547 36.438 1 94.94 348 PRO B C 1
ATOM 6217 O O . PRO B 1 348 ? -1.575 8.703 36.594 1 94.94 348 PRO B O 1
ATOM 6220 N N . SER B 1 349 ? -0.866 10.703 36.031 1 94.56 349 SER B N 1
ATOM 6221 C CA . SER B 1 349 ? -2.219 11.094 35.656 1 94.56 349 SER B CA 1
ATOM 6222 C C . SER B 1 349 ? -2.723 10.258 34.469 1 94.56 349 SER B C 1
ATOM 6224 O O . SER B 1 349 ? -3.898 9.891 34.438 1 94.56 349 SER B O 1
ATOM 6226 N N . MET B 1 350 ? -1.891 9.953 33.562 1 93.94 350 MET B N 1
ATOM 6227 C CA . MET B 1 350 ? -2.266 9.133 32.406 1 93.94 350 MET B CA 1
ATOM 6228 C C . MET B 1 350 ? -2.584 7.707 32.844 1 93.94 350 MET B C 1
ATOM 6230 O O . MET B 1 350 ? -3.545 7.105 32.344 1 93.94 350 MET B O 1
ATOM 6234 N N . LYS B 1 351 ? -1.769 7.191 33.688 1 95.19 351 LYS B N 1
ATOM 6235 C CA . LYS B 1 351 ? -2.016 5.859 34.25 1 95.19 351 LYS B CA 1
ATOM 6236 C C . LYS B 1 351 ? -3.371 5.797 34.938 1 95.19 351 LYS B C 1
ATOM 6238 O O . LYS B 1 351 ? -4.125 4.84 34.781 1 95.19 351 LYS B O 1
ATOM 6243 N N . ARG B 1 352 ? -3.643 6.766 35.719 1 96.62 352 ARG B N 1
ATOM 6244 C CA . ARG B 1 352 ? -4.91 6.836 36.438 1 96.62 352 ARG B CA 1
ATOM 6245 C C . ARG B 1 352 ? -6.086 6.891 35.469 1 96.62 352 ARG B C 1
ATOM 6247 O O . ARG B 1 352 ? -7.121 6.262 35.688 1 96.62 352 ARG B O 1
ATOM 6254 N N . ALA B 1 353 ? -5.93 7.711 34.438 1 95.56 353 ALA B N 1
ATOM 6255 C CA . ALA B 1 353 ? -6.992 7.816 33.438 1 95.56 353 ALA B CA 1
ATOM 6256 C C . ALA B 1 353 ? -7.305 6.457 32.812 1 95.56 353 ALA B C 1
ATOM 6258 O O . ALA B 1 353 ? -8.469 6.117 32.625 1 95.56 353 ALA B O 1
ATOM 6259 N N . VAL B 1 354 ? -6.27 5.625 32.531 1 96.06 354 VAL B N 1
ATOM 6260 C CA . VAL B 1 354 ? -6.449 4.301 31.938 1 96.06 354 VAL B CA 1
ATOM 6261 C C . VAL B 1 354 ? -7.145 3.385 32.938 1 96.06 354 VAL B C 1
ATOM 6263 O O . VAL B 1 354 ? -8.055 2.639 32.594 1 96.06 354 VAL B O 1
ATOM 6266 N N . GLN B 1 355 ? -6.777 3.49 34.156 1 96.69 355 GLN B N 1
ATOM 6267 C CA . GLN B 1 355 ? -7.355 2.656 35.188 1 96.69 355 GLN B CA 1
ATOM 6268 C C . GLN B 1 355 ? -8.828 2.996 35.438 1 96.69 355 GLN B C 1
ATOM 6270 O O . GLN B 1 355 ? -9.656 2.1 35.562 1 96.69 355 GLN B O 1
ATOM 6275 N N . GLN B 1 356 ? -9.086 4.23 35.438 1 97.56 356 GLN B N 1
ATOM 6276 C CA . GLN B 1 356 ? -10.469 4.664 35.625 1 97.56 356 GLN B CA 1
ATOM 6277 C C . GLN B 1 356 ? -11.336 4.234 34.438 1 97.56 356 GLN B C 1
ATOM 6279 O O . GLN B 1 356 ? -12.477 3.797 34.625 1 97.56 356 GLN B O 1
ATOM 6284 N N . THR B 1 357 ? -10.812 4.402 33.281 1 97.06 357 THR B N 1
ATOM 6285 C CA . THR B 1 357 ? -11.547 4.004 32.094 1 97.06 357 THR B CA 1
ATOM 6286 C C . THR B 1 357 ? -11.797 2.5 32.094 1 97.06 357 THR B C 1
ATOM 6288 O O . THR B 1 357 ? -12.875 2.045 31.703 1 97.06 357 THR B O 1
ATOM 6291 N N . ARG B 1 358 ? -10.781 1.718 32.438 1 97.19 358 ARG B N 1
ATOM 6292 C CA . ARG B 1 358 ? -10.922 0.27 32.562 1 97.19 358 ARG B CA 1
ATOM 6293 C C . ARG B 1 358 ? -12.102 -0.099 33.469 1 97.19 358 ARG B C 1
ATOM 6295 O O . ARG B 1 358 ? -12.922 -0.943 33.094 1 97.19 358 ARG B O 1
ATOM 6302 N N . LYS B 1 359 ? -12.219 0.544 34.562 1 97.56 359 LYS B N 1
ATOM 6303 C CA . LYS B 1 359 ? -13.289 0.27 35.531 1 97.56 359 LYS B CA 1
ATOM 6304 C C . LYS B 1 359 ? -14.656 0.607 34.938 1 97.56 359 LYS B C 1
ATOM 6306 O O . LYS B 1 359 ? -15.609 -0.165 35.062 1 97.56 359 LYS B O 1
ATOM 6311 N N . LEU B 1 360 ? -14.703 1.746 34.312 1 97.69 360 LEU B N 1
ATOM 6312 C CA . LEU B 1 360 ? -15.953 2.186 33.688 1 97.69 360 LEU B CA 1
ATOM 6313 C C . LEU B 1 360 ? -16.391 1.219 32.594 1 97.69 360 LEU B C 1
ATOM 6315 O O . LEU B 1 360 ? -17.578 0.904 32.5 1 97.69 360 LEU B O 1
ATOM 6319 N N . LEU B 1 361 ? -15.461 0.75 31.781 1 97.56 361 LEU B N 1
ATOM 6320 C CA . LEU B 1 361 ? -15.766 -0.171 30.688 1 97.56 361 LEU B CA 1
ATOM 6321 C C . LEU B 1 361 ? -16.188 -1.535 31.234 1 97.56 361 LEU B C 1
ATOM 6323 O O . LEU B 1 361 ? -17.078 -2.178 30.688 1 97.56 361 LEU B O 1
ATOM 6327 N N . GLN B 1 362 ? -15.555 -1.962 32.281 1 97.5 362 GLN B N 1
ATOM 6328 C CA . GLN B 1 362 ? -15.93 -3.211 32.938 1 97.5 362 GLN B CA 1
ATOM 6329 C C . GLN B 1 362 ? -17.344 -3.129 33.531 1 97.5 362 GLN B C 1
ATOM 6331 O O . GLN B 1 362 ? -18.141 -4.066 33.375 1 97.5 362 GLN B O 1
ATOM 6336 N N . GLU B 1 363 ? -17.641 -2.078 34.125 1 97.75 363 GLU B N 1
ATOM 6337 C CA . GLU B 1 363 ? -18.969 -1.862 34.688 1 97.75 363 GLU B CA 1
ATOM 6338 C C . GLU B 1 363 ? -20.047 -1.819 33.594 1 97.75 363 GLU B C 1
ATOM 6340 O O . GLU B 1 363 ? -21.188 -2.195 33.844 1 97.75 363 GLU B O 1
ATOM 6345 N N . ALA B 1 364 ? -19.609 -1.365 32.469 1 96.69 364 ALA B N 1
ATOM 6346 C CA . ALA B 1 364 ? -20.547 -1.278 31.344 1 96.69 364 ALA B CA 1
ATOM 6347 C C . ALA B 1 364 ? -20.734 -2.643 30.688 1 96.69 364 ALA B C 1
ATOM 6349 O O . ALA B 1 364 ? -21.516 -2.779 29.75 1 96.69 364 ALA B O 1
ATOM 6350 N N . GLY B 1 365 ? -20 -3.65 31.078 1 97.75 365 GLY B N 1
ATOM 6351 C CA . GLY B 1 365 ? -20.25 -5.008 30.625 1 97.75 365 GLY B CA 1
ATOM 6352 C C . GLY B 1 365 ? -19.203 -5.523 29.672 1 97.75 365 GLY B C 1
ATOM 6353 O O . GLY B 1 365 ? -19.297 -6.648 29.172 1 97.75 365 GLY B O 1
ATOM 6354 N N . HIS B 1 366 ? -18.109 -4.781 29.453 1 98 366 HIS B N 1
ATOM 6355 C CA . HIS B 1 366 ? -17.047 -5.211 28.547 1 98 366 HIS B CA 1
ATOM 6356 C C . HIS B 1 366 ? -16.016 -6.062 29.281 1 98 366 HIS B C 1
ATOM 6358 O O . HIS B 1 366 ? -15.898 -5.988 30.5 1 98 366 HIS B O 1
ATOM 6364 N N . THR B 1 367 ? -15.383 -7.004 28.5 1 98.25 367 THR B N 1
ATOM 6365 C CA . THR B 1 367 ? -14.25 -7.758 29.031 1 98.25 367 THR B CA 1
ATOM 6366 C C . THR B 1 367 ? -12.938 -7.031 28.734 1 98.25 367 THR B C 1
ATOM 6368 O O . THR B 1 367 ? -12.617 -6.773 27.578 1 98.25 367 THR B O 1
ATOM 6371 N N . ILE B 1 368 ? -12.305 -6.652 29.812 1 97.25 368 ILE B N 1
ATOM 6372 C CA . ILE B 1 368 ? -11.039 -5.934 29.641 1 97.25 368 ILE B CA 1
ATOM 6373 C C . ILE B 1 368 ? -9.875 -6.875 29.922 1 97.25 368 ILE B C 1
ATOM 6375 O O . ILE B 1 368 ? -9.797 -7.48 31 1 97.25 368 ILE B O 1
ATOM 6379 N N . VAL B 1 369 ? -8.977 -7.051 28.984 1 97.25 369 VAL B N 1
ATOM 6380 C CA . VAL B 1 369 ? -7.875 -8.008 29.094 1 97.25 369 VAL B CA 1
ATOM 6381 C C . VAL B 1 369 ? -6.543 -7.27 28.984 1 97.25 369 VAL B C 1
ATOM 6383 O O . VAL B 1 369 ? -6.289 -6.578 27.984 1 97.25 369 VAL B O 1
ATOM 6386 N N . PRO B 1 370 ? -5.715 -7.387 30 1 95.12 370 PRO B N 1
ATOM 6387 C CA . PRO B 1 370 ? -4.383 -6.793 29.875 1 95.12 370 PRO B CA 1
ATOM 6388 C C . PRO B 1 370 ? -3.529 -7.48 28.812 1 95.12 370 PRO B C 1
ATOM 6390 O O . PRO B 1 370 ? -3.621 -8.695 28.625 1 95.12 370 PRO B O 1
ATOM 6393 N N . PHE B 1 371 ? -2.859 -6.75 28.016 1 92.69 371 PHE B N 1
ATOM 6394 C CA . PHE B 1 371 ? -1.893 -7.336 27.109 1 92.69 371 PHE B CA 1
ATOM 6395 C C . PHE B 1 371 ? -0.619 -6.5 27.047 1 92.69 371 PHE B C 1
ATOM 6397 O O . PHE B 1 371 ? -0.61 -5.344 27.469 1 92.69 371 PHE B O 1
ATOM 6404 N N . ALA B 1 372 ? 0.492 -7.113 26.672 1 91.12 372 ALA B N 1
ATOM 6405 C CA . ALA B 1 372 ? 1.781 -6.457 26.469 1 91.12 372 ALA B CA 1
ATOM 6406 C C . ALA B 1 372 ? 2.129 -6.371 24.984 1 91.12 372 ALA B C 1
ATOM 6408 O O . ALA B 1 372 ? 2.186 -7.395 24.297 1 91.12 372 ALA B O 1
ATOM 6409 N N . PRO B 1 373 ? 2.287 -5.121 24.469 1 91.06 373 PRO B N 1
ATOM 6410 C CA . PRO B 1 373 ? 2.723 -5.039 23.078 1 91.06 373 PRO B CA 1
ATOM 6411 C C . PRO B 1 373 ? 4.039 -5.77 22.828 1 91.06 373 PRO B C 1
ATOM 6413 O O . PRO B 1 373 ? 5.004 -5.586 23.562 1 91.06 373 PRO B O 1
ATOM 6416 N N . PRO B 1 374 ? 4.078 -6.543 21.828 1 91.06 374 PRO B N 1
ATOM 6417 C CA . PRO B 1 374 ? 5.273 -7.363 21.609 1 91.06 374 PRO B CA 1
ATOM 6418 C C . PRO B 1 374 ? 6.438 -6.559 21.047 1 91.06 374 PRO B C 1
ATOM 6420 O O . PRO B 1 374 ? 6.23 -5.652 20.234 1 91.06 374 PRO B O 1
ATOM 6423 N N . LYS B 1 375 ? 7.676 -6.824 21.406 1 93.31 375 LYS B N 1
ATOM 6424 C CA . LYS B 1 375 ? 8.945 -6.348 20.859 1 93.31 375 LYS B CA 1
ATOM 6425 C C . LYS B 1 375 ? 8.922 -4.836 20.656 1 93.31 375 LYS B C 1
ATOM 6427 O O . LYS B 1 375 ? 9.25 -4.352 19.578 1 93.31 375 LYS B O 1
ATOM 6432 N N . ILE B 1 376 ? 8.555 -4.121 21.625 1 93.88 376 ILE B N 1
ATOM 6433 C CA . ILE B 1 376 ? 8.281 -2.695 21.5 1 93.88 376 ILE B CA 1
ATOM 6434 C C . ILE B 1 376 ? 9.562 -1.956 21.125 1 93.88 376 ILE B C 1
ATOM 6436 O O . ILE B 1 376 ? 9.531 -1.02 20.328 1 93.88 376 ILE B O 1
ATOM 6440 N N . ASP B 1 377 ? 10.734 -2.336 21.672 1 92.94 377 ASP B N 1
ATOM 6441 C CA . ASP B 1 377 ? 11.992 -1.684 21.328 1 92.94 377 ASP B CA 1
ATOM 6442 C C . ASP B 1 377 ? 12.32 -1.848 19.844 1 92.94 377 ASP B C 1
ATOM 6444 O O . ASP B 1 377 ? 12.688 -0.881 19.172 1 92.94 377 ASP B O 1
ATOM 6448 N N . TYR B 1 378 ? 12.164 -3.086 19.453 1 95.12 378 TYR B N 1
ATOM 6449 C CA . TYR B 1 378 ? 12.414 -3.389 18.047 1 95.12 378 TYR B CA 1
ATOM 6450 C C . TYR B 1 378 ? 11.445 -2.621 17.141 1 95.12 378 TYR B C 1
ATOM 6452 O O . TYR B 1 378 ? 11.852 -2.064 16.125 1 95.12 378 TYR B O 1
ATOM 6460 N N . MET B 1 379 ? 10.195 -2.635 17.578 1 95.44 379 MET B N 1
ATOM 6461 C CA . MET B 1 379 ? 9.172 -1.945 16.797 1 95.44 379 MET B CA 1
ATOM 6462 C C . MET B 1 379 ? 9.477 -0.456 16.688 1 95.44 379 MET B C 1
ATOM 6464 O O . MET B 1 379 ? 9.445 0.113 15.602 1 95.44 379 MET B O 1
ATOM 6468 N N . VAL B 1 380 ? 9.82 0.232 17.75 1 95.5 380 VAL B N 1
ATOM 6469 C CA . VAL B 1 380 ? 10.023 1.677 17.766 1 95.5 380 VAL B CA 1
ATOM 6470 C C . VAL B 1 380 ? 11.312 2.025 17.016 1 95.5 380 VAL B C 1
ATOM 6472 O O . VAL B 1 380 ? 11.312 2.895 16.141 1 95.5 380 VAL B O 1
ATOM 6475 N N . ASP B 1 381 ? 12.375 1.344 17.297 1 95.81 381 ASP B N 1
ATOM 6476 C CA . ASP B 1 381 ? 13.688 1.727 16.781 1 95.81 381 ASP B CA 1
ATOM 6477 C C . ASP B 1 381 ? 13.875 1.245 15.344 1 95.81 381 ASP B C 1
ATOM 6479 O O . ASP B 1 381 ? 14.258 2.021 14.469 1 95.81 381 ASP B O 1
ATOM 6483 N N . GLU B 1 382 ? 13.516 0.016 15.102 1 96.56 382 GLU B N 1
ATOM 6484 C CA . GLU B 1 382 ? 13.938 -0.622 13.852 1 96.56 382 GLU B CA 1
ATOM 6485 C C . GLU B 1 382 ? 12.828 -0.568 12.805 1 96.56 382 GLU B C 1
ATOM 6487 O O . GLU B 1 382 ? 13.109 -0.509 11.609 1 96.56 382 GLU B O 1
ATOM 6492 N N . LEU B 1 383 ? 11.633 -0.699 13.242 1 97.12 383 LEU B N 1
ATOM 6493 C CA . LEU B 1 383 ? 10.547 -0.711 12.266 1 97.12 383 LEU B CA 1
ATOM 6494 C C . LEU B 1 383 ? 10 0.694 12.047 1 97.12 383 LEU B C 1
ATOM 6496 O O . LEU B 1 383 ? 9.875 1.147 10.906 1 97.12 383 LEU B O 1
ATOM 6500 N N . PHE B 1 384 ? 9.773 1.41 13.125 1 96.94 384 PHE B N 1
ATOM 6501 C CA . PHE B 1 384 ? 9.102 2.703 13.062 1 96.94 384 PHE B CA 1
ATOM 6502 C C . PHE B 1 384 ? 10.086 3.814 12.734 1 96.94 384 PHE B C 1
ATOM 6504 O O . PHE B 1 384 ? 10 4.434 11.672 1 96.94 384 PHE B O 1
ATOM 6511 N N . THR B 1 385 ? 11.008 4.062 13.602 1 97.38 385 THR B N 1
ATOM 6512 C CA . THR B 1 385 ? 11.938 5.176 13.422 1 97.38 385 THR B CA 1
ATOM 6513 C C . THR B 1 385 ? 12.781 4.984 12.172 1 97.38 385 THR B C 1
ATOM 6515 O O . THR B 1 385 ? 12.859 5.879 11.32 1 97.38 385 THR B O 1
ATOM 6518 N N . ARG B 1 386 ? 13.375 3.836 12.07 1 97.75 386 ARG B N 1
ATOM 6519 C CA . ARG B 1 386 ? 14.164 3.568 10.867 1 97.75 386 ARG B CA 1
ATOM 6520 C C . ARG B 1 386 ? 13.289 3.58 9.625 1 97.75 386 ARG B C 1
ATOM 6522 O O . ARG B 1 386 ? 13.742 3.947 8.539 1 97.75 386 ARG B O 1
ATOM 6529 N N . GLY B 1 387 ? 12.062 3.219 9.766 1 97.69 387 GLY B N 1
ATOM 6530 C CA . GLY B 1 387 ? 11.125 3.252 8.656 1 97.69 387 GLY B CA 1
ATOM 6531 C C . GLY B 1 387 ? 10.812 4.656 8.18 1 97.69 387 GLY B C 1
ATOM 6532 O O . GLY B 1 387 ? 10.906 4.941 6.98 1 97.69 387 GLY B O 1
ATOM 6533 N N . ILE B 1 388 ? 10.547 5.559 9.047 1 97.31 388 ILE B N 1
ATOM 6534 C CA . ILE B 1 388 ? 10.227 6.941 8.727 1 97.31 388 ILE B CA 1
ATOM 6535 C C . ILE B 1 388 ? 11.445 7.629 8.109 1 97.31 388 ILE B C 1
ATOM 6537 O O . ILE B 1 388 ? 11.305 8.469 7.219 1 97.31 388 ILE B O 1
ATOM 6541 N N . PHE B 1 389 ? 12.594 7.199 8.523 1 97.88 389 PHE B N 1
ATOM 6542 C CA . PHE B 1 389 ? 13.828 7.824 8.055 1 97.88 389 PHE B CA 1
ATOM 6543 C C . PHE B 1 389 ? 14.68 6.828 7.281 1 97.88 389 PHE B C 1
ATOM 6545 O O . PHE B 1 389 ? 15.914 6.863 7.363 1 97.88 389 PHE B O 1
ATOM 6552 N N . SER B 1 390 ? 14.023 5.922 6.598 1 98 390 SER B N 1
ATOM 6553 C CA . SER B 1 390 ? 14.75 4.879 5.879 1 98 390 SER B CA 1
ATOM 6554 C C . SER B 1 390 ? 15.727 5.477 4.867 1 98 390 SER B C 1
ATOM 6556 O O . SER B 1 390 ? 16.719 4.844 4.504 1 98 390 SER B O 1
ATOM 6558 N N . ASP B 1 391 ? 15.5 6.695 4.426 1 97.88 391 ASP B N 1
ATOM 6559 C CA . ASP B 1 391 ? 16.375 7.359 3.471 1 97.88 391 ASP B CA 1
ATOM 6560 C C . ASP B 1 391 ? 17.5 8.109 4.184 1 97.88 391 ASP B C 1
ATOM 6562 O O . ASP B 1 391 ? 18.234 8.891 3.564 1 97.88 391 ASP B O 1
ATOM 6566 N N . GLY B 1 392 ? 17.578 7.953 5.523 1 97.44 392 GLY B N 1
ATOM 6567 C CA . GLY B 1 392 ? 18.562 8.672 6.301 1 97.44 392 GLY B CA 1
ATOM 6568 C C . GLY B 1 392 ? 18.234 10.141 6.477 1 97.44 392 GLY B C 1
ATOM 6569 O O . GLY B 1 392 ? 19.125 10.992 6.512 1 97.44 392 GLY B O 1
ATOM 6570 N N . ALA B 1 393 ? 16.984 10.461 6.402 1 97.19 393 ALA B N 1
ATOM 6571 C CA . ALA B 1 393 ? 16.422 11.805 6.527 1 97.19 393 ALA B CA 1
ATOM 6572 C C . ALA B 1 393 ? 16.844 12.68 5.352 1 97.19 393 ALA B C 1
ATOM 6574 O O . ALA B 1 393 ? 16.812 13.906 5.445 1 97.19 393 ALA B O 1
ATOM 6575 N N . ALA B 1 394 ? 17.203 12.102 4.305 1 97.44 394 ALA B N 1
ATOM 6576 C CA . ALA B 1 394 ? 17.75 12.836 3.162 1 97.44 394 ALA B CA 1
ATOM 6577 C C . ALA B 1 394 ? 16.703 13.766 2.566 1 97.44 394 ALA B C 1
ATOM 6579 O O . ALA B 1 394 ? 17 14.922 2.256 1 97.44 394 ALA B O 1
ATOM 6580 N N . HIS B 1 395 ? 15.5 13.312 2.373 1 97.31 395 HIS B N 1
ATOM 6581 C CA . HIS B 1 395 ? 14.445 14.148 1.804 1 97.31 395 HIS B CA 1
ATOM 6582 C C . HIS B 1 395 ? 14.141 15.344 2.699 1 97.31 395 HIS B C 1
ATOM 6584 O O . HIS B 1 395 ? 13.945 16.453 2.209 1 97.31 395 HIS B O 1
ATOM 6590 N N . LEU B 1 396 ? 14.094 15.094 3.967 1 96.75 396 LEU B N 1
ATOM 6591 C CA . LEU B 1 396 ? 13.828 16.172 4.906 1 96.75 396 LEU B CA 1
ATOM 6592 C C . LEU B 1 396 ? 14.938 17.219 4.863 1 96.75 396 LEU B C 1
ATOM 6594 O O . LEU B 1 396 ? 14.664 18.422 4.809 1 96.75 396 LEU B O 1
ATOM 6598 N N . VAL B 1 397 ? 16.141 16.75 4.883 1 97 397 VAL B N 1
ATOM 6599 C CA . VAL B 1 397 ? 17.281 17.672 4.836 1 97 397 VAL B CA 1
ATOM 6600 C C . VAL B 1 397 ? 17.25 18.453 3.529 1 97 397 VAL B C 1
ATOM 6602 O O . VAL B 1 397 ? 17.453 19.672 3.529 1 97 397 VAL B O 1
ATOM 6605 N N . ASP B 1 398 ? 16.938 17.797 2.449 1 96.38 398 ASP B N 1
ATOM 6606 C CA . ASP B 1 398 ? 16.875 18.438 1.141 1 96.38 398 ASP B CA 1
ATOM 6607 C C . ASP B 1 398 ? 15.773 19.484 1.092 1 96.38 398 ASP B C 1
ATOM 6609 O O . ASP B 1 398 ? 15.859 20.453 0.331 1 96.38 398 ASP B O 1
ATOM 6613 N N . SER B 1 399 ? 14.742 19.312 1.847 1 95.31 399 SER B N 1
ATOM 6614 C CA . SER B 1 399 ? 13.602 20.234 1.834 1 95.31 399 SER B CA 1
ATOM 6615 C C . SER B 1 399 ? 13.984 21.594 2.381 1 95.31 399 SER B C 1
ATOM 6617 O O . SER B 1 399 ? 13.273 22.578 2.164 1 95.31 399 SER B O 1
ATOM 6619 N N . PHE B 1 400 ? 15.141 21.719 3.02 1 95.06 400 PHE B N 1
ATOM 6620 C CA . PHE B 1 400 ? 15.555 22.969 3.639 1 95.06 400 PHE B CA 1
ATOM 6621 C C . PHE B 1 400 ? 16.453 23.766 2.697 1 95.06 400 PHE B C 1
ATOM 6623 O O . PHE B 1 400 ? 16.844 24.891 3.012 1 95.06 400 PHE B O 1
ATOM 6630 N N . LYS B 1 401 ? 16.781 23.094 1.579 1 93.94 401 LYS B N 1
ATOM 6631 C CA . LYS B 1 401 ? 17.516 23.875 0.587 1 93.94 401 LYS B CA 1
ATOM 6632 C C . LYS B 1 401 ? 16.719 25.125 0.18 1 93.94 401 LYS B C 1
ATOM 6634 O O . LYS B 1 401 ? 15.57 25.016 -0.242 1 93.94 401 LYS B O 1
ATOM 6639 N N . GLY B 1 402 ? 17.359 26.266 0.333 1 94.25 402 GLY B N 1
ATOM 6640 C CA . GLY B 1 402 ? 16.688 27.531 0.045 1 94.25 402 GLY B CA 1
ATOM 6641 C C . GLY B 1 402 ? 15.703 27.938 1.128 1 94.25 402 GLY B C 1
ATOM 6642 O O . GLY B 1 402 ? 14.711 28.625 0.851 1 94.25 402 GLY B O 1
ATOM 6643 N N . ASP B 1 403 ? 15.945 27.516 2.314 1 96.88 403 ASP B N 1
ATOM 6644 C CA . ASP B 1 403 ? 15.078 27.797 3.455 1 96.88 403 ASP B CA 1
ATOM 6645 C C . ASP B 1 403 ? 15.906 28.094 4.707 1 96.88 403 ASP B C 1
ATOM 6647 O O . ASP B 1 403 ? 17.141 28.047 4.672 1 96.88 403 ASP B O 1
ATOM 6651 N N . ILE B 1 404 ? 15.258 28.562 5.75 1 96.56 404 ILE B N 1
ATOM 6652 C CA . ILE B 1 404 ? 15.859 28.797 7.059 1 96.56 404 ILE B CA 1
ATOM 6653 C C . ILE B 1 404 ? 15.203 27.891 8.094 1 96.56 404 ILE B C 1
ATOM 6655 O O . ILE B 1 404 ? 13.977 27.797 8.172 1 96.56 404 ILE B O 1
ATOM 6659 N N . VAL B 1 405 ? 15.992 27.203 8.875 1 96.94 405 VAL B N 1
ATOM 6660 C CA . VAL B 1 405 ? 15.477 26.25 9.844 1 96.94 405 VAL B CA 1
ATOM 6661 C C . VAL B 1 405 ? 14.867 26.984 11.031 1 96.94 405 VAL B C 1
ATOM 6663 O O . VAL B 1 405 ? 15.492 27.859 11.609 1 96.94 405 VAL B O 1
ATOM 6666 N N . ASP B 1 406 ? 13.648 26.625 11.352 1 97.56 406 ASP B N 1
ATOM 6667 C CA . ASP B 1 406 ? 12.977 27.156 12.539 1 97.56 406 ASP B CA 1
ATOM 6668 C C . ASP B 1 406 ? 13.758 26.812 13.805 1 97.56 406 ASP B C 1
ATOM 6670 O O . ASP B 1 406 ? 14.25 25.688 13.953 1 97.56 406 ASP B O 1
ATOM 6674 N N . PRO B 1 407 ? 13.906 27.766 14.734 1 96.69 407 PRO B N 1
ATOM 6675 C CA . PRO B 1 407 ? 14.664 27.516 15.969 1 96.69 407 PRO B CA 1
ATOM 6676 C C . PRO B 1 407 ? 14.133 26.312 16.75 1 96.69 407 PRO B C 1
ATOM 6678 O O . PRO B 1 407 ? 14.906 25.562 17.359 1 96.69 407 PRO B O 1
ATOM 6681 N N . ASN B 1 408 ? 12.852 26.062 16.734 1 95.38 408 ASN B N 1
ATOM 6682 C CA . ASN B 1 408 ? 12.25 24.953 17.469 1 95.38 408 ASN B CA 1
ATOM 6683 C C . ASN B 1 408 ? 12.602 23.609 16.828 1 95.38 408 ASN B C 1
ATOM 6685 O O . ASN B 1 408 ? 12.438 22.562 17.453 1 95.38 408 ASN B O 1
ATOM 6689 N N . LEU B 1 409 ? 13.07 23.625 15.586 1 95.94 409 LEU B N 1
ATOM 6690 C CA . LEU B 1 409 ? 13.398 22.406 14.844 1 95.94 409 LEU B CA 1
ATOM 6691 C C . LEU B 1 409 ? 14.906 22.219 14.742 1 95.94 409 LEU B C 1
ATOM 6693 O O . LEU B 1 409 ? 15.383 21.203 14.25 1 95.94 409 LEU B O 1
ATOM 6697 N N . LYS B 1 410 ? 15.648 23.125 15.219 1 96.25 410 LYS B N 1
ATOM 6698 C CA . LYS B 1 410 ? 17.078 23.234 14.953 1 96.25 410 LYS B CA 1
ATOM 6699 C C . LYS B 1 410 ? 17.828 22 15.477 1 96.25 410 LYS B C 1
ATOM 6701 O O . LYS B 1 410 ? 18.656 21.422 14.773 1 96.25 410 LYS B O 1
ATOM 6706 N N . SER B 1 411 ? 17.531 21.609 16.688 1 95 411 SER B N 1
ATOM 6707 C CA . SER B 1 411 ? 18.219 20.469 17.281 1 95 411 SER B CA 1
ATOM 6708 C C . SER B 1 411 ? 17.953 19.203 16.484 1 95 411 SER B C 1
ATOM 6710 O O . SER B 1 411 ? 18.891 18.438 16.188 1 95 411 SER B O 1
ATOM 6712 N N . GLN B 1 412 ? 16.766 19 16.109 1 94.94 412 GLN B N 1
ATOM 6713 C CA . GLN B 1 412 ? 16.359 17.844 15.312 1 94.94 412 GLN B CA 1
ATOM 6714 C C . GLN B 1 412 ? 17.031 17.859 13.938 1 94.94 412 GLN B C 1
ATOM 6716 O O . GLN B 1 412 ? 17.578 16.844 13.5 1 94.94 412 GLN B O 1
ATOM 6721 N N . PHE B 1 413 ? 17 19.016 13.32 1 96.06 413 PHE B N 1
ATOM 6722 C CA . PHE B 1 413 ? 17.578 19.156 11.984 1 96.06 413 PHE B CA 1
ATOM 6723 C C . PHE B 1 413 ? 19.078 18.922 12.016 1 96.06 413 PHE B C 1
ATOM 6725 O O . PHE B 1 413 ? 19.625 18.281 11.109 1 96.06 413 PHE B O 1
ATOM 6732 N N . ASN B 1 414 ? 19.703 19.406 13.023 1 96.38 414 ASN B N 1
ATOM 6733 C CA . ASN B 1 414 ? 21.141 19.234 13.164 1 96.38 414 ASN B CA 1
ATOM 6734 C C . ASN B 1 414 ? 21.516 17.75 13.273 1 96.38 414 ASN B C 1
ATOM 6736 O O . ASN B 1 414 ? 22.562 17.328 12.773 1 96.38 414 ASN B O 1
ATOM 6740 N N . THR B 1 415 ? 20.688 17.031 13.906 1 96.38 415 THR B N 1
ATOM 6741 C CA . THR B 1 415 ? 20.906 15.602 14.016 1 96.38 415 THR B CA 1
ATOM 6742 C C . THR B 1 415 ? 20.703 14.914 12.664 1 96.38 415 THR B C 1
ATOM 6744 O O . THR B 1 415 ? 21.484 14.039 12.281 1 96.38 415 THR B O 1
ATOM 6747 N N . TYR B 1 416 ? 19.688 15.32 11.906 1 96.5 416 TYR B N 1
ATOM 6748 C CA . TYR B 1 416 ? 19.391 14.75 10.602 1 96.5 416 TYR B CA 1
ATOM 6749 C C . TYR B 1 416 ? 20.531 14.969 9.625 1 96.5 416 TYR B C 1
ATOM 6751 O O . TYR B 1 416 ? 20.844 14.102 8.812 1 96.5 416 TYR B O 1
ATOM 6759 N N . ARG B 1 417 ? 21.141 16.062 9.758 1 95.94 417 ARG B N 1
ATOM 6760 C CA . ARG B 1 417 ? 22.125 16.484 8.766 1 95.94 417 ARG B CA 1
ATOM 6761 C C . ARG B 1 417 ? 23.469 15.797 9 1 95.94 417 ARG B C 1
ATOM 6763 O O . ARG B 1 417 ? 24.344 15.812 8.125 1 95.94 417 ARG B O 1
ATOM 6770 N N . LEU B 1 418 ? 23.672 15.242 10.172 1 96.75 418 LEU B N 1
ATOM 6771 C CA . LEU B 1 418 ? 24.922 14.555 10.453 1 96.75 418 LEU B CA 1
ATOM 6772 C C . LEU B 1 418 ? 25.141 13.414 9.461 1 96.75 418 LEU B C 1
ATOM 6774 O O . LEU B 1 418 ? 24.203 12.688 9.133 1 96.75 418 LEU B O 1
ATOM 6778 N N . PRO B 1 419 ? 26.438 13.359 8.984 1 96.38 419 PRO B N 1
ATOM 6779 C CA . PRO B 1 419 ? 26.734 12.203 8.141 1 96.38 419 PRO B CA 1
ATOM 6780 C C . PRO B 1 419 ? 26.516 10.867 8.852 1 96.38 419 PRO B C 1
ATOM 6782 O O . PRO B 1 419 ? 26.75 10.766 10.062 1 96.38 419 PRO B O 1
ATOM 6785 N N . ALA B 1 420 ? 26.172 9.891 8.102 1 96.19 420 ALA B N 1
ATOM 6786 C CA . ALA B 1 420 ? 25.844 8.578 8.656 1 96.19 420 ALA B CA 1
ATOM 6787 C C . ALA B 1 420 ? 27 8.023 9.477 1 96.19 420 ALA B C 1
ATOM 6789 O O . ALA B 1 420 ? 26.797 7.438 10.539 1 96.19 420 ALA B O 1
ATOM 6790 N N . LEU B 1 421 ? 28.203 8.164 8.961 1 96.62 421 LEU B N 1
ATOM 6791 C CA . LEU B 1 421 ? 29.375 7.648 9.664 1 96.62 421 LEU B CA 1
ATOM 6792 C C . LEU B 1 421 ? 29.484 8.266 11.055 1 96.62 421 LEU B C 1
ATOM 6794 O O . LEU B 1 421 ? 29.797 7.574 12.031 1 96.62 421 LEU B O 1
ATOM 6798 N N . LEU B 1 422 ? 29.297 9.555 11.141 1 97.62 422 LEU B N 1
ATOM 6799 C CA . LEU B 1 422 ? 29.359 10.234 12.422 1 97.62 422 LEU B CA 1
ATOM 6800 C C . LEU B 1 422 ? 28.25 9.766 13.352 1 97.62 422 LEU B C 1
ATOM 6802 O O . LEU B 1 422 ? 28.469 9.602 14.555 1 97.62 422 LEU B O 1
ATOM 6806 N N . LYS B 1 423 ? 27.047 9.625 12.844 1 97.69 423 LYS B N 1
ATOM 6807 C CA . LYS B 1 423 ? 25.953 9.086 13.641 1 97.69 423 LYS B CA 1
ATOM 6808 C C . LYS B 1 423 ? 26.312 7.711 14.203 1 97.69 423 LYS B C 1
ATOM 6810 O O . LYS B 1 423 ? 26.062 7.434 15.375 1 97.69 423 LYS B O 1
ATOM 6815 N N . ARG B 1 424 ? 26.922 6.883 13.398 1 97 424 ARG B N 1
ATOM 6816 C CA . ARG B 1 424 ? 27.297 5.535 13.82 1 97 424 ARG B CA 1
ATOM 6817 C C . ARG B 1 424 ? 28.359 5.582 14.93 1 97 424 ARG B C 1
ATOM 6819 O O . ARG B 1 424 ? 28.266 4.828 15.898 1 97 424 ARG B O 1
ATOM 6826 N N . ILE B 1 425 ? 29.312 6.43 14.719 1 97.81 425 ILE B N 1
ATOM 6827 C CA . ILE B 1 425 ? 30.375 6.57 15.711 1 97.81 425 ILE B CA 1
ATOM 6828 C C . ILE B 1 425 ? 29.766 7.055 17.031 1 97.81 425 ILE B C 1
ATOM 6830 O O . ILE B 1 425 ? 30.047 6.488 18.094 1 97.81 425 ILE B O 1
ATOM 6834 N N . LEU B 1 426 ? 28.938 8.078 16.938 1 97.44 426 LEU B N 1
ATOM 6835 C CA . LEU B 1 426 ? 28.297 8.617 18.125 1 97.44 426 LEU B CA 1
ATOM 6836 C C . LEU B 1 426 ? 27.422 7.559 18.812 1 97.44 426 LEU B C 1
ATOM 6838 O O . LEU B 1 426 ? 27.359 7.496 20.031 1 97.44 426 LEU B O 1
ATOM 6842 N N . ALA B 1 427 ? 26.75 6.77 18.031 1 97.38 427 ALA B N 1
ATOM 6843 C CA . ALA B 1 427 ? 25.922 5.699 18.578 1 97.38 427 ALA B CA 1
ATOM 6844 C C . ALA B 1 427 ? 26.766 4.699 19.359 1 97.38 427 ALA B C 1
ATOM 6846 O O . ALA B 1 427 ? 26.359 4.258 20.438 1 97.38 427 ALA B O 1
ATOM 6847 N N . ILE B 1 428 ? 27.875 4.328 18.844 1 97.44 428 ILE B N 1
ATOM 6848 C CA . ILE B 1 428 ? 28.766 3.391 19.516 1 97.44 428 ILE B CA 1
ATOM 6849 C C . ILE B 1 428 ? 29.25 3.99 20.828 1 97.44 428 ILE B C 1
ATOM 6851 O O . ILE B 1 428 ? 29.234 3.318 21.859 1 97.44 428 ILE B O 1
ATOM 6855 N N . ILE B 1 429 ? 29.562 5.223 20.828 1 97.62 429 ILE B N 1
ATOM 6856 C CA . ILE B 1 429 ? 30.109 5.914 22 1 97.62 429 ILE B CA 1
ATOM 6857 C C . ILE B 1 429 ? 29.016 6.051 23.062 1 97.62 429 ILE B C 1
ATOM 6859 O O . ILE B 1 429 ? 29.297 5.887 24.25 1 97.62 429 ILE B O 1
ATOM 6863 N N . LEU B 1 430 ? 27.812 6.27 22.625 1 97.5 430 LEU B N 1
ATOM 6864 C CA . LEU B 1 430 ? 26.75 6.605 23.562 1 97.5 430 LEU B CA 1
ATOM 6865 C C . LEU B 1 430 ? 26.031 5.348 24.047 1 97.5 430 LEU B C 1
ATOM 6867 O O . LEU B 1 430 ? 25.281 5.391 25.016 1 97.5 430 LEU B O 1
ATOM 6871 N N . LYS B 1 431 ? 26.297 4.262 23.422 1 96.25 431 LYS B N 1
ATOM 6872 C CA . LYS B 1 431 ? 25.578 3.025 23.703 1 96.25 431 LYS B CA 1
ATOM 6873 C C . LYS B 1 431 ? 25.641 2.668 25.188 1 96.25 431 LYS B C 1
ATOM 6875 O O . LYS B 1 431 ? 24.609 2.346 25.797 1 96.25 431 LYS B O 1
ATOM 6880 N N . PRO B 1 432 ? 26.734 2.762 25.922 1 96.31 432 PRO B N 1
ATOM 6881 C CA . PRO B 1 432 ? 26.797 2.369 27.328 1 96.31 432 PRO B CA 1
ATOM 6882 C C . PRO B 1 432 ? 26.141 3.393 28.25 1 96.31 432 PRO B C 1
ATOM 6884 O O . PRO B 1 432 ? 25.766 3.057 29.375 1 96.31 432 PRO B O 1
ATOM 6887 N N . ILE B 1 433 ? 25.984 4.641 27.875 1 95.94 433 ILE B N 1
ATOM 6888 C CA . ILE B 1 433 ? 25.5 5.719 28.734 1 95.94 433 ILE B CA 1
ATOM 6889 C C . ILE B 1 433 ? 24.047 6.023 28.406 1 95.94 433 ILE B C 1
ATOM 6891 O O . ILE B 1 433 ? 23.219 6.137 29.312 1 95.94 433 ILE B O 1
ATOM 6895 N N . TYR B 1 434 ? 23.766 6.16 27.156 1 94.81 434 TYR B N 1
ATOM 6896 C CA . TYR B 1 434 ? 22.422 6.484 26.688 1 94.81 434 TYR B CA 1
ATOM 6897 C C . TYR B 1 434 ? 21.984 5.535 25.578 1 94.81 434 TYR B C 1
ATOM 6899 O O . TYR B 1 434 ? 21.906 5.93 24.406 1 94.81 434 TYR B O 1
ATOM 6907 N N . PRO B 1 435 ? 21.594 4.383 25.922 1 93.88 435 PRO B N 1
ATOM 6908 C CA . PRO B 1 435 ? 21.312 3.359 24.922 1 93.88 435 PRO B CA 1
ATOM 6909 C C . PRO B 1 435 ? 20.172 3.748 23.984 1 93.88 435 PRO B C 1
ATOM 6911 O O . PRO B 1 435 ? 20.188 3.418 22.797 1 93.88 435 PRO B O 1
ATOM 6914 N N . ARG B 1 436 ? 19.172 4.438 24.453 1 93.38 436 ARG B N 1
ATOM 6915 C CA . ARG B 1 436 ? 18.047 4.816 23.625 1 93.38 436 ARG B CA 1
ATOM 6916 C C . ARG B 1 436 ? 18.453 5.848 22.578 1 93.38 436 ARG B C 1
ATOM 6918 O O . ARG B 1 436 ? 18.062 5.75 21.406 1 93.38 436 ARG B O 1
ATOM 6925 N N . ILE B 1 437 ? 19.219 6.785 23.016 1 94.38 437 ILE B N 1
ATOM 6926 C CA . ILE B 1 437 ? 19.703 7.797 22.078 1 94.38 437 ILE B CA 1
ATOM 6927 C C . ILE B 1 437 ? 20.609 7.148 21.047 1 94.38 437 ILE B C 1
ATOM 6929 O O . ILE B 1 437 ? 20.578 7.512 19.859 1 94.38 437 ILE B O 1
ATOM 6933 N N . ALA B 1 438 ? 21.375 6.223 21.516 1 96.75 438 ALA B N 1
ATOM 6934 C CA . ALA B 1 438 ? 22.266 5.5 20.609 1 96.75 438 ALA B CA 1
ATOM 6935 C C . ALA B 1 438 ? 21.469 4.758 19.531 1 96.75 438 ALA B C 1
ATOM 6937 O O . ALA B 1 438 ? 21.828 4.801 18.359 1 96.75 438 ALA B O 1
ATOM 6938 N N . ARG B 1 439 ? 20.438 4.094 19.922 1 96.25 439 ARG B N 1
ATOM 6939 C CA . ARG B 1 439 ? 19.609 3.363 18.969 1 96.25 439 ARG B CA 1
ATOM 6940 C C . ARG B 1 439 ? 18.906 4.316 18.016 1 96.25 439 ARG B C 1
ATOM 6942 O O . ARG B 1 439 ? 18.719 4 16.844 1 96.25 439 ARG B O 1
ATOM 6949 N N . ASP B 1 440 ? 18.516 5.438 18.531 1 95.81 440 ASP B N 1
ATOM 6950 C CA . ASP B 1 440 ? 17.875 6.445 17.688 1 95.81 440 ASP B CA 1
ATOM 6951 C C . ASP B 1 440 ? 18.828 6.953 16.609 1 95.81 440 ASP B C 1
ATOM 6953 O O . ASP B 1 440 ? 18.453 7.098 15.453 1 95.81 440 ASP B O 1
ATOM 6957 N N . LEU B 1 441 ? 20.016 7.254 17.031 1 96.94 441 LEU B N 1
ATOM 6958 C CA . LEU B 1 441 ? 21.031 7.703 16.094 1 96.94 441 LEU B CA 1
ATOM 6959 C C . LEU B 1 441 ? 21.281 6.645 15.016 1 96.94 441 LEU B C 1
ATOM 6961 O O . LEU B 1 441 ? 21.438 6.973 13.836 1 96.94 441 LEU B O 1
ATOM 6965 N N . SER B 1 442 ? 21.344 5.434 15.461 1 97.31 442 SER B N 1
ATOM 6966 C CA . SER B 1 442 ? 21.516 4.332 14.523 1 97.31 442 SER B CA 1
ATOM 6967 C C . SER B 1 442 ? 20.359 4.258 13.531 1 97.31 442 SER B C 1
ATOM 6969 O O . SER B 1 442 ? 20.578 4.059 12.336 1 97.31 442 SER B O 1
ATOM 6971 N N . ALA B 1 443 ? 19.172 4.402 14.031 1 97.25 443 ALA B N 1
ATOM 6972 C CA . ALA B 1 443 ? 17.984 4.355 13.188 1 97.25 443 ALA B CA 1
ATOM 6973 C C . ALA B 1 443 ? 17.984 5.508 12.188 1 97.25 443 ALA B C 1
ATOM 6975 O O . ALA B 1 443 ? 17.547 5.344 11.039 1 97.25 443 ALA B O 1
ATOM 6976 N N . LEU B 1 444 ? 18.469 6.637 12.57 1 97.38 444 LEU B N 1
ATOM 6977 C CA . LEU B 1 444 ? 18.453 7.844 11.75 1 97.38 444 LEU B CA 1
ATOM 6978 C C . LEU B 1 444 ? 19.438 7.723 10.586 1 97.38 444 LEU B C 1
ATOM 6980 O O . LEU B 1 444 ? 19.391 8.523 9.656 1 97.38 444 LEU B O 1
ATOM 6984 N N . CYS B 1 445 ? 20.281 6.699 10.617 1 97.44 445 CYS B N 1
ATOM 6985 C CA . CYS B 1 445 ? 21.188 6.445 9.5 1 97.44 445 CYS B CA 1
ATOM 6986 C C . CYS B 1 445 ? 20.422 5.91 8.297 1 97.44 445 CYS B C 1
ATOM 6988 O O . CYS B 1 445 ? 20.938 5.898 7.176 1 97.44 445 CYS B O 1
ATOM 6990 N N . GLY B 1 446 ? 19.203 5.492 8.523 1 97.5 446 GLY B N 1
ATOM 6991 C CA . GLY B 1 446 ? 18.438 4.902 7.441 1 97.5 446 GLY B CA 1
ATOM 6992 C C . GLY B 1 446 ? 18.875 3.502 7.082 1 97.5 446 GLY B C 1
ATOM 6993 O O . GLY B 1 446 ? 19.406 2.777 7.926 1 97.5 446 GLY B O 1
ATOM 6994 N N . VAL B 1 447 ? 18.531 3.105 5.824 1 98 447 VAL B N 1
ATOM 6995 C CA . VAL B 1 447 ? 18.844 1.738 5.422 1 98 447 VAL B CA 1
ATOM 6996 C C . VAL B 1 447 ? 19.859 1.754 4.289 1 98 447 VAL B C 1
ATOM 6998 O O . VAL B 1 447 ? 20.375 0.704 3.889 1 98 447 VAL B O 1
ATOM 7001 N N . GLY B 1 448 ? 20.094 2.867 3.709 1 96.62 448 GLY B N 1
ATOM 7002 C CA . GLY B 1 448 ? 21.172 3.051 2.764 1 96.62 448 GLY B CA 1
ATOM 7003 C C . GLY B 1 448 ? 20.781 2.752 1.33 1 96.62 448 GLY B C 1
ATOM 7004 O O . GLY B 1 448 ? 20.75 3.65 0.488 1 96.62 448 GLY B O 1
ATOM 7005 N N . SER B 1 449 ? 20.406 1.494 1.061 1 97.56 449 SER B N 1
ATOM 7006 C CA . SER B 1 449 ? 20.172 1.068 -0.316 1 97.56 449 SER B CA 1
ATOM 7007 C C . SER B 1 449 ? 18.719 0.659 -0.527 1 97.56 449 SER B C 1
ATOM 7009 O O . SER B 1 449 ? 18 0.391 0.436 1 97.56 449 SER B O 1
ATOM 7011 N N . ALA B 1 450 ? 18.359 0.676 -1.829 1 97.88 450 ALA B N 1
ATOM 7012 C CA . ALA B 1 450 ? 17.047 0.179 -2.188 1 97.88 450 ALA B CA 1
ATOM 7013 C C . ALA B 1 450 ? 16.859 -1.274 -1.756 1 97.88 450 ALA B C 1
ATOM 7015 O O . ALA B 1 450 ? 15.789 -1.669 -1.309 1 97.88 450 ALA B O 1
ATOM 7016 N N . LYS B 1 451 ? 17.875 -2.068 -1.844 1 97.62 451 LYS B N 1
ATOM 7017 C CA . LYS B 1 451 ? 17.844 -3.459 -1.404 1 97.62 451 LYS B CA 1
ATOM 7018 C C . LYS B 1 451 ? 17.469 -3.559 0.073 1 97.62 451 LYS B C 1
ATOM 7020 O O . LYS B 1 451 ? 16.578 -4.32 0.445 1 97.62 451 LYS B O 1
ATOM 7025 N N . ASN B 1 452 ? 18.156 -2.822 0.836 1 98.06 452 ASN B N 1
ATOM 7026 C CA . ASN B 1 452 ? 17.906 -2.854 2.273 1 98.06 452 ASN B CA 1
ATOM 7027 C C . ASN B 1 452 ? 16.531 -2.32 2.617 1 98.06 452 ASN B C 1
ATOM 7029 O O . ASN B 1 452 ? 15.914 -2.748 3.6 1 98.06 452 ASN B O 1
ATOM 7033 N N . LEU B 1 453 ? 16.047 -1.365 1.804 1 98.38 453 LEU B N 1
ATOM 7034 C CA . LEU B 1 453 ? 14.711 -0.847 2.051 1 98.38 453 LEU B CA 1
ATOM 7035 C C . LEU B 1 453 ? 13.656 -1.928 1.816 1 98.38 453 LEU B C 1
ATOM 7037 O O . LEU B 1 453 ? 12.68 -2.016 2.559 1 98.38 453 LEU B O 1
ATOM 7041 N N . TRP B 1 454 ? 13.844 -2.746 0.801 1 97.75 454 TRP B N 1
ATOM 7042 C CA . TRP B 1 454 ? 12.945 -3.881 0.608 1 97.75 454 TRP B CA 1
ATOM 7043 C C . TRP B 1 454 ? 12.93 -4.777 1.842 1 97.75 454 TRP B C 1
ATOM 7045 O O . TRP B 1 454 ? 11.859 -5.227 2.271 1 97.75 454 TRP B O 1
ATOM 7055 N N . ASP B 1 455 ? 14.109 -5.027 2.385 1 97.62 455 ASP B N 1
ATOM 7056 C CA . ASP B 1 455 ? 14.195 -5.836 3.598 1 97.62 455 ASP B CA 1
ATOM 7057 C C . ASP B 1 455 ? 13.43 -5.188 4.746 1 97.62 455 ASP B C 1
ATOM 7059 O O . ASP B 1 455 ? 12.773 -5.875 5.531 1 97.62 455 ASP B O 1
ATOM 7063 N N . GLN B 1 456 ? 13.594 -3.895 4.84 1 97.88 456 GLN B N 1
ATOM 7064 C CA . GLN B 1 456 ? 12.867 -3.148 5.863 1 97.88 456 GLN B CA 1
ATOM 7065 C C . GLN B 1 456 ? 11.359 -3.271 5.664 1 97.88 456 GLN B C 1
ATOM 7067 O O . GLN B 1 456 ? 10.609 -3.434 6.629 1 97.88 456 GLN B O 1
ATOM 7072 N N . HIS B 1 457 ? 10.93 -3.182 4.449 1 97.12 457 HIS B N 1
ATOM 7073 C CA . HIS B 1 457 ? 9.516 -3.354 4.145 1 97.12 457 HIS B CA 1
ATOM 7074 C C . HIS B 1 457 ? 9.016 -4.723 4.598 1 97.12 457 HIS B C 1
ATOM 7076 O O . HIS B 1 457 ? 7.926 -4.836 5.152 1 97.12 457 HIS B O 1
ATOM 7082 N N . VAL B 1 458 ? 9.773 -5.746 4.355 1 96.38 458 VAL B N 1
ATOM 7083 C CA . VAL B 1 458 ? 9.406 -7.098 4.754 1 96.38 458 VAL B CA 1
ATOM 7084 C C . VAL B 1 458 ? 9.297 -7.18 6.277 1 96.38 458 VAL B C 1
ATOM 7086 O O . VAL B 1 458 ? 8.344 -7.758 6.809 1 96.38 458 VAL B O 1
ATOM 7089 N N . ALA B 1 459 ? 10.266 -6.609 6.941 1 96.12 459 ALA B N 1
ATOM 7090 C CA . ALA B 1 459 ? 10.258 -6.609 8.398 1 96.12 459 ALA B CA 1
ATOM 7091 C C . ALA B 1 459 ? 9.016 -5.91 8.945 1 96.12 459 ALA B C 1
ATOM 7093 O O . ALA B 1 459 ? 8.406 -6.379 9.906 1 96.12 459 ALA B O 1
ATOM 7094 N N . VAL B 1 460 ? 8.641 -4.809 8.328 1 94.88 460 VAL B N 1
ATOM 7095 C CA . VAL B 1 460 ? 7.48 -4.035 8.766 1 94.88 460 VAL B CA 1
ATOM 7096 C C . VAL B 1 460 ? 6.207 -4.844 8.539 1 94.88 460 VAL B C 1
ATOM 7098 O O . VAL B 1 460 ? 5.316 -4.863 9.391 1 94.88 460 VAL B O 1
ATOM 7101 N N . ALA B 1 461 ? 6.137 -5.527 7.457 1 89.44 461 ALA B N 1
ATOM 7102 C CA . ALA B 1 461 ? 4.945 -6.293 7.105 1 89.44 461 ALA B CA 1
ATOM 7103 C C . ALA B 1 461 ? 4.742 -7.465 8.062 1 89.44 461 ALA B C 1
ATOM 7105 O O . ALA B 1 461 ? 3.611 -7.801 8.414 1 89.44 461 ALA B O 1
ATOM 7106 N N . VAL B 1 462 ? 5.809 -8.117 8.531 1 80.81 462 VAL B N 1
ATOM 7107 C CA . VAL B 1 462 ? 5.723 -9.32 9.352 1 80.81 462 VAL B CA 1
ATOM 7108 C C . VAL B 1 462 ? 5.703 -8.938 10.828 1 80.81 462 VAL B C 1
ATOM 7110 O O . VAL B 1 462 ? 5.176 -9.68 11.664 1 80.81 462 VAL B O 1
ATOM 7113 N N . GLY B 1 463 ? 6.258 -7.863 11.078 1 72 463 GLY B N 1
ATOM 7114 C CA . GLY B 1 463 ? 6.395 -7.445 12.461 1 72 463 GLY B CA 1
ATOM 7115 C C . GLY B 1 463 ? 5.141 -6.797 13.016 1 72 463 GLY B C 1
ATOM 7116 O O . GLY B 1 463 ? 4.762 -7.039 14.164 1 72 463 GLY B O 1
#